Protein AF-A0A8T4R0I3-F1 (afdb_monomer_lite)

Radius of gyration: 41.83 Å; chains: 1; bounding box: 110×112×114 Å

Foldseek 3Di:
DDDDPPPPPVVVVVVVVVVVVPPQPQDPQDCVNFDPQLVVQLVVQCVVVVLVVCVVVVVVVVNVVSSSVSSSVSVPDDDPDDAKDKDPADAQADWIWIDAPVRPVTDIWDWDDDPHFIWIPDWHQDRRDTDGDTDRLCVVPQWHDDNRHTHFDKDWDWACDPADFFFEWQFPDPLQRIPGDAPCVRDQKDFCVRDVLQPWDWWDFPVDIWTKGKMKGQFDPDPPDPDRHSAQHWYFDQDPVLDTDIFRKGAAQDWRIKIKMFTDPFFDKFAADPVVQFSCRQAQIWDRGSNAIWGFHGWHADPPAPQKIWTWTHRPPKIKIAIDRHQDPQDFHDAIDINNHGFPQKTWHWHFDDDPRMTTTGMIMIIGGHNHMFTAHAQGWRLVSCVVVVGHSCSVPPNFWTKHWNFWDDFAWWKQKFDPPAQFWTWTWFAWQVRFIFTFGQWGFDPPFWIFGADDDPAQHEDQWFPAWAFAQHKYKAWEDDLQAVPITIWIKTWHKWDQQPDDFIWTWIATRRVRDIDIDTAHPVDQWAWDDDDPDTKIKHFDDDSNHIGGIITIARYLDWAPDFADKDKDKDFAQDWDWDDRPNDIKIKGFPDADPFWTKIAIPNRIDDTDGAQDWDDPNQKIKHFPDFADDPDDVGTGMTMMIIIGDIDSDDIYGGRAFHAHNLSKTKDKDDDDSDNDTDTHFKMKIKIANSYPQQDRPDGWWIWMWMWGGDPPSGIATPWIDTNNHTPSFCARPVRNQWTWTAISLRWIWIWGHDDPHHIMIITGHGSHRTGTIMMIMGRD

Secondary structure (DSSP, 8-state):
----THHHHHHHHHHHHHHHH---------TTTS-HHHHHHHHHHHHHTSHHHHHHHT-HHHHHHHHHHHHHHHHH-------EE-SSSS-TTS--EEEETTEEEEEE---EEETTEEEB--EEEETTEEEE--B-GGGGSSEEEETTEEEE-EEEEES--TT----EEPTT--TTS--S--HHHH-SEE-TTT-GGG--EEEEETTEEEEEEEEEESS-S-TTSSS--S-SEEEEEE-TTS-EEEEEEE-TTSEEEEEEEEETTT-EEEEEETTTTEEGGGTT-EEEETTEEEEEEEEEEETTEEEEEEEEEE-SS-EEEEEES-TTS----B--EETTEE-TTEEEEEEEEEETTEEEEEEEEEEEE-SS-EEEETTEEHHHHHHHTT--GGGSTTSSEEEEEEEE----EEEEEEEEEETTEEEEEEE-TT-PEEEEEEEEEETTTEEEEBSSSSSSBEE-STTSPBPTT-EEEEEES-GGGT--EEEEEEEEEE--TTSSS-EEEEEETTT--EEEEEP-SS---EEEEETTEEEEEEE-S-TTSTT--EEE-SS-------PPPEEEEEETT-EEEEEETTEEEEEEEEEE-SSEEEEEETTEE---EETT-EEEETTEEEEEEEEEE--STT--EEEEEEEEEPPPS-S-----PPEE-TT--EEEEPPPPSSSS-PPBSEEEEEEE---STT-SSSPPPPEEEEEEEETTTEEEEEEEEETTEET-SBPPTT-TTEEEEE-TT-PEEEEE--TTS--EEEEEEESS---EEEEEEEE-

Sequence (785 aa):
MYQRHHKRWLIFVVCLVILSLFSVRLTDAKFSDLTSEQKQVYWKCLENSGCSQLLKNKEYADYKTCSLNCIGQASQFSPEQNWCEDSDGQDFFTKGTVKSYLYPSGKEDYGYTFGVTTYLMEGICKNNKYLRIQKDCKELGNFEYKDGACVKKEEFWEVGFPWKKLEMTNNNAPADNLFGEPLSDIITYLSSGELKSLSDGKFLTDNKEYSYFQYLFLSPPDESAQPKGNTGIIKYTTNSLGQTADFLYFKAGKEIARYRTEFYTKNIAGSIDYAEIAYTEFINKKIKLFGTEYTIISATPMTDSPYGIKLILNDGKKNLDLEDSNIIDNLFSATLKVNGESIDGTEIKIEGIVEGGSAKINMIEVKVIAQKDYFVSANTKLSEAIKQAGEKPEALFTENWDIRYDGLTTENTHDIKLSAPSNSKYALTWYDGDNNKVEMPLVYAKAGQTFILGEEVTEKALVIKEGIPINKDDYFVVTGGNPVEGNAQSYLLQYKGSDNTGKTSPKIKFKSIGSGETLEYSLSQDNLQFDLNLGKYSFEVIPVQGTEEDNFPILVDLDTTEKNILADPIITTFLESEQTEVWFEEEKYTLKLMYVDPTYVKLEVNGEKTDKLSLGNTIKIGGLEIEVVEILYQSYAGGVHAASFLFKELPSNKGIGKDQPPVIDNYGTKIGFSHYPASESFVPLTDFSLTITAPNGDDYDNQKPSEIKLILKAAEGAKIDITSFAMDGNLNTLITPVNEPTIASGYTSLGGKLTLTTPQDSPAEFIYGYPEKQRLPKVKIIAFS

Structure (mmCIF, N/CA/C/O backbone):
data_AF-A0A8T4R0I3-F1
#
_entry.id   AF-A0A8T4R0I3-F1
#
loop_
_atom_site.group_PDB
_atom_site.id
_atom_site.type_symbol
_atom_site.label_atom_id
_atom_site.label_alt_id
_atom_site.label_comp_id
_atom_site.label_asym_id
_atom_site.label_entity_id
_atom_site.label_seq_id
_atom_site.pdbx_PDB_ins_code
_atom_site.Cartn_x
_atom_site.Cartn_y
_atom_site.Cartn_z
_atom_site.occupancy
_atom_site.B_iso_or_equiv
_atom_site.auth_seq_id
_atom_site.auth_comp_id
_atom_site.auth_asym_id
_atom_site.auth_atom_id
_atom_site.pdbx_PDB_model_num
ATOM 1 N N . MET A 1 1 ? -56.477 -54.615 -52.821 1.00 33.31 1 MET A N 1
ATOM 2 C CA . MET A 1 1 ? -55.414 -54.581 -51.787 1.00 33.31 1 MET A CA 1
ATOM 3 C C . MET A 1 1 ? -55.706 -53.379 -50.896 1.00 33.31 1 MET A C 1
ATOM 5 O O . MET A 1 1 ? -55.970 -52.321 -51.442 1.00 33.31 1 MET A O 1
ATOM 9 N N . TYR A 1 2 ? -55.990 -53.525 -49.601 1.00 35.25 2 TYR A N 1
ATOM 10 C CA . TYR A 1 2 ? -55.135 -54.027 -48.509 1.00 35.25 2 TYR A CA 1
ATOM 11 C C . TYR A 1 2 ? -53.998 -53.042 -48.165 1.00 35.25 2 TYR A C 1
ATOM 13 O O . TYR A 1 2 ? -53.240 -52.650 -49.040 1.00 35.25 2 TYR A O 1
ATOM 21 N N . GLN A 1 3 ? -53.925 -52.656 -46.884 1.00 39.81 3 GLN A N 1
ATOM 22 C CA . GLN A 1 3 ? -53.007 -51.681 -46.261 1.00 39.81 3 GLN A CA 1
ATOM 23 C C . GLN A 1 3 ? -53.016 -50.209 -46.742 1.00 39.81 3 GLN A C 1
ATOM 25 O O . GLN A 1 3 ? -52.206 -49.792 -47.562 1.00 39.81 3 GLN A O 1
ATOM 30 N N . ARG A 1 4 ? -53.791 -49.368 -46.031 1.00 33.12 4 ARG A N 1
ATOM 31 C CA . ARG A 1 4 ? -53.280 -48.088 -45.462 1.00 33.12 4 ARG A CA 1
ATOM 32 C C . ARG A 1 4 ? -54.083 -47.503 -44.277 1.00 33.12 4 ARG A C 1
ATOM 34 O O . ARG A 1 4 ? -53.758 -46.422 -43.797 1.00 33.12 4 ARG A O 1
ATOM 41 N N . HIS A 1 5 ? -55.076 -48.223 -43.741 1.00 37.62 5 HIS A N 1
ATOM 42 C CA . HIS A 1 5 ? -55.997 -47.712 -42.708 1.00 37.62 5 HIS A CA 1
ATOM 43 C C . HIS A 1 5 ? -55.429 -47.558 -41.277 1.00 37.62 5 HIS A C 1
ATOM 45 O O . HIS A 1 5 ? -56.011 -46.828 -40.480 1.00 37.62 5 HIS A O 1
ATOM 51 N N . HIS A 1 6 ? -54.303 -48.190 -40.921 1.00 42.44 6 HIS A N 1
ATOM 52 C CA . HIS A 1 6 ? -53.903 -48.312 -39.506 1.00 42.44 6 HIS A CA 1
ATOM 53 C C . HIS A 1 6 ? -53.152 -47.117 -38.882 1.00 42.44 6 HIS A C 1
ATOM 55 O O . HIS A 1 6 ? -53.074 -47.049 -37.659 1.00 42.44 6 HIS A O 1
ATOM 61 N N . LYS A 1 7 ? -52.634 -46.145 -39.654 1.00 39.31 7 LYS A N 1
ATOM 62 C CA . LYS A 1 7 ? -51.842 -45.029 -39.075 1.00 39.31 7 LYS A CA 1
ATOM 63 C C . LYS A 1 7 ? -52.642 -43.818 -38.569 1.00 39.31 7 LYS A C 1
ATOM 65 O O . LYS A 1 7 ? -52.068 -43.007 -37.853 1.00 39.31 7 LYS A O 1
ATOM 70 N N . ARG A 1 8 ? -53.935 -43.675 -38.896 1.00 39.69 8 ARG A N 1
ATOM 71 C CA . ARG A 1 8 ? -54.754 -42.529 -38.427 1.00 39.69 8 ARG A CA 1
ATOM 72 C C . ARG A 1 8 ? -55.513 -42.780 -37.121 1.00 39.69 8 ARG A C 1
ATOM 74 O O . ARG A 1 8 ? -55.709 -41.835 -36.367 1.00 39.69 8 ARG A O 1
ATOM 81 N N . TRP A 1 9 ? -55.897 -44.023 -36.825 1.00 38.41 9 TRP A N 1
ATOM 82 C CA . TRP A 1 9 ? -56.671 -44.329 -35.612 1.00 38.41 9 TRP A CA 1
ATOM 83 C C . TRP A 1 9 ? -55.820 -44.281 -34.334 1.00 38.41 9 TRP A C 1
ATOM 85 O O . TRP A 1 9 ? -56.267 -43.750 -33.323 1.00 38.41 9 TRP A O 1
ATOM 95 N N . LEU A 1 10 ? -54.564 -44.745 -34.397 1.00 39.44 10 LEU A N 1
ATOM 96 C CA . LEU A 1 10 ? -53.665 -44.745 -33.236 1.00 39.44 10 LEU A CA 1
ATOM 97 C C . LEU A 1 10 ? -53.351 -43.321 -32.740 1.00 39.44 10 LEU A C 1
ATOM 99 O O . LEU A 1 10 ? -53.363 -43.076 -31.540 1.00 39.44 10 LEU A O 1
ATOM 103 N N . ILE A 1 11 ? -53.141 -42.371 -33.660 1.00 46.06 11 ILE A N 1
ATOM 104 C CA . ILE A 1 11 ? -52.869 -40.964 -33.321 1.00 46.06 11 ILE A CA 1
ATOM 105 C C . ILE A 1 11 ? -54.088 -40.326 -32.640 1.00 46.06 11 ILE A C 1
ATOM 107 O O . ILE A 1 11 ? -53.932 -39.649 -31.631 1.00 46.06 11 ILE A O 1
ATOM 111 N N . PHE A 1 12 ? -55.304 -40.584 -33.134 1.00 43.41 12 PHE A N 1
ATOM 112 C CA . PHE A 1 12 ? -56.519 -40.002 -32.554 1.00 43.41 12 PHE A CA 1
ATOM 113 C C . PHE A 1 12 ? -56.800 -40.516 -31.132 1.00 43.41 12 PHE A C 1
ATOM 115 O O . PHE A 1 12 ? -57.173 -39.732 -30.262 1.00 43.41 12 PHE A O 1
ATOM 122 N N . VAL A 1 13 ? -56.562 -41.808 -30.874 1.00 49.19 13 VAL A N 1
ATOM 123 C CA . VAL A 1 13 ? -56.700 -42.395 -29.529 1.00 49.19 13 VAL A CA 1
ATOM 124 C C . VAL A 1 13 ? -55.606 -41.888 -28.583 1.00 49.19 13 VAL A C 1
ATOM 126 O O . VAL A 1 13 ? -55.918 -41.521 -27.454 1.00 49.19 13 VAL A O 1
ATOM 129 N N . VAL A 1 14 ? -54.349 -41.782 -29.033 1.00 46.16 14 VAL A N 1
ATOM 130 C CA . VAL A 1 14 ? -53.257 -41.224 -28.210 1.00 46.16 14 VAL A CA 1
ATOM 131 C C . VAL A 1 14 ? -53.514 -39.752 -27.863 1.00 46.16 14 VAL A C 1
ATOM 133 O O . VAL A 1 14 ? -53.360 -39.376 -26.703 1.00 46.16 14 VAL A O 1
ATOM 136 N N . CYS A 1 15 ? -53.989 -38.929 -28.805 1.00 40.28 15 CYS A N 1
ATOM 137 C CA . CYS A 1 15 ? -54.380 -37.547 -28.510 1.00 40.28 15 CYS A CA 1
ATOM 138 C C . CYS A 1 15 ? -55.540 -37.461 -27.503 1.00 40.28 15 CYS A C 1
ATOM 140 O O . CYS A 1 15 ? -55.489 -36.620 -26.610 1.00 40.28 15 CYS A O 1
ATOM 142 N N . LEU A 1 16 ? -56.554 -38.330 -27.597 1.00 38.12 16 LEU A N 1
ATOM 143 C CA . LEU A 1 16 ? -57.669 -38.363 -26.637 1.00 38.12 16 LEU A CA 1
ATOM 144 C C . LEU A 1 16 ? -57.240 -38.817 -25.234 1.00 38.12 16 LEU A C 1
ATOM 146 O O . LEU A 1 16 ? -57.701 -38.244 -24.249 1.00 38.12 16 LEU A O 1
ATOM 150 N N . VAL A 1 17 ? -56.325 -39.785 -25.123 1.00 39.84 17 VAL A N 1
ATOM 151 C CA . VAL A 1 17 ? -55.776 -40.211 -23.824 1.00 39.84 17 VAL A CA 1
ATOM 152 C C . VAL A 1 17 ? -54.899 -39.114 -23.208 1.00 39.84 17 VAL A C 1
ATOM 154 O O . VAL A 1 17 ? -55.035 -38.830 -22.021 1.00 39.84 17 VAL A O 1
ATOM 157 N N . ILE A 1 18 ? -54.075 -38.416 -23.996 1.00 40.00 18 ILE A N 1
ATOM 158 C CA . ILE A 1 18 ? -53.279 -37.276 -23.503 1.00 40.00 18 ILE A CA 1
ATOM 159 C C . ILE A 1 18 ? -54.186 -36.102 -23.083 1.00 40.00 18 ILE A C 1
ATOM 161 O O . ILE A 1 18 ? -53.970 -35.512 -22.026 1.00 40.00 18 ILE A O 1
ATOM 165 N N . LEU A 1 19 ? -55.259 -35.815 -23.831 1.00 36.12 19 LEU A N 1
ATOM 166 C CA . LEU A 1 19 ? -56.274 -34.826 -23.435 1.00 36.12 19 LEU A CA 1
ATOM 167 C C . LEU A 1 19 ? -57.027 -35.218 -22.152 1.00 36.12 19 LEU A C 1
ATOM 169 O O . LEU A 1 19 ? -57.432 -34.333 -21.402 1.00 36.12 19 LEU A O 1
ATOM 173 N N . SER A 1 20 ? -57.165 -36.514 -21.849 1.00 36.12 20 SER A N 1
ATOM 174 C CA . SER A 1 20 ? -57.750 -36.977 -20.580 1.00 36.12 20 SER A CA 1
ATOM 175 C C . SER A 1 20 ? -56.828 -36.815 -19.360 1.00 36.12 20 SER A C 1
ATOM 177 O O . SER A 1 20 ? -57.309 -36.881 -18.233 1.00 36.12 20 SER A O 1
ATOM 179 N N . LEU A 1 21 ? -55.530 -36.555 -19.566 1.00 37.81 21 LEU A N 1
ATOM 180 C CA . LEU A 1 21 ? -54.556 -36.285 -18.497 1.00 37.81 21 LEU A CA 1
ATOM 181 C C . LEU A 1 21 ? -54.359 -34.786 -18.217 1.00 37.81 21 LEU A C 1
ATOM 183 O O . LEU A 1 21 ? -53.923 -34.426 -17.128 1.00 37.81 21 LEU A O 1
ATOM 187 N N . PHE A 1 22 ? -54.741 -33.911 -19.153 1.00 40.16 22 PHE A N 1
ATOM 188 C CA . PHE A 1 22 ? -54.790 -32.454 -18.962 1.00 40.16 22 PHE A CA 1
ATOM 189 C C . PHE A 1 22 ? -56.226 -31.915 -18.928 1.00 40.16 22 PHE A C 1
ATOM 191 O O . PHE A 1 22 ? -56.522 -30.825 -19.420 1.00 40.16 22 PHE A O 1
ATOM 198 N N . SER A 1 23 ? -57.128 -32.639 -18.257 1.00 37.44 23 SER A N 1
ATOM 199 C CA . SER A 1 23 ? -58.369 -32.044 -17.762 1.00 37.44 23 SER A CA 1
ATOM 200 C C . SER A 1 23 ? -58.045 -31.068 -16.623 1.00 37.44 23 SER A C 1
ATOM 202 O O . SER A 1 23 ? -58.176 -31.403 -15.442 1.00 37.44 23 SER A O 1
ATOM 204 N N . VAL A 1 24 ? -57.616 -29.851 -16.974 1.00 42.78 24 VAL A N 1
ATOM 205 C CA . VAL A 1 24 ? -57.570 -28.724 -16.038 1.00 42.78 24 VAL A CA 1
ATOM 206 C C . VAL A 1 24 ? -58.995 -28.509 -15.544 1.00 42.78 24 VAL A C 1
ATOM 208 O O . VAL A 1 24 ? -59.835 -27.941 -16.243 1.00 42.78 24 VAL A O 1
ATOM 211 N N . ARG A 1 25 ? -59.288 -28.995 -14.334 1.00 40.66 25 ARG A N 1
ATOM 212 C CA . ARG A 1 25 ? -60.488 -28.573 -13.620 1.00 40.66 25 ARG A CA 1
ATOM 213 C C . ARG A 1 25 ? -60.326 -27.083 -13.363 1.00 40.66 25 ARG A C 1
ATOM 215 O O . ARG A 1 25 ? -59.525 -26.695 -12.518 1.00 40.66 25 ARG A O 1
ATOM 222 N N . LEU A 1 26 ? -61.094 -26.270 -14.083 1.00 43.22 26 LEU A N 1
ATOM 223 C CA . LEU A 1 26 ? -61.415 -24.921 -13.641 1.00 43.22 26 LEU A CA 1
ATOM 224 C C . LEU A 1 26 ? -62.074 -25.072 -12.268 1.00 43.22 26 LEU A C 1
ATOM 226 O O . LEU A 1 26 ? -63.191 -25.573 -12.161 1.00 43.22 26 LEU A O 1
ATOM 230 N N . THR A 1 27 ? -61.333 -24.755 -11.212 1.00 51.41 27 THR A N 1
ATOM 231 C CA . THR A 1 27 ? -61.837 -24.814 -9.844 1.00 51.41 27 THR A CA 1
ATOM 232 C C . THR A 1 27 ? -62.636 -23.550 -9.563 1.00 51.41 27 THR A C 1
ATOM 234 O O . THR A 1 27 ? -62.105 -22.456 -9.733 1.00 51.41 27 THR A O 1
ATOM 237 N N . ASP A 1 28 ? -63.855 -23.682 -9.037 1.00 57.91 28 ASP A N 1
ATOM 238 C CA . ASP A 1 28 ? -64.647 -22.543 -8.535 1.00 57.91 28 ASP A CA 1
ATOM 239 C C . ASP A 1 28 ? -64.048 -21.880 -7.273 1.00 57.91 28 ASP A C 1
ATOM 241 O O . ASP A 1 28 ? -64.603 -20.911 -6.749 1.00 57.91 28 ASP A O 1
ATOM 245 N N . ALA A 1 29 ? -62.917 -22.401 -6.781 1.00 66.00 29 ALA A N 1
ATOM 246 C CA . ALA A 1 29 ? -62.146 -21.842 -5.680 1.00 66.00 29 ALA A CA 1
ATOM 247 C C . ALA A 1 29 ? -61.709 -20.406 -5.993 1.00 66.00 29 ALA A C 1
ATOM 249 O O . ALA A 1 29 ? -61.117 -20.130 -7.037 1.00 66.00 29 ALA A O 1
ATOM 250 N N . LYS A 1 30 ? -61.963 -19.487 -5.062 1.00 80.56 30 LYS A N 1
ATOM 251 C CA . LYS A 1 30 ? -61.510 -18.094 -5.144 1.00 80.56 30 LYS A CA 1
ATOM 252 C C . LYS A 1 30 ? -60.318 -17.895 -4.221 1.00 80.56 30 LYS A C 1
ATOM 254 O O . LYS A 1 30 ? -60.155 -18.601 -3.229 1.00 80.56 30 LYS A O 1
ATOM 259 N N . PHE A 1 31 ? -59.523 -16.857 -4.479 1.00 80.75 31 PHE A N 1
ATOM 260 C CA . PHE A 1 31 ? -58.416 -16.483 -3.593 1.00 80.75 31 PHE A CA 1
ATOM 261 C C . PHE A 1 31 ? -58.868 -16.220 -2.140 1.00 80.75 31 PHE A C 1
ATOM 263 O O . PHE A 1 31 ? -58.101 -16.462 -1.214 1.00 80.75 31 PHE A O 1
ATOM 270 N N . SER A 1 32 ? -60.114 -15.784 -1.912 1.00 82.94 32 SER A N 1
ATOM 271 C CA . SER A 1 32 ? -60.703 -15.674 -0.569 1.00 82.94 32 SER A CA 1
ATOM 272 C C . SER A 1 32 ? -60.675 -16.996 0.201 1.00 82.94 32 SER A C 1
ATOM 274 O O . SER A 1 32 ? -60.329 -17.000 1.383 1.00 82.94 32 SER A O 1
ATOM 276 N N . ASP A 1 33 ? -60.973 -18.095 -0.490 1.00 83.38 33 ASP A N 1
ATOM 277 C CA . ASP A 1 33 ? -61.363 -19.389 0.076 1.00 83.38 33 ASP A CA 1
ATOM 278 C C . ASP A 1 33 ? -60.144 -20.266 0.422 1.00 83.38 33 ASP A C 1
ATOM 280 O O . ASP A 1 33 ? -60.247 -21.206 1.206 1.00 83.38 33 ASP A O 1
ATOM 284 N N . LEU A 1 34 ? -58.978 -19.934 -0.144 1.00 81.06 34 LEU A N 1
ATOM 285 C CA . LEU A 1 34 ? -57.698 -20.601 0.100 1.00 81.06 34 LEU A CA 1
ATOM 286 C C . LEU A 1 34 ? -57.238 -20.453 1.567 1.00 81.06 34 LEU A C 1
ATOM 288 O O . LEU A 1 34 ? -57.372 -19.377 2.160 1.00 81.06 34 LEU A O 1
ATOM 292 N N . THR A 1 35 ? -56.607 -21.478 2.145 1.00 78.06 35 THR A N 1
ATOM 293 C CA . THR A 1 35 ? -55.955 -21.359 3.470 1.00 78.06 35 THR A CA 1
ATOM 294 C C . THR A 1 35 ? -54.725 -20.438 3.427 1.00 78.06 35 THR A C 1
ATOM 296 O O . THR A 1 35 ? -54.247 -20.067 2.355 1.00 78.06 35 THR A O 1
ATOM 299 N N . SER A 1 36 ? -54.164 -20.063 4.582 1.00 67.81 36 SER A N 1
ATOM 300 C CA . SER A 1 36 ? -52.945 -19.234 4.653 1.00 67.81 36 SER A CA 1
ATOM 301 C C . SER A 1 36 ? -51.725 -19.879 3.978 1.00 67.81 36 SER A C 1
ATOM 303 O O . SER A 1 36 ? -50.859 -19.180 3.455 1.00 67.81 36 SER A O 1
ATOM 305 N N . GLU A 1 37 ? -51.653 -21.207 3.968 1.00 70.50 37 GLU A N 1
ATOM 306 C CA . GLU A 1 37 ? -50.607 -21.993 3.312 1.00 70.50 37 GLU A CA 1
ATOM 307 C C . GLU A 1 37 ? -50.847 -22.063 1.797 1.00 70.50 37 GLU A C 1
ATOM 309 O O . GLU A 1 37 ? -49.947 -21.781 1.008 1.00 70.50 37 GLU A O 1
ATOM 314 N N . GLN A 1 38 ? -52.088 -22.328 1.377 1.00 81.56 38 GLN A N 1
ATOM 315 C CA . GLN A 1 38 ? -52.476 -22.294 -0.036 1.00 81.56 38 GLN A CA 1
ATOM 316 C C . GLN A 1 38 ? -52.268 -20.897 -0.648 1.00 81.56 38 GLN A C 1
ATOM 318 O O . GLN A 1 38 ? -51.770 -20.770 -1.764 1.00 81.56 38 GLN A O 1
ATOM 323 N N . LYS A 1 39 ? -52.556 -19.826 0.104 1.00 82.75 39 LYS A N 1
ATOM 324 C CA . LYS A 1 39 ? -52.274 -18.439 -0.300 1.00 82.75 39 LYS A CA 1
ATOM 325 C C . LYS A 1 39 ? -50.781 -18.200 -0.548 1.00 82.75 39 LYS A C 1
ATOM 327 O O . LYS A 1 39 ? -50.448 -17.494 -1.492 1.00 82.75 39 LYS A O 1
ATOM 332 N N . GLN A 1 40 ? -49.878 -18.818 0.218 1.00 76.25 40 GLN A N 1
ATOM 333 C CA . GLN A 1 40 ? -48.432 -18.738 -0.047 1.00 76.25 40 GLN A CA 1
ATOM 334 C C . GLN A 1 40 ? -48.037 -19.473 -1.338 1.00 76.25 40 GLN A C 1
ATOM 336 O O . GLN A 1 40 ? -47.258 -18.935 -2.124 1.00 76.25 40 GLN A O 1
ATOM 341 N N . VAL A 1 41 ? -48.624 -20.644 -1.612 1.00 81.12 41 VAL A N 1
ATOM 342 C CA . VAL A 1 41 ? -48.427 -21.364 -2.886 1.00 81.12 41 VAL A CA 1
ATOM 343 C C . VAL A 1 41 ? -48.940 -20.546 -4.078 1.00 81.12 41 VAL A C 1
ATOM 345 O O . VAL A 1 41 ? -48.257 -20.462 -5.097 1.00 81.12 41 VAL A O 1
ATOM 348 N N . TYR A 1 42 ? -50.083 -19.867 -3.936 1.00 87.12 42 TYR A N 1
ATOM 349 C CA . TYR A 1 42 ? -50.603 -18.935 -4.943 1.00 87.12 42 TYR A CA 1
ATOM 350 C C . TYR A 1 42 ? -49.615 -17.798 -5.249 1.00 87.12 42 TYR A C 1
ATOM 352 O O . TYR A 1 42 ? -49.305 -17.568 -6.418 1.00 87.12 42 TYR A O 1
ATOM 360 N N . TRP A 1 43 ? -49.082 -17.117 -4.226 1.00 83.06 43 TRP A N 1
ATOM 361 C CA . TRP A 1 43 ? -48.117 -16.028 -4.428 1.00 83.06 43 TRP A CA 1
ATOM 362 C C . TRP A 1 43 ? -46.822 -16.519 -5.096 1.00 83.06 43 TRP A C 1
ATOM 364 O O . TRP A 1 43 ? -46.381 -15.912 -6.070 1.00 83.06 43 TRP A O 1
ATOM 374 N N . LYS A 1 44 ? -46.277 -17.664 -4.657 1.00 81.94 44 LYS A N 1
ATOM 375 C CA . LYS A 1 44 ? -45.087 -18.295 -5.264 1.00 81.94 44 LYS A CA 1
ATOM 376 C C . LYS A 1 44 ? -45.328 -18.707 -6.724 1.00 81.94 44 LYS A C 1
ATOM 378 O O . LYS A 1 44 ? -44.434 -18.592 -7.556 1.00 81.94 44 LYS A O 1
ATOM 383 N N . CYS A 1 45 ? -46.546 -19.132 -7.067 1.00 86.19 45 CYS A N 1
ATOM 384 C CA . CYS A 1 45 ? -46.933 -19.407 -8.451 1.00 86.19 45 CYS A CA 1
ATOM 385 C C . CYS A 1 45 ? -47.035 -18.131 -9.305 1.00 86.19 45 CYS A C 1
ATOM 387 O O . CYS A 1 45 ? -46.559 -18.140 -10.441 1.00 86.19 45 CYS A O 1
ATOM 389 N N . LEU A 1 46 ? -47.611 -17.035 -8.786 1.00 85.75 46 LEU A N 1
ATOM 390 C CA . LEU A 1 46 ? -47.705 -15.758 -9.516 1.00 85.75 46 LEU A CA 1
ATOM 391 C C . LEU A 1 46 ? -46.330 -15.179 -9.877 1.00 85.75 46 LEU A C 1
ATOM 393 O O . LEU A 1 46 ? -46.188 -14.521 -10.909 1.00 85.75 46 LEU A O 1
ATOM 397 N N . GLU A 1 47 ? -45.346 -15.402 -9.008 1.00 83.69 47 GLU A N 1
ATOM 398 C CA . GLU A 1 47 ? -43.947 -15.037 -9.205 1.00 83.69 47 GLU A CA 1
ATOM 399 C C . GLU A 1 47 ? -43.281 -15.955 -10.240 1.00 83.69 47 GLU A C 1
ATOM 401 O O . GLU A 1 47 ? -42.931 -15.493 -11.326 1.00 83.69 47 GLU A O 1
ATOM 406 N N . ASN A 1 48 ? -43.220 -17.266 -9.971 1.00 84.12 48 ASN A N 1
ATOM 407 C CA . ASN A 1 48 ? -42.566 -18.250 -10.845 1.00 84.12 48 ASN A CA 1
ATOM 408 C C . ASN A 1 48 ? -43.162 -18.326 -12.263 1.00 84.12 48 ASN A C 1
ATOM 410 O O . ASN A 1 48 ? -42.451 -18.649 -13.210 1.00 84.12 48 ASN A O 1
ATOM 414 N N . SER A 1 49 ? -44.459 -18.046 -12.419 1.00 85.69 49 SER A N 1
ATOM 415 C CA . SER A 1 49 ? -45.158 -18.086 -13.716 1.00 85.69 49 SER A CA 1
ATOM 416 C C . SER A 1 49 ? -45.156 -16.734 -14.443 1.00 85.69 49 SER A C 1
ATOM 418 O O . SER A 1 49 ? -45.836 -16.584 -15.455 1.00 85.69 49 SER A O 1
ATOM 420 N N . GLY A 1 50 ? -44.465 -15.716 -13.914 1.00 87.19 50 GLY A N 1
ATOM 421 C CA . GLY A 1 50 ? -44.397 -14.377 -14.509 1.00 87.19 50 GLY A CA 1
ATOM 422 C C . GLY A 1 50 ? -45.697 -13.562 -14.445 1.00 87.19 50 GLY A C 1
ATOM 423 O O . GLY A 1 50 ? -45.726 -12.430 -14.933 1.00 87.19 50 GLY A O 1
ATOM 424 N N . CYS A 1 51 ? -46.765 -14.070 -13.815 1.00 87.88 51 CYS A N 1
ATOM 425 C CA . CYS A 1 51 ? -48.068 -13.401 -13.741 1.00 87.88 51 CYS A CA 1
ATOM 426 C C . CYS A 1 51 ? -47.956 -11.974 -13.176 1.00 87.88 51 CYS A C 1
ATOM 428 O O . CYS A 1 51 ? -48.609 -11.049 -13.660 1.00 87.88 51 CYS A O 1
ATOM 430 N N . SER A 1 52 ? -47.096 -11.773 -12.174 1.00 84.44 52 SER A N 1
ATOM 431 C CA . SER A 1 52 ? -46.843 -10.457 -11.574 1.00 84.44 52 SER A CA 1
ATOM 432 C C . SER A 1 52 ? -46.292 -9.421 -12.567 1.00 84.44 52 SER A C 1
ATOM 434 O O . SER A 1 52 ? -46.486 -8.223 -12.356 1.00 84.44 52 SER A O 1
ATOM 436 N N . GLN A 1 53 ? -45.646 -9.844 -13.661 1.00 86.88 53 GLN A N 1
ATOM 437 C CA . GLN A 1 53 ? -45.195 -8.940 -14.721 1.00 86.88 53 GLN A CA 1
ATOM 438 C C . GLN A 1 53 ? -46.329 -8.574 -15.687 1.00 86.88 53 GLN A C 1
ATOM 440 O O . GLN A 1 53 ? -46.463 -7.400 -16.025 1.00 86.88 53 GLN A O 1
ATOM 445 N N . LEU A 1 54 ? -47.209 -9.521 -16.036 1.00 88.69 54 LEU A N 1
ATOM 446 C CA . LEU A 1 54 ? -48.416 -9.249 -16.835 1.00 88.69 54 LEU A CA 1
ATOM 447 C C . LEU A 1 54 ? -49.285 -8.163 -16.172 1.00 88.69 54 LEU A C 1
ATOM 449 O O . LEU A 1 54 ? -49.764 -7.242 -16.832 1.00 88.69 54 LEU A O 1
ATOM 453 N N . LEU A 1 55 ? -49.419 -8.205 -14.839 1.00 83.31 55 LEU A N 1
ATOM 454 C CA . LEU A 1 55 ? -50.131 -7.172 -14.078 1.00 83.31 55 LEU A CA 1
ATOM 455 C C . LEU A 1 55 ? -49.457 -5.791 -14.173 1.00 83.31 55 LEU A C 1
ATOM 457 O O . LEU A 1 55 ? -50.152 -4.794 -14.380 1.00 83.31 55 LEU A O 1
ATOM 461 N N . LYS A 1 56 ? -48.122 -5.720 -14.055 1.00 86.00 56 LYS A N 1
ATOM 462 C CA . LYS A 1 56 ? -47.346 -4.471 -14.211 1.00 86.00 56 LYS A CA 1
ATOM 463 C C . LYS A 1 56 ? -47.488 -3.889 -15.621 1.00 86.00 56 LYS A C 1
ATOM 465 O O . LYS A 1 56 ? -47.677 -2.682 -15.766 1.00 86.00 56 LYS A O 1
ATOM 470 N N . ASN A 1 57 ? -47.465 -4.749 -16.638 1.00 89.19 57 ASN A N 1
ATOM 471 C CA . ASN A 1 57 ? -47.638 -4.388 -18.046 1.00 89.19 57 ASN A CA 1
ATOM 472 C C . ASN A 1 57 ? -49.088 -3.996 -18.406 1.00 89.19 57 ASN A C 1
ATOM 474 O O . ASN A 1 57 ? -49.322 -3.477 -19.495 1.00 89.19 57 ASN A O 1
ATOM 478 N N . LYS A 1 58 ? -50.055 -4.194 -17.492 1.00 91.06 58 LYS A N 1
ATOM 479 C CA . LYS A 1 58 ? -51.507 -3.991 -17.693 1.00 91.06 58 LYS A CA 1
ATOM 480 C C . LYS A 1 58 ? -52.151 -4.998 -18.664 1.00 91.06 58 LYS A C 1
ATOM 482 O O . LYS A 1 58 ? -53.230 -4.753 -19.200 1.00 91.06 58 LYS A O 1
ATOM 487 N N . GLU A 1 59 ? -51.535 -6.165 -18.833 1.00 91.88 59 GLU A N 1
ATOM 488 C CA . GLU A 1 59 ? -52.021 -7.297 -19.634 1.00 91.88 59 GLU A CA 1
ATOM 489 C C . GLU A 1 59 ? -53.098 -8.076 -18.851 1.00 91.88 59 GLU A C 1
ATOM 491 O O . GLU A 1 59 ? -52.921 -9.219 -18.430 1.00 91.88 59 GLU A O 1
ATOM 496 N N . TYR A 1 60 ? -54.227 -7.417 -18.565 1.00 86.69 60 TYR A N 1
ATOM 497 C CA . TYR A 1 60 ? -55.200 -7.887 -17.569 1.00 86.69 60 TYR A CA 1
ATOM 498 C C . TYR A 1 60 ? -55.897 -9.216 -17.915 1.00 86.69 60 TYR A C 1
ATOM 500 O O . TYR A 1 60 ? -56.316 -9.928 -17.001 1.00 86.69 60 TYR A O 1
ATOM 508 N N . ALA A 1 61 ? -56.041 -9.562 -19.198 1.00 86.25 61 ALA A N 1
ATOM 509 C CA . ALA A 1 61 ? -56.663 -10.820 -19.627 1.00 86.25 61 ALA A CA 1
ATOM 510 C C . ALA A 1 61 ? -55.749 -12.025 -19.346 1.00 86.25 61 ALA A C 1
ATOM 512 O O . ALA A 1 61 ? -56.170 -13.026 -18.755 1.00 86.25 61 ALA A O 1
ATOM 513 N N . ASP A 1 62 ? -54.478 -11.888 -19.700 1.00 87.31 62 ASP A N 1
ATOM 514 C CA . ASP A 1 62 ? -53.446 -12.903 -19.527 1.00 87.31 62 ASP A CA 1
ATOM 515 C C . ASP A 1 62 ? -53.038 -13.008 -18.056 1.00 87.31 62 ASP A C 1
ATOM 517 O O . ASP A 1 62 ? -52.982 -14.113 -17.517 1.00 87.31 62 ASP A O 1
ATOM 521 N N . TYR A 1 63 ? -52.929 -11.876 -17.344 1.00 89.69 63 TYR A N 1
ATOM 522 C CA . TYR A 1 63 ? -52.809 -11.860 -15.883 1.00 89.69 63 TYR A CA 1
ATOM 523 C C . TYR A 1 63 ? -53.951 -12.624 -15.203 1.00 89.69 63 TYR A C 1
ATOM 525 O O . TYR A 1 63 ? -53.692 -13.457 -14.336 1.00 89.69 63 TYR A O 1
ATOM 533 N N . LYS A 1 64 ? -55.211 -12.383 -15.593 1.00 87.12 64 LYS A N 1
ATOM 534 C CA . LYS A 1 64 ? -56.371 -13.085 -15.021 1.00 87.12 64 LYS A CA 1
ATOM 535 C C . LYS A 1 64 ? -56.284 -14.594 -15.255 1.00 87.12 64 LYS A C 1
ATOM 537 O O . LYS A 1 64 ? -56.576 -15.364 -14.345 1.00 87.12 64 LYS A O 1
ATOM 542 N N . THR A 1 65 ? -55.861 -15.018 -16.443 1.00 89.69 65 THR A N 1
ATOM 543 C CA . THR A 1 65 ? -55.697 -16.440 -16.789 1.00 89.69 65 THR A CA 1
ATOM 544 C C . THR A 1 65 ? -54.554 -17.082 -15.992 1.00 89.69 65 THR A C 1
ATOM 546 O O . THR A 1 65 ? -54.728 -18.142 -15.395 1.00 89.69 65 THR A O 1
ATOM 549 N N . CYS A 1 66 ? -53.415 -16.395 -15.897 1.00 88.44 66 CYS A N 1
ATOM 550 C CA . CYS A 1 66 ? -52.240 -16.802 -15.126 1.00 88.44 66 CYS A CA 1
ATOM 551 C C . CYS A 1 66 ? -52.557 -16.905 -13.617 1.00 88.44 66 CYS A C 1
ATOM 553 O O . CYS A 1 66 ? -52.276 -17.918 -12.979 1.00 88.44 66 CYS A O 1
ATOM 555 N N . SER A 1 67 ? -53.258 -15.908 -13.064 1.00 88.75 67 SER A N 1
ATOM 556 C CA . SER A 1 67 ? -53.754 -15.893 -11.682 1.00 88.75 67 SER A CA 1
ATOM 557 C C . SER A 1 67 ? -54.736 -17.036 -11.401 1.00 88.75 67 SER A C 1
ATOM 559 O O . SER A 1 67 ? -54.565 -17.739 -10.408 1.00 88.75 67 SER A O 1
ATOM 561 N N . LEU A 1 68 ? -55.711 -17.294 -12.282 1.00 87.75 68 LEU A N 1
ATOM 562 C CA . LEU A 1 68 ? -56.650 -18.413 -12.119 1.00 87.75 68 LEU A CA 1
ATOM 563 C C . LEU A 1 68 ? -55.940 -19.776 -12.128 1.00 87.75 68 LEU A C 1
ATOM 565 O O . LEU A 1 68 ? -56.257 -20.621 -11.292 1.00 87.75 68 LEU A O 1
ATOM 569 N N . ASN A 1 69 ? -54.936 -19.970 -12.988 1.00 88.19 69 ASN A N 1
ATOM 570 C CA . ASN A 1 69 ? -54.104 -21.178 -12.968 1.00 88.19 69 ASN A CA 1
ATOM 571 C C . ASN A 1 69 ? -53.363 -21.335 -11.627 1.00 88.19 69 ASN A C 1
ATOM 573 O O . ASN A 1 69 ? -53.328 -22.434 -11.070 1.00 88.19 69 ASN A O 1
ATOM 577 N N . CYS A 1 70 ? -52.841 -20.242 -11.064 1.00 90.06 70 CYS A N 1
ATOM 578 C CA . CYS A 1 70 ? -52.213 -20.252 -9.743 1.00 90.06 70 CYS A CA 1
ATOM 579 C C . CYS A 1 70 ? -53.199 -20.499 -8.592 1.00 90.06 70 CYS A C 1
ATOM 581 O O . CYS A 1 70 ? -52.824 -21.152 -7.619 1.00 90.06 70 CYS A O 1
ATOM 583 N N . ILE A 1 71 ? -54.456 -20.042 -8.681 1.00 89.31 71 ILE A N 1
ATOM 584 C CA . ILE A 1 71 ? -55.505 -20.412 -7.711 1.00 89.31 71 ILE A CA 1
ATOM 585 C C . ILE A 1 71 ? -55.818 -21.909 -7.829 1.00 89.31 71 ILE A C 1
ATOM 587 O O . ILE A 1 71 ? -55.932 -22.583 -6.808 1.00 89.31 71 ILE A O 1
ATOM 591 N N . GLY A 1 72 ? -55.872 -22.448 -9.051 1.00 84.94 72 GLY A N 1
ATOM 592 C CA . GLY A 1 72 ? -56.022 -23.882 -9.302 1.00 84.94 72 GLY A CA 1
ATOM 593 C C . GLY A 1 72 ? -54.936 -24.707 -8.605 1.00 84.94 72 GLY A C 1
ATOM 594 O O . GLY A 1 72 ? -55.261 -25.567 -7.788 1.00 84.94 72 GLY A O 1
ATOM 595 N N . GLN A 1 73 ? -53.657 -24.391 -8.847 1.00 84.94 73 GLN A N 1
ATOM 596 C CA . GLN A 1 73 ? -52.519 -25.048 -8.183 1.00 84.94 73 GLN A CA 1
ATOM 597 C C . GLN A 1 73 ? -52.578 -24.907 -6.652 1.00 84.94 73 GLN A C 1
ATOM 599 O O . GLN A 1 73 ? -52.452 -25.894 -5.931 1.00 84.94 73 GLN A O 1
ATOM 604 N N . ALA A 1 74 ? -52.829 -23.696 -6.148 1.00 85.50 74 ALA A N 1
ATOM 605 C CA . ALA A 1 74 ? -52.928 -23.425 -4.718 1.00 85.50 74 ALA A CA 1
ATOM 606 C C . ALA A 1 74 ? -54.073 -24.187 -4.034 1.00 85.50 74 ALA A C 1
ATOM 608 O O . ALA A 1 74 ? -53.889 -24.706 -2.938 1.00 85.50 74 ALA A O 1
ATOM 609 N N . SER A 1 75 ? -55.238 -24.299 -4.677 1.00 84.94 75 SER A N 1
ATOM 610 C CA . SER A 1 75 ? -56.404 -25.009 -4.131 1.00 84.94 75 SER A CA 1
ATOM 611 C C . SER A 1 75 ? -56.193 -26.522 -3.998 1.00 84.94 75 SER A C 1
ATOM 613 O O . SER A 1 75 ? -56.871 -27.166 -3.199 1.00 84.94 75 SER A O 1
ATOM 615 N N . GLN A 1 76 ? -55.236 -27.085 -4.745 1.00 81.88 76 GLN A N 1
ATOM 616 C CA . GLN A 1 76 ? -54.838 -28.494 -4.663 1.00 81.88 76 GLN A CA 1
ATOM 617 C C . GLN A 1 76 ? -53.723 -28.744 -3.636 1.00 81.88 76 GLN A C 1
ATOM 619 O O . GLN A 1 76 ? -53.439 -29.897 -3.316 1.00 81.88 76 GLN A O 1
ATOM 624 N N . PHE A 1 77 ? -53.103 -27.695 -3.085 1.00 76.44 77 PHE A N 1
ATOM 625 C CA . PHE A 1 77 ? -52.105 -27.849 -2.033 1.00 76.44 77 PHE A CA 1
ATOM 626 C C . PHE A 1 77 ? -52.775 -28.237 -0.708 1.00 76.44 77 PHE A C 1
ATOM 628 O O . PHE A 1 77 ? -53.521 -27.455 -0.116 1.00 76.44 77 PHE A O 1
ATOM 635 N N . SER A 1 78 ? -52.475 -29.446 -0.233 1.00 66.25 78 SER A N 1
ATOM 636 C CA . SER A 1 78 ? -52.854 -29.947 1.087 1.00 66.25 78 SER A CA 1
ATOM 637 C C . SER A 1 78 ? -51.582 -30.140 1.919 1.00 66.25 78 SER A C 1
ATOM 639 O O . SER A 1 78 ? -50.823 -31.063 1.624 1.00 66.25 78 SER A O 1
ATOM 641 N N . PRO A 1 79 ? -51.307 -29.298 2.932 1.00 61.75 79 PRO A N 1
ATOM 642 C CA . PRO A 1 79 ? -50.124 -29.462 3.765 1.00 61.75 79 PRO A CA 1
ATOM 643 C C . PRO A 1 79 ? -50.285 -30.653 4.717 1.00 61.75 79 PRO A C 1
ATOM 645 O O . PRO A 1 79 ? -50.998 -30.564 5.720 1.00 61.75 79 PRO A O 1
ATOM 648 N N . GLU A 1 80 ? -49.558 -31.738 4.449 1.00 57.81 80 GLU A N 1
ATOM 649 C CA . GLU A 1 80 ? -49.209 -32.723 5.476 1.00 57.81 80 GLU A CA 1
ATOM 650 C C . GLU A 1 80 ? -48.314 -32.028 6.516 1.00 57.81 80 GLU A C 1
ATOM 652 O O . GLU A 1 80 ? -47.114 -31.845 6.327 1.00 57.81 80 GLU A O 1
ATOM 657 N N . GLN A 1 81 ? -48.919 -31.541 7.600 1.00 56.09 81 GLN A N 1
ATOM 658 C CA . GLN A 1 81 ? -48.184 -30.886 8.679 1.00 56.09 81 GLN A CA 1
ATOM 659 C C . GLN A 1 81 ? -47.470 -31.920 9.546 1.00 56.09 81 GLN A C 1
ATOM 661 O O . GLN A 1 81 ? -48.125 -32.803 10.094 1.00 56.09 81 GLN A O 1
ATOM 666 N N . ASN A 1 82 ? -46.162 -31.730 9.745 1.00 65.38 82 ASN A N 1
ATOM 667 C CA . ASN A 1 82 ? -45.528 -31.607 11.071 1.00 65.38 82 ASN A CA 1
ATOM 668 C C . ASN A 1 82 ? -43.999 -31.403 10.973 1.00 65.38 82 ASN A C 1
ATOM 670 O O . ASN A 1 82 ? -43.240 -32.026 11.708 1.00 65.38 82 ASN A O 1
ATOM 674 N N . TRP A 1 83 ? -43.529 -30.526 10.077 1.00 80.94 83 TRP A N 1
ATOM 675 C CA . TRP A 1 83 ? -42.104 -30.197 10.000 1.00 80.94 83 TRP A CA 1
ATOM 676 C C . TRP A 1 83 ? -41.841 -28.748 9.596 1.00 80.94 83 TRP A C 1
ATOM 678 O O . TRP A 1 83 ? -42.337 -28.237 8.586 1.00 80.94 83 TRP A O 1
ATOM 688 N N . CYS A 1 84 ? -41.038 -28.116 10.437 1.00 86.56 84 CYS A N 1
ATOM 689 C CA . CYS A 1 84 ? -40.460 -26.799 10.301 1.00 86.56 84 CYS A CA 1
ATOM 690 C C . CYS A 1 84 ? -39.319 -26.744 11.331 1.00 86.56 84 CYS A C 1
ATOM 692 O O . CYS A 1 84 ? -39.484 -27.237 12.447 1.00 86.56 84 CYS A O 1
ATOM 694 N N . GLU A 1 85 ? -38.170 -26.208 10.939 1.00 90.69 85 GLU A N 1
ATOM 695 C CA . GLU A 1 85 ? -36.951 -26.122 11.745 1.00 90.69 85 GLU A CA 1
ATOM 696 C C . GLU A 1 85 ? -36.418 -24.698 11.688 1.00 90.69 85 GLU A C 1
ATOM 698 O O . GLU A 1 85 ? -36.475 -24.052 10.642 1.00 90.69 85 GLU A O 1
ATOM 703 N N . ASP A 1 86 ? -35.889 -24.242 12.812 1.00 91.19 86 ASP A N 1
ATOM 704 C CA . ASP A 1 86 ? -35.422 -22.882 13.040 1.00 91.19 86 ASP A CA 1
ATOM 705 C C . ASP A 1 86 ? -33.973 -22.928 13.533 1.00 91.19 86 ASP A C 1
ATOM 707 O O . ASP A 1 86 ? -33.620 -23.841 14.286 1.00 91.19 86 ASP A O 1
ATOM 711 N N . SER A 1 87 ? -33.134 -21.990 13.103 1.00 93.62 87 SER A N 1
ATOM 712 C CA . SER A 1 87 ? -31.732 -21.901 13.537 1.00 93.62 87 SER A CA 1
ATOM 713 C C . SER A 1 87 ? -31.578 -21.200 14.889 1.00 93.62 87 SER A C 1
ATOM 715 O O . SER A 1 87 ? -30.675 -21.536 15.653 1.00 93.62 87 SER A O 1
ATOM 717 N N . ASP A 1 88 ? -32.464 -20.246 15.166 1.00 88.88 88 ASP A N 1
ATOM 718 C CA . ASP A 1 88 ? -32.320 -19.198 16.181 1.00 88.88 88 ASP A CA 1
ATOM 719 C C . ASP A 1 88 ? -33.677 -18.737 16.762 1.00 88.88 88 ASP A C 1
ATOM 721 O O . ASP A 1 88 ? -33.743 -18.309 17.917 1.00 88.88 88 ASP A O 1
ATOM 725 N N . GLY A 1 89 ? -34.797 -18.951 16.060 1.00 89.00 89 GLY A N 1
ATOM 726 C CA . GLY A 1 89 ? -36.143 -18.968 16.645 1.00 89.00 89 GLY A CA 1
ATOM 727 C C . GLY A 1 89 ? -36.916 -17.657 16.536 1.00 89.00 89 GLY A C 1
ATOM 728 O O . GLY A 1 89 ? -37.957 -17.596 15.884 1.00 89.00 89 GLY A O 1
ATOM 729 N N . GLN A 1 90 ? -36.476 -16.634 17.267 1.00 91.94 90 GLN A N 1
ATOM 730 C CA . GLN A 1 90 ? -36.955 -15.257 17.108 1.00 91.94 90 GLN A CA 1
ATOM 731 C C . GLN A 1 90 ? -35.883 -14.301 17.654 1.00 91.94 90 GLN A C 1
ATOM 733 O O . GLN A 1 90 ? -36.021 -13.763 18.761 1.00 91.94 90 GLN A O 1
ATOM 738 N N . ASP A 1 91 ? -34.799 -14.153 16.898 1.00 91.88 91 ASP A N 1
ATOM 739 C CA . ASP A 1 91 ? -33.644 -13.322 17.220 1.00 91.88 91 ASP A CA 1
ATOM 740 C C . ASP A 1 91 ? -33.355 -12.314 16.100 1.00 91.88 91 ASP A C 1
ATOM 742 O O . ASP A 1 91 ? -32.556 -12.564 15.201 1.00 91.88 91 ASP A O 1
ATOM 746 N N . PHE A 1 92 ? -33.927 -11.114 16.232 1.00 94.50 92 PHE A N 1
ATOM 747 C CA . PHE A 1 92 ? -33.733 -10.012 15.285 1.00 94.50 92 PHE A CA 1
ATOM 748 C C . PHE A 1 92 ? -32.265 -9.577 15.092 1.00 94.50 92 PHE A C 1
ATOM 750 O O . PHE A 1 92 ? -32.012 -8.715 14.251 1.00 94.50 92 PHE A O 1
ATOM 757 N N . PHE A 1 93 ? -31.311 -10.060 15.896 1.00 92.44 93 PHE A N 1
ATOM 758 C CA . PHE A 1 93 ? -29.911 -9.620 15.885 1.00 92.44 93 PHE A CA 1
ATOM 759 C C . PHE A 1 93 ? -28.961 -10.577 15.147 1.00 92.44 93 PHE A C 1
ATOM 761 O O . PHE A 1 93 ? -27.829 -10.185 14.851 1.00 92.44 93 PHE A O 1
ATOM 768 N N . THR A 1 94 ? -29.420 -11.784 14.813 1.00 90.38 94 THR A N 1
ATOM 769 C CA . THR A 1 94 ? -28.677 -12.796 14.046 1.00 90.38 94 THR A CA 1
ATOM 770 C C . THR A 1 94 ? -29.354 -12.998 12.681 1.00 90.38 94 THR A C 1
ATOM 772 O O . THR A 1 94 ? -30.488 -12.573 12.480 1.00 90.38 94 THR A O 1
ATOM 775 N N . LYS A 1 95 ? -28.648 -13.567 11.694 1.00 93.88 95 LYS A N 1
ATOM 776 C CA . LYS A 1 95 ? -29.242 -13.925 10.396 1.00 93.88 95 LYS A CA 1
ATOM 777 C C . LYS A 1 95 ? -29.699 -15.383 10.432 1.00 93.88 95 LYS A C 1
ATOM 779 O O . LYS A 1 95 ? -28.881 -16.285 10.229 1.00 93.88 95 LYS A O 1
ATOM 784 N N . GLY A 1 96 ? -30.991 -15.594 10.643 1.00 91.56 96 GLY A N 1
ATOM 785 C CA . GLY A 1 96 ? -31.596 -16.913 10.722 1.00 91.56 96 GLY A CA 1
ATOM 786 C C . GLY A 1 96 ? -31.891 -17.557 9.372 1.00 91.56 96 GLY A C 1
ATOM 787 O O . GLY A 1 96 ? -31.691 -16.994 8.289 1.00 91.56 96 GLY A O 1
ATOM 788 N N . THR A 1 97 ? -32.334 -18.814 9.422 1.00 94.88 97 THR A N 1
ATOM 789 C CA . THR A 1 97 ? -32.745 -19.629 8.274 1.00 94.88 97 THR A CA 1
ATOM 790 C C . THR A 1 97 ? -33.780 -20.671 8.689 1.00 94.88 97 THR A C 1
ATOM 792 O O . THR A 1 97 ? -33.448 -21.749 9.188 1.00 94.88 97 THR A O 1
ATOM 795 N N . VAL A 1 98 ? -35.052 -20.414 8.376 1.00 93.62 98 VAL A N 1
ATOM 796 C CA . VAL A 1 98 ? -36.139 -21.355 8.685 1.00 93.62 98 VAL A CA 1
ATOM 797 C C . VAL A 1 98 ? -36.344 -22.348 7.541 1.00 93.62 98 VAL A C 1
ATOM 799 O O . VAL A 1 98 ? -36.641 -21.977 6.400 1.00 93.62 98 VAL A O 1
ATOM 802 N N . LYS A 1 99 ? -36.239 -23.641 7.848 1.00 92.38 99 LYS A N 1
ATOM 803 C CA . LYS A 1 99 ? -36.578 -24.751 6.946 1.00 92.38 99 LYS A CA 1
ATOM 804 C C . LYS A 1 99 ? -38.022 -25.185 7.170 1.00 92.38 99 LYS A C 1
ATOM 806 O O . LYS A 1 99 ? -38.529 -25.166 8.285 1.00 92.38 99 LYS A O 1
ATOM 811 N N . SER A 1 100 ? -38.722 -25.570 6.107 1.00 85.50 100 SER A N 1
ATOM 812 C CA . SER A 1 100 ? -40.096 -26.099 6.187 1.00 85.50 100 SER A CA 1
ATOM 813 C C . SER A 1 100 ? -40.505 -26.768 4.876 1.00 85.50 100 SER A C 1
ATOM 815 O O . SER A 1 100 ? -39.819 -26.622 3.869 1.00 85.50 100 SER A O 1
ATOM 817 N N . TYR A 1 101 ? -41.675 -27.412 4.816 1.00 75.12 101 TYR A N 1
ATOM 818 C CA . TYR A 1 101 ? -42.216 -27.935 3.549 1.00 75.12 101 TYR A CA 1
ATOM 819 C C . TYR A 1 101 ? -42.363 -26.885 2.424 1.00 75.12 101 TYR A C 1
ATOM 821 O O . TYR A 1 101 ? -42.341 -27.247 1.249 1.00 75.12 101 TYR A O 1
ATOM 829 N N . LEU A 1 102 ? -42.497 -25.589 2.746 1.00 71.50 102 LEU A N 1
ATOM 830 C CA . LEU A 1 102 ? -42.560 -24.504 1.748 1.00 71.50 102 LEU A CA 1
ATOM 831 C C . LEU A 1 102 ? -41.167 -24.026 1.291 1.00 71.50 102 LEU A C 1
ATOM 833 O O . LEU A 1 102 ? -41.029 -23.498 0.177 1.00 71.50 102 LEU A O 1
ATOM 837 N N . TYR A 1 103 ? -40.155 -24.246 2.137 1.00 81.75 103 TYR A N 1
ATOM 838 C CA . TYR A 1 103 ? -38.750 -23.883 1.944 1.00 81.75 103 TYR A CA 1
ATOM 839 C C . TYR A 1 103 ? -37.821 -25.029 2.416 1.00 81.75 103 TYR A C 1
ATOM 841 O O . TYR A 1 103 ? -37.171 -24.900 3.456 1.00 81.75 103 TYR A O 1
ATOM 849 N N . PRO A 1 104 ? -37.762 -26.180 1.708 1.00 81.88 104 PRO A N 1
ATOM 850 C CA . PRO A 1 104 ? -37.032 -27.358 2.201 1.00 81.88 104 PRO A CA 1
ATOM 851 C C . PRO A 1 104 ? -35.515 -27.151 2.262 1.00 81.88 104 PRO A C 1
ATOM 853 O O . PRO A 1 104 ? -34.846 -27.692 3.135 1.00 81.88 104 PRO A O 1
ATOM 856 N N . SER A 1 105 ? -34.984 -26.317 1.364 1.00 85.38 105 SER A N 1
ATOM 857 C CA . SER A 1 105 ? -33.586 -25.871 1.346 1.00 85.38 105 SER A CA 1
ATOM 858 C C . SER A 1 105 ? -33.240 -24.872 2.459 1.00 85.38 105 SER A C 1
ATOM 860 O O . SER A 1 105 ? -32.080 -24.496 2.584 1.00 85.38 105 SER A O 1
ATOM 862 N N . GLY A 1 106 ? -34.227 -24.435 3.247 1.00 88.00 106 GLY A N 1
ATOM 863 C CA . GLY A 1 106 ? -34.146 -23.249 4.094 1.00 88.00 106 GLY A CA 1
ATOM 864 C C . GLY A 1 106 ? -34.620 -21.993 3.367 1.00 88.00 106 GLY A C 1
ATOM 865 O O . GLY A 1 106 ? -34.683 -21.942 2.135 1.00 88.00 106 GLY A O 1
ATOM 866 N N . LYS A 1 107 ? -34.979 -20.982 4.152 1.00 90.88 107 LYS A N 1
ATOM 867 C CA . LYS A 1 107 ? -35.141 -19.601 3.711 1.00 90.88 107 LYS A CA 1
ATOM 868 C C . LYS A 1 107 ? -34.483 -18.702 4.748 1.00 90.88 107 LYS A C 1
ATOM 870 O O . LYS A 1 107 ? -34.924 -18.698 5.894 1.00 90.88 107 LYS A O 1
ATOM 875 N N . GLU A 1 108 ? -33.464 -17.973 4.313 1.00 95.94 108 GLU A N 1
ATOM 876 C CA . GLU A 1 108 ? -32.775 -16.970 5.123 1.00 95.94 108 GLU A CA 1
ATOM 877 C C . GLU A 1 108 ? -33.697 -15.813 5.517 1.00 95.94 108 GLU A C 1
ATOM 879 O O . GLU A 1 108 ? -34.661 -15.476 4.808 1.00 95.94 108 GLU A O 1
ATOM 884 N N . ASP A 1 109 ? -33.327 -15.156 6.607 1.00 95.69 109 ASP A N 1
ATOM 885 C CA . ASP A 1 109 ? -33.814 -13.827 6.928 1.00 95.69 109 ASP A CA 1
ATOM 886 C C . ASP A 1 109 ? -33.312 -12.786 5.935 1.00 95.69 109 ASP A C 1
ATOM 888 O O . ASP A 1 109 ? -32.234 -12.885 5.345 1.00 95.69 109 ASP A O 1
ATOM 892 N N . TYR A 1 110 ? -34.162 -11.795 5.682 1.00 94.25 110 TYR A N 1
ATOM 893 C CA . TYR A 1 110 ? -34.029 -10.912 4.533 1.00 94.25 110 TYR A CA 1
ATOM 894 C C . TYR A 1 110 ? -34.579 -9.523 4.830 1.00 94.25 110 TYR A C 1
ATOM 896 O O . TYR A 1 110 ? -35.267 -9.308 5.822 1.00 94.25 110 TYR A O 1
ATOM 904 N N . GLY A 1 111 ? -34.297 -8.572 3.945 1.00 94.56 111 GLY A N 1
ATOM 905 C CA . GLY A 1 111 ? -34.835 -7.219 4.002 1.00 94.56 111 GLY A CA 1
ATOM 906 C C . GLY A 1 111 ? -35.957 -7.039 2.992 1.00 94.56 111 GLY A C 1
ATOM 907 O O . GLY A 1 111 ? -35.875 -7.529 1.865 1.00 94.56 111 GLY A O 1
ATOM 908 N N . TYR A 1 112 ? -36.997 -6.295 3.359 1.00 93.88 112 TYR A N 1
ATOM 909 C CA . TYR A 1 112 ? -37.995 -5.837 2.394 1.00 93.88 112 TYR A CA 1
ATOM 910 C C . TYR A 1 112 ? -38.368 -4.376 2.662 1.00 93.88 112 TYR A C 1
ATOM 912 O O . TYR A 1 112 ? -38.723 -3.996 3.781 1.00 93.88 112 TYR A O 1
ATOM 920 N N . THR A 1 113 ? -38.273 -3.552 1.620 1.00 92.75 113 THR A N 1
ATOM 921 C CA . THR A 1 113 ? -38.438 -2.097 1.701 1.00 92.75 113 THR A CA 1
ATOM 922 C C . THR A 1 113 ? -39.878 -1.676 1.417 1.00 92.75 113 THR A C 1
ATOM 924 O O . THR A 1 113 ? -40.432 -1.973 0.359 1.00 92.75 113 THR A O 1
ATOM 927 N N . PHE A 1 114 ? -40.475 -0.929 2.345 1.00 85.50 114 PHE A N 1
ATOM 928 C CA . PHE A 1 114 ? -41.731 -0.212 2.138 1.00 85.50 114 PHE A CA 1
ATOM 929 C C . PHE A 1 114 ? -41.442 1.295 2.105 1.00 85.50 114 PHE A C 1
ATOM 931 O O . PHE A 1 114 ? -41.090 1.901 3.118 1.00 85.50 114 PHE A O 1
ATOM 938 N N . GLY A 1 115 ? -41.579 1.911 0.928 1.00 89.62 115 GLY A N 1
ATOM 939 C CA . GLY A 1 115 ? -41.242 3.322 0.729 1.00 89.62 115 GLY A CA 1
ATOM 940 C C . GLY A 1 115 ? -39.740 3.565 0.895 1.00 89.62 115 GLY A C 1
ATOM 941 O O . GLY A 1 115 ? -38.964 3.173 0.032 1.00 89.62 115 GLY A O 1
ATOM 942 N N . VAL A 1 116 ? -39.349 4.202 2.003 1.00 86.00 116 VAL A N 1
ATOM 943 C CA . VAL A 1 116 ? -37.948 4.523 2.349 1.00 86.00 116 VAL A CA 1
ATOM 944 C C . VAL A 1 116 ? -37.401 3.713 3.535 1.00 86.00 116 VAL A C 1
ATOM 946 O O . VAL A 1 116 ? -36.253 3.905 3.926 1.00 86.00 116 VAL A O 1
ATOM 949 N N . THR A 1 117 ? -38.199 2.812 4.119 1.00 84.69 117 THR A N 1
ATOM 950 C CA . THR A 1 117 ? -37.796 1.992 5.274 1.00 84.69 117 THR A CA 1
ATOM 951 C C . THR A 1 117 ? -37.681 0.526 4.873 1.00 84.69 117 THR A C 1
ATOM 953 O O . THR A 1 117 ? -38.637 -0.058 4.360 1.00 84.69 117 THR A O 1
ATOM 956 N N . THR A 1 118 ? -36.525 -0.082 5.141 1.00 94.44 118 THR A N 1
ATOM 957 C CA . THR A 1 118 ? -36.304 -1.531 5.027 1.00 94.44 118 THR A CA 1
ATOM 958 C C . THR A 1 118 ? -36.545 -2.196 6.376 1.00 94.44 118 THR A C 1
ATOM 960 O O . THR A 1 118 ? -36.039 -1.727 7.391 1.00 94.44 118 THR A O 1
ATOM 963 N N . TYR A 1 119 ? -37.329 -3.274 6.373 1.00 95.06 119 TYR A N 1
ATOM 964 C CA . TYR A 1 119 ? -37.730 -4.022 7.565 1.00 95.06 119 TYR A CA 1
ATOM 965 C C . TYR A 1 119 ? -37.207 -5.465 7.514 1.00 95.06 119 TYR A C 1
ATOM 967 O O . TYR A 1 119 ? -37.098 -6.035 6.423 1.00 95.06 119 TYR A O 1
ATOM 975 N N . LEU A 1 120 ? -37.006 -6.049 8.699 1.00 96.50 120 LEU A N 1
ATOM 976 C CA . LEU A 1 120 ? -36.758 -7.470 8.978 1.00 96.50 120 LEU A CA 1
ATOM 977 C C . LEU A 1 120 ? -38.081 -8.106 9.466 1.00 96.50 120 LEU A C 1
ATOM 979 O O . LEU A 1 120 ? -38.588 -7.696 10.496 1.00 96.50 120 LEU A O 1
ATOM 983 N N . MET A 1 121 ? -38.826 -9.013 8.836 1.00 96.00 121 MET A N 1
ATOM 984 C CA . MET A 1 121 ? -38.636 -9.955 7.730 1.00 96.00 121 MET A CA 1
ATOM 985 C C . MET A 1 121 ? -37.996 -11.298 8.114 1.00 96.00 121 MET A C 1
ATOM 987 O O . MET A 1 121 ? -38.125 -12.246 7.341 1.00 96.00 121 MET A O 1
ATOM 991 N N . GLU A 1 122 ? -37.554 -11.383 9.370 1.00 94.69 122 GLU A N 1
ATOM 992 C CA . GLU A 1 122 ? -37.516 -12.539 10.276 1.00 94.69 122 GLU A CA 1
ATOM 993 C C . GLU A 1 122 ? -38.505 -13.662 9.915 1.00 94.69 122 GLU A C 1
ATOM 995 O O . GLU A 1 122 ? -39.720 -13.513 10.082 1.00 94.69 122 GLU A O 1
ATOM 1000 N N . GLY A 1 123 ? -38.013 -14.803 9.455 1.00 92.31 123 GLY A N 1
ATOM 1001 C CA . GLY A 1 123 ? -38.717 -16.070 9.483 1.00 92.31 123 GLY A CA 1
ATOM 1002 C C . GLY A 1 123 ? -38.720 -16.634 10.898 1.00 92.31 123 GLY A C 1
ATOM 1003 O O . GLY A 1 123 ? -37.700 -16.620 11.563 1.00 92.31 123 GLY A O 1
ATOM 1004 N N . ILE A 1 124 ? -39.856 -17.175 11.340 1.00 92.50 124 ILE A N 1
ATOM 1005 C CA . ILE A 1 124 ? -39.917 -17.940 12.593 1.00 92.50 124 ILE A CA 1
ATOM 1006 C C . ILE A 1 124 ? -40.649 -19.260 12.384 1.00 92.50 124 ILE A C 1
ATOM 1008 O O . ILE A 1 124 ? -41.592 -19.350 11.584 1.00 92.50 124 ILE A O 1
ATOM 1012 N N . CYS A 1 125 ? -40.291 -20.267 13.166 1.00 90.75 125 CYS A N 1
ATOM 1013 C CA . CYS A 1 125 ? -40.993 -21.530 13.241 1.00 90.75 125 CYS A CA 1
ATOM 1014 C C . CYS A 1 125 ? -41.979 -21.549 14.414 1.00 90.75 125 CYS A C 1
ATOM 1016 O O . CYS A 1 125 ? -41.605 -21.524 15.586 1.00 90.75 125 CYS A O 1
ATOM 1018 N N . LYS A 1 126 ? -43.281 -21.629 14.116 1.00 86.81 126 LYS A N 1
ATOM 1019 C CA . LYS A 1 126 ? -44.333 -21.637 15.142 1.00 86.81 126 LYS A CA 1
ATOM 1020 C C . LYS A 1 126 ? -45.413 -22.655 14.816 1.00 86.81 126 LYS A C 1
ATOM 1022 O O . LYS A 1 126 ? -46.004 -22.617 13.741 1.00 86.81 126 LYS A O 1
ATOM 1027 N N . ASN A 1 127 ? -45.693 -23.557 15.758 1.00 84.75 127 ASN A N 1
ATOM 1028 C CA . ASN A 1 127 ? -46.660 -24.652 15.601 1.00 84.75 127 ASN A CA 1
ATOM 1029 C C . ASN A 1 127 ? -46.407 -25.488 14.323 1.00 84.75 127 ASN A C 1
ATOM 1031 O O . ASN A 1 127 ? -47.331 -25.729 13.548 1.00 84.75 127 ASN A O 1
ATOM 1035 N N . ASN A 1 128 ? -45.150 -25.884 14.088 1.00 81.94 128 ASN A N 1
ATOM 1036 C CA . ASN A 1 128 ? -44.685 -26.612 12.897 1.00 81.94 128 ASN A CA 1
ATOM 1037 C C . ASN A 1 128 ? -44.934 -25.887 11.553 1.00 81.94 128 ASN A C 1
ATOM 1039 O O . ASN A 1 128 ? -45.081 -26.536 10.515 1.00 81.94 128 ASN A O 1
ATOM 1043 N N . LYS A 1 129 ? -44.978 -24.546 11.552 1.00 80.19 129 LYS A N 1
ATOM 1044 C CA . LYS A 1 129 ? -45.166 -23.714 10.353 1.00 80.19 129 LYS A CA 1
ATOM 1045 C C . LYS A 1 129 ? -44.173 -22.561 10.293 1.00 80.19 129 LYS A C 1
ATOM 1047 O O . LYS A 1 129 ? -43.936 -21.900 11.301 1.00 80.19 129 LYS A O 1
ATOM 1052 N N . TYR A 1 130 ? -43.704 -22.269 9.081 1.00 85.62 130 TYR A N 1
ATOM 1053 C CA . TYR A 1 130 ? -43.058 -20.999 8.759 1.00 85.62 130 TYR A CA 1
ATOM 1054 C C . TYR A 1 130 ? -44.064 -19.851 8.908 1.00 85.62 130 TYR A C 1
ATOM 1056 O O . TYR A 1 130 ? -45.119 -19.849 8.264 1.00 85.62 130 TYR A O 1
ATOM 1064 N N . LEU A 1 131 ? -43.716 -18.866 9.726 1.00 86.31 131 LEU A N 1
ATOM 1065 C CA . LEU A 1 131 ? -44.312 -17.534 9.752 1.00 86.31 131 LEU A CA 1
ATOM 1066 C C . LEU A 1 131 ? -43.221 -16.503 9.442 1.00 86.31 131 LEU A C 1
ATOM 1068 O O . LEU A 1 131 ? -42.041 -16.835 9.383 1.00 86.31 131 LEU A O 1
ATOM 1072 N N . ARG A 1 132 ? -43.618 -15.240 9.265 1.00 89.88 132 ARG A N 1
ATOM 1073 C CA . ARG A 1 132 ? -42.679 -14.121 9.165 1.00 89.88 132 ARG A CA 1
ATOM 1074 C C . ARG A 1 132 ? -43.114 -12.981 10.080 1.00 89.88 132 ARG A C 1
ATOM 1076 O O . ARG A 1 132 ? -44.283 -12.593 10.036 1.00 89.88 132 ARG A O 1
ATOM 1083 N N . ILE A 1 133 ? -42.197 -12.430 10.865 1.00 92.31 133 ILE A N 1
ATOM 1084 C CA . ILE A 1 133 ? -42.401 -11.185 11.616 1.00 92.31 133 ILE A CA 1
ATOM 1085 C C . ILE A 1 133 ? -42.009 -9.982 10.732 1.00 92.31 133 ILE A C 1
ATOM 1087 O O . ILE A 1 133 ? -41.469 -10.118 9.628 1.00 92.31 133 ILE A O 1
ATOM 1091 N N . GLN A 1 134 ? -42.405 -8.782 11.150 1.00 94.62 134 GLN A N 1
ATOM 1092 C CA . GLN A 1 134 ? -41.935 -7.517 10.598 1.00 94.62 134 GLN A CA 1
ATOM 1093 C C . GLN A 1 134 ? -41.517 -6.596 11.748 1.00 94.62 134 GLN A C 1
ATOM 1095 O O . GLN A 1 134 ? -42.244 -6.454 12.731 1.00 94.62 134 GLN A O 1
ATOM 1100 N N . LYS A 1 135 ? -40.347 -5.985 11.593 1.00 95.25 135 LYS A N 1
ATOM 1101 C CA . LYS A 1 135 ? -39.624 -5.169 12.558 1.00 95.25 135 LYS A CA 1
ATOM 1102 C C . LYS A 1 135 ? -38.883 -4.081 11.784 1.00 95.25 135 LYS A C 1
ATOM 1104 O O . LYS A 1 135 ? -38.118 -4.391 10.871 1.00 95.25 135 LYS A O 1
ATOM 1109 N N . ASP A 1 136 ? -39.135 -2.811 12.097 1.00 94.88 136 ASP A N 1
ATOM 1110 C CA . ASP A 1 136 ? -38.151 -1.767 11.793 1.00 94.88 136 ASP A CA 1
ATOM 1111 C C . ASP A 1 136 ? -37.077 -1.883 12.876 1.00 94.88 136 ASP A C 1
ATOM 1113 O O . ASP A 1 136 ? -37.397 -1.860 14.065 1.00 94.88 136 ASP A O 1
ATOM 1117 N N . CYS A 1 137 ? -35.814 -2.040 12.490 1.00 92.19 137 CYS A N 1
ATOM 1118 C CA . CYS A 1 137 ? -34.719 -2.165 13.448 1.00 92.19 137 CYS A CA 1
ATOM 1119 C C . CYS A 1 137 ? -34.627 -0.944 14.381 1.00 92.19 137 CYS A C 1
ATOM 1121 O O . CYS A 1 137 ? -34.252 -1.088 15.541 1.00 92.19 137 CYS A O 1
ATOM 1123 N N . LYS A 1 138 ? -35.104 0.230 13.944 1.00 89.88 138 LYS A N 1
ATOM 1124 C CA . LYS A 1 138 ? -35.180 1.451 14.765 1.00 89.88 138 LYS A CA 1
ATOM 1125 C C . LYS A 1 138 ? -36.140 1.330 15.957 1.00 89.88 138 LYS A C 1
ATOM 1127 O O . LYS A 1 138 ? -36.037 2.097 16.908 1.00 89.88 138 LYS A O 1
ATOM 1132 N N . GLU A 1 139 ? -37.064 0.364 15.944 1.00 90.19 139 GLU A N 1
ATOM 1133 C CA . GLU A 1 139 ? -37.908 0.036 17.106 1.00 90.19 139 GLU A CA 1
ATOM 1134 C C . GLU A 1 139 ? -37.121 -0.673 18.225 1.00 90.19 139 GLU A C 1
ATOM 1136 O O . GLU A 1 139 ? -37.603 -0.742 19.353 1.00 90.19 139 GLU A O 1
ATOM 1141 N N . LEU A 1 140 ? -35.929 -1.208 17.928 1.00 85.69 140 LEU A N 1
ATOM 1142 C CA . LEU A 1 140 ? -35.038 -1.875 18.888 1.00 85.69 140 LEU A CA 1
ATOM 1143 C C . LEU A 1 140 ? -34.008 -0.909 19.509 1.00 85.69 140 LEU A C 1
ATOM 1145 O O . LEU A 1 140 ? -33.178 -1.327 20.313 1.00 85.69 140 LEU A O 1
ATOM 1149 N N . GLY A 1 141 ? -34.051 0.379 19.145 1.00 82.38 141 GLY A N 1
ATOM 1150 C CA . GLY A 1 141 ? -33.064 1.395 19.514 1.00 82.38 141 GLY A CA 1
ATOM 1151 C C . GLY A 1 141 ? -32.272 1.867 18.295 1.00 82.38 141 GLY A C 1
ATOM 1152 O O . GLY A 1 141 ? -32.814 1.957 17.195 1.00 82.38 141 GLY A O 1
ATOM 1153 N N . ASN A 1 142 ? -30.981 2.160 18.464 1.00 79.94 142 ASN A N 1
ATOM 1154 C CA . ASN A 1 142 ? -30.109 2.587 17.365 1.00 79.94 142 ASN A CA 1
ATOM 1155 C C . ASN A 1 142 ? -29.599 1.387 16.539 1.00 79.94 142 ASN A C 1
ATOM 1157 O O . ASN A 1 142 ? -28.402 1.106 16.485 1.00 79.94 142 ASN A O 1
ATOM 1161 N N . PHE A 1 143 ? -30.529 0.653 15.923 1.00 86.31 143 PHE A N 1
ATOM 1162 C CA . PHE A 1 143 ? -30.244 -0.462 15.021 1.00 86.31 143 PHE A CA 1
ATOM 1163 C C . PHE A 1 143 ? -30.758 -0.170 13.606 1.00 86.31 143 PHE A C 1
ATOM 1165 O O . PHE A 1 143 ? -31.773 0.504 13.413 1.00 86.31 143 PHE A O 1
ATOM 1172 N N . GLU A 1 144 ? -30.085 -0.729 12.607 1.00 90.06 144 GLU A N 1
ATOM 1173 C CA . GLU A 1 144 ? -30.477 -0.680 11.198 1.00 90.06 144 GLU A CA 1
ATOM 1174 C C . GLU A 1 144 ? -30.445 -2.076 10.565 1.00 90.06 144 GLU A C 1
ATOM 1176 O O . GLU A 1 144 ? -29.785 -2.986 11.063 1.00 90.06 144 GLU A O 1
ATOM 1181 N N . TYR A 1 145 ? -31.198 -2.265 9.480 1.00 91.62 145 TYR A N 1
ATOM 1182 C CA . TYR A 1 145 ? -31.213 -3.537 8.759 1.00 91.62 145 TYR A CA 1
ATOM 1183 C C . TYR A 1 145 ? -29.917 -3.711 7.951 1.00 91.62 145 TYR A C 1
ATOM 1185 O O . TYR A 1 145 ? -29.596 -2.860 7.116 1.00 91.62 145 TYR A O 1
ATOM 1193 N N . LYS A 1 146 ? -29.228 -4.843 8.130 1.00 90.62 146 LYS A N 1
ATOM 1194 C CA . LYS A 1 146 ? -28.053 -5.250 7.347 1.00 90.62 146 LYS A CA 1
ATOM 1195 C C . LYS A 1 146 ? -28.034 -6.775 7.222 1.00 90.62 146 LYS A C 1
ATOM 1197 O O . LYS A 1 146 ? -28.091 -7.459 8.233 1.00 90.62 146 LYS A O 1
ATOM 1202 N N . ASP A 1 147 ? -27.991 -7.267 5.981 1.00 91.44 147 ASP A N 1
ATOM 1203 C CA . ASP A 1 147 ? -28.011 -8.692 5.584 1.00 91.44 147 ASP A CA 1
ATOM 1204 C C . ASP A 1 147 ? -28.751 -9.636 6.554 1.00 91.44 147 ASP A C 1
ATOM 1206 O O . ASP A 1 147 ? -28.145 -10.355 7.339 1.00 91.44 147 ASP A O 1
ATOM 1210 N N . GLY A 1 148 ? -30.083 -9.606 6.516 1.00 92.00 148 GLY A N 1
ATOM 1211 C CA . GLY A 1 148 ? -30.934 -10.508 7.292 1.00 92.00 148 GLY A CA 1
ATOM 1212 C C . GLY A 1 148 ? -31.009 -10.247 8.799 1.00 92.00 148 GLY A C 1
ATOM 1213 O O . GLY A 1 148 ? -31.803 -10.909 9.446 1.00 92.00 148 GLY A O 1
ATOM 1214 N N . ALA A 1 149 ? -30.284 -9.268 9.349 1.00 94.19 149 ALA A N 1
ATOM 1215 C CA . ALA A 1 149 ? -30.313 -8.935 10.775 1.00 94.19 149 ALA A CA 1
ATOM 1216 C C . ALA A 1 149 ? -30.546 -7.433 11.036 1.00 94.19 149 ALA A C 1
ATOM 1218 O O . ALA A 1 149 ? -30.344 -6.575 10.169 1.00 94.19 149 ALA A O 1
ATOM 1219 N N . CYS A 1 150 ? -30.941 -7.100 12.264 1.00 91.81 150 CYS A N 1
ATOM 1220 C CA . CYS A 1 150 ? -30.861 -5.757 12.825 1.00 91.81 150 CYS A CA 1
ATOM 1221 C C . CYS A 1 150 ? -29.516 -5.586 13.542 1.00 91.81 150 CYS A C 1
ATOM 1223 O O . CYS A 1 150 ? -29.329 -6.058 14.661 1.00 91.81 150 CYS A O 1
ATOM 1225 N N . VAL A 1 151 ? -28.579 -4.869 12.922 1.00 86.94 151 VAL A N 1
ATOM 1226 C CA . VAL A 1 151 ? -27.258 -4.576 13.504 1.00 86.94 151 VAL A CA 1
ATOM 1227 C C . VAL A 1 151 ? -27.274 -3.232 14.227 1.00 86.94 151 VAL A C 1
ATOM 1229 O O . VAL A 1 151 ? -28.023 -2.336 13.834 1.00 86.94 151 VAL A O 1
ATOM 1232 N N . LYS A 1 152 ? -26.451 -3.054 15.275 1.00 82.50 152 LYS A N 1
ATOM 1233 C CA . LYS A 1 152 ? -26.216 -1.713 15.842 1.00 82.50 152 LYS A CA 1
ATOM 1234 C C . LYS A 1 152 ? -25.751 -0.787 14.718 1.00 82.50 152 LYS A C 1
ATOM 1236 O O . LYS A 1 152 ? -24.912 -1.181 13.907 1.00 82.50 152 LYS A O 1
ATOM 1241 N N . LYS A 1 153 ? -26.247 0.447 14.704 1.00 81.25 153 LYS A N 1
ATOM 1242 C CA . LYS A 1 153 ? -25.822 1.440 13.726 1.00 81.25 153 LYS A CA 1
ATOM 1243 C C . LYS A 1 153 ? -24.361 1.829 13.960 1.00 81.25 153 LYS A C 1
ATOM 1245 O O . LYS A 1 153 ? -24.018 2.403 14.994 1.00 81.25 153 LYS A O 1
ATOM 1250 N N . GLU A 1 154 ? -23.526 1.514 12.979 1.00 83.38 154 GLU A N 1
ATOM 1251 C CA . GLU A 1 154 ? -22.105 1.851 12.960 1.00 83.38 154 GLU A CA 1
ATOM 1252 C C . GLU A 1 154 ? -21.925 3.324 12.559 1.00 83.38 154 GLU A C 1
ATOM 1254 O O . GLU A 1 154 ? -22.473 3.788 11.558 1.00 83.38 154 GLU A O 1
ATOM 1259 N N . GLU A 1 155 ? -21.137 4.060 13.334 1.00 88.94 155 GLU A N 1
ATOM 1260 C CA . GLU A 1 155 ? -20.418 5.241 12.858 1.00 88.94 155 GLU A CA 1
ATOM 1261 C C . GLU A 1 155 ? -18.920 4.922 12.845 1.00 88.94 155 GLU A C 1
ATOM 1263 O O . GLU A 1 155 ? -18.466 4.024 13.556 1.00 88.94 155 GLU A O 1
ATOM 1268 N N . PHE A 1 156 ? -18.142 5.622 12.025 1.00 89.00 156 PHE A N 1
ATOM 1269 C CA . PHE A 1 156 ? -16.710 5.375 11.941 1.00 89.00 156 PHE A CA 1
ATOM 1270 C C . PHE A 1 156 ? -15.936 6.626 11.549 1.00 89.00 156 PHE A C 1
ATOM 1272 O O . PHE A 1 156 ? -16.421 7.464 10.788 1.00 89.00 156 PHE A O 1
ATOM 1279 N N . TRP A 1 157 ? -14.700 6.685 12.029 1.00 89.88 157 TRP A N 1
ATOM 1280 C CA . TRP A 1 157 ? -13.638 7.505 11.469 1.00 89.88 157 TRP A CA 1
ATOM 1281 C C . TRP A 1 157 ? -12.733 6.594 10.630 1.00 89.88 157 TRP A C 1
ATOM 1283 O O . TRP A 1 157 ? -12.416 5.481 11.053 1.00 89.88 157 TRP A O 1
ATOM 1293 N N . GLU A 1 158 ? -12.346 7.040 9.437 1.00 88.12 158 GLU A N 1
ATOM 1294 C CA . GLU A 1 158 ? -11.484 6.303 8.506 1.00 88.12 158 GLU A CA 1
ATOM 1295 C C . GLU A 1 158 ? -10.182 7.077 8.273 1.00 88.12 158 GLU A C 1
ATOM 1297 O O . GLU A 1 158 ? -10.193 8.297 8.101 1.00 88.12 158 GLU A O 1
ATOM 1302 N N . VAL A 1 159 ? -9.064 6.351 8.262 1.00 83.19 159 VAL A N 1
ATOM 1303 C CA . VAL A 1 159 ? -7.744 6.867 7.882 1.00 83.19 159 VAL A CA 1
ATOM 1304 C C . VAL A 1 159 ? -7.777 7.410 6.450 1.00 83.19 159 VAL A C 1
ATOM 1306 O O . VAL A 1 159 ? -8.271 6.734 5.551 1.00 83.19 159 VAL A O 1
ATOM 1309 N N . GLY A 1 160 ? -7.180 8.588 6.223 1.00 68.25 160 GLY A N 1
ATOM 1310 C CA . GLY A 1 160 ? -6.976 9.140 4.874 1.00 68.25 160 GLY A CA 1
ATOM 1311 C C . GLY A 1 160 ? -7.696 10.457 4.558 1.00 68.25 160 GLY A C 1
ATOM 1312 O O . GLY A 1 160 ? -8.140 10.650 3.427 1.00 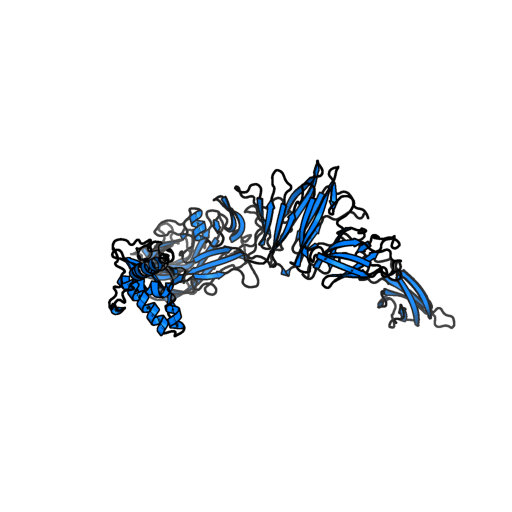68.25 160 GLY A O 1
ATOM 1313 N N . PHE A 1 161 ? -7.807 11.389 5.513 1.00 55.25 161 PHE A N 1
ATOM 1314 C CA . PHE A 1 161 ? -8.079 12.796 5.169 1.00 55.25 161 PHE A CA 1
ATOM 1315 C C . PHE A 1 161 ? -6.813 13.461 4.571 1.00 55.25 161 PHE A C 1
ATOM 1317 O O . PHE A 1 161 ? -5.708 13.018 4.878 1.00 55.25 161 PHE A O 1
ATOM 1324 N N . PRO A 1 162 ? -6.932 14.500 3.713 1.00 54.84 162 PRO A N 1
ATOM 1325 C CA . PRO A 1 162 ? -6.138 14.616 2.470 1.00 54.84 162 PRO A CA 1
ATOM 1326 C C . PRO A 1 162 ? -4.610 14.819 2.530 1.00 54.84 162 PRO A C 1
ATOM 1328 O O . PRO A 1 162 ? -4.013 15.044 1.482 1.00 54.84 162 PRO A O 1
ATOM 1331 N N . TRP A 1 163 ? -3.984 14.787 3.706 1.00 57.28 163 TRP A N 1
ATOM 1332 C CA . TRP A 1 163 ? -2.571 15.141 3.927 1.00 57.28 163 TRP A CA 1
ATOM 1333 C C . TRP A 1 163 ? -1.772 14.085 4.706 1.00 57.28 163 TRP A C 1
ATOM 1335 O O . TRP A 1 163 ? -0.605 14.328 4.999 1.00 57.28 163 TRP A O 1
ATOM 1345 N N . LYS A 1 164 ? -2.410 12.972 5.100 1.00 65.88 164 LYS A N 1
ATOM 1346 C CA . LYS A 1 164 ? -1.767 11.787 5.689 1.00 65.88 164 LYS A CA 1
ATOM 1347 C C . LYS A 1 164 ? -2.601 10.536 5.423 1.00 65.88 164 LYS A C 1
ATOM 1349 O O . LYS A 1 164 ? -3.786 10.506 5.773 1.00 65.88 164 LYS A O 1
ATOM 1354 N N . LYS A 1 165 ? -1.988 9.484 4.884 1.00 79.00 165 LYS A N 1
ATOM 1355 C CA . LYS A 1 165 ? -2.600 8.156 4.721 1.00 79.00 165 LYS A CA 1
ATOM 1356 C C . LYS A 1 165 ? -1.633 7.116 5.277 1.00 79.00 165 LYS A C 1
ATOM 1358 O O . LYS A 1 165 ? -0.450 7.224 5.013 1.00 79.00 165 LYS A O 1
ATOM 1363 N N . LEU A 1 166 ? -2.146 6.102 5.969 1.00 85.75 166 LEU A N 1
ATOM 1364 C CA . LEU A 1 166 ? -1.323 5.018 6.514 1.00 85.75 166 LEU A CA 1
ATOM 1365 C C . LEU A 1 166 ? -0.703 4.197 5.375 1.00 85.75 166 LEU A C 1
ATOM 1367 O O . LEU A 1 166 ? -1.393 3.901 4.401 1.00 85.75 166 LEU A O 1
ATOM 1371 N N . GLU A 1 167 ? 0.563 3.804 5.510 1.00 85.81 167 GLU A N 1
ATOM 1372 C CA . GLU A 1 167 ? 1.350 3.164 4.443 1.00 85.81 167 GLU A CA 1
ATOM 1373 C C . GLU A 1 167 ? 1.771 1.716 4.786 1.00 85.81 167 GLU A C 1
ATOM 1375 O O . GLU A 1 167 ? 1.604 1.228 5.909 1.00 85.81 167 GLU A O 1
ATOM 1380 N N . MET A 1 168 ? 2.304 0.987 3.799 1.00 86.62 168 MET A N 1
ATOM 1381 C CA . MET A 1 168 ? 2.778 -0.393 3.980 1.00 86.62 168 MET A CA 1
ATOM 1382 C C . MET A 1 168 ? 4.194 -0.441 4.570 1.00 86.62 168 MET A C 1
ATOM 1384 O O . MET A 1 168 ? 5.142 0.088 3.993 1.00 86.62 168 MET A O 1
ATOM 1388 N N . THR A 1 169 ? 4.369 -1.153 5.686 1.00 79.88 169 THR A N 1
ATOM 1389 C CA . THR A 1 169 ? 5.685 -1.318 6.328 1.00 79.88 169 THR A CA 1
ATOM 1390 C C . THR A 1 169 ? 6.543 -2.359 5.603 1.00 79.88 169 THR A C 1
ATOM 1392 O O . THR A 1 169 ? 6.042 -3.409 5.195 1.00 79.88 169 THR A O 1
ATOM 1395 N N . ASN A 1 170 ? 7.859 -2.116 5.516 1.00 68.44 170 ASN A N 1
ATOM 1396 C CA . ASN A 1 170 ? 8.832 -3.047 4.932 1.00 68.44 170 ASN A CA 1
ATOM 1397 C C . ASN A 1 170 ? 8.735 -4.447 5.596 1.00 68.44 170 ASN A C 1
ATOM 1399 O O . ASN A 1 170 ? 8.796 -4.597 6.822 1.00 68.44 170 ASN A O 1
ATOM 1403 N N . ASN A 1 171 ? 8.514 -5.479 4.775 1.00 70.38 171 ASN A N 1
ATOM 1404 C CA . ASN A 1 171 ? 8.193 -6.834 5.237 1.00 70.38 171 ASN A CA 1
ATOM 1405 C C . ASN A 1 171 ? 9.414 -7.538 5.857 1.00 70.38 171 ASN A C 1
ATOM 1407 O O . ASN A 1 171 ? 10.561 -7.158 5.645 1.00 70.38 171 ASN A O 1
ATOM 1411 N N . ASN A 1 172 ? 9.161 -8.579 6.657 1.00 66.44 172 ASN A N 1
ATOM 1412 C CA . ASN A 1 172 ? 10.176 -9.359 7.390 1.00 66.44 172 ASN A CA 1
ATOM 1413 C C . ASN A 1 172 ? 11.076 -8.568 8.377 1.00 66.44 172 ASN A C 1
ATOM 1415 O O . ASN A 1 172 ? 11.794 -9.178 9.165 1.00 66.44 172 ASN A O 1
ATOM 1419 N N . ALA A 1 173 ? 10.991 -7.233 8.435 1.00 63.72 173 ALA A N 1
ATOM 1420 C CA . ALA A 1 173 ? 11.697 -6.420 9.422 1.00 63.72 173 ALA A CA 1
ATOM 1421 C C . ALA A 1 173 ? 11.342 -6.852 10.871 1.00 63.72 173 ALA A C 1
ATOM 1423 O O . ALA A 1 173 ? 10.150 -7.012 11.186 1.00 63.72 173 ALA A O 1
ATOM 1424 N N . PRO A 1 174 ? 12.334 -7.057 11.767 1.00 61.41 174 PRO A N 1
ATOM 1425 C CA . PRO A 1 174 ? 12.099 -7.409 13.168 1.00 61.41 174 PRO A CA 1
ATOM 1426 C C . PRO A 1 174 ? 11.247 -6.366 13.890 1.00 61.41 174 PRO A C 1
ATOM 1428 O O . PRO A 1 174 ? 11.354 -5.179 13.599 1.00 61.41 174 PRO A O 1
ATOM 1431 N N . ALA A 1 175 ? 10.451 -6.787 14.877 1.00 59.56 175 ALA A N 1
ATOM 1432 C CA . ALA A 1 175 ? 9.428 -5.939 15.498 1.00 59.56 175 ALA A CA 1
ATOM 1433 C C . ALA A 1 175 ? 9.955 -4.679 16.228 1.00 59.56 175 ALA A C 1
ATOM 1435 O O . ALA A 1 175 ? 9.171 -3.837 16.664 1.00 59.56 175 ALA A O 1
ATOM 1436 N N . ASP A 1 176 ? 11.267 -4.548 16.411 1.00 58.44 176 ASP A N 1
ATOM 1437 C CA . ASP A 1 176 ? 11.940 -3.391 17.020 1.00 58.44 176 ASP A CA 1
ATOM 1438 C C . ASP A 1 176 ? 12.580 -2.457 15.974 1.00 58.44 176 ASP A C 1
ATOM 1440 O O . ASP A 1 176 ? 12.786 -1.282 16.259 1.00 58.44 176 ASP A O 1
ATOM 1444 N N . ASN A 1 177 ? 12.767 -2.934 14.737 1.00 57.09 177 ASN A N 1
ATOM 1445 C CA . ASN A 1 177 ? 13.362 -2.206 13.607 1.00 57.09 177 ASN A CA 1
ATOM 1446 C C . ASN A 1 177 ? 12.328 -1.928 12.489 1.00 57.09 177 ASN A C 1
ATOM 1448 O O . ASN A 1 177 ? 12.675 -1.885 11.309 1.00 57.09 177 ASN A O 1
ATOM 1452 N N . LEU A 1 178 ? 11.042 -1.812 12.837 1.00 60.66 178 LEU A N 1
ATOM 1453 C CA . LEU A 1 178 ? 9.964 -1.547 11.880 1.00 60.66 178 LEU A CA 1
ATOM 1454 C C . LEU A 1 178 ? 9.912 -0.055 11.538 1.00 60.66 178 LEU A C 1
ATOM 1456 O O . LEU A 1 178 ? 9.295 0.728 12.254 1.00 60.66 178 LEU A O 1
ATOM 1460 N N . PHE A 1 179 ? 10.536 0.316 10.422 1.00 62.69 179 PHE A N 1
ATOM 1461 C CA . PHE A 1 179 ? 10.364 1.627 9.798 1.00 62.69 179 PHE A CA 1
ATOM 1462 C C . PHE A 1 179 ? 9.119 1.600 8.898 1.00 62.69 179 PHE A C 1
ATOM 1464 O O . PHE A 1 179 ? 9.177 1.185 7.738 1.00 62.69 179 PHE A O 1
ATOM 1471 N N . GLY A 1 180 ? 7.986 2.000 9.466 1.00 68.38 180 GLY A N 1
ATOM 1472 C CA . GLY A 1 180 ? 6.707 2.172 8.782 1.00 68.38 180 GLY A CA 1
ATOM 1473 C C . GLY A 1 180 ? 5.779 3.023 9.639 1.00 68.38 180 GLY A C 1
ATOM 1474 O O . GLY A 1 180 ? 5.950 3.080 10.859 1.00 68.38 180 GLY A O 1
ATOM 1475 N N . GLU A 1 181 ? 4.843 3.723 9.008 1.00 78.44 181 GLU A N 1
ATOM 1476 C CA . GLU A 1 181 ? 3.998 4.689 9.707 1.00 78.44 181 GLU A CA 1
ATOM 1477 C C . GLU A 1 181 ? 2.999 3.989 10.657 1.00 78.44 181 GLU A C 1
ATOM 1479 O O . GLU A 1 181 ? 2.303 3.057 10.239 1.00 78.44 181 GLU A O 1
ATOM 1484 N N . PRO A 1 182 ? 2.914 4.392 11.939 1.00 83.19 182 PRO A N 1
ATOM 1485 C CA . PRO A 1 182 ? 1.879 3.927 12.852 1.00 83.19 182 PRO A CA 1
ATOM 1486 C C . PRO A 1 182 ? 0.604 4.771 12.723 1.00 83.19 182 PRO A C 1
ATOM 1488 O O . PRO A 1 182 ? 0.642 5.966 12.430 1.00 83.19 182 PRO A O 1
ATOM 1491 N N . LEU A 1 183 ? -0.545 4.188 13.071 1.00 83.88 183 LEU A N 1
ATOM 1492 C CA . LEU A 1 183 ? -1.843 4.879 13.136 1.00 83.88 183 LEU A CA 1
ATOM 1493 C C . LEU A 1 183 ? -1.811 6.194 13.958 1.00 83.88 183 LEU A C 1
ATOM 1495 O O . LEU A 1 183 ? -2.561 7.130 13.678 1.00 83.88 183 LEU A O 1
ATOM 1499 N N . SER A 1 184 ? -0.907 6.281 14.938 1.00 78.94 184 SER A N 1
ATOM 1500 C CA . SER A 1 184 ? -0.651 7.442 15.801 1.00 78.94 184 SER A CA 1
ATOM 1501 C C . SER A 1 184 ? 0.128 8.594 15.145 1.00 78.94 184 SER A C 1
ATOM 1503 O O . SER A 1 184 ? 0.257 9.669 15.742 1.00 78.94 184 SER A O 1
ATOM 1505 N N . ASP A 1 185 ? 0.645 8.418 13.926 1.00 79.38 185 ASP A N 1
ATOM 1506 C CA . ASP A 1 185 ? 1.153 9.514 13.096 1.00 79.38 185 ASP A CA 1
ATOM 1507 C C . ASP A 1 185 ? 0.087 10.123 12.185 1.00 79.38 185 ASP A C 1
ATOM 1509 O O . ASP A 1 185 ? 0.164 11.324 11.916 1.00 79.38 185 ASP A O 1
ATOM 1513 N N . ILE A 1 186 ? -0.958 9.369 11.825 1.00 79.88 186 ILE A N 1
ATOM 1514 C CA . ILE A 1 186 ? -2.149 9.904 11.148 1.00 79.88 186 ILE A CA 1
ATOM 1515 C C . ILE A 1 186 ? -2.925 10.835 12.080 1.00 79.88 186 ILE A C 1
ATOM 1517 O O . ILE A 1 186 ? -3.243 11.964 11.704 1.00 79.88 186 ILE A O 1
ATOM 1521 N N . ILE A 1 187 ? -3.243 10.366 13.293 1.00 80.75 187 ILE A N 1
ATOM 1522 C CA . ILE A 1 187 ? -4.055 11.120 14.250 1.00 80.75 187 ILE A CA 1
ATOM 1523 C C . ILE A 1 187 ? -3.678 10.813 15.705 1.00 80.75 187 ILE A C 1
ATOM 1525 O O . ILE A 1 187 ? -3.531 9.660 16.108 1.00 80.75 187 ILE A O 1
ATOM 1529 N N . THR A 1 188 ? -3.534 11.863 16.517 1.00 80.62 188 THR A N 1
ATOM 1530 C CA . THR A 1 188 ? -3.182 11.734 17.941 1.00 80.62 188 THR A CA 1
ATOM 1531 C C . THR A 1 188 ? -4.381 11.301 18.786 1.00 80.62 188 THR A C 1
ATOM 1533 O O . THR A 1 188 ? -4.227 10.463 19.677 1.00 80.62 188 THR A O 1
ATOM 1536 N N . TYR A 1 189 ? -5.566 11.865 18.519 1.00 88.69 189 TYR A N 1
ATOM 1537 C CA . TYR A 1 189 ? -6.813 11.555 19.221 1.00 88.69 189 TYR A CA 1
ATOM 1538 C C . TYR A 1 189 ? -8.061 11.790 18.359 1.00 88.69 189 TYR A C 1
ATOM 1540 O O . TYR A 1 189 ? -8.053 12.633 17.467 1.00 88.69 189 TYR A O 1
ATOM 1548 N N . LEU A 1 190 ? -9.143 11.080 18.685 1.00 92.19 190 LEU A N 1
ATOM 1549 C CA . LEU A 1 190 ? -10.508 11.351 18.227 1.00 92.19 190 LEU A CA 1
ATOM 1550 C C . LEU A 1 190 ? -11.326 12.033 19.332 1.00 92.19 190 LEU A C 1
ATOM 1552 O O . LEU A 1 190 ? -11.052 11.847 20.520 1.00 92.19 190 LEU A O 1
ATOM 1556 N N . SER A 1 191 ? -12.351 12.777 18.929 1.00 94.00 191 SER A N 1
ATOM 1557 C CA . SER A 1 191 ? -13.257 13.561 19.772 1.00 94.00 191 SER A CA 1
ATOM 1558 C C . SER A 1 191 ? -14.717 13.447 19.300 1.00 94.00 191 SER A C 1
ATOM 1560 O O . SER A 1 191 ? -15.037 12.683 18.382 1.00 94.00 191 SER A O 1
ATOM 1562 N N . SER A 1 192 ? -15.606 14.256 19.887 1.00 92.88 192 SER A N 1
ATOM 1563 C CA . SER A 1 192 ? -16.989 14.458 19.430 1.00 92.88 192 SER A CA 1
ATOM 1564 C C . SER A 1 192 ? -17.113 14.968 17.980 1.00 92.88 192 SER A C 1
ATOM 1566 O O . SER A 1 192 ? -18.181 14.822 17.379 1.00 92.88 192 SER A O 1
ATOM 1568 N N . GLY A 1 193 ? -16.041 15.531 17.402 1.00 90.56 193 GLY A N 1
ATOM 1569 C CA . GLY A 1 193 ? -15.969 15.937 15.994 1.00 90.56 193 GLY A CA 1
ATOM 1570 C C . GLY A 1 193 ? -15.892 14.762 15.011 1.00 90.56 193 GLY A C 1
ATOM 1571 O O . GLY A 1 193 ? -16.465 14.834 13.924 1.00 90.56 193 GLY A O 1
ATOM 1572 N N . GLU A 1 194 ? -15.241 13.667 15.410 1.00 90.75 194 GLU A N 1
ATOM 1573 C CA . GLU A 1 194 ? -14.986 12.494 14.565 1.00 90.75 194 GLU A CA 1
ATOM 1574 C C . GLU A 1 194 ? -15.964 11.343 14.852 1.00 90.75 194 GLU A C 1
ATOM 1576 O O . GLU A 1 194 ? -16.400 10.666 13.923 1.00 90.75 194 GLU A O 1
ATOM 1581 N N . LEU A 1 195 ? -16.335 11.129 16.122 1.00 91.94 195 LEU A N 1
ATOM 1582 C CA . LEU A 1 195 ? -17.248 10.066 16.564 1.00 91.94 195 LEU A CA 1
ATOM 1583 C C . LEU A 1 195 ? -18.269 10.615 17.568 1.00 91.94 195 LEU A C 1
ATOM 1585 O O . LEU A 1 195 ? -17.911 11.066 18.655 1.00 91.94 195 LEU A O 1
ATOM 1589 N N . LYS A 1 196 ? -19.572 10.504 17.283 1.00 91.12 196 LYS A N 1
ATOM 1590 C CA . LYS A 1 196 ? -20.629 11.029 18.173 1.00 91.12 196 LYS A CA 1
ATOM 1591 C C . LYS A 1 196 ? -20.751 10.236 19.469 1.00 91.12 196 LYS A C 1
ATOM 1593 O O . LYS A 1 196 ? -21.277 10.744 20.457 1.00 91.12 196 LYS A O 1
ATOM 1598 N N . SER A 1 197 ? -20.236 9.017 19.510 1.00 91.81 197 SER A N 1
ATOM 1599 C CA . SER A 1 197 ? -20.087 8.222 20.726 1.00 91.81 197 SER A CA 1
ATOM 1600 C C . SER A 1 197 ? -19.139 8.890 21.740 1.00 91.81 197 SER A C 1
ATOM 1602 O O . SER A 1 197 ? -19.331 8.726 22.944 1.00 91.81 197 SER A O 1
ATOM 1604 N N . LEU A 1 198 ? -18.207 9.736 21.281 1.00 94.88 198 LEU A N 1
ATOM 1605 C CA . LEU A 1 198 ? -17.382 10.628 22.106 1.00 94.88 198 LEU A CA 1
ATOM 1606 C C . LEU A 1 198 ? -18.043 12.004 22.356 1.00 94.88 198 LEU A C 1
ATOM 1608 O O . LEU A 1 198 ? -17.354 12.951 22.707 1.00 94.88 198 LEU A O 1
ATOM 1612 N N . SER A 1 199 ? -19.368 12.149 22.194 1.00 94.25 199 SER A N 1
ATOM 1613 C CA . SER A 1 199 ? -20.072 13.414 22.487 1.00 94.25 199 SER A CA 1
ATOM 1614 C C . SER A 1 199 ? -19.799 13.908 23.906 1.00 94.25 199 SER A C 1
ATOM 1616 O O . SER A 1 199 ? -20.010 13.177 24.877 1.00 94.25 199 SER A O 1
ATOM 1618 N N . ASP A 1 200 ? -19.424 15.176 24.021 1.00 93.81 200 ASP A N 1
ATOM 1619 C CA . ASP A 1 200 ? -19.232 15.859 25.298 1.00 93.81 200 ASP A CA 1
ATOM 1620 C C . ASP A 1 200 ? -20.522 15.842 26.131 1.00 93.81 200 ASP A C 1
ATOM 1622 O O . ASP A 1 200 ? -21.639 15.859 25.602 1.00 93.81 200 ASP A O 1
ATOM 1626 N N . GLY A 1 201 ? -20.374 15.767 27.451 1.00 92.06 201 GLY A N 1
ATOM 1627 C CA . GLY A 1 201 ? -21.468 15.419 28.348 1.00 92.06 201 GLY A CA 1
ATOM 1628 C C . GLY A 1 201 ? -21.571 16.290 29.591 1.00 92.06 201 GLY A C 1
ATOM 1629 O O . GLY A 1 201 ? -20.813 17.236 29.811 1.00 92.06 201 GLY A O 1
ATOM 1630 N N . LYS A 1 202 ? -22.568 15.960 30.412 1.00 90.56 202 LYS A N 1
ATOM 1631 C CA . LYS A 1 202 ? -22.866 16.627 31.678 1.00 90.56 202 LYS A CA 1
ATOM 1632 C C . LYS A 1 202 ? -23.059 15.582 32.763 1.00 90.56 202 LYS A C 1
ATOM 1634 O O . LYS A 1 202 ? -23.899 14.697 32.623 1.00 90.56 202 LYS A O 1
ATOM 1639 N N . PHE A 1 203 ? -22.302 15.705 33.843 1.00 89.56 203 PHE A N 1
ATOM 1640 C CA . PHE A 1 203 ? -22.513 14.961 35.074 1.00 89.56 203 PHE A CA 1
ATOM 1641 C C . PHE A 1 203 ? -23.341 15.816 36.037 1.00 89.56 203 PHE A C 1
ATOM 1643 O O . PHE A 1 203 ? -23.069 17.006 36.216 1.00 89.56 203 PHE A O 1
ATOM 1650 N N . LEU A 1 204 ? -24.370 15.220 36.637 1.00 87.06 204 LEU A N 1
ATOM 1651 C CA . LEU A 1 204 ? -25.324 15.910 37.504 1.00 87.06 204 LEU A CA 1
ATOM 1652 C C . LEU A 1 204 ? -25.230 15.346 38.923 1.00 87.06 204 LEU A C 1
ATOM 1654 O O . LEU A 1 204 ? -25.544 14.177 39.140 1.00 87.06 204 LEU A O 1
ATOM 1658 N N . THR A 1 205 ? -24.846 16.186 39.886 1.00 80.50 205 THR A N 1
ATOM 1659 C CA . THR A 1 205 ? -25.092 15.931 41.315 1.00 80.50 205 THR A CA 1
ATOM 1660 C C . THR A 1 205 ? -26.344 16.694 41.751 1.00 80.50 205 THR A C 1
ATOM 1662 O O . THR A 1 205 ? -26.840 17.552 41.020 1.00 80.50 205 THR A O 1
ATOM 1665 N N . ASP A 1 206 ? -26.875 16.425 42.947 1.00 75.88 206 ASP A N 1
ATOM 1666 C CA . ASP A 1 206 ? -28.170 16.990 43.376 1.00 75.88 206 ASP A CA 1
ATOM 1667 C C . ASP A 1 206 ? -28.180 18.527 43.498 1.00 75.88 206 ASP A C 1
ATOM 1669 O O . ASP A 1 206 ? -29.244 19.136 43.576 1.00 75.88 206 ASP A O 1
ATOM 1673 N N . ASN A 1 207 ? -26.999 19.157 43.497 1.00 73.06 207 ASN A N 1
ATOM 1674 C CA . ASN A 1 207 ? -26.825 20.601 43.657 1.00 73.06 207 ASN A CA 1
ATOM 1675 C C . ASN A 1 207 ? -26.051 21.280 42.508 1.00 73.06 207 ASN A C 1
ATOM 1677 O O . ASN A 1 207 ? -25.940 22.509 42.515 1.00 73.06 207 ASN A O 1
ATOM 1681 N N . LYS A 1 208 ? -25.452 20.530 41.565 1.00 82.19 208 LYS A N 1
ATOM 1682 C CA . LYS A 1 208 ? -24.528 21.075 40.548 1.00 82.19 208 LYS A CA 1
ATOM 1683 C C . LYS A 1 208 ? -24.526 20.282 39.240 1.00 82.19 208 LYS A C 1
ATOM 1685 O O . LYS A 1 208 ? -24.680 19.065 39.221 1.00 82.19 208 LYS A O 1
ATOM 1690 N N . GLU A 1 209 ? -24.236 20.999 38.161 1.00 85.50 209 GLU A N 1
ATOM 1691 C CA . GLU A 1 209 ? -23.914 20.453 36.843 1.00 85.50 209 GLU A CA 1
ATOM 1692 C C . GLU A 1 209 ? -22.410 20.608 36.575 1.00 85.50 209 GLU A C 1
ATOM 1694 O O . GLU A 1 209 ? -21.829 21.654 36.871 1.00 85.50 209 GLU A O 1
ATOM 1699 N N . TYR A 1 210 ? -21.799 19.573 36.002 1.00 85.56 210 TYR A N 1
ATOM 1700 C CA . TYR A 1 210 ? -20.386 19.523 35.638 1.00 85.56 210 TYR A CA 1
ATOM 1701 C C . TYR A 1 210 ? -20.232 19.061 34.186 1.00 85.56 210 TYR A C 1
ATOM 1703 O O . TYR A 1 210 ? -20.589 17.930 33.859 1.00 85.56 210 TYR A O 1
ATOM 1711 N N . SER A 1 211 ? -19.696 19.912 33.312 1.00 90.00 211 SER A N 1
ATOM 1712 C CA . SER A 1 211 ? -19.437 19.542 31.912 1.00 90.00 211 SER A CA 1
ATOM 1713 C C . SER A 1 211 ? -18.156 18.720 31.776 1.00 90.00 211 SER A C 1
ATOM 1715 O O . SER A 1 211 ? -17.165 19.014 32.452 1.00 90.00 211 SER A O 1
ATOM 1717 N N . TYR A 1 212 ? -18.157 17.742 30.869 1.00 92.44 212 TYR A N 1
ATOM 1718 C CA . TYR A 1 212 ? -16.982 16.935 30.547 1.00 92.44 212 TYR A CA 1
ATOM 1719 C C . TYR A 1 212 ? -16.771 16.728 29.052 1.00 92.44 212 TYR A C 1
ATOM 1721 O O . TYR A 1 212 ? -17.732 16.584 28.297 1.00 92.44 212 TYR A O 1
ATOM 1729 N N . PHE A 1 213 ? -15.500 16.663 28.667 1.00 93.56 213 PHE A N 1
ATOM 1730 C CA . PHE A 1 213 ? -15.053 16.312 27.323 1.00 93.56 213 PHE A CA 1
ATOM 1731 C C . PHE A 1 213 ? -14.652 14.837 27.255 1.00 93.56 213 PHE A C 1
ATOM 1733 O O . PHE A 1 213 ? -14.240 14.267 28.272 1.00 93.56 213 PHE A O 1
ATOM 1740 N N . GLN A 1 214 ? -14.763 14.221 26.075 1.00 95.88 214 GLN A N 1
ATOM 1741 C CA . GLN A 1 214 ? -14.332 12.838 25.841 1.00 95.88 214 GLN A CA 1
ATOM 1742 C C . GLN A 1 214 ? -13.362 12.727 24.662 1.00 95.88 214 GLN A C 1
ATOM 1744 O O . GLN A 1 214 ? -13.590 13.303 23.600 1.00 95.88 214 GLN A O 1
ATOM 1749 N N . TYR A 1 215 ? -12.319 11.913 24.834 1.00 94.94 215 TYR A N 1
ATOM 1750 C CA . TYR A 1 215 ? -11.299 11.678 23.813 1.00 94.94 215 TYR A CA 1
ATOM 1751 C C . TYR A 1 215 ? -10.896 10.201 23.743 1.00 94.94 215 TYR A C 1
ATOM 1753 O O . TYR A 1 215 ? -10.865 9.509 24.763 1.00 94.94 215 TYR A O 1
ATOM 1761 N N . LEU A 1 216 ? -10.513 9.740 22.551 1.00 94.56 216 LEU A N 1
ATOM 1762 C CA . LEU A 1 216 ? -9.781 8.487 22.348 1.00 94.56 216 LEU A CA 1
ATOM 1763 C C . LEU A 1 216 ? -8.418 8.805 21.731 1.00 94.56 216 LEU A C 1
ATOM 1765 O O . LEU A 1 216 ? -8.335 9.091 20.541 1.00 94.56 216 LEU A O 1
ATOM 1769 N N . PHE A 1 217 ? -7.357 8.747 22.528 1.00 91.25 217 PHE A N 1
ATOM 1770 C CA . PHE A 1 217 ? -5.980 8.889 22.060 1.00 91.25 217 PHE A CA 1
ATOM 1771 C C . PHE A 1 217 ? -5.477 7.579 21.444 1.00 91.25 217 PHE A C 1
ATOM 1773 O O . PHE A 1 217 ? -5.771 6.504 21.965 1.00 91.25 217 PHE A O 1
ATOM 1780 N N . LEU A 1 218 ? -4.685 7.670 20.373 1.00 85.75 218 LEU A N 1
ATOM 1781 C CA . LEU A 1 218 ? -3.990 6.537 19.726 1.00 85.75 218 LEU A CA 1
ATOM 1782 C C . LEU A 1 218 ? -2.468 6.584 19.944 1.00 85.75 218 LEU A C 1
ATOM 1784 O O . LEU A 1 218 ? -1.747 5.640 19.638 1.00 85.75 218 LEU A O 1
ATOM 1788 N N . SER A 1 219 ? -1.984 7.700 20.486 1.00 69.19 219 SER A N 1
ATOM 1789 C CA . SER A 1 219 ? -0.617 7.922 20.950 1.00 69.19 219 SER A CA 1
ATOM 1790 C C . SER A 1 219 ? -0.647 8.190 22.454 1.00 69.19 219 SER A C 1
ATOM 1792 O O . SER A 1 219 ? -1.611 8.801 22.927 1.00 69.19 219 SER A O 1
ATOM 1794 N N . PRO A 1 220 ? 0.424 7.890 23.208 1.00 63.28 220 PRO A N 1
ATOM 1795 C CA . PRO A 1 220 ? 0.689 8.615 24.443 1.00 63.28 220 PRO A CA 1
ATOM 1796 C C . PRO A 1 220 ? 0.594 10.134 24.179 1.00 63.28 220 PRO A C 1
ATOM 1798 O O . PRO A 1 220 ? 1.161 10.601 23.186 1.00 63.28 220 PRO A O 1
ATOM 1801 N N . PRO A 1 221 ? -0.110 10.910 25.024 1.00 55.97 221 PRO A N 1
ATOM 1802 C CA . PRO A 1 221 ? -0.311 12.351 24.836 1.00 55.97 221 PRO A CA 1
ATOM 1803 C C . PRO A 1 221 ? 0.892 13.203 25.286 1.00 55.97 221 PRO A C 1
ATOM 1805 O O . PRO A 1 221 ? 0.764 14.415 25.423 1.00 55.97 221 PRO A O 1
ATOM 1808 N N . ASP A 1 222 ? 2.035 12.574 25.567 1.00 54.78 222 ASP A N 1
ATOM 1809 C CA . ASP A 1 222 ? 3.249 13.219 26.064 1.00 54.78 222 ASP A CA 1
ATOM 1810 C C . ASP A 1 222 ? 4.323 13.197 24.967 1.00 54.78 222 ASP A C 1
ATOM 1812 O O . ASP A 1 222 ? 4.880 12.147 24.637 1.00 54.78 222 ASP A O 1
ATOM 1816 N N . GLU A 1 223 ? 4.595 14.367 24.385 1.00 49.00 223 GLU A N 1
ATOM 1817 C CA . GLU A 1 223 ? 5.525 14.552 23.261 1.00 49.00 223 GLU A CA 1
ATOM 1818 C C . GLU A 1 223 ? 6.985 14.200 23.609 1.00 49.00 223 GLU A C 1
ATOM 1820 O O . GLU A 1 223 ? 7.824 14.078 22.717 1.00 49.00 223 GLU A O 1
ATOM 1825 N N . SER A 1 224 ? 7.312 14.024 24.896 1.00 45.53 224 SER A N 1
ATOM 1826 C CA . SER A 1 224 ? 8.673 13.721 25.354 1.00 45.53 224 SER A CA 1
ATOM 1827 C C . SER A 1 224 ? 9.089 12.249 25.188 1.00 45.53 224 SER A C 1
ATOM 1829 O O . SER A 1 224 ? 10.280 11.930 25.277 1.00 45.53 224 SER A O 1
ATOM 1831 N N . ALA A 1 225 ? 8.142 11.341 24.920 1.00 45.94 225 ALA A N 1
ATOM 1832 C CA . ALA A 1 225 ? 8.388 9.901 24.852 1.00 45.94 225 ALA A CA 1
ATOM 1833 C C . ALA A 1 225 ? 8.946 9.438 23.485 1.00 45.94 225 ALA A C 1
ATOM 1835 O O . ALA A 1 225 ? 8.230 9.290 22.496 1.00 45.94 225 ALA A O 1
ATOM 1836 N N . GLN A 1 226 ? 10.250 9.152 23.449 1.00 44.81 226 GLN A N 1
ATOM 1837 C CA . GLN A 1 226 ? 10.961 8.574 22.298 1.00 44.81 226 GLN A CA 1
ATOM 1838 C C . GLN A 1 226 ? 10.483 7.150 21.932 1.00 44.81 226 GLN A C 1
ATOM 1840 O O . GLN A 1 226 ? 10.414 6.291 22.815 1.00 44.81 226 GLN A O 1
ATOM 1845 N N . PRO A 1 227 ? 10.421 6.823 20.628 1.00 48.47 227 PRO A N 1
ATOM 1846 C CA . PRO A 1 227 ? 9.575 7.457 19.616 1.00 48.47 227 PRO A CA 1
ATOM 1847 C C . PRO A 1 227 ? 8.114 6.960 19.725 1.00 48.47 227 PRO A C 1
ATOM 1849 O O . PRO A 1 227 ? 7.814 6.039 20.492 1.00 48.47 227 PRO A O 1
ATOM 1852 N N . LYS A 1 228 ? 7.213 7.486 18.881 1.00 54.88 228 LYS A N 1
ATOM 1853 C CA . LYS A 1 228 ? 5.905 6.855 18.622 1.00 54.88 228 LYS A CA 1
ATOM 1854 C C . LYS A 1 228 ? 6.129 5.396 18.204 1.00 54.88 228 LYS A C 1
ATOM 1856 O O . LYS A 1 228 ? 6.810 5.125 17.221 1.00 54.88 228 LYS A O 1
ATOM 1861 N N . GLY A 1 229 ? 5.655 4.460 19.023 1.00 54.50 229 GLY A N 1
ATOM 1862 C CA . GLY A 1 229 ? 6.120 3.074 18.967 1.00 54.50 229 GLY A CA 1
ATOM 1863 C C . GLY A 1 229 ? 5.582 2.269 17.782 1.00 54.50 229 GLY A C 1
ATOM 1864 O O . GLY A 1 229 ? 4.466 2.498 17.334 1.00 54.50 229 GLY A O 1
ATOM 1865 N N . ASN A 1 230 ? 6.363 1.264 17.366 1.00 64.12 230 ASN A N 1
ATOM 1866 C CA . ASN A 1 230 ? 6.121 0.296 16.283 1.00 64.12 230 ASN A CA 1
ATOM 1867 C C . ASN A 1 230 ? 4.838 -0.565 16.476 1.00 64.12 230 ASN A C 1
ATOM 1869 O O . ASN A 1 230 ? 4.915 -1.780 16.676 1.00 64.12 230 ASN A O 1
ATOM 1873 N N . THR A 1 231 ? 3.657 0.049 16.494 1.00 80.75 231 THR A N 1
ATOM 1874 C CA . THR A 1 231 ? 2.364 -0.578 16.805 1.00 80.75 231 THR A CA 1
ATOM 1875 C C . THR A 1 231 ? 1.238 0.169 16.086 1.00 80.75 231 THR A C 1
ATOM 1877 O O . THR A 1 231 ? 1.354 1.367 15.839 1.00 80.75 231 THR A O 1
ATOM 1880 N N . GLY A 1 232 ? 0.158 -0.520 15.715 1.00 87.88 232 GLY A N 1
ATOM 1881 C CA . GLY A 1 232 ? -0.866 0.055 14.838 1.00 87.88 232 GLY A CA 1
ATOM 1882 C C . GLY A 1 232 ? -0.347 0.322 13.420 1.00 87.88 232 GLY A C 1
ATOM 1883 O O . GLY A 1 232 ? -0.800 1.261 12.772 1.00 87.88 232 GLY A O 1
ATOM 1884 N N . ILE A 1 233 ? 0.625 -0.477 12.969 1.00 88.31 233 ILE A N 1
ATOM 1885 C CA . ILE A 1 233 ? 1.227 -0.425 11.628 1.00 88.31 233 ILE A CA 1
ATOM 1886 C C . ILE A 1 233 ? 0.606 -1.492 10.716 1.00 88.31 233 ILE A C 1
ATOM 1888 O O . ILE A 1 233 ? -0.024 -2.433 11.204 1.00 88.31 233 ILE A O 1
ATOM 1892 N N . ILE A 1 234 ? 0.856 -1.422 9.408 1.00 90.31 234 ILE A N 1
ATOM 1893 C CA . ILE A 1 234 ? 0.395 -2.437 8.447 1.00 90.31 234 ILE A CA 1
ATOM 1894 C C . ILE A 1 234 ? 1.587 -3.230 7.919 1.00 90.31 234 ILE A C 1
ATOM 1896 O O . ILE A 1 234 ? 2.526 -2.655 7.365 1.00 90.31 234 ILE A O 1
ATOM 1900 N N . LYS A 1 235 ? 1.565 -4.556 8.094 1.00 87.44 235 LYS A N 1
ATOM 1901 C CA . LYS A 1 235 ? 2.698 -5.439 7.778 1.00 87.44 235 LYS A CA 1
ATOM 1902 C C . LYS A 1 235 ? 2.247 -6.740 7.118 1.00 87.44 235 LYS A C 1
ATOM 1904 O O . LYS A 1 235 ? 1.337 -7.403 7.612 1.00 87.44 235 LYS A O 1
ATOM 1909 N N . TYR A 1 236 ? 2.960 -7.163 6.070 1.00 90.50 236 TYR A N 1
ATOM 1910 C CA . TYR A 1 236 ? 2.883 -8.535 5.558 1.00 90.50 236 TYR A CA 1
ATOM 1911 C C . TYR A 1 236 ? 3.757 -9.473 6.396 1.00 90.50 236 TYR A C 1
ATOM 1913 O O . TYR A 1 236 ? 4.960 -9.245 6.567 1.00 90.50 236 TYR A O 1
ATOM 1921 N N . THR A 1 237 ? 3.150 -10.512 6.960 1.00 90.56 237 THR A N 1
ATOM 1922 C CA . THR A 1 237 ? 3.810 -11.448 7.880 1.00 90.56 237 THR A CA 1
ATOM 1923 C C . THR A 1 237 ? 3.013 -12.746 7.985 1.00 90.56 237 THR A C 1
ATOM 1925 O O . THR A 1 237 ? 1.890 -12.833 7.498 1.00 90.56 237 THR A O 1
ATOM 1928 N N . THR A 1 238 ? 3.576 -13.758 8.640 1.00 89.69 238 THR A N 1
ATOM 1929 C CA . THR A 1 238 ? 2.828 -14.937 9.099 1.00 89.69 238 THR A CA 1
ATOM 1930 C C . THR A 1 238 ? 2.400 -14.720 10.552 1.00 89.69 238 THR A C 1
ATOM 1932 O O . THR A 1 238 ? 3.217 -14.275 11.360 1.00 89.69 238 THR A O 1
ATOM 1935 N N . ASN A 1 239 ? 1.136 -14.995 10.885 1.00 88.38 239 ASN A N 1
ATOM 1936 C CA . ASN A 1 239 ? 0.615 -14.894 12.254 1.00 88.38 239 ASN A CA 1
ATOM 1937 C C . ASN A 1 239 ? 0.794 -16.205 13.054 1.00 88.38 239 ASN A C 1
ATOM 1939 O O . ASN A 1 239 ? 1.281 -17.215 12.542 1.00 88.38 239 ASN A O 1
ATOM 1943 N N . SER A 1 240 ? 0.363 -16.211 14.318 1.00 84.88 240 SER A N 1
ATOM 1944 C CA . SER A 1 240 ? 0.464 -17.365 15.227 1.00 84.88 240 SER A CA 1
ATOM 1945 C C . SER A 1 240 ? -0.359 -18.600 14.822 1.00 84.88 240 SER A C 1
ATOM 1947 O O . SER A 1 240 ? -0.103 -19.682 15.348 1.00 84.88 240 SER A O 1
ATOM 1949 N N . LEU A 1 241 ? -1.306 -18.477 13.882 1.00 86.56 241 LEU A N 1
ATOM 1950 C CA . LEU A 1 241 ? -2.039 -19.606 13.291 1.00 86.56 241 LEU A CA 1
ATOM 1951 C C . LEU A 1 241 ? -1.400 -20.125 11.989 1.00 86.56 241 LEU A C 1
ATOM 1953 O O . LEU A 1 241 ? -1.956 -21.016 11.350 1.00 86.56 241 LEU A O 1
ATOM 1957 N N . GLY A 1 242 ? -0.256 -19.574 11.572 1.00 87.75 242 GLY A N 1
ATOM 1958 C CA . GLY A 1 242 ? 0.396 -19.925 10.309 1.00 87.75 242 GLY A CA 1
ATOM 1959 C C . GLY A 1 242 ? -0.230 -19.268 9.074 1.00 87.75 242 GLY A C 1
ATOM 1960 O O . GLY A 1 242 ? 0.114 -19.643 7.958 1.00 87.75 242 GLY A O 1
ATOM 1961 N N . GLN A 1 243 ? -1.129 -18.293 9.245 1.00 89.88 243 GLN A N 1
ATOM 1962 C CA . GLN A 1 243 ? -1.733 -17.555 8.133 1.00 89.88 243 GLN A CA 1
ATOM 1963 C C . GLN A 1 243 ? -0.779 -16.439 7.688 1.00 89.88 243 GLN A C 1
ATOM 1965 O O . GLN A 1 243 ? -0.431 -15.577 8.499 1.00 89.88 243 GLN A O 1
ATOM 1970 N N . THR A 1 244 ? -0.365 -16.438 6.419 1.00 91.81 244 THR A N 1
ATOM 1971 C CA . THR A 1 244 ? 0.446 -15.360 5.830 1.00 91.81 244 THR A CA 1
ATOM 1972 C C . THR A 1 244 ? -0.447 -14.375 5.079 1.00 91.81 244 THR A C 1
ATOM 1974 O O . THR A 1 244 ? -1.111 -14.755 4.117 1.00 91.81 244 THR A O 1
ATOM 1977 N N . ALA A 1 245 ? -0.476 -13.119 5.525 1.00 92.62 245 ALA A N 1
ATOM 1978 C CA . ALA A 1 245 ? -1.293 -12.048 4.951 1.00 92.62 245 ALA A CA 1
ATOM 1979 C C . ALA A 1 245 ? -0.734 -10.666 5.334 1.00 92.62 245 ALA A C 1
ATOM 1981 O O . ALA A 1 245 ? 0.209 -10.558 6.124 1.00 92.62 245 ALA A O 1
ATOM 1982 N N . ASP A 1 246 ? -1.326 -9.604 4.786 1.00 92.75 246 ASP A N 1
ATOM 1983 C CA . ASP A 1 246 ? -1.252 -8.266 5.366 1.00 92.75 246 ASP A CA 1
ATOM 1984 C C . ASP A 1 246 ? -2.188 -8.150 6.582 1.00 92.75 246 ASP A C 1
ATOM 1986 O O . ASP A 1 246 ? -3.347 -8.565 6.544 1.00 92.75 246 ASP A O 1
ATOM 1990 N N . PHE A 1 247 ? -1.661 -7.592 7.672 1.00 93.75 247 PHE A N 1
ATOM 1991 C CA . PHE A 1 247 ? -2.385 -7.369 8.922 1.00 93.75 247 PHE A CA 1
ATOM 1992 C C . PHE A 1 247 ? -2.146 -5.948 9.435 1.00 93.75 247 PHE A C 1
ATOM 1994 O O . PHE A 1 247 ? -1.025 -5.437 9.348 1.00 93.75 247 PHE A O 1
ATOM 2001 N N . LEU A 1 248 ? -3.163 -5.365 10.075 1.00 94.38 248 LEU A N 1
ATOM 2002 C CA . LEU A 1 248 ? -2.962 -4.292 11.047 1.00 94.38 248 LEU A CA 1
ATOM 2003 C C . LEU A 1 248 ? -2.431 -4.923 12.342 1.00 94.38 248 LEU A C 1
ATOM 2005 O O . LEU A 1 248 ? -3.087 -5.762 12.963 1.00 94.38 248 LEU A O 1
ATOM 2009 N N . TYR A 1 249 ? -1.207 -4.552 12.705 1.00 92.38 249 TYR A N 1
ATOM 2010 C CA . TYR A 1 249 ? -0.393 -5.220 13.716 1.00 92.38 249 TYR A CA 1
ATOM 2011 C C . TYR A 1 249 ? -0.192 -4.335 14.947 1.00 92.38 249 TYR A C 1
ATOM 2013 O O . TYR A 1 249 ? 0.316 -3.215 14.846 1.00 92.38 249 TYR A O 1
ATOM 2021 N N . PHE A 1 250 ? -0.527 -4.868 16.123 1.00 91.06 250 PHE A N 1
ATOM 2022 C CA . PHE A 1 250 ? -0.211 -4.256 17.415 1.00 91.06 250 PHE A CA 1
ATOM 2023 C C . PHE A 1 250 ? 0.780 -5.133 18.179 1.00 91.06 250 PHE A C 1
ATOM 2025 O O . PHE A 1 250 ? 0.551 -6.333 18.333 1.00 91.06 250 PHE A O 1
ATOM 2032 N N . LYS A 1 251 ? 1.877 -4.535 18.656 1.00 88.38 251 LYS A N 1
ATOM 2033 C CA . LYS A 1 251 ? 2.972 -5.254 19.322 1.00 88.38 251 LYS A CA 1
ATOM 2034 C C . LYS A 1 251 ? 2.707 -5.445 20.814 1.00 88.38 251 LYS A C 1
ATOM 2036 O O . LYS A 1 251 ? 2.343 -4.485 21.492 1.00 88.38 251 LYS A O 1
ATOM 2041 N N . ALA A 1 252 ? 3.000 -6.635 21.339 1.00 90.88 252 ALA A N 1
ATOM 2042 C CA . ALA A 1 252 ? 2.968 -6.915 22.776 1.00 90.88 252 ALA A CA 1
ATOM 2043 C C . ALA A 1 252 ? 3.751 -5.869 23.605 1.00 90.88 252 ALA A C 1
ATOM 2045 O O . ALA A 1 252 ? 4.848 -5.440 23.236 1.00 90.88 252 ALA A O 1
ATOM 2046 N N . GLY A 1 253 ? 3.190 -5.462 24.746 1.00 88.62 253 GLY A N 1
ATOM 2047 C CA . GLY A 1 253 ? 3.766 -4.459 25.643 1.00 88.62 253 GLY A CA 1
ATOM 2048 C C . GLY A 1 253 ? 3.691 -3.013 25.135 1.00 88.62 253 GLY A C 1
ATOM 2049 O O . GLY A 1 253 ? 4.402 -2.157 25.663 1.00 88.62 253 GLY A O 1
ATOM 2050 N N . LYS A 1 254 ? 2.873 -2.716 24.113 1.00 88.06 254 LYS A N 1
ATOM 2051 C CA . LYS A 1 254 ? 2.638 -1.349 23.616 1.00 88.06 254 LYS A CA 1
ATOM 2052 C C . LYS A 1 254 ? 1.201 -0.888 23.852 1.00 88.06 254 LYS A C 1
ATOM 2054 O O . LYS A 1 254 ? 0.259 -1.676 23.787 1.00 88.06 254 LYS A O 1
ATOM 2059 N N . GLU A 1 255 ? 1.058 0.409 24.119 1.00 89.19 255 GLU A N 1
ATOM 2060 C CA . GLU A 1 255 ? -0.230 1.105 24.181 1.00 89.19 255 GLU A CA 1
ATOM 2061 C C . GLU A 1 255 ? -0.900 1.048 22.796 1.00 89.19 255 GLU A C 1
ATOM 2063 O O . GLU A 1 255 ? -0.256 1.310 21.781 1.00 89.19 255 GLU A O 1
ATOM 2068 N N . ILE A 1 256 ? -2.168 0.642 22.761 1.00 90.94 256 ILE A N 1
ATOM 2069 C CA . ILE A 1 256 ? -3.011 0.586 21.556 1.00 90.94 256 ILE A CA 1
ATOM 2070 C C . ILE A 1 256 ? -3.794 1.890 21.428 1.00 90.94 256 ILE A C 1
ATOM 2072 O O . ILE A 1 256 ? -3.854 2.493 20.361 1.00 90.94 256 ILE A O 1
ATOM 2076 N N . ALA A 1 257 ? -4.433 2.282 22.530 1.00 92.19 257 ALA A N 1
ATOM 2077 C CA . ALA A 1 257 ? -5.252 3.473 22.642 1.00 92.19 257 ALA A CA 1
ATOM 2078 C C . ALA A 1 257 ? -5.468 3.825 24.120 1.00 92.19 257 ALA A C 1
ATOM 2080 O O . ALA A 1 257 ? -5.262 2.997 25.014 1.00 92.19 257 ALA A O 1
ATOM 2081 N N . ARG A 1 258 ? -5.952 5.040 24.375 1.00 92.38 258 ARG A N 1
ATOM 2082 C CA . ARG A 1 258 ? -6.315 5.523 25.706 1.00 92.38 258 ARG A CA 1
ATOM 2083 C C . ARG A 1 258 ? -7.569 6.379 25.638 1.00 92.38 258 ARG A C 1
ATOM 2085 O O . ARG A 1 258 ? -7.581 7.442 25.024 1.00 92.38 258 ARG A O 1
ATOM 2092 N N . TYR A 1 259 ? -8.620 5.920 26.299 1.00 95.75 259 TYR A N 1
ATOM 2093 C CA . TYR A 1 259 ? -9.830 6.701 26.500 1.00 95.75 259 TYR A CA 1
ATOM 2094 C C . TYR A 1 259 ? -9.630 7.695 27.652 1.00 95.75 259 TYR A C 1
ATOM 2096 O O . TYR A 1 259 ? -9.072 7.327 28.688 1.00 95.75 259 TYR A O 1
ATOM 2104 N N . ARG A 1 260 ? -10.109 8.934 27.491 1.00 94.62 260 ARG A N 1
ATOM 2105 C CA . ARG A 1 260 ? -10.093 9.987 28.518 1.00 94.62 260 ARG A CA 1
ATOM 2106 C C . ARG A 1 260 ? -11.464 10.648 28.649 1.00 94.62 260 ARG A C 1
ATOM 2108 O O . ARG A 1 260 ? -12.075 11.018 27.650 1.00 94.62 260 ARG A O 1
ATOM 2115 N N . THR A 1 261 ? -11.887 10.881 29.890 1.00 94.69 261 THR A N 1
ATOM 2116 C CA . THR A 1 261 ? -12.919 11.862 30.270 1.00 94.69 261 THR A CA 1
ATOM 2117 C C . THR A 1 261 ? -12.280 12.968 31.104 1.00 94.69 261 THR A C 1
ATOM 2119 O O . THR A 1 261 ? -11.525 12.661 32.024 1.00 94.69 261 THR A O 1
ATOM 2122 N N . GLU A 1 262 ? -12.587 14.235 30.821 1.00 91.44 262 GLU A N 1
ATOM 2123 C CA . GLU A 1 262 ? -11.990 15.398 31.501 1.00 91.44 262 GLU A CA 1
ATOM 2124 C C . GLU A 1 262 ? -13.060 16.430 31.905 1.00 91.44 262 GLU A C 1
ATOM 2126 O O . GLU A 1 262 ? -13.852 16.865 31.069 1.00 91.44 262 GLU A O 1
ATOM 2131 N N . PHE A 1 263 ? -13.107 16.817 33.187 1.00 88.44 263 PHE A N 1
ATOM 2132 C CA . PHE A 1 263 ? -14.167 17.644 33.783 1.00 88.44 263 PHE A CA 1
ATOM 2133 C C . PHE A 1 263 ? -13.770 19.127 33.879 1.00 88.44 263 PHE A C 1
ATOM 2135 O O . PHE A 1 263 ? -12.948 19.523 34.704 1.00 88.44 263 PHE A O 1
ATOM 2142 N N . TYR A 1 264 ? -14.418 19.979 33.082 1.00 71.56 264 TYR A N 1
ATOM 2143 C CA . TYR A 1 264 ? -13.995 21.367 32.844 1.00 71.56 264 TYR A CA 1
ATOM 2144 C C . TYR A 1 264 ? -14.177 22.320 34.043 1.00 71.56 264 TYR A C 1
ATOM 2146 O O . TYR A 1 264 ? -13.445 23.298 34.200 1.00 71.56 264 TYR A O 1
ATOM 2154 N N . THR A 1 265 ? -15.179 22.088 34.897 1.00 55.47 265 THR A N 1
ATOM 2155 C CA . THR A 1 265 ? -15.661 23.098 35.858 1.00 55.47 265 THR A CA 1
ATOM 2156 C C . THR A 1 265 ? -15.333 22.774 37.316 1.00 55.47 265 THR A C 1
ATOM 2158 O O . THR A 1 265 ? -16.200 22.334 38.068 1.00 55.47 265 THR A O 1
ATOM 2161 N N . LYS A 1 266 ? -14.099 23.083 37.743 1.00 52.09 266 LYS A N 1
ATOM 2162 C CA . LYS A 1 266 ? -13.659 23.088 39.160 1.00 52.09 266 LYS A CA 1
ATOM 2163 C C . LYS A 1 266 ? -13.987 21.807 39.950 1.00 52.09 266 LYS A C 1
ATOM 2165 O O . LYS A 1 266 ? -14.411 21.893 41.104 1.00 52.09 266 LYS A O 1
ATOM 2170 N N . ASN A 1 267 ? -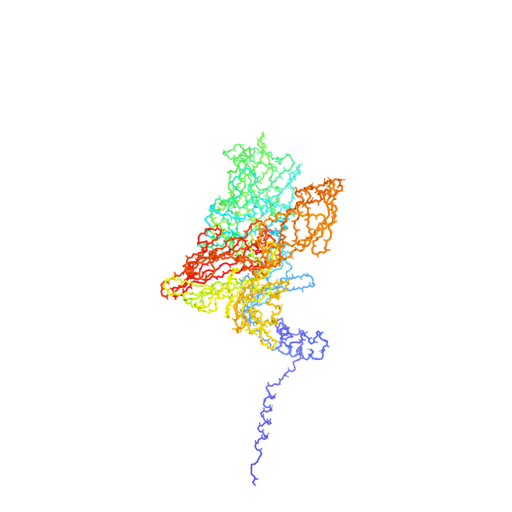13.703 20.663 39.323 1.00 51.81 267 ASN A N 1
ATOM 2171 C CA . ASN A 1 267 ? -13.680 19.319 39.903 1.00 51.81 267 ASN A CA 1
ATOM 2172 C C . ASN A 1 267 ? -15.063 18.818 40.388 1.00 51.81 267 ASN A C 1
ATOM 2174 O O . ASN A 1 267 ? -15.732 19.482 41.189 1.00 51.81 267 ASN A O 1
ATOM 2178 N N . ILE A 1 268 ? -15.488 17.609 39.995 1.00 54.62 268 ILE A N 1
ATOM 2179 C CA . ILE A 1 268 ? -16.695 17.017 40.599 1.00 54.62 268 ILE A CA 1
ATOM 2180 C C . ILE A 1 268 ? -16.369 16.652 42.042 1.00 54.62 268 ILE A C 1
ATOM 2182 O O . ILE A 1 268 ? -15.630 15.701 42.283 1.00 54.62 268 ILE A O 1
ATOM 2186 N N . ALA A 1 269 ? -16.921 17.402 42.992 1.00 58.50 269 ALA A N 1
ATOM 2187 C CA . ALA A 1 269 ? -16.768 17.125 44.410 1.00 58.50 269 ALA A CA 1
ATOM 2188 C C . ALA A 1 269 ? -17.818 16.107 44.869 1.00 58.50 269 ALA A C 1
ATOM 2190 O O . ALA A 1 269 ? -19.004 16.284 44.589 1.00 58.50 269 ALA A O 1
ATOM 2191 N N . GLY A 1 270 ? -17.368 15.096 45.609 1.00 57.09 270 GLY A N 1
ATOM 2192 C CA . GLY A 1 270 ? -18.203 14.224 46.418 1.00 57.09 270 GLY A CA 1
ATOM 2193 C C . GLY A 1 270 ? -17.683 14.167 47.850 1.00 57.09 270 GLY A C 1
ATOM 2194 O O . GLY A 1 270 ? -16.532 13.812 48.105 1.00 57.09 270 GLY A O 1
ATOM 2195 N N . SER A 1 271 ? -18.538 14.547 48.788 1.00 61.06 271 SER A N 1
ATOM 2196 C CA . SER A 1 271 ? -18.294 14.504 50.229 1.00 61.06 271 SER A CA 1
ATOM 2197 C C . SER A 1 271 ? -18.518 13.084 50.754 1.00 61.06 271 SER A C 1
ATOM 2199 O O . SER A 1 271 ? -19.484 12.437 50.350 1.00 61.06 271 SER A O 1
ATOM 2201 N N . ILE A 1 272 ? -17.648 12.580 51.637 1.00 55.69 272 ILE A N 1
ATOM 2202 C CA . ILE A 1 272 ? -17.861 11.271 52.265 1.00 55.69 272 ILE A CA 1
ATOM 2203 C C . ILE A 1 272 ? -18.947 11.368 53.341 1.00 55.69 272 ILE A C 1
ATOM 2205 O O . ILE A 1 272 ? -18.880 12.211 54.239 1.00 55.69 272 ILE A O 1
ATOM 2209 N N . ASP A 1 273 ? -19.924 10.468 53.286 1.00 58.16 273 ASP A N 1
ATOM 2210 C CA . ASP A 1 273 ? -20.722 10.134 54.456 1.00 58.16 273 ASP A CA 1
ATOM 2211 C C . ASP A 1 273 ? -19.934 9.119 55.295 1.00 58.16 273 ASP A C 1
ATOM 2213 O O . ASP A 1 273 ? -19.675 7.996 54.861 1.00 58.16 273 ASP A O 1
ATOM 2217 N N . TYR A 1 274 ? -19.524 9.514 56.501 1.00 60.47 274 TYR A N 1
ATOM 2218 C CA . TYR A 1 274 ? -18.774 8.654 57.420 1.00 60.47 274 TYR A CA 1
ATOM 2219 C C . TYR A 1 274 ? -19.619 7.529 58.050 1.00 60.47 274 TYR A C 1
ATOM 2221 O O . TYR A 1 274 ? -19.044 6.638 58.675 1.00 60.47 274 TYR A O 1
ATOM 2229 N N . ALA A 1 275 ? -20.950 7.544 57.907 1.00 48.09 275 ALA A N 1
ATOM 2230 C CA . ALA A 1 275 ? -21.824 6.447 58.325 1.00 48.09 275 ALA A CA 1
ATOM 2231 C C . ALA A 1 275 ? -21.924 5.338 57.261 1.00 48.09 275 ALA A C 1
ATOM 2233 O O . ALA A 1 275 ? -22.021 4.166 57.620 1.00 48.09 275 ALA A O 1
ATOM 2234 N N . GLU A 1 276 ? -21.862 5.695 55.973 1.00 58.31 276 GLU A N 1
ATOM 2235 C CA . GLU A 1 276 ? -21.873 4.741 54.847 1.00 58.31 276 GLU A CA 1
ATOM 2236 C C . GLU A 1 276 ? -20.462 4.424 54.308 1.00 58.31 276 GLU A C 1
ATOM 2238 O O . GLU A 1 276 ? -20.278 3.447 53.587 1.00 58.31 276 GLU A O 1
ATOM 2243 N N . ILE A 1 277 ? -19.457 5.228 54.683 1.00 67.69 277 ILE A N 1
ATOM 2244 C CA . ILE A 1 277 ? -18.075 5.216 54.162 1.00 67.69 277 ILE A CA 1
ATOM 2245 C C . ILE A 1 277 ? -18.074 5.349 52.625 1.00 67.69 277 ILE A C 1
ATOM 2247 O O . ILE A 1 277 ? -17.371 4.644 51.902 1.00 67.69 277 ILE A O 1
ATOM 2251 N N . ALA A 1 278 ? -18.897 6.271 52.121 1.00 77.00 278 ALA A N 1
ATOM 2252 C CA . ALA A 1 278 ? -19.180 6.426 50.699 1.00 77.00 278 ALA A CA 1
ATOM 2253 C C . ALA A 1 278 ? -19.284 7.900 50.283 1.00 77.00 278 ALA A C 1
ATOM 2255 O O . ALA A 1 278 ? -19.768 8.744 51.033 1.00 77.00 278 ALA A O 1
ATOM 2256 N N . TYR A 1 279 ? -18.856 8.211 49.062 1.00 82.69 279 TYR A N 1
ATOM 2257 C CA . TYR A 1 279 ? -18.970 9.530 48.441 1.00 82.69 279 TYR A CA 1
ATOM 2258 C C . TYR A 1 279 ? -20.355 9.682 47.789 1.00 82.69 279 TYR A C 1
ATOM 2260 O O . TYR A 1 279 ? -20.513 9.595 46.568 1.00 82.69 279 TYR A O 1
ATOM 2268 N N . THR A 1 280 ? -21.381 9.860 48.622 1.00 83.38 280 THR A N 1
ATOM 2269 C CA . THR A 1 280 ? -22.800 9.711 48.245 1.00 83.38 280 THR A CA 1
ATOM 2270 C C . THR A 1 280 ? -23.266 10.659 47.135 1.00 83.38 280 THR A C 1
ATOM 2272 O O . THR A 1 280 ? -24.151 10.293 46.363 1.00 83.38 280 THR A O 1
ATOM 2275 N N . GLU A 1 281 ? -22.627 11.823 46.958 1.00 85.06 281 GLU A N 1
ATOM 2276 C CA . GLU A 1 281 ? -22.939 12.773 45.874 1.00 85.06 281 GLU A CA 1
ATOM 2277 C C . GLU A 1 281 ? -22.714 12.195 44.457 1.00 85.06 281 GLU A C 1
ATOM 2279 O O . GLU A 1 281 ? -23.340 12.678 43.511 1.00 85.06 281 GLU A O 1
ATOM 2284 N N . PHE A 1 282 ? -21.881 11.153 44.295 1.00 86.62 282 PHE A N 1
ATOM 2285 C CA . PHE A 1 282 ? -21.723 10.428 43.022 1.00 86.62 282 PHE A CA 1
ATOM 2286 C C . PHE A 1 282 ? -22.734 9.283 42.837 1.00 86.62 282 PHE A C 1
ATOM 2288 O O . PHE A 1 282 ? -22.954 8.845 41.709 1.00 86.62 282 PHE A O 1
ATOM 2295 N N . ILE A 1 283 ? -23.342 8.769 43.909 1.00 91.56 283 ILE A N 1
ATOM 2296 C CA . ILE A 1 283 ? -24.136 7.533 43.863 1.00 91.56 283 ILE A CA 1
ATOM 2297 C C . ILE A 1 283 ? -25.528 7.801 43.268 1.00 91.56 283 ILE A C 1
ATOM 2299 O O . ILE A 1 283 ? -26.145 8.849 43.478 1.00 91.56 283 ILE A O 1
ATOM 2303 N N . ASN A 1 284 ? -26.014 6.841 42.477 1.00 92.94 284 ASN A N 1
ATOM 2304 C CA . ASN A 1 284 ? -27.209 6.929 41.632 1.00 92.94 284 ASN A CA 1
ATOM 2305 C C . ASN A 1 284 ? -27.158 8.043 40.567 1.00 92.94 284 ASN A C 1
ATOM 2307 O O . ASN A 1 284 ? -28.181 8.341 39.947 1.00 92.94 284 ASN A O 1
ATOM 2311 N N . LYS A 1 285 ? -25.993 8.664 40.322 1.00 93.56 285 LYS A N 1
ATOM 2312 C CA . LYS A 1 285 ? -25.822 9.632 39.228 1.00 93.56 285 LYS A CA 1
ATOM 2313 C C . LYS A 1 285 ? -25.440 8.911 37.940 1.00 93.56 285 LYS A C 1
ATOM 2315 O O . LYS A 1 285 ? -24.849 7.829 37.965 1.00 93.56 285 LYS A O 1
ATOM 2320 N N . LYS A 1 286 ? -25.787 9.523 36.808 1.00 95.00 286 LYS A N 1
ATOM 2321 C CA . LYS A 1 286 ? -25.525 8.986 35.470 1.00 95.00 286 LYS A CA 1
ATOM 2322 C C . LYS A 1 286 ? -24.331 9.666 34.813 1.00 95.00 286 LYS A C 1
ATOM 2324 O O . LYS A 1 286 ? -24.151 10.874 34.948 1.00 95.00 286 LYS A O 1
ATOM 2329 N N . ILE A 1 287 ? -23.563 8.883 34.065 1.00 94.38 287 ILE A N 1
ATOM 2330 C CA . ILE A 1 287 ? -22.460 9.343 33.221 1.00 94.38 287 ILE A CA 1
ATOM 2331 C C . ILE A 1 287 ? -22.473 8.564 31.902 1.00 94.38 287 ILE A C 1
ATOM 2333 O O . ILE A 1 287 ? -22.676 7.351 31.896 1.00 94.38 287 ILE A O 1
ATOM 2337 N N . LYS A 1 288 ? -22.282 9.251 30.772 1.00 94.94 288 LYS A N 1
ATOM 2338 C CA . LYS A 1 288 ? -22.162 8.620 29.450 1.00 94.94 288 LYS A CA 1
ATOM 2339 C C . LYS A 1 288 ? -20.688 8.552 29.062 1.00 94.94 288 LYS A C 1
ATOM 2341 O O . LYS A 1 288 ? -20.085 9.603 28.855 1.00 94.94 288 LYS A O 1
ATOM 2346 N N . LEU A 1 289 ? -20.141 7.341 28.976 1.00 95.12 289 LEU A N 1
ATOM 2347 C CA . LEU A 1 289 ? -18.751 7.060 28.616 1.00 95.12 289 LEU A CA 1
ATOM 2348 C C . LEU A 1 289 ? -18.733 6.285 27.293 1.00 95.12 289 LEU A C 1
ATOM 2350 O O . LEU A 1 289 ? -19.367 5.236 27.190 1.00 95.12 289 LEU A O 1
ATOM 2354 N N . PHE A 1 290 ? -18.053 6.828 26.281 1.00 93.44 290 PHE A N 1
ATOM 2355 C CA . PHE A 1 290 ? -17.917 6.290 24.919 1.00 93.44 290 PHE A CA 1
ATOM 2356 C C . PHE A 1 290 ? -19.217 5.667 24.364 1.00 93.44 290 PHE A C 1
ATOM 2358 O O . PHE A 1 290 ? -19.290 4.495 24.005 1.00 93.44 290 PHE A O 1
ATOM 2365 N N . GLY A 1 291 ? -20.288 6.457 24.300 1.00 90.56 291 GLY A N 1
ATOM 2366 C CA . GLY A 1 291 ? -21.583 6.025 23.766 1.00 90.56 291 GLY A CA 1
ATOM 2367 C C . GLY A 1 291 ? -22.464 5.227 24.744 1.00 90.56 291 GLY A C 1
ATOM 2368 O O . GLY A 1 291 ? -23.686 5.292 24.619 1.00 90.56 291 GLY A O 1
ATOM 2369 N N . THR A 1 292 ? -21.907 4.591 25.778 1.00 92.25 292 THR A N 1
ATOM 2370 C CA . THR A 1 292 ? -22.676 3.829 26.780 1.00 92.25 292 THR A CA 1
ATOM 2371 C C . THR A 1 292 ? -23.033 4.691 27.996 1.00 92.25 292 THR A C 1
ATOM 2373 O O . THR A 1 292 ? -22.188 5.401 28.539 1.00 92.25 292 THR A O 1
ATOM 2376 N N . GLU A 1 293 ? -24.291 4.644 28.445 1.00 94.56 293 GLU A N 1
ATOM 2377 C CA . GLU A 1 293 ? -24.729 5.292 29.689 1.00 94.56 293 GLU A CA 1
ATOM 2378 C C . GLU A 1 293 ? -24.580 4.336 30.881 1.00 94.56 293 GLU A C 1
ATOM 2380 O O . GLU A 1 293 ? -25.102 3.224 30.860 1.00 94.56 293 GLU A O 1
ATOM 2385 N N . TYR A 1 294 ? -23.910 4.801 31.936 1.00 96.44 294 TYR A N 1
ATOM 2386 C CA . TYR A 1 294 ? -23.727 4.090 33.197 1.00 96.44 294 TYR A CA 1
ATOM 2387 C C . TYR A 1 294 ? -24.369 4.858 34.353 1.00 96.44 294 TYR A C 1
ATOM 2389 O O . TYR A 1 294 ? -24.344 6.089 34.394 1.00 96.44 294 TYR A O 1
ATOM 2397 N N . THR A 1 295 ? -24.877 4.128 35.343 1.00 97.50 295 THR A N 1
ATOM 2398 C CA . THR A 1 295 ? -25.219 4.653 36.672 1.00 97.50 295 THR A CA 1
ATOM 2399 C C . THR A 1 295 ? -24.109 4.282 37.650 1.00 97.50 295 THR A C 1
ATOM 2401 O O . THR A 1 295 ? -23.723 3.117 37.720 1.00 97.50 295 THR A O 1
ATOM 2404 N N . ILE A 1 296 ? -23.594 5.242 38.419 1.00 96.31 296 ILE A N 1
ATOM 2405 C CA . ILE A 1 296 ? -22.632 4.961 39.493 1.00 96.31 296 ILE A CA 1
ATOM 2406 C C . ILE A 1 296 ? -23.403 4.342 40.666 1.00 96.31 296 ILE A C 1
ATOM 2408 O O . ILE A 1 296 ? -24.220 5.010 41.301 1.00 96.31 296 ILE A O 1
ATOM 2412 N N . ILE A 1 297 ? -23.159 3.061 40.943 1.00 96.62 297 ILE A N 1
ATOM 2413 C CA . ILE A 1 297 ? -23.828 2.294 42.009 1.00 96.62 297 ILE A CA 1
ATOM 2414 C C . ILE A 1 297 ? -22.991 2.183 43.290 1.00 96.62 297 ILE A C 1
ATOM 2416 O O . ILE A 1 297 ? -23.523 1.823 44.334 1.00 96.62 297 ILE A O 1
ATOM 2420 N N . SER A 1 298 ? -21.700 2.517 43.228 1.00 94.81 298 SER A N 1
ATOM 2421 C CA . SER A 1 298 ? -20.833 2.674 44.399 1.00 94.81 298 SER A CA 1
ATOM 2422 C C . SER A 1 298 ? -19.762 3.728 44.131 1.00 94.81 298 SER A C 1
ATOM 2424 O O . SER A 1 298 ? -19.258 3.822 43.010 1.00 94.81 298 SER A O 1
ATOM 2426 N N . ALA A 1 299 ? -19.404 4.491 45.162 1.00 92.62 299 ALA A N 1
ATOM 2427 C CA . ALA A 1 299 ? -18.262 5.396 45.175 1.00 92.62 299 ALA A CA 1
ATOM 2428 C C . ALA A 1 299 ? -17.689 5.436 46.600 1.00 92.62 299 ALA A C 1
ATOM 2430 O O . ALA A 1 299 ? -18.346 5.948 47.504 1.00 92.62 299 ALA A O 1
ATOM 2431 N N . THR A 1 300 ? -16.498 4.885 46.827 1.00 91.81 300 THR A N 1
ATOM 2432 C CA . THR A 1 300 ? -15.902 4.712 48.169 1.00 91.81 300 THR A CA 1
ATOM 2433 C C . THR A 1 300 ? -14.414 5.072 48.171 1.00 91.81 300 THR A C 1
ATOM 2435 O O . THR A 1 300 ? -13.771 4.974 47.125 1.00 91.81 300 THR A O 1
ATOM 2438 N N . PRO A 1 301 ? -13.819 5.451 49.317 1.00 88.75 301 PRO A N 1
ATOM 2439 C CA . PRO A 1 301 ? -12.366 5.444 49.463 1.00 88.75 301 PRO A CA 1
ATOM 2440 C C . PRO A 1 301 ? -11.814 4.012 49.368 1.00 88.75 301 PRO A C 1
ATOM 2442 O O . PRO A 1 301 ? -12.544 3.035 49.568 1.00 88.75 301 PRO A O 1
ATOM 2445 N N . MET A 1 302 ? -10.516 3.883 49.102 1.00 86.56 302 MET A N 1
ATOM 2446 C CA . MET A 1 302 ? -9.798 2.606 49.201 1.00 86.56 302 MET A CA 1
ATOM 2447 C C . MET A 1 302 ? -9.440 2.304 50.665 1.00 86.56 302 MET A C 1
ATOM 2449 O O . MET A 1 302 ? -9.014 3.190 51.403 1.00 86.56 302 MET A O 1
ATOM 2453 N N . THR A 1 303 ? -9.578 1.047 51.100 1.00 79.75 303 THR A N 1
ATOM 2454 C CA . THR A 1 303 ? -9.291 0.626 52.489 1.00 79.75 303 THR A CA 1
ATOM 2455 C C . THR A 1 303 ? -7.841 0.856 52.904 1.00 79.75 303 THR A C 1
ATOM 2457 O O . THR A 1 303 ? -7.572 1.200 54.053 1.00 79.75 303 THR A O 1
ATOM 2460 N N . ASP A 1 304 ? -6.922 0.691 51.955 1.00 82.50 304 ASP A N 1
ATOM 2461 C CA . ASP A 1 304 ? -5.477 0.658 52.187 1.00 82.50 304 ASP A CA 1
ATOM 2462 C C . ASP A 1 304 ? -4.755 1.902 51.629 1.00 82.50 304 ASP A C 1
ATOM 2464 O O . ASP A 1 304 ? -3.527 1.970 51.657 1.00 82.50 304 ASP A O 1
ATOM 2468 N N . SER A 1 305 ? -5.501 2.913 51.157 1.00 83.94 305 SER A N 1
ATOM 2469 C CA . SER A 1 305 ? -4.948 4.218 50.768 1.00 83.94 305 SER A CA 1
ATOM 2470 C C . SER A 1 305 ? -5.897 5.381 51.093 1.00 83.94 305 SER A C 1
ATOM 2472 O O . SER A 1 305 ? -7.012 5.419 50.572 1.00 83.94 305 SER A O 1
ATOM 2474 N N . PRO A 1 306 ? -5.454 6.395 51.867 1.00 83.38 306 PRO A N 1
ATOM 2475 C CA . PRO A 1 306 ? -6.273 7.560 52.220 1.00 83.38 306 PRO A CA 1
ATOM 2476 C C . PRO A 1 306 ? -6.523 8.529 51.050 1.00 83.38 306 PRO A C 1
ATOM 2478 O O . PRO A 1 306 ? -7.291 9.478 51.208 1.00 83.38 306 PRO A O 1
ATOM 2481 N N . TYR A 1 307 ? -5.875 8.311 49.901 1.00 89.44 307 TYR A N 1
ATOM 2482 C CA . TYR A 1 307 ? -6.018 9.110 48.678 1.00 89.44 307 TYR A CA 1
ATOM 2483 C C . TYR A 1 307 ? -6.620 8.312 47.508 1.00 89.44 307 TYR A C 1
ATOM 2485 O O . TYR A 1 307 ? -6.816 8.865 46.426 1.00 89.44 307 TYR A O 1
ATOM 2493 N N . GLY A 1 308 ? -6.893 7.019 47.706 1.00 90.69 308 GLY A N 1
ATOM 2494 C CA . GLY A 1 308 ? -7.452 6.143 46.681 1.00 90.69 308 GLY A CA 1
ATOM 2495 C C . GLY A 1 308 ? -8.978 6.172 46.645 1.00 90.69 308 GLY A C 1
ATOM 2496 O O . GLY A 1 308 ? -9.633 6.367 47.671 1.00 90.69 308 GLY A O 1
ATOM 2497 N N . ILE A 1 309 ? -9.545 5.924 45.466 1.00 92.00 309 ILE A N 1
ATOM 2498 C CA . ILE A 1 309 ? -10.989 5.866 45.224 1.00 92.00 309 ILE A CA 1
ATOM 2499 C C . ILE A 1 309 ? -11.359 4.588 44.467 1.00 92.00 309 ILE A C 1
ATOM 2501 O O . ILE A 1 309 ? -10.611 4.107 43.619 1.00 92.00 309 ILE A O 1
ATOM 2505 N N . LYS A 1 310 ? -12.554 4.068 44.738 1.00 94.31 310 LYS A N 1
ATOM 2506 C CA . LYS A 1 310 ? -13.222 3.065 43.915 1.00 94.31 310 LYS A CA 1
ATOM 2507 C C . LYS A 1 310 ? -14.589 3.574 43.484 1.00 94.31 310 LYS A C 1
ATOM 2509 O O . LYS A 1 310 ? -15.402 3.954 44.324 1.00 94.31 310 LYS A O 1
ATOM 2514 N N . LEU A 1 311 ? -14.858 3.516 42.187 1.00 95.12 311 LEU A N 1
ATOM 2515 C CA . LEU A 1 311 ? -16.176 3.695 41.588 1.00 95.12 311 LEU A CA 1
ATOM 2516 C C . LEU A 1 311 ? -16.655 2.350 41.025 1.00 95.12 311 LEU A C 1
ATOM 2518 O O . LEU A 1 311 ? -15.856 1.587 40.486 1.00 95.12 311 LEU A O 1
ATOM 2522 N N . ILE A 1 312 ? -17.956 2.069 41.108 1.00 97.06 312 ILE A N 1
ATOM 2523 C CA . ILE A 1 312 ? -18.589 0.958 40.380 1.00 97.06 312 ILE A CA 1
ATOM 2524 C C . ILE A 1 312 ? -19.701 1.529 39.504 1.00 97.06 312 ILE A C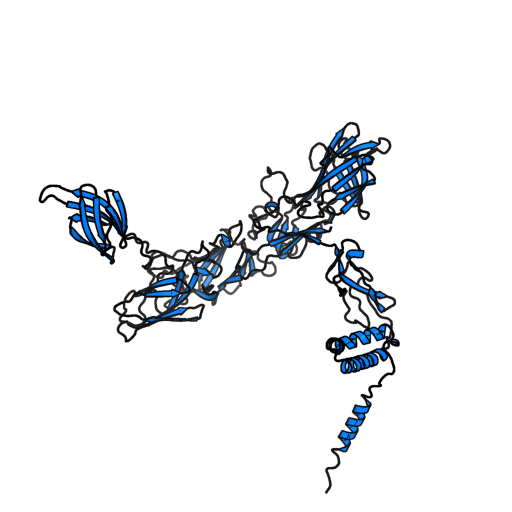 1
ATOM 2526 O O . ILE A 1 312 ? -20.632 2.165 40.005 1.00 97.06 312 ILE A O 1
ATOM 2530 N N . LEU A 1 313 ? -19.590 1.310 38.196 1.00 97.69 313 LEU A N 1
ATOM 2531 C CA . LEU A 1 313 ? -20.472 1.836 37.156 1.00 97.69 313 LEU A CA 1
ATOM 2532 C C . LEU A 1 313 ? -21.293 0.692 36.546 1.00 97.69 313 LEU A C 1
ATOM 2534 O O . LEU A 1 313 ? -20.725 -0.326 36.172 1.00 97.69 313 LEU A O 1
ATOM 2538 N N . ASN A 1 314 ? -22.610 0.852 36.408 1.00 97.62 314 ASN A N 1
ATOM 2539 C CA . ASN A 1 314 ? -23.513 -0.177 35.881 1.00 97.62 314 ASN A CA 1
ATOM 2540 C C . ASN A 1 314 ? -24.332 0.331 34.679 1.00 97.62 314 ASN A C 1
ATOM 2542 O O . ASN A 1 314 ? -24.974 1.376 34.774 1.00 97.62 314 ASN A O 1
ATOM 2546 N N . ASP A 1 315 ? -24.342 -0.417 33.572 1.00 94.50 315 ASP A N 1
ATOM 2547 C CA . ASP A 1 315 ? -25.117 -0.125 32.343 1.00 94.50 315 ASP A CA 1
ATOM 2548 C C . ASP A 1 315 ? -26.431 -0.936 32.234 1.00 94.50 315 ASP A C 1
ATOM 2550 O O . ASP A 1 315 ? -27.048 -1.032 31.171 1.00 94.50 315 ASP A O 1
ATOM 2554 N N . GLY A 1 316 ? -26.851 -1.575 33.330 1.00 92.62 316 GLY A N 1
ATOM 2555 C CA . GLY A 1 316 ? -27.961 -2.528 33.373 1.00 92.62 316 GLY A CA 1
ATOM 2556 C C . GLY A 1 316 ? -27.610 -3.956 32.930 1.00 92.62 316 GLY A C 1
ATOM 2557 O O . GLY A 1 316 ? -28.468 -4.831 33.036 1.00 92.62 316 GLY A O 1
ATOM 2558 N N . LYS A 1 317 ? -26.380 -4.221 32.462 1.00 91.19 317 LYS A N 1
ATOM 2559 C CA . LYS A 1 317 ? -25.905 -5.551 32.029 1.00 91.19 317 LYS A CA 1
ATOM 2560 C C . LYS A 1 317 ? -24.625 -5.997 32.736 1.00 91.19 317 LYS A C 1
ATOM 2562 O O . LYS A 1 317 ? -24.516 -7.166 33.096 1.00 91.19 317 LYS A O 1
ATOM 2567 N N . LYS A 1 318 ? -23.671 -5.084 32.922 1.00 94.44 318 LYS A N 1
ATOM 2568 C CA . LYS A 1 318 ? -22.360 -5.320 33.537 1.00 94.44 318 LYS A CA 1
ATOM 2569 C C . LYS A 1 318 ? -22.004 -4.218 34.534 1.00 94.44 318 LYS A C 1
ATOM 2571 O O . LYS A 1 318 ? -22.451 -3.079 34.411 1.00 94.44 318 LYS A O 1
ATOM 2576 N N . ASN A 1 319 ? -21.170 -4.573 35.506 1.00 97.06 319 ASN A N 1
ATOM 2577 C CA . ASN A 1 319 ? -20.469 -3.627 36.369 1.00 97.06 319 ASN A CA 1
ATOM 2578 C C . ASN A 1 319 ? -19.061 -3.378 35.818 1.00 97.06 319 ASN A C 1
ATOM 2580 O O . ASN A 1 319 ? -18.379 -4.336 35.459 1.00 97.06 319 ASN A O 1
ATOM 2584 N N . LEU A 1 320 ? -18.621 -2.122 35.806 1.00 97.50 320 LEU A N 1
ATOM 2585 C CA . LEU A 1 320 ? -17.230 -1.720 35.610 1.00 97.50 320 LEU A CA 1
ATOM 2586 C C . LEU A 1 320 ? -16.702 -1.160 36.932 1.00 97.50 320 LEU A C 1
ATOM 2588 O O . LEU A 1 320 ? -17.218 -0.147 37.413 1.00 97.50 320 LEU A O 1
ATOM 2592 N N . ASP A 1 321 ? -15.677 -1.788 37.500 1.00 97.00 321 ASP A N 1
ATOM 2593 C CA . ASP A 1 321 ? -14.971 -1.239 38.657 1.00 97.00 321 ASP A CA 1
ATOM 2594 C C . ASP A 1 321 ? -13.833 -0.348 38.147 1.00 97.00 321 ASP A C 1
ATOM 2596 O O . ASP A 1 321 ? -12.919 -0.826 37.467 1.00 97.00 321 ASP A O 1
ATOM 2600 N N . LEU A 1 322 ? -13.885 0.939 38.490 1.00 96.56 322 LEU A N 1
ATOM 2601 C CA . LEU A 1 322 ? -12.810 1.896 38.244 1.00 96.56 322 LEU A CA 1
ATOM 2602 C C . LEU A 1 322 ? -12.153 2.226 39.583 1.00 96.56 322 LEU A C 1
ATOM 2604 O O . LEU A 1 322 ? -12.740 2.900 40.429 1.00 96.56 322 LEU A O 1
ATOM 2608 N N . GLU A 1 323 ? -10.952 1.701 39.785 1.00 94.75 323 GLU A N 1
ATOM 2609 C CA . GLU A 1 323 ? -10.150 1.896 40.992 1.00 94.75 323 GLU A CA 1
ATOM 2610 C C . GLU A 1 323 ? -8.965 2.810 40.682 1.00 94.75 323 GLU A C 1
ATOM 2612 O O . GLU A 1 323 ? -8.412 2.765 39.587 1.00 94.75 323 GLU A O 1
ATOM 2617 N N . ASP A 1 324 ? -8.556 3.608 41.660 1.00 94.56 324 ASP A N 1
ATOM 2618 C CA . ASP A 1 324 ? -7.256 4.269 41.673 1.00 94.56 324 ASP A CA 1
ATOM 2619 C C . ASP A 1 324 ? -6.721 4.278 43.109 1.00 94.56 324 ASP A C 1
ATOM 2621 O O . ASP A 1 324 ? -7.459 4.529 44.066 1.00 94.56 324 ASP A O 1
ATOM 2625 N N . SER A 1 325 ? -5.440 3.965 43.279 1.00 93.25 325 SER A N 1
ATOM 2626 C CA . SER A 1 325 ? -4.797 3.915 44.588 1.00 93.25 325 SER A CA 1
ATOM 2627 C C . SER A 1 325 ? -4.473 5.296 45.170 1.00 93.25 325 SER A C 1
ATOM 2629 O O . SER A 1 325 ? -4.335 5.396 46.389 1.00 93.25 325 SER A O 1
ATOM 2631 N N . ASN A 1 326 ? -4.343 6.354 44.361 1.00 92.62 326 ASN A N 1
ATOM 2632 C CA . ASN A 1 326 ? -3.848 7.658 44.805 1.00 92.62 326 ASN A CA 1
ATOM 2633 C C . ASN A 1 326 ? -4.131 8.787 43.787 1.00 92.62 326 ASN A C 1
ATOM 2635 O O . ASN A 1 326 ? -3.235 9.219 43.063 1.00 92.62 326 ASN A O 1
ATOM 2639 N N . ILE A 1 327 ? -5.342 9.358 43.788 1.00 91.56 327 ILE A N 1
ATOM 2640 C CA . ILE A 1 327 ? -5.803 10.268 42.712 1.00 91.56 327 ILE A CA 1
ATOM 2641 C C . ILE A 1 327 ? -5.028 11.595 42.559 1.00 91.56 327 ILE A C 1
ATOM 2643 O O . ILE A 1 327 ? -5.374 12.414 41.708 1.00 91.56 327 ILE A O 1
ATOM 2647 N N . ILE A 1 328 ? -4.014 11.849 43.392 1.00 90.88 328 ILE A N 1
ATOM 2648 C CA . ILE A 1 328 ? -3.218 13.085 43.405 1.00 90.88 328 ILE A CA 1
ATOM 2649 C C . ILE A 1 328 ? -1.801 12.933 42.826 1.00 90.88 328 ILE A C 1
ATOM 2651 O O . ILE A 1 328 ? -1.105 13.942 42.725 1.00 90.88 328 ILE A O 1
ATOM 2655 N N . ASP A 1 329 ? -1.346 11.722 42.468 1.00 92.00 329 ASP A N 1
ATOM 2656 C CA . ASP A 1 329 ? 0.018 11.509 41.939 1.00 92.00 329 ASP A CA 1
ATOM 2657 C C . ASP A 1 329 ? 0.132 11.462 40.406 1.00 92.00 329 ASP A C 1
ATOM 2659 O O . ASP A 1 329 ? 1.249 11.521 39.889 1.00 92.00 329 ASP A O 1
ATOM 2663 N N . ASN A 1 330 ? -0.999 11.446 39.686 1.00 88.31 330 ASN A N 1
ATOM 2664 C CA . ASN A 1 330 ? -1.063 11.402 38.218 1.00 88.31 330 ASN A CA 1
ATOM 2665 C C . ASN A 1 330 ? -0.450 10.115 37.608 1.00 88.31 330 ASN A C 1
ATOM 2667 O O . ASN A 1 330 ? 0.020 10.122 36.468 1.00 88.31 330 ASN A O 1
ATOM 2671 N N . LEU A 1 331 ? -0.463 8.995 38.340 1.00 91.94 331 LEU A N 1
ATOM 2672 C CA . LEU A 1 331 ? 0.009 7.692 37.865 1.00 91.94 331 LEU A CA 1
ATOM 2673 C C . LEU A 1 331 ? -1.144 6.734 37.542 1.00 91.94 331 LEU A C 1
ATOM 2675 O O . LEU A 1 331 ? -2.219 6.780 38.129 1.00 91.94 331 LEU A O 1
ATOM 2679 N N . PHE A 1 332 ? -0.892 5.812 36.614 1.00 92.38 332 PHE A N 1
ATOM 2680 C CA . PHE A 1 332 ? -1.760 4.655 36.404 1.00 92.38 332 PHE A CA 1
ATOM 2681 C C . PHE A 1 332 ? -1.502 3.639 37.519 1.00 92.38 332 PHE A C 1
ATOM 2683 O O . PHE A 1 332 ? -0.350 3.252 37.726 1.00 92.38 332 PHE A O 1
ATOM 2690 N N . SER A 1 333 ? -2.544 3.228 38.248 1.00 90.56 333 SER A N 1
ATOM 2691 C CA . SER A 1 333 ? -2.358 2.479 39.501 1.00 90.56 333 SER A CA 1
ATOM 2692 C C . SER A 1 333 ? -3.301 1.291 39.738 1.00 90.56 333 SER A C 1
ATOM 2694 O O . SER A 1 333 ? -3.134 0.573 40.726 1.00 90.56 333 SER A O 1
ATOM 2696 N N . ALA A 1 334 ? -4.241 1.020 38.826 1.00 92.75 334 ALA A N 1
ATOM 2697 C CA . ALA A 1 334 ? -5.107 -0.161 38.879 1.00 92.75 334 ALA A CA 1
ATOM 2698 C C . ALA A 1 334 ? -5.438 -0.723 37.484 1.00 92.75 334 ALA A C 1
ATOM 2700 O O . ALA A 1 334 ? -5.135 -0.115 36.459 1.00 92.75 334 ALA A O 1
ATOM 2701 N N . THR A 1 335 ? -6.104 -1.877 37.460 1.00 95.62 335 THR A N 1
ATOM 2702 C CA . THR A 1 335 ? -6.581 -2.589 36.260 1.00 95.62 335 THR A CA 1
ATOM 2703 C C . THR A 1 335 ? -8.111 -2.615 36.267 1.00 95.62 335 THR A C 1
ATOM 2705 O O . THR A 1 335 ? -8.715 -2.767 37.333 1.00 95.62 335 THR A O 1
ATOM 2708 N N . LEU A 1 336 ? -8.747 -2.485 35.097 1.00 97.06 336 LEU A N 1
ATOM 2709 C CA . LEU A 1 336 ? -10.205 -2.566 34.955 1.00 97.06 336 LEU A CA 1
ATOM 2710 C C . LEU A 1 336 ? -10.715 -3.925 35.429 1.00 97.06 336 LEU A C 1
ATOM 2712 O O . LEU A 1 336 ? -10.117 -4.959 35.124 1.00 97.06 336 LEU A O 1
ATOM 2716 N N . LYS A 1 337 ? -11.865 -3.930 36.109 1.00 97.44 337 LYS A N 1
ATOM 2717 C CA . LYS A 1 337 ? -12.612 -5.164 36.373 1.00 97.44 337 LYS A CA 1
ATOM 2718 C C . LYS A 1 337 ? -14.001 -5.060 35.766 1.00 97.44 337 LYS A C 1
ATOM 2720 O O . LYS A 1 337 ? -14.673 -4.043 35.933 1.00 97.44 337 LYS A O 1
ATOM 2725 N N . VAL A 1 338 ? -14.439 -6.121 35.098 1.00 96.62 338 VAL A N 1
ATOM 2726 C CA . VAL A 1 338 ? -15.801 -6.258 34.568 1.00 96.62 338 VAL A CA 1
ATOM 2727 C C . VAL A 1 338 ? -16.495 -7.363 35.347 1.00 96.62 338 VAL A C 1
ATOM 2729 O O . VAL A 1 338 ? -15.982 -8.473 35.454 1.00 96.62 338 VAL A O 1
ATOM 2732 N N . ASN A 1 339 ? -17.639 -7.047 35.955 1.00 96.00 339 ASN A N 1
ATOM 2733 C CA . ASN A 1 339 ? -18.365 -7.939 36.869 1.00 96.00 339 ASN A CA 1
ATOM 2734 C C . ASN A 1 339 ? -17.502 -8.499 38.026 1.00 96.00 339 ASN A C 1
ATOM 2736 O O . ASN A 1 339 ? -17.797 -9.561 38.569 1.00 96.00 339 ASN A O 1
ATOM 2740 N N . GLY A 1 340 ? -16.450 -7.769 38.418 1.00 93.94 340 GLY A N 1
ATOM 2741 C CA . GLY A 1 340 ? -15.484 -8.165 39.448 1.00 93.94 340 GLY A CA 1
ATOM 2742 C C . GLY A 1 340 ? -14.277 -8.970 38.945 1.00 93.94 340 GLY A C 1
ATOM 2743 O O . GLY A 1 340 ? -13.332 -9.153 39.709 1.00 93.94 340 GLY A O 1
ATOM 2744 N N . GLU A 1 341 ? -14.250 -9.406 37.681 1.00 96.69 341 GLU A N 1
ATOM 2745 C CA . GLU A 1 341 ? -13.071 -10.046 37.083 1.00 96.69 341 GLU A CA 1
ATOM 2746 C C . GLU A 1 341 ? -12.121 -9.016 36.469 1.00 96.69 341 GLU A C 1
ATOM 2748 O O . GLU A 1 341 ? -12.546 -8.215 35.637 1.00 96.69 341 GLU A O 1
ATOM 2753 N N . SER A 1 342 ? -10.827 -9.084 36.797 1.00 96.31 342 SER A N 1
ATOM 2754 C CA . SER A 1 342 ? -9.794 -8.271 36.140 1.00 96.31 342 SER A CA 1
ATOM 2755 C C . SER A 1 342 ? -9.726 -8.513 34.627 1.00 96.31 342 SER A C 1
ATOM 2757 O O . SER A 1 342 ? -9.949 -9.632 34.142 1.00 96.31 342 SER A O 1
ATOM 2759 N N . ILE A 1 343 ? -9.394 -7.443 33.904 1.00 97.19 343 ILE A N 1
ATOM 2760 C CA . ILE A 1 343 ? -9.178 -7.402 32.458 1.00 97.19 343 ILE A CA 1
ATOM 2761 C C . ILE A 1 343 ? -7.718 -7.027 32.189 1.00 97.19 343 ILE A C 1
ATOM 2763 O O . ILE A 1 343 ? -7.347 -5.850 32.231 1.00 97.19 343 ILE A O 1
ATOM 2767 N N . ASP A 1 344 ? -6.886 -8.032 31.931 1.00 95.69 344 ASP A N 1
ATOM 2768 C CA . ASP A 1 344 ? -5.461 -7.834 31.667 1.00 95.69 344 ASP A CA 1
ATOM 2769 C C . ASP A 1 344 ? -5.235 -6.956 30.423 1.00 95.69 344 ASP A C 1
ATOM 2771 O O . ASP A 1 344 ? -6.033 -6.931 29.484 1.00 95.69 344 ASP A O 1
ATOM 2775 N N . GLY A 1 345 ? -4.155 -6.172 30.435 1.00 93.19 345 GLY A N 1
ATOM 2776 C CA . GLY A 1 345 ? -3.910 -5.153 29.410 1.00 93.19 345 GLY A CA 1
ATOM 2777 C C . GLY A 1 345 ? -4.759 -3.892 29.522 1.00 93.19 345 GLY A C 1
ATOM 2778 O O . GLY A 1 345 ? -4.793 -3.108 28.576 1.00 93.19 345 GLY A O 1
ATOM 2779 N N . THR A 1 346 ? -5.391 -3.651 30.671 1.00 96.56 346 THR A N 1
ATOM 2780 C CA . THR A 1 346 ? -5.953 -2.338 31.008 1.00 96.56 346 THR A CA 1
ATOM 2781 C C . THR A 1 346 ? -5.200 -1.691 32.165 1.00 96.56 346 THR A C 1
ATOM 2783 O O . THR A 1 346 ? -4.846 -2.347 33.147 1.00 96.56 346 THR A O 1
ATOM 2786 N N . GLU A 1 347 ? -4.997 -0.382 32.066 1.00 95.50 347 GLU A N 1
ATOM 2787 C CA . GLU A 1 347 ? -4.513 0.451 33.165 1.00 95.50 347 GLU A CA 1
ATOM 2788 C C . GLU A 1 347 ? -5.470 1.629 33.377 1.00 95.50 347 GLU A C 1
ATOM 2790 O O . GLU A 1 347 ? -5.885 2.286 32.419 1.00 95.50 347 GLU A O 1
ATOM 2795 N N . ILE A 1 348 ? -5.795 1.915 34.635 1.00 96.25 348 ILE A N 1
ATOM 2796 C CA . ILE A 1 348 ? -6.677 3.007 35.054 1.00 96.25 348 ILE A CA 1
ATOM 2797 C C . ILE A 1 348 ? -5.868 4.073 35.790 1.00 96.25 348 ILE A C 1
ATOM 2799 O O . ILE A 1 348 ? -5.000 3.756 36.608 1.00 96.25 348 ILE A O 1
ATOM 2803 N N . LYS A 1 349 ? -6.201 5.331 35.492 1.00 94.06 349 LYS A N 1
ATOM 2804 C CA . LYS A 1 349 ? -5.836 6.521 36.260 1.00 94.06 349 LYS A CA 1
ATOM 2805 C C . LYS A 1 349 ? -7.103 7.346 36.509 1.00 94.06 349 LYS A C 1
ATOM 2807 O O . LYS A 1 349 ? -7.847 7.634 35.570 1.00 94.06 349 LYS A O 1
ATOM 2812 N N . ILE A 1 350 ? -7.323 7.790 37.740 1.00 93.81 350 ILE A N 1
ATOM 2813 C CA . ILE A 1 350 ? -8.332 8.791 38.106 1.00 93.81 350 ILE A CA 1
ATOM 2814 C C . ILE A 1 350 ? -7.585 9.985 38.693 1.00 93.81 350 ILE A C 1
ATOM 2816 O O . ILE A 1 350 ? -6.930 9.866 39.718 1.00 93.81 350 ILE A O 1
ATOM 2820 N N . GLU A 1 351 ? -7.675 11.151 38.057 1.00 91.31 351 GLU A N 1
ATOM 2821 C CA . GLU A 1 351 ? -6.988 12.360 38.524 1.00 91.31 351 GLU A CA 1
ATOM 2822 C C . GLU A 1 351 ? -7.935 13.234 39.344 1.00 91.31 351 GLU A C 1
ATOM 2824 O O . GLU A 1 351 ? -9.097 13.428 38.967 1.00 91.31 351 GLU A O 1
ATOM 2829 N N . GLY A 1 352 ? -7.452 13.800 40.448 1.00 88.62 352 GLY A N 1
ATOM 2830 C CA . GLY A 1 352 ? -8.301 14.516 41.384 1.00 88.62 352 GLY A CA 1
ATOM 2831 C C . GLY A 1 352 ? -7.587 15.132 42.584 1.00 88.62 352 GLY A C 1
ATOM 2832 O O . GLY A 1 352 ? -6.401 15.445 42.549 1.00 88.62 352 GLY A O 1
ATOM 2833 N N . ILE A 1 353 ? -8.355 15.365 43.650 1.00 84.69 353 ILE A N 1
ATOM 2834 C CA . ILE A 1 353 ? -7.904 15.892 44.948 1.00 84.69 353 ILE A CA 1
ATOM 2835 C C . ILE A 1 353 ? -8.714 15.209 46.059 1.00 84.69 353 ILE A C 1
ATOM 2837 O O . ILE A 1 353 ? -9.937 15.130 45.948 1.00 84.69 353 ILE A O 1
ATOM 2841 N N . VAL A 1 354 ? -8.076 14.784 47.157 1.00 82.44 354 VAL A N 1
ATOM 2842 C CA . VAL A 1 354 ? -8.776 14.365 48.389 1.00 82.44 354 VAL A CA 1
ATOM 2843 C C . VAL A 1 354 ? -8.454 15.339 49.523 1.00 82.44 354 VAL A C 1
ATOM 2845 O O . VAL A 1 354 ? -7.307 15.473 49.939 1.00 82.44 354 VAL A O 1
ATOM 2848 N N . GLU A 1 355 ? -9.475 16.028 50.033 1.00 79.50 355 GLU A N 1
ATOM 2849 C CA . GLU A 1 355 ? -9.358 17.077 51.055 1.00 79.50 355 GLU A CA 1
ATOM 2850 C C . GLU A 1 355 ? -10.542 17.032 52.025 1.00 79.50 355 GLU A C 1
ATOM 2852 O O . GLU A 1 355 ? -11.700 17.075 51.606 1.00 79.50 355 GLU A O 1
ATOM 2857 N N . GLY A 1 356 ? -10.269 17.008 53.334 1.00 72.56 356 GLY A N 1
ATOM 2858 C CA . GLY A 1 356 ? -11.288 17.206 54.377 1.00 72.56 356 GLY A CA 1
ATOM 2859 C C . GLY A 1 356 ? -12.421 16.170 54.406 1.00 72.56 356 GLY A C 1
ATOM 2860 O O . GLY A 1 356 ? -13.500 16.483 54.897 1.00 72.56 356 GLY A O 1
ATOM 2861 N N . GLY A 1 357 ? -12.201 14.972 53.855 1.00 74.44 357 GLY A N 1
ATOM 2862 C CA . GLY A 1 357 ? -13.246 13.960 53.660 1.00 74.44 357 GLY A CA 1
ATOM 2863 C C . GLY A 1 357 ? -14.017 14.088 52.339 1.00 74.44 357 GLY A C 1
ATOM 2864 O O . GLY A 1 357 ? -14.906 13.290 52.082 1.00 74.44 357 GLY A O 1
ATOM 2865 N N . SER A 1 358 ? -13.681 15.041 51.468 1.00 77.25 358 SER A N 1
ATOM 2866 C CA . SER A 1 358 ? -14.200 15.100 50.095 1.00 77.25 358 SER A CA 1
ATOM 2867 C C . SER A 1 358 ? -13.180 14.560 49.093 1.00 77.25 358 SER A C 1
ATOM 2869 O O . SER A 1 358 ? -11.992 14.864 49.205 1.00 77.25 358 SER A O 1
ATOM 2871 N N . ALA A 1 359 ? -13.644 13.794 48.107 1.00 82.44 359 ALA A N 1
ATOM 2872 C CA . ALA A 1 359 ? -12.899 13.493 46.889 1.00 82.44 359 ALA A CA 1
ATOM 2873 C C . ALA A 1 359 ? -13.399 14.394 45.753 1.00 82.44 359 ALA A C 1
ATOM 2875 O O . ALA A 1 359 ? -14.585 14.712 45.666 1.00 82.44 359 ALA A O 1
ATOM 2876 N N . LYS A 1 360 ? -12.492 14.830 44.885 1.00 85.50 360 LYS A N 1
ATOM 2877 C CA . LYS A 1 360 ? -12.759 15.748 43.775 1.00 85.50 360 LYS A CA 1
ATOM 2878 C C . LYS A 1 360 ? -12.170 15.164 42.500 1.00 85.50 360 LYS A C 1
ATOM 2880 O O . LYS A 1 360 ? -10.952 15.086 42.418 1.00 85.50 360 LYS A O 1
ATOM 2885 N N . ILE A 1 361 ? -12.992 14.779 41.527 1.00 88.94 361 ILE A N 1
ATOM 2886 C CA . ILE A 1 361 ? -12.523 14.159 40.275 1.00 88.94 361 ILE A CA 1
ATOM 2887 C C . ILE A 1 361 ? -12.353 15.224 39.182 1.00 88.94 361 ILE A C 1
ATOM 2889 O O . ILE A 1 361 ? -13.253 16.037 38.948 1.00 88.94 361 ILE A O 1
ATOM 2893 N N . ASN A 1 362 ? -11.199 15.190 38.514 1.00 87.56 362 ASN A N 1
ATOM 2894 C CA . ASN A 1 362 ? -10.812 16.040 37.383 1.00 87.56 362 ASN A CA 1
ATOM 2895 C C . ASN A 1 362 ? -10.796 15.249 36.070 1.00 87.56 362 ASN A C 1
ATOM 2897 O O . ASN A 1 362 ? -11.205 15.770 35.035 1.00 87.56 362 ASN A O 1
ATOM 2901 N N . MET A 1 363 ? -10.327 13.998 36.109 1.00 91.12 363 MET A N 1
ATOM 2902 C CA . MET A 1 363 ? -10.099 13.172 34.923 1.00 91.12 363 MET A CA 1
ATOM 2903 C C . MET A 1 363 ? -10.303 11.688 35.241 1.00 91.12 363 MET A C 1
ATOM 2905 O O . MET A 1 363 ? -10.035 11.250 36.359 1.00 91.12 363 MET A O 1
ATOM 2909 N N . ILE A 1 364 ? -10.727 10.911 34.246 1.00 94.25 364 ILE A N 1
ATOM 2910 C CA . ILE A 1 364 ? -10.671 9.444 34.251 1.00 94.25 364 ILE A CA 1
ATOM 2911 C C . ILE A 1 364 ? -9.999 9.022 32.942 1.00 94.25 364 ILE A C 1
ATOM 2913 O O . ILE A 1 364 ? -10.471 9.396 31.867 1.00 94.25 364 ILE A O 1
ATOM 2917 N N . GLU A 1 365 ? -8.917 8.249 33.018 1.00 94.81 365 GLU A N 1
ATOM 2918 C CA . GLU A 1 365 ? -8.245 7.642 31.864 1.00 94.81 365 GLU A CA 1
ATOM 2919 C C . GLU A 1 365 ? -8.267 6.114 31.973 1.00 94.81 365 GLU A C 1
ATOM 2921 O O . GLU A 1 365 ? -7.968 5.548 33.025 1.00 94.81 365 GLU A O 1
ATOM 2926 N N . VAL A 1 366 ? -8.574 5.447 30.857 1.00 95.88 366 VAL A N 1
ATOM 2927 C CA . VAL A 1 366 ? -8.436 3.994 30.700 1.00 95.88 366 VAL A CA 1
ATOM 2928 C C . VAL A 1 366 ? -7.544 3.730 29.494 1.00 95.88 366 VAL A C 1
ATOM 2930 O O . VAL A 1 366 ? -7.902 4.037 28.355 1.00 95.88 366 VAL A O 1
ATOM 2933 N N . LYS A 1 367 ? -6.355 3.195 29.758 1.00 94.00 367 LYS A N 1
ATOM 2934 C CA . LYS A 1 367 ? -5.326 2.862 28.770 1.00 94.00 367 LYS A CA 1
ATOM 2935 C C . LYS A 1 367 ? -5.417 1.382 28.409 1.00 94.00 367 LYS A C 1
ATOM 2937 O O . LYS A 1 367 ? -5.580 0.545 29.294 1.00 94.00 367 LYS A O 1
ATOM 2942 N N . VAL A 1 368 ? -5.268 1.070 27.124 1.00 93.88 368 VAL A N 1
ATOM 2943 C CA . VAL A 1 368 ? -5.270 -0.295 26.583 1.00 93.88 368 VAL A CA 1
ATOM 2944 C C . VAL A 1 368 ? -3.861 -0.657 26.115 1.00 93.88 368 VAL A C 1
ATOM 2946 O O . VAL A 1 368 ? -3.281 0.053 25.294 1.00 93.88 368 VAL A O 1
ATOM 2949 N N . ILE A 1 369 ? -3.311 -1.763 26.615 1.00 92.44 369 ILE A N 1
ATOM 2950 C CA . ILE A 1 369 ? -1.965 -2.268 26.311 1.00 92.44 369 ILE A CA 1
ATOM 2951 C C . ILE A 1 369 ? -2.068 -3.687 25.749 1.00 92.44 369 ILE A C 1
ATOM 2953 O O . ILE A 1 369 ? -2.604 -4.588 26.396 1.00 92.44 369 ILE A O 1
ATOM 2957 N N . ALA A 1 370 ? -1.491 -3.916 24.570 1.00 93.00 370 ALA A N 1
ATOM 2958 C CA . ALA A 1 370 ? -1.440 -5.238 23.955 1.00 93.00 370 ALA A CA 1
ATOM 2959 C C . ALA A 1 370 ? -0.688 -6.240 24.854 1.00 93.00 370 ALA A C 1
ATOM 2961 O O . ALA A 1 370 ? 0.495 -6.049 25.133 1.00 93.00 370 ALA A O 1
ATOM 2962 N N . GLN A 1 371 ? -1.347 -7.311 25.310 1.00 94.12 371 GLN A N 1
ATOM 2963 C CA . GLN A 1 371 ? -0.701 -8.353 26.132 1.00 94.12 371 GLN A CA 1
ATOM 2964 C C . GLN A 1 371 ? 0.076 -9.365 25.283 1.00 94.12 371 GLN A C 1
ATOM 2966 O O . GLN A 1 371 ? 1.058 -9.953 25.734 1.00 94.12 371 GLN A O 1
ATOM 2971 N N . LYS A 1 372 ? -0.341 -9.530 24.028 1.00 94.25 372 LYS A N 1
ATOM 2972 C CA . LYS A 1 372 ? 0.284 -10.361 22.995 1.00 94.25 372 LYS A CA 1
ATOM 2973 C C . LYS A 1 372 ? 0.358 -9.552 21.701 1.00 94.25 372 LYS A C 1
ATOM 2975 O O . LYS A 1 372 ? -0.251 -8.490 21.602 1.00 94.25 372 LYS A O 1
ATOM 2980 N N . ASP A 1 373 ? 1.086 -10.058 20.711 1.00 92.44 373 ASP A N 1
ATOM 2981 C CA . ASP A 1 373 ? 1.019 -9.500 19.362 1.00 92.44 373 ASP A CA 1
ATOM 2982 C C . ASP A 1 373 ? -0.369 -9.784 18.763 1.00 92.44 373 ASP A C 1
ATOM 2984 O O . ASP A 1 373 ? -0.791 -10.943 18.684 1.00 92.44 373 ASP A O 1
ATOM 2988 N N . TYR A 1 374 ? -1.083 -8.736 18.348 1.00 94.75 374 TYR A N 1
ATOM 2989 C CA . TYR A 1 374 ? -2.414 -8.840 17.746 1.00 94.75 374 TYR A CA 1
ATOM 2990 C C . TYR A 1 374 ? -2.336 -8.590 16.237 1.00 94.75 374 TYR A C 1
ATOM 2992 O O . TYR A 1 374 ? -1.760 -7.598 15.789 1.00 94.75 374 TYR A O 1
ATOM 3000 N N . PHE A 1 375 ? -2.941 -9.492 15.461 1.00 95.12 375 PHE A N 1
ATOM 3001 C CA . PHE A 1 375 ? -2.895 -9.515 13.997 1.00 95.12 375 PHE A CA 1
ATOM 3002 C C . PHE A 1 375 ? -4.313 -9.349 13.435 1.00 95.12 375 PHE A C 1
ATOM 3004 O O . PHE A 1 375 ? -5.027 -10.331 13.232 1.00 95.12 375 PHE A O 1
ATOM 3011 N N . VAL A 1 376 ? -4.743 -8.107 13.207 1.00 96.81 376 VAL A N 1
ATOM 3012 C CA . VAL A 1 376 ? -6.071 -7.810 12.650 1.00 96.81 376 VAL A CA 1
ATOM 3013 C C . VAL A 1 376 ? -6.032 -8.032 11.138 1.00 96.81 376 VAL A C 1
ATOM 3015 O O . VAL A 1 376 ? -5.275 -7.373 10.427 1.00 96.81 376 VAL A O 1
ATOM 3018 N N . SER A 1 377 ? -6.819 -8.991 10.652 1.00 95.75 377 SER A N 1
ATOM 3019 C CA . SER A 1 377 ? -6.876 -9.378 9.237 1.00 95.75 377 SER A CA 1
ATOM 3020 C C . SER A 1 377 ? -7.764 -8.430 8.428 1.00 95.75 377 SER A C 1
ATOM 3022 O O . SER A 1 377 ? -8.587 -7.699 8.979 1.00 95.75 377 SER A O 1
ATOM 3024 N N . ALA A 1 378 ? -7.641 -8.465 7.100 1.00 95.38 378 ALA A N 1
ATOM 3025 C CA . ALA A 1 378 ? -8.537 -7.718 6.225 1.00 95.38 378 ALA A CA 1
ATOM 3026 C C . ALA A 1 378 ? -10.010 -8.148 6.418 1.00 95.38 378 ALA A C 1
ATOM 3028 O O . ALA A 1 378 ? -10.361 -9.322 6.293 1.00 95.38 378 ALA A O 1
ATOM 3029 N N . ASN A 1 379 ? -10.872 -7.161 6.652 1.00 93.62 379 ASN A N 1
ATOM 3030 C CA . ASN A 1 379 ? -12.285 -7.231 7.032 1.00 93.62 379 ASN A CA 1
ATOM 3031 C C . ASN A 1 379 ? -12.576 -7.764 8.455 1.00 93.62 379 ASN A C 1
ATOM 3033 O O . ASN A 1 379 ? -13.735 -8.056 8.750 1.00 93.62 379 ASN A O 1
ATOM 3037 N N . THR A 1 380 ? -11.580 -7.853 9.349 1.00 95.69 380 THR A N 1
ATOM 3038 C CA . THR A 1 380 ? -11.767 -8.264 10.760 1.00 95.69 380 THR A CA 1
ATOM 3039 C C . THR A 1 380 ? -11.443 -7.130 11.737 1.00 95.69 380 THR A C 1
ATOM 3041 O O . THR A 1 380 ? -10.898 -6.088 11.361 1.00 95.69 380 THR A O 1
ATOM 3044 N N . LYS A 1 381 ? -11.788 -7.326 13.012 1.00 96.75 381 LYS A N 1
ATOM 3045 C CA . LYS A 1 381 ? -11.645 -6.324 14.080 1.00 96.75 381 LYS A CA 1
ATOM 3046 C C . LYS A 1 381 ? -10.533 -6.635 15.083 1.00 96.75 381 LYS A C 1
ATOM 3048 O O . LYS A 1 381 ? -10.057 -7.767 15.188 1.00 96.75 381 LYS A O 1
ATOM 3053 N N . LEU A 1 382 ? -10.163 -5.634 15.877 1.00 97.25 382 LEU A N 1
ATOM 3054 C CA . LEU A 1 382 ? -9.217 -5.776 16.976 1.00 97.25 382 LEU A CA 1
ATOM 3055 C C . LEU A 1 382 ? -9.796 -6.606 18.129 1.00 97.25 382 LEU A C 1
ATOM 3057 O O . LEU A 1 382 ? -9.081 -7.460 18.646 1.00 97.25 382 LEU A O 1
ATOM 3061 N N . SER A 1 383 ? -11.076 -6.450 18.485 1.00 96.88 383 SER A N 1
ATOM 3062 C CA . SER A 1 383 ? -11.725 -7.331 19.481 1.00 96.88 383 SER A CA 1
ATOM 3063 C C . SER A 1 383 ? -11.641 -8.820 19.107 1.00 96.88 383 SER A C 1
ATOM 3065 O O . SER A 1 383 ? -11.410 -9.677 19.963 1.00 96.88 383 SER A O 1
ATOM 3067 N N . GLU A 1 384 ? -11.766 -9.130 17.816 1.00 96.50 384 GLU A N 1
ATOM 3068 C CA . GLU A 1 384 ? -11.654 -10.482 17.265 1.00 96.50 384 GLU A CA 1
ATOM 3069 C C . GLU A 1 384 ? -10.209 -11.002 17.368 1.00 96.50 384 GLU A C 1
ATOM 3071 O O . GLU A 1 384 ? -10.005 -12.130 17.816 1.00 96.50 384 GLU A O 1
ATOM 3076 N N . ALA A 1 385 ? -9.206 -10.168 17.063 1.00 96.38 385 ALA A N 1
ATOM 3077 C CA . ALA A 1 385 ? -7.787 -10.515 17.204 1.00 96.38 385 ALA A CA 1
ATOM 3078 C C . ALA A 1 385 ? -7.343 -10.689 18.675 1.00 96.38 385 ALA A C 1
ATOM 3080 O O . ALA A 1 385 ? -6.589 -11.614 18.980 1.00 96.38 385 ALA A O 1
ATOM 3081 N N . ILE A 1 386 ? -7.847 -9.857 19.596 1.00 96.44 386 ILE A N 1
ATOM 3082 C CA . ILE A 1 386 ? -7.653 -9.995 21.053 1.00 96.44 386 ILE A CA 1
ATOM 3083 C C . ILE A 1 386 ? -8.198 -11.357 21.514 1.00 96.44 386 ILE A C 1
ATOM 3085 O O . ILE A 1 386 ? -7.479 -12.160 22.113 1.00 96.44 386 ILE A O 1
ATOM 3089 N N . LYS A 1 387 ? -9.443 -11.674 21.140 1.00 95.56 387 LYS A N 1
ATOM 3090 C CA . LYS A 1 387 ? -10.091 -12.954 21.456 1.00 95.56 387 LYS A CA 1
ATOM 3091 C C . LYS A 1 387 ? -9.362 -14.156 20.839 1.00 95.56 387 LYS A C 1
ATOM 3093 O O . LYS A 1 387 ? -9.227 -15.190 21.489 1.00 95.56 387 LYS A O 1
ATOM 3098 N N . GLN A 1 388 ? -8.853 -14.024 19.613 1.00 94.25 388 GLN A N 1
ATOM 3099 C CA . GLN A 1 388 ? -8.047 -15.040 18.924 1.00 94.25 388 GLN A CA 1
ATOM 3100 C C . GLN A 1 388 ? -6.692 -15.284 19.611 1.00 94.25 388 GLN A C 1
ATOM 3102 O O . GLN A 1 388 ? -6.215 -16.418 19.633 1.00 94.25 388 GLN A O 1
ATOM 3107 N N . ALA A 1 389 ? -6.097 -14.258 20.225 1.00 93.62 389 ALA A N 1
ATOM 3108 C CA . ALA A 1 389 ? -4.908 -14.390 21.068 1.00 93.62 389 ALA A CA 1
ATOM 3109 C C . ALA A 1 389 ? -5.199 -15.045 22.440 1.00 93.62 389 ALA A C 1
ATOM 3111 O O . ALA A 1 389 ? -4.267 -15.325 23.201 1.00 93.62 389 ALA A O 1
ATOM 3112 N N . GLY A 1 390 ? -6.471 -15.318 22.756 1.00 94.06 390 GLY A N 1
ATOM 3113 C CA . GLY A 1 390 ? -6.925 -15.870 24.034 1.00 94.06 390 GLY A CA 1
ATOM 3114 C C . GLY A 1 390 ? -7.103 -14.825 25.137 1.00 94.06 390 GLY A C 1
ATOM 3115 O O . GLY A 1 390 ? -7.088 -15.196 26.305 1.00 94.06 390 GLY A O 1
ATOM 3116 N N . GLU A 1 391 ? -7.233 -13.548 24.772 1.00 95.50 391 GLU A N 1
ATOM 3117 C CA . GLU A 1 391 ? -7.414 -12.417 25.689 1.00 95.50 391 GLU A CA 1
ATOM 3118 C C . GLU A 1 391 ? -8.871 -11.918 25.711 1.00 95.50 391 GLU A C 1
ATOM 3120 O O . GLU A 1 391 ? -9.694 -12.284 24.865 1.00 95.50 391 GLU A O 1
ATOM 3125 N N . LYS A 1 392 ? -9.196 -11.063 26.687 1.00 95.31 392 LYS A N 1
ATOM 3126 C CA . LYS A 1 392 ? -10.543 -10.510 26.894 1.00 95.31 392 LYS A CA 1
ATOM 3127 C C . LYS A 1 392 ? -10.799 -9.259 26.026 1.00 95.31 392 LYS A C 1
ATOM 3129 O O . LYS A 1 392 ? -10.147 -8.238 26.260 1.00 95.31 392 LYS A O 1
ATOM 3134 N N . PRO A 1 393 ? -11.731 -9.274 25.045 1.00 95.50 393 PRO A N 1
ATOM 3135 C CA . PRO A 1 393 ? -12.060 -8.093 24.232 1.00 95.50 393 PRO A CA 1
ATOM 3136 C C . PRO A 1 393 ? -12.622 -6.914 25.044 1.00 95.50 393 PRO A C 1
ATOM 3138 O O . PRO A 1 393 ? -12.555 -5.779 24.582 1.00 95.50 393 PRO A O 1
ATOM 3141 N N . GLU A 1 394 ? -13.094 -7.155 26.269 1.00 95.19 394 GLU A N 1
ATOM 3142 C CA . GLU A 1 394 ? -13.495 -6.151 27.261 1.00 95.19 394 GLU A CA 1
ATOM 3143 C C . GLU A 1 394 ? -12.384 -5.134 27.599 1.00 95.19 394 GLU A C 1
ATOM 3145 O O . GLU A 1 394 ? -12.669 -4.071 28.155 1.00 95.19 394 GLU A O 1
ATOM 3150 N N . ALA A 1 395 ? -11.125 -5.417 27.230 1.00 94.75 395 ALA A N 1
ATOM 3151 C CA . ALA A 1 395 ? -10.021 -4.459 27.289 1.00 94.75 395 ALA A CA 1
ATOM 3152 C C . ALA A 1 395 ? -10.258 -3.224 26.395 1.00 94.75 395 ALA A C 1
ATOM 3154 O O . ALA A 1 395 ? -9.766 -2.137 26.702 1.00 94.75 395 ALA A O 1
ATOM 3155 N N . LEU A 1 396 ? -11.056 -3.351 25.326 1.00 94.88 396 LEU A N 1
ATOM 3156 C CA . LEU A 1 396 ? -11.575 -2.215 24.564 1.00 94.88 396 LEU A CA 1
ATOM 3157 C C . LEU A 1 396 ? -12.692 -1.544 25.373 1.00 94.88 396 LEU A C 1
ATOM 3159 O O . LEU A 1 396 ? -13.876 -1.838 25.207 1.00 94.88 396 LEU A O 1
ATOM 3163 N N . PHE A 1 397 ? -12.289 -0.663 26.293 1.00 93.31 397 PHE A N 1
ATOM 3164 C CA . PHE A 1 397 ? -13.147 -0.049 27.309 1.00 93.31 397 PHE A CA 1
ATOM 3165 C C . PHE A 1 397 ? -14.525 0.382 26.773 1.00 93.31 397 PHE A C 1
ATOM 3167 O O . PHE A 1 397 ? -14.626 1.042 25.738 1.00 93.31 397 PHE A O 1
ATOM 3174 N N . THR A 1 398 ? -15.579 0.035 27.521 1.00 91.44 398 THR A N 1
ATOM 3175 C CA . THR A 1 398 ? -17.022 0.076 27.183 1.00 91.44 398 THR A CA 1
ATOM 3176 C C . THR A 1 398 ? -17.549 -1.001 26.223 1.00 91.44 398 THR A C 1
ATOM 3178 O O . THR A 1 398 ? -18.746 -1.288 26.292 1.00 91.44 398 THR A O 1
ATOM 3181 N N . GLU A 1 399 ? -16.705 -1.627 25.393 1.00 91.19 399 GLU A N 1
ATOM 3182 C CA . GLU A 1 399 ? -17.067 -2.508 24.255 1.00 91.19 399 GLU A CA 1
ATOM 3183 C C . GLU A 1 399 ? -17.944 -1.828 23.183 1.00 91.19 399 GLU A C 1
ATOM 3185 O O . GLU A 1 399 ? -18.636 -2.483 22.399 1.00 91.19 399 GLU A O 1
ATOM 3190 N N . ASN A 1 400 ? -17.963 -0.494 23.154 1.00 91.19 400 ASN A N 1
ATOM 3191 C CA . ASN A 1 400 ? -18.830 0.283 22.270 1.00 91.19 400 ASN A CA 1
ATOM 3192 C C . ASN A 1 400 ? -18.073 0.972 21.112 1.00 91.19 400 ASN A C 1
ATOM 3194 O O . ASN A 1 400 ? -18.651 1.766 20.367 1.00 91.19 400 ASN A O 1
ATOM 3198 N N . TRP A 1 401 ? -16.799 0.612 20.940 1.00 94.19 401 TRP A N 1
ATOM 3199 C CA . TRP A 1 401 ? -15.916 0.982 19.834 1.00 94.19 401 TRP A CA 1
ATOM 3200 C C . TRP A 1 401 ? -14.947 -0.167 19.512 1.00 94.19 401 TRP A C 1
ATOM 3202 O O . TRP A 1 401 ? -14.787 -1.088 20.313 1.00 94.19 401 TRP A O 1
ATOM 3212 N N . ASP A 1 402 ? -14.322 -0.130 18.335 1.00 95.69 402 ASP A N 1
ATOM 3213 C CA . ASP A 1 402 ? -13.344 -1.127 17.879 1.00 95.69 402 ASP A CA 1
ATOM 3214 C C . ASP A 1 402 ? -12.415 -0.533 16.802 1.00 95.69 402 ASP A C 1
ATOM 3216 O O . ASP A 1 402 ? -12.686 0.546 16.268 1.00 95.69 402 ASP A O 1
ATOM 3220 N N . ILE A 1 403 ? -11.356 -1.255 16.427 1.00 95.25 403 ILE A N 1
ATOM 3221 C CA . ILE A 1 403 ? -10.505 -0.920 15.274 1.00 95.25 403 ILE A CA 1
ATOM 3222 C C . ILE A 1 403 ? -10.657 -2.019 14.217 1.00 95.25 403 ILE A C 1
ATOM 3224 O O . ILE A 1 403 ? -10.397 -3.188 14.495 1.00 95.25 403 ILE A O 1
ATOM 3228 N N . ARG A 1 404 ? -11.077 -1.658 13.001 1.00 95.38 404 ARG A N 1
ATOM 3229 C CA . ARG A 1 404 ? -11.245 -2.572 11.858 1.00 95.38 404 ARG A CA 1
ATOM 3230 C C . ARG A 1 404 ? -10.226 -2.253 10.767 1.00 95.38 404 ARG A C 1
ATOM 3232 O O . ARG A 1 404 ? -9.984 -1.084 10.467 1.00 95.38 404 ARG A O 1
ATOM 3239 N N . TYR A 1 405 ? -9.662 -3.286 10.150 1.00 96.06 405 TYR A N 1
ATOM 3240 C CA . TYR A 1 405 ? -8.833 -3.161 8.950 1.00 96.06 405 TYR A CA 1
ATOM 3241 C C . TYR A 1 405 ? -9.629 -3.679 7.749 1.00 96.06 405 TYR A C 1
ATOM 3243 O O . TYR A 1 405 ? -9.972 -4.851 7.716 1.00 96.06 405 TYR A O 1
ATOM 3251 N N . ASP A 1 406 ? -9.929 -2.839 6.757 1.00 93.75 406 ASP A N 1
ATOM 3252 C CA . ASP A 1 406 ? -10.729 -3.197 5.569 1.00 93.75 406 ASP A CA 1
ATOM 3253 C C . ASP A 1 406 ? -9.842 -3.648 4.376 1.00 93.75 406 ASP A C 1
ATOM 3255 O O . ASP A 1 406 ? -10.291 -3.678 3.225 1.00 93.75 406 ASP A O 1
ATOM 3259 N N . GLY A 1 407 ? -8.566 -3.977 4.621 1.00 93.94 407 GLY A N 1
ATOM 3260 C CA . GLY A 1 407 ? -7.577 -4.302 3.584 1.00 93.94 407 GLY A CA 1
ATOM 3261 C C . GLY A 1 407 ? -6.996 -3.070 2.873 1.00 93.94 407 GLY A C 1
ATOM 3262 O O . GLY A 1 407 ? -7.273 -1.927 3.239 1.00 93.94 407 GLY A O 1
ATOM 3263 N N . LEU A 1 408 ? -6.215 -3.300 1.816 1.00 92.38 408 LEU A N 1
ATOM 3264 C CA . LEU A 1 408 ? -5.670 -2.250 0.939 1.00 92.38 408 LEU A CA 1
ATOM 3265 C C . LEU A 1 408 ? -6.723 -1.685 -0.038 1.00 92.38 408 LEU A C 1
ATOM 3267 O O . LEU A 1 408 ? -7.732 -2.342 -0.327 1.00 92.38 408 LEU A O 1
ATOM 3271 N N . THR A 1 409 ? -6.485 -0.498 -0.609 1.00 92.50 409 THR A N 1
ATOM 3272 C CA . THR A 1 409 ? -7.221 -0.038 -1.799 1.00 92.50 409 THR A CA 1
ATOM 3273 C C . THR A 1 409 ? -6.948 -0.937 -3.012 1.00 92.50 409 THR A C 1
ATOM 3275 O O . THR A 1 409 ? -6.024 -1.765 -3.052 1.00 92.50 409 THR A O 1
ATOM 3278 N N . THR A 1 410 ? -7.835 -0.828 -3.998 1.00 91.50 410 THR A N 1
ATOM 3279 C CA . THR A 1 410 ? -7.764 -1.561 -5.262 1.00 91.50 410 THR A CA 1
ATOM 3280 C C . THR A 1 410 ? -7.461 -0.556 -6.359 1.00 91.50 410 THR A C 1
ATOM 3282 O O . THR A 1 410 ? -8.357 0.155 -6.799 1.00 91.50 410 THR A O 1
ATOM 3285 N N . GLU A 1 411 ? -6.201 -0.521 -6.774 1.00 94.06 411 GLU A N 1
ATOM 3286 C CA . GLU A 1 411 ? -5.720 0.248 -7.921 1.00 94.06 411 GLU A CA 1
ATOM 3287 C C . GLU A 1 411 ? -5.365 -0.737 -9.048 1.00 94.06 411 GLU A C 1
ATOM 3289 O O . GLU A 1 411 ? -5.147 -1.926 -8.785 1.00 94.06 411 GLU A O 1
ATOM 3294 N N . ASN A 1 412 ? -5.285 -0.264 -10.294 1.00 95.69 412 ASN A N 1
ATOM 3295 C CA . ASN A 1 412 ? -4.759 -1.071 -11.398 1.00 95.69 412 ASN A CA 1
ATOM 3296 C C . ASN A 1 412 ? -3.270 -1.384 -11.165 1.00 95.69 412 ASN A C 1
ATOM 3298 O O . ASN A 1 412 ? -2.579 -0.601 -10.514 1.00 95.69 412 ASN A O 1
ATOM 3302 N N . THR A 1 413 ? -2.760 -2.502 -11.693 1.00 96.12 413 THR A N 1
ATOM 3303 C CA . THR A 1 413 ? -1.357 -2.922 -11.513 1.00 96.12 413 THR A CA 1
ATOM 3304 C C . THR A 1 413 ? -0.730 -3.454 -12.794 1.00 96.12 413 THR A C 1
ATOM 3306 O O . THR A 1 413 ? -1.332 -4.283 -13.478 1.00 96.12 413 THR A O 1
ATOM 3309 N N . HIS A 1 414 ? 0.520 -3.073 -13.045 1.00 96.56 414 HIS A N 1
ATOM 3310 C CA . HIS A 1 414 ? 1.376 -3.652 -14.072 1.00 96.56 414 HIS A CA 1
ATOM 3311 C C . HIS A 1 414 ? 2.352 -4.662 -13.460 1.00 96.56 414 HIS A C 1
ATOM 3313 O O . HIS A 1 414 ? 3.114 -4.346 -12.548 1.00 96.56 414 HIS A O 1
ATOM 3319 N N . ASP A 1 415 ? 2.322 -5.895 -13.973 1.00 97.38 415 ASP A N 1
ATOM 3320 C CA . ASP A 1 415 ? 3.267 -6.951 -13.605 1.00 97.38 415 ASP A CA 1
ATOM 3321 C C . ASP A 1 415 ? 4.628 -6.714 -14.276 1.00 97.38 415 ASP A C 1
ATOM 3323 O O . ASP A 1 415 ? 4.867 -7.162 -15.403 1.00 97.38 415 ASP A O 1
ATOM 3327 N N . ILE A 1 416 ? 5.549 -6.077 -13.553 1.00 98.12 416 ILE A N 1
ATOM 3328 C CA . ILE A 1 416 ? 6.969 -6.084 -13.904 1.00 98.12 416 ILE A CA 1
ATOM 3329 C C . ILE A 1 416 ? 7.492 -7.484 -13.573 1.00 98.12 416 ILE A C 1
ATOM 3331 O O . ILE A 1 416 ? 7.740 -7.811 -12.407 1.00 98.12 416 ILE A O 1
ATOM 3335 N N . LYS A 1 417 ? 7.618 -8.346 -14.586 1.00 98.12 417 LYS A N 1
ATOM 3336 C CA . LYS A 1 417 ? 8.023 -9.748 -14.402 1.00 98.12 417 LYS A CA 1
ATOM 3337 C C . LYS A 1 417 ? 9.414 -10.011 -14.956 1.00 98.12 417 LYS A C 1
ATOM 3339 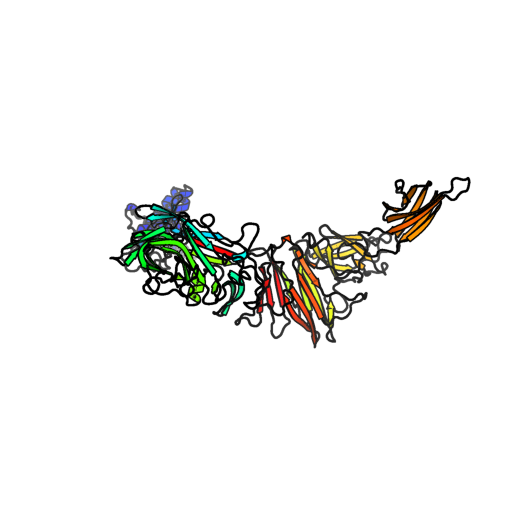O O . LYS A 1 417 ? 9.647 -9.870 -16.150 1.00 98.12 417 LYS A O 1
ATOM 3344 N N . LEU A 1 418 ? 10.305 -10.519 -14.113 1.00 97.69 418 LEU A N 1
ATOM 3345 C CA . LEU A 1 418 ? 11.520 -11.197 -14.541 1.00 97.69 418 LEU A CA 1
ATOM 3346 C C . LEU A 1 418 ? 11.219 -12.699 -14.652 1.00 97.69 418 LEU A C 1
ATOM 3348 O O . LEU A 1 418 ? 11.034 -13.389 -13.648 1.00 97.69 418 LEU A O 1
ATOM 3352 N N . SER A 1 419 ? 11.119 -13.178 -15.890 1.00 95.94 419 SER A N 1
ATOM 3353 C CA . SER A 1 419 ? 10.695 -14.539 -16.246 1.00 95.94 419 SER A CA 1
ATOM 3354 C C . SER A 1 419 ? 11.824 -15.343 -16.877 1.00 95.94 419 SER A C 1
ATOM 3356 O O . SER A 1 419 ? 12.715 -14.756 -17.492 1.00 95.94 419 SER A O 1
ATOM 3358 N N . ALA A 1 420 ? 11.769 -16.673 -16.774 1.00 94.75 420 ALA A N 1
ATOM 3359 C CA . ALA A 1 420 ? 12.803 -17.569 -17.300 1.00 94.75 420 ALA A CA 1
ATOM 3360 C C . ALA A 1 420 ? 12.271 -18.485 -18.427 1.00 94.75 420 ALA A C 1
ATOM 3362 O O . ALA A 1 420 ? 11.929 -19.640 -18.166 1.00 94.75 420 ALA A O 1
ATOM 3363 N N . PRO A 1 421 ? 12.223 -18.027 -19.701 1.00 92.38 421 PRO A N 1
ATOM 3364 C CA . PRO A 1 421 ? 11.775 -18.847 -20.837 1.00 92.38 421 PRO A CA 1
ATOM 3365 C C . PRO A 1 421 ? 12.567 -20.149 -21.044 1.00 92.38 421 PRO A C 1
ATOM 3367 O O . PRO A 1 421 ? 12.107 -21.060 -21.730 1.00 92.38 421 PRO A O 1
ATOM 3370 N N . SER A 1 422 ? 13.779 -20.240 -20.488 1.00 92.00 422 SER A N 1
ATOM 3371 C CA . SER A 1 422 ? 14.557 -21.477 -20.383 1.00 92.00 422 SER A CA 1
ATOM 3372 C C . SER A 1 422 ? 15.652 -21.324 -19.325 1.00 92.00 422 SER A C 1
ATOM 3374 O O . SER A 1 422 ? 15.995 -20.207 -18.949 1.00 92.00 422 SER A O 1
ATOM 3376 N N . ASN A 1 423 ? 16.301 -22.424 -18.936 1.00 91.25 423 ASN A N 1
ATOM 3377 C CA . ASN A 1 423 ? 17.428 -22.412 -17.990 1.00 91.25 423 ASN A CA 1
ATOM 3378 C C . ASN A 1 423 ? 18.608 -21.499 -18.399 1.00 91.25 423 ASN A C 1
ATOM 3380 O O . ASN A 1 423 ? 19.462 -21.218 -17.561 1.00 91.25 423 ASN A O 1
ATOM 3384 N N . SER A 1 424 ? 18.681 -21.072 -19.666 1.00 91.25 424 SER A N 1
ATOM 3385 C CA . SER A 1 424 ? 19.734 -20.211 -20.217 1.00 91.25 424 SER A CA 1
ATOM 3386 C C . SER A 1 424 ? 19.247 -18.820 -20.654 1.00 91.25 424 SER A C 1
ATOM 3388 O O . SER A 1 424 ? 20.028 -18.091 -21.265 1.00 91.25 424 SER A O 1
ATOM 3390 N N . LYS A 1 425 ? 17.983 -18.441 -20.395 1.00 92.94 425 LYS A N 1
ATOM 3391 C CA . LYS A 1 425 ? 17.414 -17.137 -20.789 1.00 92.94 425 LYS A CA 1
ATOM 3392 C C . LYS A 1 425 ? 16.568 -16.518 -19.679 1.00 92.94 425 LYS A C 1
ATOM 3394 O O . LYS A 1 425 ? 15.751 -17.218 -19.089 1.00 92.94 425 LYS A O 1
ATOM 3399 N N . TYR A 1 426 ? 16.657 -15.198 -19.520 1.00 95.56 426 TYR A N 1
ATOM 3400 C CA . TYR A 1 426 ? 15.618 -14.404 -18.853 1.00 95.56 426 TYR A CA 1
ATOM 3401 C C . TYR A 1 426 ? 15.028 -13.351 -19.790 1.00 95.56 426 TYR A C 1
ATOM 3403 O O . TYR A 1 426 ? 15.742 -12.771 -20.611 1.00 95.56 426 TYR A O 1
ATOM 3411 N N . ALA A 1 427 ? 13.740 -13.068 -19.607 1.00 97.00 427 ALA A N 1
ATOM 3412 C CA . ALA A 1 427 ? 13.029 -11.969 -20.247 1.00 97.00 427 ALA A CA 1
ATOM 3413 C C . ALA A 1 427 ? 12.347 -11.075 -19.198 1.00 97.00 427 ALA A C 1
ATOM 3415 O O . ALA A 1 427 ? 11.782 -11.572 -18.217 1.00 97.00 427 ALA A O 1
ATOM 3416 N N . LEU A 1 428 ? 12.403 -9.759 -19.418 1.00 98.19 428 LEU A N 1
ATOM 3417 C CA . LEU A 1 428 ? 11.747 -8.743 -18.599 1.00 98.19 428 LEU A CA 1
ATOM 3418 C C . LEU A 1 428 ? 10.424 -8.321 -19.245 1.00 98.19 428 LEU A C 1
ATOM 3420 O O . LEU A 1 428 ? 10.402 -7.831 -20.369 1.00 98.19 428 LEU A O 1
ATOM 3424 N N . THR A 1 429 ? 9.332 -8.469 -18.509 1.00 98.56 429 THR A N 1
ATOM 3425 C CA . THR A 1 429 ? 8.013 -7.923 -18.834 1.00 98.56 429 THR A CA 1
ATOM 3426 C C . THR A 1 429 ? 7.843 -6.537 -18.219 1.00 98.56 429 THR A C 1
ATOM 3428 O O . THR A 1 429 ? 8.191 -6.357 -17.053 1.00 98.56 429 THR A O 1
ATOM 3431 N N . TRP A 1 430 ? 7.285 -5.600 -18.985 1.00 98.44 430 TRP A N 1
ATOM 3432 C CA . TRP A 1 430 ? 6.906 -4.234 -18.583 1.00 98.44 430 TRP A CA 1
ATOM 3433 C C . TRP A 1 430 ? 5.896 -3.663 -19.605 1.00 98.44 430 TRP A C 1
ATOM 3435 O O . TRP A 1 430 ? 5.552 -4.366 -20.557 1.00 98.44 430 TRP A O 1
ATOM 3445 N N . TYR A 1 431 ? 5.392 -2.440 -19.424 1.00 98.31 431 TYR A N 1
ATOM 3446 C CA . TYR A 1 431 ? 4.402 -1.807 -20.312 1.00 98.31 431 TYR A CA 1
ATOM 3447 C C . TYR A 1 431 ? 4.953 -0.519 -20.940 1.00 98.31 431 TYR A C 1
ATOM 3449 O O . TYR A 1 431 ? 5.489 0.328 -20.228 1.00 98.31 431 TYR A O 1
ATOM 3457 N N . ASP A 1 432 ? 4.831 -0.372 -22.264 1.00 98.19 432 ASP A N 1
ATOM 3458 C CA . ASP A 1 432 ? 5.421 0.745 -23.021 1.00 98.19 432 ASP A CA 1
ATOM 3459 C C . ASP A 1 432 ? 4.673 2.083 -22.872 1.00 98.19 432 ASP A C 1
ATOM 3461 O O . ASP A 1 432 ? 3.639 2.186 -22.210 1.00 98.19 432 ASP A O 1
ATOM 3465 N N . GLY A 1 433 ? 5.195 3.141 -23.498 1.00 96.81 433 GLY A N 1
ATOM 3466 C CA . GLY A 1 433 ? 4.594 4.477 -23.474 1.00 96.81 433 GLY A CA 1
ATOM 3467 C C . GLY A 1 433 ? 3.142 4.562 -23.970 1.00 96.81 433 GLY A C 1
ATOM 3468 O O . GLY A 1 433 ? 2.439 5.485 -23.559 1.00 96.81 433 GLY A O 1
ATOM 3469 N N . ASP A 1 434 ? 2.679 3.591 -24.765 1.00 96.75 434 ASP A N 1
ATOM 3470 C CA . ASP A 1 434 ? 1.303 3.465 -25.274 1.00 96.75 434 ASP A CA 1
ATOM 3471 C C . ASP A 1 434 ? 0.462 2.435 -24.474 1.00 96.75 434 ASP A C 1
ATOM 3473 O O . ASP A 1 434 ? -0.671 2.115 -24.838 1.00 96.75 434 ASP A O 1
ATOM 3477 N N . ASN A 1 435 ? 1.004 1.939 -23.357 1.00 97.38 435 ASN A N 1
ATOM 3478 C CA . ASN A 1 435 ? 0.462 0.906 -22.471 1.00 97.38 435 ASN A CA 1
ATOM 3479 C C . ASN A 1 435 ? 0.294 -0.489 -23.109 1.00 97.38 435 ASN A C 1
ATOM 3481 O O . ASN A 1 435 ? -0.591 -1.269 -22.740 1.00 97.38 435 ASN A O 1
ATOM 3485 N N . ASN A 1 436 ? 1.157 -0.844 -24.061 1.00 98.19 436 ASN A N 1
ATOM 3486 C CA . ASN A 1 436 ? 1.241 -2.213 -24.562 1.00 98.19 436 ASN A CA 1
ATOM 3487 C C . ASN A 1 436 ? 2.194 -3.036 -23.695 1.00 98.19 436 ASN A C 1
ATOM 3489 O O . ASN A 1 436 ? 3.294 -2.598 -23.360 1.00 98.19 436 ASN A O 1
ATOM 3493 N N . LYS A 1 437 ? 1.810 -4.278 -23.392 1.00 98.06 437 LYS A N 1
ATOM 3494 C CA . LYS A 1 437 ? 2.667 -5.219 -22.668 1.00 98.06 437 LYS A CA 1
ATOM 3495 C C . LYS A 1 437 ? 3.844 -5.669 -23.541 1.00 98.06 437 LYS A C 1
ATOM 3497 O O . LYS A 1 437 ? 3.653 -6.364 -24.537 1.00 98.06 437 LYS A O 1
ATOM 3502 N N . VAL A 1 438 ? 5.056 -5.337 -23.115 1.00 97.06 438 VAL A N 1
ATOM 3503 C CA . VAL A 1 438 ? 6.330 -5.710 -23.734 1.00 97.06 438 VAL A CA 1
ATOM 3504 C C . VAL A 1 438 ? 6.911 -6.950 -23.051 1.00 97.06 438 VAL A C 1
ATOM 3506 O O . VAL A 1 438 ? 6.872 -7.071 -21.827 1.00 97.06 438 VAL A O 1
ATOM 3509 N N . GLU A 1 439 ? 7.516 -7.849 -23.831 1.00 97.69 439 GLU A N 1
ATOM 3510 C CA . GLU A 1 439 ? 8.425 -8.891 -23.337 1.00 97.69 439 GLU A CA 1
ATOM 3511 C C . GLU A 1 439 ? 9.814 -8.667 -23.955 1.00 97.69 439 GLU A C 1
ATOM 3513 O O . GLU A 1 439 ? 9.996 -8.778 -25.167 1.00 97.69 439 GLU A O 1
ATOM 3518 N N . MET A 1 440 ? 10.787 -8.291 -23.122 1.00 97.50 440 MET A N 1
ATOM 3519 C CA . MET A 1 440 ? 12.137 -7.900 -23.527 1.00 97.50 440 MET A CA 1
ATOM 3520 C C . MET A 1 440 ? 13.145 -9.025 -23.253 1.00 97.50 440 MET A C 1
ATOM 3522 O O . MET A 1 440 ? 13.351 -9.357 -22.082 1.00 97.50 440 MET A O 1
ATOM 3526 N N . PRO A 1 441 ? 13.829 -9.585 -24.271 1.00 95.62 441 PRO A N 1
ATOM 3527 C CA . PRO A 1 441 ? 14.923 -10.536 -24.065 1.00 95.62 441 PRO A CA 1
ATOM 3528 C C . PRO A 1 441 ? 16.071 -9.869 -23.297 1.00 95.62 441 PRO A C 1
ATOM 3530 O O . PRO A 1 441 ? 16.764 -9.007 -23.831 1.00 95.62 441 PRO A O 1
ATOM 3533 N N . LEU A 1 442 ? 16.248 -10.226 -22.021 1.00 94.06 442 LEU A N 1
ATOM 3534 C CA . LEU A 1 442 ? 17.130 -9.495 -21.110 1.00 94.06 442 LEU A CA 1
ATOM 3535 C C . LEU A 1 442 ? 18.553 -10.056 -21.132 1.00 94.06 442 LEU A C 1
ATOM 3537 O O . LEU A 1 442 ? 19.501 -9.300 -21.324 1.00 94.06 442 LEU A O 1
ATOM 3541 N N . VAL A 1 443 ? 18.708 -11.370 -20.937 1.00 91.69 443 VAL A N 1
ATOM 3542 C CA . VAL A 1 443 ? 20.020 -12.038 -20.859 1.00 91.69 443 VAL A CA 1
ATOM 3543 C C . VAL A 1 443 ? 20.005 -13.448 -21.447 1.00 91.69 443 VAL A C 1
ATOM 3545 O O . VAL A 1 443 ? 19.072 -14.219 -21.209 1.00 91.69 443 VAL A O 1
ATOM 3548 N N . TYR A 1 444 ? 21.101 -13.807 -22.125 1.00 91.44 444 TYR A N 1
ATOM 3549 C CA . TYR A 1 444 ? 21.364 -15.144 -22.666 1.00 91.44 444 TYR A CA 1
ATOM 3550 C C . TYR A 1 444 ? 22.683 -15.724 -22.128 1.00 91.44 444 TYR A C 1
ATOM 3552 O O . TYR A 1 444 ? 23.764 -15.172 -22.359 1.00 91.44 444 TYR A O 1
ATOM 3560 N N . ALA A 1 445 ? 22.608 -16.864 -21.437 1.00 89.62 445 ALA A N 1
ATOM 3561 C CA . ALA A 1 445 ? 23.753 -17.557 -20.847 1.00 89.62 445 ALA A CA 1
ATOM 3562 C C . ALA A 1 445 ? 24.536 -18.400 -21.866 1.00 89.62 445 ALA A C 1
ATOM 3564 O O . ALA A 1 445 ? 23.968 -19.133 -22.675 1.00 89.62 445 ALA A O 1
ATOM 3565 N N . LYS A 1 446 ? 25.869 -18.336 -21.793 1.00 83.12 446 LYS A N 1
ATOM 3566 C CA . LYS A 1 446 ? 26.798 -19.045 -22.685 1.00 83.12 446 LYS A CA 1
ATOM 3567 C C . LYS A 1 446 ? 27.840 -19.856 -21.907 1.00 83.12 446 LYS A C 1
ATOM 3569 O O . LYS A 1 446 ? 27.896 -19.855 -20.677 1.00 83.12 446 LYS A O 1
ATOM 3574 N N . ALA A 1 447 ? 28.659 -20.606 -22.642 1.00 77.00 447 ALA A N 1
ATOM 3575 C CA . ALA A 1 447 ? 29.733 -21.408 -22.064 1.00 77.00 447 ALA A CA 1
ATOM 3576 C C . ALA A 1 447 ? 30.749 -20.543 -21.287 1.00 77.00 447 ALA A C 1
ATOM 3578 O O . ALA A 1 447 ? 30.977 -19.380 -21.615 1.00 77.00 447 ALA A O 1
ATOM 3579 N N . GLY A 1 448 ? 31.383 -21.133 -20.267 1.00 76.00 448 GLY A N 1
ATOM 3580 C CA . GLY A 1 448 ? 32.398 -20.452 -19.453 1.00 76.00 448 GLY A CA 1
ATOM 3581 C C . GLY A 1 448 ? 31.849 -19.549 -18.343 1.00 76.00 448 GLY A C 1
ATOM 3582 O O . GLY A 1 448 ? 32.540 -18.617 -17.954 1.00 76.00 448 GLY A O 1
ATOM 3583 N N . GLN A 1 449 ? 30.634 -19.813 -17.841 1.00 79.00 449 GLN A N 1
ATOM 3584 C CA . GLN A 1 449 ? 29.987 -19.047 -16.760 1.00 79.00 449 GLN A CA 1
ATOM 3585 C C . GLN A 1 449 ? 29.892 -17.540 -17.067 1.00 79.00 449 GLN A C 1
ATOM 3587 O O . GLN A 1 449 ? 30.208 -16.695 -16.233 1.00 79.00 449 GLN A O 1
ATOM 3592 N N . THR A 1 450 ? 29.442 -17.201 -18.279 1.00 83.06 450 THR A N 1
ATOM 3593 C CA . THR A 1 450 ? 29.132 -15.817 -18.669 1.00 83.06 450 THR A CA 1
ATOM 3594 C C . THR A 1 450 ? 27.807 -15.737 -19.420 1.00 83.06 450 THR A C 1
ATOM 3596 O O . THR A 1 450 ? 27.291 -16.748 -19.899 1.00 83.06 450 THR A O 1
ATOM 3599 N N . PHE A 1 451 ? 27.268 -14.532 -19.561 1.00 83.94 451 PHE A N 1
ATOM 3600 C CA . PHE A 1 451 ? 26.137 -14.219 -20.432 1.00 83.94 451 PHE A CA 1
ATOM 3601 C C . PHE A 1 451 ? 26.399 -12.938 -21.239 1.00 83.94 451 PHE A C 1
ATOM 3603 O O . PHE A 1 451 ? 27.464 -12.319 -21.157 1.00 83.94 451 PHE A O 1
ATOM 3610 N N . ILE A 1 452 ? 25.423 -12.591 -22.066 1.00 87.88 452 ILE A N 1
ATOM 3611 C CA . ILE A 1 452 ? 25.290 -11.333 -22.812 1.00 87.88 452 ILE A CA 1
ATOM 3612 C C . ILE A 1 452 ? 23.877 -10.774 -22.588 1.00 87.88 452 ILE A C 1
ATOM 3614 O O . ILE A 1 452 ? 23.020 -11.494 -22.070 1.00 87.88 452 ILE A O 1
ATOM 3618 N N . LEU A 1 453 ? 23.627 -9.529 -22.997 1.00 90.00 453 LEU A N 1
ATOM 3619 C CA . LEU A 1 453 ? 22.275 -8.968 -23.038 1.00 90.00 453 LEU A CA 1
ATOM 3620 C C . LEU A 1 453 ? 21.599 -9.327 -24.371 1.00 90.00 453 LEU A C 1
ATOM 3622 O O . LEU A 1 453 ? 22.254 -9.272 -25.412 1.00 90.00 453 LEU A O 1
ATOM 3626 N N . GLY A 1 454 ? 20.308 -9.665 -24.349 1.00 91.56 454 GLY A N 1
ATOM 3627 C CA . GLY A 1 454 ? 19.543 -10.049 -25.543 1.00 91.56 454 GLY A CA 1
ATOM 3628 C C . GLY A 1 454 ? 19.213 -11.540 -25.635 1.00 91.56 454 GLY A C 1
ATOM 3629 O O . GLY A 1 454 ? 19.117 -12.239 -24.624 1.00 91.56 454 GLY A O 1
ATOM 3630 N N . GLU A 1 455 ? 18.981 -12.019 -26.859 1.00 88.81 455 GLU A N 1
ATOM 3631 C CA . GLU A 1 455 ? 18.310 -13.296 -27.114 1.00 88.81 455 GLU A CA 1
ATOM 3632 C C . GLU A 1 455 ? 19.248 -14.462 -27.487 1.00 88.81 455 GLU A C 1
ATOM 3634 O O . GLU A 1 455 ? 18.920 -15.605 -27.148 1.00 88.81 455 GLU A O 1
ATOM 3639 N N . GLU A 1 456 ? 20.383 -14.219 -28.154 1.00 84.44 456 GLU A N 1
ATOM 3640 C CA . GLU A 1 456 ? 21.375 -15.239 -28.541 1.00 84.44 456 GLU A CA 1
ATOM 3641 C C . GLU A 1 456 ? 22.778 -14.649 -28.806 1.00 84.44 456 GLU A C 1
ATOM 3643 O O . GLU A 1 456 ? 22.961 -13.442 -28.859 1.00 84.44 456 GLU A O 1
ATOM 3648 N N . VAL A 1 457 ? 23.813 -15.496 -28.910 1.00 74.00 457 VAL A N 1
ATOM 3649 C CA . VAL A 1 457 ? 25.228 -15.083 -28.726 1.00 74.00 457 VAL A CA 1
ATOM 3650 C C . VAL A 1 457 ? 25.796 -14.166 -29.824 1.00 74.00 457 VAL A C 1
ATOM 3652 O O . VAL A 1 457 ? 26.775 -13.468 -29.562 1.00 74.00 457 VAL A O 1
ATOM 3655 N N . THR A 1 458 ? 25.252 -14.208 -31.041 1.00 76.44 458 THR A N 1
ATOM 3656 C CA . THR A 1 458 ? 25.869 -13.617 -32.251 1.00 76.44 458 THR A CA 1
ATOM 3657 C C . THR A 1 458 ? 24.979 -12.641 -33.018 1.00 76.44 458 THR A C 1
ATOM 3659 O O . THR A 1 458 ? 25.470 -11.964 -33.913 1.00 76.44 458 THR A O 1
ATOM 3662 N N . GLU A 1 459 ? 23.692 -12.598 -32.690 1.00 82.50 459 GLU A N 1
ATOM 3663 C CA . GLU A 1 459 ? 22.637 -11.783 -33.303 1.00 82.50 459 GLU A CA 1
ATOM 3664 C C . GLU A 1 459 ? 21.614 -11.474 -32.198 1.00 82.50 459 GLU A C 1
ATOM 3666 O O . GLU A 1 459 ? 21.603 -12.162 -31.175 1.00 82.50 459 GLU A O 1
ATOM 3671 N N . LYS A 1 460 ? 20.710 -10.508 -32.397 1.00 92.00 460 LYS A N 1
ATOM 3672 C CA . LYS A 1 460 ? 19.618 -10.222 -31.445 1.00 92.00 460 LYS A CA 1
ATOM 3673 C C . LYS A 1 460 ? 20.117 -9.839 -30.045 1.00 92.00 460 LYS A C 1
ATOM 3675 O O . LYS A 1 460 ? 19.520 -10.221 -29.030 1.00 92.00 460 LYS A O 1
ATOM 3680 N N . ALA A 1 461 ? 21.214 -9.091 -29.982 1.00 92.50 461 ALA A N 1
ATOM 3681 C CA . ALA A 1 461 ? 21.691 -8.490 -28.745 1.00 92.50 461 ALA A CA 1
ATOM 3682 C C . ALA A 1 461 ? 20.690 -7.436 -28.237 1.00 92.50 461 ALA A C 1
ATOM 3684 O O . ALA A 1 461 ? 19.880 -6.920 -29.005 1.00 92.50 461 ALA A O 1
ATOM 3685 N N . LEU A 1 462 ? 20.739 -7.110 -26.943 1.00 94.00 462 LEU A N 1
ATOM 3686 C CA . LEU A 1 462 ? 19.977 -5.997 -26.366 1.00 94.00 462 LEU A CA 1
ATOM 3687 C C . LEU A 1 462 ? 20.914 -4.815 -26.085 1.00 94.00 462 LEU A C 1
ATOM 3689 O O . LEU A 1 462 ? 21.819 -4.916 -25.253 1.00 94.00 462 LEU A O 1
ATOM 3693 N N . VAL A 1 463 ? 20.657 -3.686 -26.745 1.00 92.56 463 VAL A N 1
ATOM 3694 C CA . VAL A 1 463 ? 21.344 -2.407 -26.536 1.00 92.56 463 VAL A CA 1
ATOM 3695 C C . VAL A 1 463 ? 20.492 -1.508 -25.635 1.00 92.56 463 VAL A C 1
ATOM 3697 O O . VAL A 1 463 ? 19.379 -1.121 -25.978 1.00 92.56 463 VAL A O 1
ATOM 3700 N N . ILE A 1 464 ? 21.032 -1.184 -24.461 1.00 91.25 464 ILE A N 1
ATOM 3701 C CA . ILE A 1 464 ? 20.440 -0.279 -23.451 1.00 91.25 464 ILE A CA 1
ATOM 3702 C C . ILE A 1 464 ? 21.391 0.874 -23.092 1.00 91.25 464 ILE A C 1
ATOM 3704 O O . ILE A 1 464 ? 21.252 1.498 -22.044 1.00 91.25 464 ILE A O 1
ATOM 3708 N N . LYS A 1 465 ? 22.420 1.093 -23.916 1.00 88.31 465 LYS A N 1
ATOM 3709 C CA . LYS A 1 465 ? 23.459 2.102 -23.724 1.00 88.31 465 LYS A CA 1
ATOM 3710 C C . LYS A 1 465 ? 23.863 2.670 -25.076 1.00 88.31 465 LYS A C 1
ATOM 3712 O O . LYS A 1 465 ? 24.052 1.915 -26.029 1.00 88.31 465 LYS A O 1
ATOM 3717 N N . GLU A 1 466 ? 24.006 3.981 -25.130 1.00 87.50 466 GLU A N 1
ATOM 3718 C CA . GLU A 1 466 ? 24.357 4.723 -26.333 1.00 87.50 466 GLU A CA 1
ATOM 3719 C C . GLU A 1 466 ? 25.812 4.502 -26.771 1.00 87.50 466 GLU A C 1
ATOM 3721 O O . GLU A 1 466 ? 26.641 3.946 -26.044 1.00 87.50 466 GLU A O 1
ATOM 3726 N N . GLY A 1 467 ? 26.131 4.922 -27.998 1.00 84.31 467 GLY A N 1
ATOM 3727 C CA . GLY A 1 467 ? 27.453 4.723 -28.599 1.00 84.31 467 GLY A CA 1
ATOM 3728 C C . GLY A 1 467 ? 27.787 3.263 -28.949 1.00 84.31 467 GLY A C 1
ATOM 3729 O O . GLY A 1 467 ? 28.861 3.002 -29.486 1.00 84.31 467 GLY A O 1
ATOM 3730 N N . ILE A 1 468 ? 26.888 2.307 -28.680 1.00 86.19 468 ILE A N 1
ATOM 3731 C CA . ILE A 1 468 ? 27.015 0.900 -29.081 1.00 86.19 468 ILE A CA 1
ATOM 3732 C C . ILE A 1 468 ? 26.271 0.687 -30.412 1.00 86.19 468 ILE A C 1
ATOM 3734 O O . ILE A 1 468 ? 25.059 0.899 -30.452 1.00 86.19 468 ILE A O 1
ATOM 3738 N N . PRO A 1 469 ? 26.944 0.239 -31.493 1.00 90.56 469 PRO A N 1
ATOM 3739 C CA . PRO A 1 469 ? 26.286 -0.046 -32.765 1.00 90.56 469 PRO A CA 1
ATOM 3740 C C . PRO A 1 469 ? 25.209 -1.134 -32.651 1.00 90.56 469 PRO A C 1
ATOM 3742 O O . PRO A 1 469 ? 25.490 -2.265 -32.248 1.00 90.56 469 PRO A O 1
ATOM 3745 N N . ILE A 1 470 ? 23.992 -0.789 -33.066 1.00 93.62 470 ILE A N 1
ATOM 3746 C CA . ILE A 1 470 ? 22.830 -1.675 -33.168 1.00 93.62 470 ILE A CA 1
ATOM 3747 C C . ILE A 1 470 ? 22.855 -2.318 -34.560 1.00 93.62 470 ILE A C 1
ATOM 3749 O O . ILE A 1 470 ? 22.857 -1.628 -35.586 1.00 93.62 470 ILE A O 1
ATOM 3753 N N . ASN A 1 471 ? 22.888 -3.648 -34.603 1.00 94.19 471 ASN A N 1
ATOM 3754 C CA . ASN A 1 471 ? 22.963 -4.437 -35.831 1.00 94.19 471 ASN A CA 1
ATOM 3755 C C . ASN A 1 471 ? 21.578 -4.966 -36.211 1.00 94.19 471 ASN A C 1
ATOM 3757 O O . ASN A 1 471 ? 20.601 -4.845 -35.469 1.00 94.19 471 ASN A O 1
ATOM 3761 N N . LYS A 1 472 ? 21.475 -5.568 -37.396 1.00 95.81 472 LYS A N 1
ATOM 3762 C CA . LYS A 1 472 ? 20.227 -6.188 -37.839 1.00 95.81 472 LYS A CA 1
ATOM 3763 C C . LYS A 1 472 ? 19.735 -7.225 -36.820 1.00 95.81 472 LYS A C 1
ATOM 3765 O O . LYS A 1 472 ? 20.498 -8.064 -36.357 1.00 95.81 472 LYS A O 1
ATOM 3770 N N . ASP A 1 473 ? 18.438 -7.177 -36.542 1.00 96.25 473 ASP A N 1
ATOM 3771 C CA . ASP A 1 473 ? 17.701 -8.028 -35.613 1.00 96.25 473 ASP A CA 1
ATOM 3772 C C . ASP A 1 473 ? 18.056 -7.840 -34.121 1.00 96.25 473 ASP A C 1
ATOM 3774 O O . ASP A 1 473 ? 17.380 -8.432 -33.276 1.00 96.25 473 ASP A O 1
ATOM 3778 N N . ASP A 1 474 ? 18.991 -6.942 -33.777 1.00 96.88 474 ASP A N 1
ATOM 3779 C CA . ASP A 1 474 ? 19.213 -6.471 -32.403 1.00 96.88 474 ASP A CA 1
ATOM 3780 C C . ASP A 1 474 ? 18.004 -5.686 -31.863 1.00 96.88 474 ASP A C 1
ATOM 3782 O O . ASP A 1 474 ? 17.269 -5.006 -32.593 1.00 96.88 474 ASP A O 1
ATOM 3786 N N . TYR A 1 475 ? 17.814 -5.789 -30.550 1.00 97.69 475 TYR A N 1
ATOM 3787 C CA . TYR A 1 475 ? 16.806 -5.080 -29.773 1.00 97.69 475 TYR A CA 1
ATOM 3788 C C . TYR A 1 475 ? 17.414 -3.846 -29.101 1.00 97.69 475 TYR A C 1
ATOM 3790 O O . TYR A 1 475 ? 18.564 -3.877 -28.662 1.00 97.69 475 TYR A O 1
ATOM 3798 N N . PHE A 1 476 ? 16.632 -2.782 -28.946 1.00 97.25 476 PHE A N 1
ATOM 3799 C CA . PHE A 1 476 ? 17.035 -1.601 -28.180 1.00 97.25 476 PHE A CA 1
ATOM 3800 C C . PHE A 1 476 ? 15.831 -0.908 -27.539 1.00 97.25 476 PHE A C 1
ATOM 3802 O O . PHE A 1 476 ? 14.707 -1.035 -28.032 1.00 97.25 476 PHE A O 1
ATOM 3809 N N . VAL A 1 477 ? 16.055 -0.201 -26.429 1.00 97.69 477 VAL A N 1
ATOM 3810 C CA . VAL A 1 477 ? 15.017 0.594 -25.753 1.00 97.69 477 VAL A CA 1
ATOM 3811 C C . VAL A 1 477 ? 15.360 2.070 -25.842 1.00 97.69 477 VAL A C 1
ATOM 3813 O O . VAL A 1 477 ? 16.478 2.455 -25.513 1.00 97.69 477 VAL A O 1
ATOM 3816 N N . VAL A 1 478 ? 14.377 2.869 -26.248 1.00 97.25 478 VAL A N 1
ATOM 3817 C CA . VAL A 1 478 ? 14.428 4.335 -26.223 1.00 97.25 478 VAL A CA 1
ATOM 3818 C C . VAL A 1 478 ? 13.497 4.866 -25.128 1.00 97.25 478 VAL A C 1
ATOM 3820 O O . VAL A 1 478 ? 12.427 4.289 -24.924 1.00 97.25 478 VAL A O 1
ATOM 3823 N N . THR A 1 479 ? 13.888 5.934 -24.425 1.00 96.81 479 THR A N 1
ATOM 3824 C CA . THR A 1 479 ? 13.214 6.483 -23.231 1.00 96.81 479 THR A CA 1
ATOM 3825 C C . THR A 1 479 ? 13.198 8.011 -23.262 1.00 96.81 479 THR A C 1
ATOM 3827 O O . THR A 1 479 ? 14.108 8.655 -22.760 1.00 96.81 479 THR A O 1
ATOM 3830 N N . GLY A 1 480 ? 12.157 8.621 -23.823 1.00 93.69 480 GLY A N 1
ATOM 3831 C CA . GLY A 1 480 ? 12.069 10.084 -23.895 1.00 93.69 480 GLY A CA 1
ATOM 3832 C C . GLY A 1 480 ? 11.457 10.679 -22.626 1.00 93.69 480 GLY A C 1
ATOM 3833 O O . GLY A 1 480 ? 10.483 10.130 -22.111 1.00 93.69 480 GLY A O 1
ATOM 3834 N N . GLY A 1 481 ? 11.966 11.826 -22.161 1.00 91.12 481 GLY A N 1
ATOM 3835 C CA . GLY A 1 481 ? 11.365 12.635 -21.086 1.00 91.12 481 GLY A CA 1
ATOM 3836 C C . GLY A 1 481 ? 11.949 12.461 -19.682 1.00 91.12 481 GLY A C 1
ATOM 3837 O O . GLY A 1 481 ? 12.900 11.718 -19.468 1.00 91.12 481 GLY A O 1
ATOM 3838 N N . ASN A 1 482 ? 11.358 13.154 -18.700 1.00 89.94 482 ASN A N 1
ATOM 3839 C CA . ASN A 1 482 ? 11.837 13.164 -17.316 1.00 89.94 482 ASN A CA 1
ATOM 3840 C C . ASN A 1 482 ? 10.992 12.235 -16.411 1.00 89.94 482 ASN A C 1
ATOM 3842 O O . ASN A 1 482 ? 9.815 12.522 -16.165 1.00 89.94 482 ASN A O 1
ATOM 3846 N N . PRO A 1 483 ? 11.573 11.154 -15.848 1.00 90.88 483 PRO A N 1
ATOM 3847 C CA . PRO A 1 483 ? 10.859 10.255 -14.938 1.00 90.88 483 PRO A CA 1
ATOM 3848 C C . PRO A 1 483 ? 10.432 10.911 -13.617 1.00 90.88 483 PRO A C 1
ATOM 3850 O O . PRO A 1 483 ? 9.451 10.485 -13.020 1.00 90.88 483 PRO A O 1
ATOM 3853 N N . VAL A 1 484 ? 11.143 11.944 -13.150 1.00 90.56 484 VAL A N 1
ATOM 3854 C CA . VAL A 1 484 ? 10.814 12.654 -11.896 1.00 90.56 484 VAL A CA 1
ATOM 3855 C C . VAL A 1 484 ? 9.592 13.565 -12.071 1.00 90.56 484 VAL A C 1
ATOM 3857 O O . VAL A 1 484 ? 8.895 13.846 -11.105 1.00 90.56 484 VAL A O 1
ATOM 3860 N N . GLU A 1 485 ? 9.298 13.981 -13.305 1.00 89.00 485 GLU A N 1
ATOM 3861 C CA . GLU A 1 485 ? 8.100 14.751 -13.676 1.00 89.00 485 GLU A CA 1
ATOM 3862 C C . GLU A 1 485 ? 6.923 13.848 -14.099 1.00 89.00 485 GLU A C 1
ATOM 3864 O O . GLU A 1 485 ? 5.934 14.343 -14.642 1.00 89.00 485 GLU A O 1
ATOM 3869 N N . GLY A 1 486 ? 7.049 12.521 -13.950 1.00 90.00 486 GLY A N 1
ATOM 3870 C CA . GLY A 1 486 ? 6.025 11.549 -14.352 1.00 90.00 486 GLY A CA 1
ATOM 3871 C C . GLY A 1 486 ? 5.681 11.557 -15.850 1.00 90.00 486 GLY A C 1
ATOM 3872 O O . GLY A 1 486 ? 4.639 11.038 -16.239 1.00 90.00 486 GLY A O 1
ATOM 3873 N N . ASN A 1 487 ? 6.513 12.174 -16.702 1.00 91.12 487 ASN A N 1
ATOM 3874 C CA . ASN A 1 487 ? 6.172 12.437 -18.106 1.00 91.12 487 ASN A CA 1
ATOM 3875 C C . ASN A 1 487 ? 6.942 11.593 -19.130 1.00 91.12 487 ASN A C 1
ATOM 3877 O O . ASN A 1 487 ? 6.630 11.692 -20.323 1.00 91.12 487 ASN A O 1
ATOM 3881 N N . ALA A 1 488 ? 7.904 10.787 -18.672 1.00 94.88 488 ALA A N 1
ATOM 3882 C CA . ALA A 1 488 ? 8.742 9.942 -19.512 1.00 94.88 488 ALA A CA 1
ATOM 3883 C C . ALA A 1 488 ? 7.995 8.729 -20.094 1.00 94.88 488 ALA A C 1
ATOM 3885 O O . ALA A 1 488 ? 7.049 8.222 -19.495 1.00 94.88 488 ALA A O 1
ATOM 3886 N N . GLN A 1 489 ? 8.439 8.249 -21.257 1.00 96.62 489 GLN A N 1
ATOM 3887 C CA . GLN A 1 489 ? 7.876 7.087 -21.951 1.00 96.62 489 GLN A CA 1
ATOM 3888 C C . GLN A 1 489 ? 8.989 6.247 -22.587 1.00 96.62 489 GLN A C 1
ATOM 3890 O O . GLN A 1 489 ? 9.792 6.785 -23.354 1.00 96.62 489 GLN A O 1
ATOM 3895 N N . SER A 1 490 ? 8.997 4.934 -22.331 1.00 98.31 490 SER A N 1
ATOM 3896 C CA . SER A 1 490 ? 9.924 3.991 -22.973 1.00 98.31 490 SER A CA 1
ATOM 3897 C C . SER A 1 490 ? 9.250 3.092 -24.010 1.00 98.31 490 SER A C 1
ATOM 3899 O O . SER A 1 490 ? 8.083 2.730 -23.863 1.00 98.31 490 SER A O 1
ATOM 3901 N N . TYR A 1 491 ? 10.010 2.666 -25.024 1.00 98.44 491 TYR A N 1
ATOM 3902 C CA . TYR A 1 491 ? 9.554 1.747 -26.076 1.00 98.44 491 TYR A CA 1
ATOM 3903 C C . TYR A 1 491 ? 10.649 0.733 -26.438 1.00 98.44 491 TYR A C 1
ATOM 3905 O O . TYR A 1 491 ? 11.775 1.124 -26.746 1.00 98.44 491 TYR A O 1
ATOM 3913 N N . LEU A 1 492 ? 10.324 -0.568 -26.440 1.00 98.56 492 LEU A N 1
ATOM 3914 C CA . LEU A 1 492 ? 11.222 -1.613 -26.954 1.00 98.56 492 LEU A CA 1
ATOM 3915 C C . LEU A 1 492 ? 11.045 -1.783 -28.463 1.00 98.56 492 LEU A C 1
ATOM 3917 O O . LEU A 1 492 ? 9.948 -2.088 -28.943 1.00 98.56 492 LEU A O 1
ATOM 3921 N N . LEU A 1 493 ? 12.156 -1.695 -29.186 1.00 98.62 493 LEU A N 1
ATOM 3922 C CA . LEU A 1 493 ? 12.226 -1.877 -30.628 1.00 98.62 493 LEU A CA 1
ATOM 3923 C C . LEU A 1 493 ? 13.149 -3.039 -31.005 1.00 98.62 493 LEU A C 1
ATOM 3925 O O . LEU A 1 493 ? 14.038 -3.428 -30.250 1.00 98.62 493 LEU A O 1
ATOM 3929 N N . GLN A 1 494 ? 12.965 -3.552 -32.220 1.00 98.38 494 GLN A N 1
ATOM 3930 C CA . GLN A 1 494 ? 13.943 -4.384 -32.918 1.00 98.38 494 GLN A CA 1
ATOM 3931 C C . GLN A 1 494 ? 14.307 -3.737 -34.255 1.00 98.38 494 GLN A C 1
ATOM 3933 O O . GLN A 1 494 ? 13.421 -3.447 -35.067 1.00 98.38 494 GLN A O 1
ATOM 3938 N N . TYR A 1 495 ? 15.599 -3.553 -34.523 1.00 98.06 495 TYR A N 1
ATOM 3939 C CA . TYR A 1 495 ? 16.071 -3.074 -35.821 1.00 98.06 495 TYR A CA 1
ATOM 3940 C C . TYR A 1 495 ? 15.896 -4.187 -36.867 1.00 98.06 495 TYR A C 1
ATOM 3942 O O . TYR A 1 495 ? 16.426 -5.282 -36.717 1.00 98.06 495 TYR A O 1
ATOM 3950 N N . LYS A 1 496 ? 15.125 -3.957 -37.936 1.00 98.06 496 LYS A N 1
ATOM 3951 C CA . LYS A 1 496 ? 14.822 -4.982 -38.961 1.00 98.06 496 LYS A CA 1
ATOM 3952 C C . LYS A 1 496 ? 15.733 -4.909 -40.192 1.00 98.06 496 LYS A C 1
ATOM 3954 O O . LYS A 1 496 ? 15.568 -5.705 -41.119 1.00 98.06 496 LYS A O 1
ATOM 3959 N N . GLY A 1 497 ? 16.708 -4.001 -40.177 1.00 95.62 497 GLY A N 1
ATOM 3960 C CA . GLY A 1 497 ? 17.658 -3.757 -41.258 1.00 95.62 497 GLY A CA 1
ATOM 3961 C C . GLY A 1 497 ? 17.301 -2.562 -42.144 1.00 95.62 497 GLY A C 1
ATOM 3962 O O . GLY A 1 497 ? 16.258 -1.914 -41.994 1.00 95.62 497 GLY A O 1
ATOM 3963 N N . SER A 1 498 ? 18.205 -2.301 -43.080 1.00 95.00 498 SER A N 1
ATOM 3964 C CA . SER A 1 498 ? 18.185 -1.203 -44.040 1.00 95.00 498 SER A CA 1
ATOM 3965 C C . SER A 1 498 ? 18.458 -1.703 -45.459 1.00 95.00 498 SER A C 1
ATOM 3967 O O . SER A 1 498 ? 19.082 -2.747 -45.661 1.00 95.00 498 SER A O 1
ATOM 3969 N N . ASP A 1 499 ? 18.008 -0.938 -46.444 1.00 95.19 499 ASP A N 1
ATOM 3970 C CA . ASP A 1 499 ? 18.490 -1.006 -47.819 1.00 95.19 499 ASP A CA 1
ATOM 3971 C C . ASP A 1 499 ? 19.792 -0.202 -47.975 1.00 95.19 499 ASP A C 1
ATOM 3973 O O . ASP A 1 499 ? 19.894 0.917 -47.470 1.00 95.19 499 ASP A O 1
ATOM 3977 N N . ASN A 1 500 ? 20.724 -0.733 -48.770 1.00 93.12 500 ASN A N 1
ATOM 3978 C CA . ASN A 1 500 ? 21.805 0.000 -49.432 1.00 93.12 500 ASN A CA 1
ATOM 3979 C C . ASN A 1 500 ? 21.275 1.337 -49.992 1.00 93.12 500 ASN A C 1
ATOM 3981 O O . ASN A 1 500 ? 20.288 1.366 -50.736 1.00 93.12 500 ASN A O 1
ATOM 3985 N N . THR A 1 501 ? 21.939 2.443 -49.654 1.00 89.12 501 THR A N 1
ATOM 3986 C CA . THR A 1 501 ? 21.456 3.809 -49.922 1.00 89.12 501 THR A CA 1
ATOM 3987 C C . THR A 1 501 ? 21.526 4.233 -51.393 1.00 89.12 501 THR A C 1
ATOM 3989 O O . THR A 1 501 ? 20.865 5.197 -51.775 1.00 89.12 501 THR A O 1
ATOM 3992 N N . GLY A 1 502 ? 22.252 3.494 -52.236 1.00 88.31 502 GLY A N 1
ATOM 3993 C CA . GLY A 1 502 ? 22.276 3.641 -53.694 1.00 88.31 502 GLY A CA 1
ATOM 3994 C C . GLY A 1 502 ? 21.117 2.946 -54.430 1.00 88.31 502 GLY A C 1
ATOM 3995 O O . GLY A 1 502 ? 20.998 3.077 -55.652 1.00 88.31 502 GLY A O 1
ATOM 3996 N N . LYS A 1 503 ? 20.242 2.204 -53.732 1.00 91.06 503 LYS A N 1
ATOM 3997 C CA . LYS A 1 503 ? 19.004 1.647 -54.314 1.00 91.06 503 LYS A CA 1
ATOM 3998 C C . LYS A 1 503 ? 17.984 2.744 -54.644 1.00 91.06 503 LYS A C 1
ATOM 4000 O O . LYS A 1 503 ? 18.014 3.853 -54.123 1.00 91.06 503 LYS A O 1
ATOM 4005 N N . THR A 1 504 ? 16.999 2.422 -55.484 1.00 89.69 504 THR A N 1
ATOM 4006 C CA . THR A 1 504 ? 15.862 3.317 -55.750 1.00 89.69 504 THR A CA 1
ATOM 4007 C C . THR A 1 504 ? 14.895 3.342 -54.562 1.00 89.69 504 THR A C 1
ATOM 4009 O O . THR A 1 504 ? 14.229 2.340 -54.307 1.00 89.69 504 THR A O 1
ATOM 4012 N N . SER A 1 505 ? 14.777 4.493 -53.889 1.00 89.31 505 SER A N 1
ATOM 4013 C CA . SER A 1 505 ? 13.922 4.704 -52.701 1.00 89.31 505 SER A CA 1
ATOM 4014 C C . SER A 1 505 ? 14.243 3.762 -51.520 1.00 89.31 505 SER A C 1
ATOM 4016 O O . SER A 1 505 ? 13.364 3.012 -51.088 1.00 89.31 505 SER A O 1
ATOM 4018 N N . PRO A 1 506 ? 15.483 3.798 -50.993 1.00 93.38 506 PRO A N 1
ATOM 4019 C CA . PRO A 1 506 ? 15.949 2.888 -49.950 1.00 93.38 506 PRO A CA 1
ATOM 4020 C C . PRO A 1 506 ? 15.248 3.149 -48.613 1.00 93.38 506 PRO A C 1
ATOM 4022 O O . PRO A 1 506 ? 14.876 4.284 -48.294 1.00 93.38 506 PRO A O 1
ATOM 4025 N N . LYS A 1 507 ? 15.054 2.087 -47.825 1.00 93.69 507 LYS A N 1
ATOM 4026 C CA . LYS A 1 507 ? 14.303 2.111 -46.568 1.00 93.69 507 LYS A CA 1
ATOM 4027 C C . LYS A 1 507 ? 15.124 1.647 -45.373 1.00 93.69 507 LYS A C 1
ATOM 4029 O O . LYS A 1 507 ? 16.045 0.852 -45.508 1.00 93.69 507 LYS A O 1
ATOM 4034 N N . ILE A 1 508 ? 14.715 2.079 -44.185 1.00 95.00 508 ILE A N 1
ATOM 4035 C CA . ILE A 1 508 ? 15.166 1.534 -42.901 1.00 95.00 508 ILE A CA 1
ATOM 4036 C C . ILE A 1 508 ? 13.956 1.206 -42.026 1.00 95.00 508 ILE A C 1
ATOM 4038 O O . ILE A 1 508 ? 12.949 1.919 -42.073 1.00 95.00 508 ILE A O 1
ATOM 4042 N N . LYS A 1 509 ? 14.010 0.082 -41.300 1.00 97.81 509 LYS A N 1
ATOM 4043 C CA . LYS A 1 509 ? 12.820 -0.524 -40.683 1.00 97.81 509 LYS A CA 1
ATOM 4044 C C . LYS A 1 509 ? 13.034 -0.891 -39.220 1.00 97.81 509 LYS A C 1
ATOM 4046 O O . LYS A 1 509 ? 14.021 -1.538 -38.874 1.00 97.81 509 LYS A O 1
ATOM 4051 N N . PHE A 1 510 ? 12.054 -0.563 -38.385 1.00 98.38 510 PHE A N 1
ATOM 4052 C CA . PHE A 1 510 ? 12.045 -0.844 -36.948 1.00 98.38 510 PHE A CA 1
ATOM 4053 C C . PHE A 1 510 ? 10.733 -1.509 -36.573 1.00 98.38 510 PHE A C 1
ATOM 4055 O O . PHE A 1 510 ? 9.674 -1.016 -36.946 1.00 98.38 510 PHE A O 1
ATOM 4062 N N . LYS A 1 511 ? 10.777 -2.611 -35.827 1.00 98.50 511 LYS A N 1
ATOM 4063 C CA . LYS A 1 511 ? 9.567 -3.218 -35.274 1.00 98.50 511 LYS A CA 1
ATOM 4064 C C . LYS A 1 511 ? 9.379 -2.749 -33.833 1.00 98.50 511 LYS A C 1
ATOM 4066 O O . LYS A 1 511 ? 10.254 -3.013 -33.014 1.00 98.50 511 LYS A O 1
ATOM 4071 N N . SER A 1 512 ? 8.238 -2.137 -33.520 1.00 98.06 512 SER A N 1
ATOM 4072 C CA . SER A 1 512 ? 7.807 -1.958 -32.130 1.00 98.06 512 SER A CA 1
ATOM 4073 C C . SER A 1 512 ? 7.383 -3.305 -31.553 1.00 98.06 512 SER A C 1
ATOM 4075 O O . SER A 1 512 ? 6.629 -4.054 -32.182 1.00 98.06 512 SER A O 1
ATOM 4077 N N . ILE A 1 513 ? 7.896 -3.660 -30.375 1.00 98.31 513 ILE A N 1
ATOM 4078 C CA . ILE A 1 513 ? 7.564 -4.943 -29.749 1.00 98.31 513 ILE A CA 1
ATOM 4079 C C . ILE A 1 513 ? 6.206 -4.887 -29.044 1.00 98.31 513 ILE A C 1
ATOM 4081 O O . ILE A 1 513 ? 5.474 -5.872 -29.120 1.00 98.31 513 ILE A O 1
ATOM 4085 N N . GLY A 1 514 ? 5.844 -3.748 -28.444 1.00 96.94 514 GLY A N 1
ATOM 4086 C CA . GLY A 1 514 ? 4.560 -3.559 -27.763 1.00 96.94 514 GLY A CA 1
ATOM 4087 C C . GLY A 1 514 ? 3.375 -3.481 -28.730 1.00 96.94 514 GLY A C 1
ATOM 4088 O O . GLY A 1 514 ? 2.493 -4.336 -28.684 1.00 96.94 514 GLY A O 1
ATOM 4089 N N . SER A 1 515 ? 3.374 -2.519 -29.661 1.00 96.75 515 SER A N 1
ATOM 4090 C CA . SER A 1 515 ? 2.297 -2.402 -30.666 1.00 96.75 515 SER A CA 1
ATOM 4091 C C . SER A 1 515 ? 2.368 -3.470 -31.769 1.00 96.75 515 SER A C 1
ATOM 4093 O O . SER A 1 515 ? 1.393 -3.720 -32.476 1.00 96.75 515 SER A O 1
ATOM 4095 N N . GLY A 1 516 ? 3.531 -4.108 -31.946 1.00 97.00 516 GLY A N 1
ATOM 4096 C CA . GLY A 1 516 ? 3.788 -5.099 -32.993 1.00 97.00 516 GLY A CA 1
ATOM 4097 C C . GLY A 1 516 ? 4.012 -4.516 -34.396 1.00 97.00 516 GLY A C 1
ATOM 4098 O O . GLY A 1 516 ? 4.390 -5.267 -35.302 1.00 97.00 516 GLY A O 1
ATOM 4099 N N . GLU A 1 517 ? 3.800 -3.210 -34.584 1.00 97.06 517 GLU A N 1
ATOM 4100 C CA . GLU A 1 517 ? 3.918 -2.521 -35.871 1.00 97.06 517 GLU A CA 1
ATOM 4101 C C . GLU A 1 517 ? 5.364 -2.456 -36.382 1.00 97.06 517 GLU A C 1
ATOM 4103 O O . GLU A 1 517 ? 6.328 -2.580 -35.627 1.00 97.06 517 GLU A O 1
ATOM 4108 N N . THR A 1 518 ? 5.529 -2.251 -37.692 1.00 98.00 518 THR A N 1
ATOM 4109 C CA . THR A 1 518 ? 6.839 -1.991 -38.311 1.00 98.00 518 THR A CA 1
ATOM 4110 C C . THR A 1 518 ? 6.862 -0.586 -38.898 1.00 98.00 518 THR A C 1
ATOM 4112 O O . THR A 1 518 ? 6.230 -0.327 -39.920 1.00 98.00 518 THR A O 1
ATOM 4115 N N . LEU A 1 519 ? 7.609 0.302 -38.247 1.00 96.50 519 LEU A N 1
ATOM 4116 C CA . LEU A 1 519 ? 7.912 1.646 -38.717 1.00 96.50 519 LEU A CA 1
ATOM 4117 C C . LEU A 1 519 ? 8.901 1.561 -39.887 1.00 96.50 519 LEU A C 1
ATOM 4119 O O . LEU A 1 519 ? 9.849 0.773 -39.852 1.00 96.50 519 LEU A O 1
ATOM 4123 N N . GLU A 1 520 ? 8.693 2.378 -40.917 1.00 95.94 520 GLU A N 1
ATOM 4124 C CA . GLU A 1 520 ? 9.532 2.412 -42.117 1.00 95.94 520 GLU A CA 1
ATOM 4125 C C . GLU A 1 520 ? 9.863 3.856 -42.508 1.00 95.94 520 GLU A C 1
ATOM 4127 O O . GLU A 1 520 ? 8.992 4.614 -42.941 1.00 95.94 520 GLU A O 1
ATOM 4132 N N . TYR A 1 521 ? 11.145 4.209 -42.425 1.00 92.81 521 TYR A N 1
ATOM 4133 C CA . TYR A 1 521 ? 11.669 5.518 -42.812 1.00 92.81 521 TYR A CA 1
ATOM 4134 C C . TYR A 1 521 ? 12.380 5.428 -44.166 1.00 92.81 521 TYR A C 1
ATOM 4136 O O . TYR A 1 521 ? 12.827 4.357 -44.583 1.00 92.81 521 TYR A O 1
ATOM 4144 N N . SER A 1 522 ? 12.446 6.550 -44.884 1.00 89.44 522 SER A N 1
ATOM 4145 C CA . SER A 1 522 ? 13.122 6.631 -46.186 1.00 89.44 522 SER A CA 1
ATOM 4146 C C . SER A 1 522 ? 14.523 7.203 -46.001 1.00 89.44 522 SER A C 1
ATOM 4148 O O . SER A 1 522 ? 14.671 8.215 -45.326 1.00 89.44 522 SER A O 1
ATOM 4150 N N . LEU A 1 523 ? 15.518 6.570 -46.617 1.00 85.44 523 LEU A N 1
ATOM 4151 C CA . LEU A 1 523 ? 16.913 7.010 -46.620 1.00 85.44 523 LEU A CA 1
ATOM 4152 C C . LEU A 1 523 ? 17.232 7.782 -47.915 1.00 85.44 523 LEU A C 1
ATOM 4154 O O . LEU A 1 523 ? 16.564 7.597 -48.938 1.00 85.44 523 LEU A O 1
ATOM 4158 N N . SER A 1 524 ? 18.294 8.588 -47.907 1.00 78.88 524 SER A N 1
ATOM 4159 C CA . SER A 1 524 ? 18.949 9.095 -49.121 1.00 78.88 524 SER A CA 1
ATOM 4160 C C . SER A 1 524 ? 20.461 9.226 -48.909 1.00 78.88 524 SER A C 1
ATOM 4162 O O . SER A 1 524 ? 20.924 9.312 -47.776 1.00 78.88 524 SER A O 1
ATOM 4164 N N . GLN A 1 525 ? 21.247 9.250 -49.991 1.00 74.56 525 GLN A N 1
ATOM 4165 C CA . GLN A 1 525 ? 22.694 9.502 -49.893 1.00 74.56 525 GLN A CA 1
ATOM 4166 C C . GLN A 1 525 ? 23.006 10.936 -49.421 1.00 74.56 525 GLN A C 1
ATOM 4168 O O . GLN A 1 525 ? 24.012 11.141 -48.751 1.00 74.56 525 GLN A O 1
ATOM 4173 N N . ASP A 1 526 ? 22.129 11.905 -49.713 1.00 69.00 526 ASP A N 1
ATOM 4174 C CA . ASP A 1 526 ? 22.282 13.310 -49.299 1.00 69.00 526 ASP A CA 1
ATOM 4175 C C . ASP A 1 526 ? 21.819 13.592 -47.854 1.00 69.00 526 ASP A C 1
ATOM 4177 O O . ASP A 1 526 ? 22.137 14.646 -47.310 1.00 69.00 526 ASP A O 1
ATOM 4181 N N . ASN A 1 527 ? 21.042 12.690 -47.237 1.00 66.38 527 ASN A N 1
ATOM 4182 C CA . ASN A 1 527 ? 20.625 12.791 -45.838 1.00 66.38 527 ASN A CA 1
ATOM 4183 C C . ASN A 1 527 ? 20.461 11.399 -45.205 1.00 66.38 527 ASN A C 1
ATOM 4185 O O . ASN A 1 527 ? 19.446 10.721 -45.387 1.00 66.38 527 ASN A O 1
ATOM 4189 N N . LEU A 1 528 ? 21.474 10.995 -44.438 1.00 72.62 528 LEU A N 1
ATOM 4190 C CA . LEU A 1 528 ? 21.555 9.690 -43.775 1.00 72.62 528 LEU A CA 1
ATOM 4191 C C . LEU A 1 528 ? 20.973 9.688 -42.350 1.00 72.62 528 LEU A C 1
ATOM 4193 O O . LEU A 1 528 ? 20.629 8.624 -41.839 1.00 72.62 528 LEU A O 1
ATOM 4197 N N . GLN A 1 529 ? 20.860 10.865 -41.732 1.00 80.12 529 GLN A N 1
ATOM 4198 C CA . GLN A 1 529 ? 20.380 11.090 -40.369 1.00 80.12 529 GLN A CA 1
ATOM 4199 C C . GLN A 1 529 ? 18.876 11.386 -40.377 1.00 80.12 529 GLN A C 1
ATOM 4201 O O . GLN A 1 529 ? 18.376 12.122 -41.235 1.00 80.12 529 GLN A O 1
ATOM 4206 N N . PHE A 1 530 ? 18.132 10.799 -39.442 1.00 82.75 530 PHE A N 1
ATOM 4207 C CA . PHE A 1 530 ? 16.687 11.004 -39.335 1.00 82.75 530 PHE A CA 1
ATOM 4208 C C . PHE A 1 530 ? 16.179 10.787 -37.909 1.00 82.75 530 PHE A C 1
ATOM 4210 O O . PHE A 1 530 ? 16.801 10.093 -37.107 1.00 82.75 530 PHE A O 1
ATOM 4217 N N . ASP A 1 531 ? 15.000 11.344 -37.638 1.00 87.50 531 ASP A N 1
ATOM 4218 C CA . ASP A 1 531 ? 14.347 11.254 -36.338 1.00 87.50 531 ASP A CA 1
ATOM 4219 C C . ASP A 1 531 ? 13.331 10.098 -36.321 1.00 87.50 531 ASP A C 1
ATOM 4221 O O . ASP A 1 531 ? 12.342 10.076 -37.066 1.00 87.50 531 ASP A O 1
ATOM 4225 N N . LEU A 1 532 ? 13.574 9.122 -35.451 1.00 92.50 532 LEU A N 1
ATOM 4226 C CA . LEU A 1 532 ? 12.677 8.023 -35.113 1.00 92.50 532 LEU A CA 1
ATOM 4227 C C . LEU A 1 532 ? 11.624 8.536 -34.123 1.00 92.50 532 LEU A C 1
ATOM 4229 O O . LEU A 1 532 ? 11.933 8.895 -32.993 1.00 92.50 532 LEU A O 1
ATOM 4233 N N . ASN A 1 533 ? 10.368 8.603 -34.557 1.00 91.00 533 ASN A N 1
ATOM 4234 C CA . ASN A 1 533 ? 9.302 9.287 -33.822 1.00 91.00 533 ASN A CA 1
ATOM 4235 C C . ASN A 1 533 ? 8.384 8.277 -33.113 1.00 91.00 533 ASN A C 1
ATOM 4237 O O . ASN A 1 533 ? 7.794 7.425 -33.780 1.00 91.00 533 ASN A O 1
ATOM 4241 N N . LEU A 1 534 ? 8.252 8.388 -31.786 1.00 93.62 534 LEU A N 1
ATOM 4242 C CA . LEU A 1 534 ? 7.494 7.475 -30.918 1.00 93.62 534 LEU A CA 1
ATOM 4243 C C . LEU A 1 534 ? 6.780 8.244 -29.798 1.00 93.62 534 LEU A C 1
ATOM 4245 O O . LEU A 1 534 ? 7.386 9.042 -29.080 1.00 93.62 534 LEU A O 1
ATOM 4249 N N . GLY A 1 535 ? 5.473 8.015 -29.650 1.00 89.69 535 GLY A N 1
ATOM 4250 C CA . GLY A 1 535 ? 4.608 8.826 -28.793 1.00 89.69 535 GLY A CA 1
ATOM 4251 C C . GLY A 1 535 ? 4.680 10.311 -29.168 1.00 89.69 535 GLY A C 1
ATOM 4252 O O . GLY A 1 535 ? 4.235 10.719 -30.240 1.00 89.69 535 GLY A O 1
ATOM 4253 N N . LYS A 1 536 ? 5.260 11.115 -28.271 1.00 89.56 536 LYS A N 1
ATOM 4254 C CA . LYS A 1 536 ? 5.520 12.560 -28.438 1.00 89.56 536 LYS A CA 1
ATOM 4255 C C . LYS A 1 536 ? 7.016 12.907 -28.578 1.00 89.56 536 LYS A C 1
ATOM 4257 O O . LYS A 1 536 ? 7.357 14.085 -28.529 1.00 89.56 536 LYS A O 1
ATOM 4262 N N . TYR A 1 537 ? 7.884 11.900 -28.692 1.00 91.44 537 TYR A N 1
ATOM 4263 C CA . TYR A 1 537 ? 9.344 12.028 -28.691 1.00 91.44 537 TYR A CA 1
ATOM 4264 C C . TYR A 1 537 ? 9.955 11.666 -30.052 1.00 91.44 537 TYR A C 1
ATOM 4266 O O . TYR A 1 537 ? 9.367 10.924 -30.844 1.00 91.44 537 TYR A O 1
ATOM 4274 N N . SER A 1 538 ? 11.152 12.193 -30.297 1.00 90.81 538 SER A N 1
ATOM 4275 C CA . SER A 1 538 ? 11.912 12.072 -31.541 1.00 90.81 538 SER A CA 1
ATOM 4276 C C . SER A 1 538 ? 13.346 11.692 -31.180 1.00 90.81 538 SER A C 1
ATOM 4278 O O . SER A 1 538 ? 14.049 12.506 -30.593 1.00 90.81 538 SER A O 1
ATOM 4280 N N . PHE A 1 539 ? 13.747 10.466 -31.499 1.00 92.31 539 PHE A N 1
ATOM 4281 C CA . PHE A 1 539 ? 15.053 9.894 -31.171 1.00 92.31 539 PHE A CA 1
ATOM 4282 C C . PHE A 1 539 ? 15.954 9.930 -32.403 1.00 92.31 539 PHE A C 1
ATOM 4284 O O . PHE A 1 539 ? 15.536 9.506 -33.484 1.00 92.31 539 PHE A O 1
ATOM 4291 N N . GLU A 1 540 ? 17.176 10.434 -32.280 1.00 90.38 540 GLU A N 1
ATOM 4292 C CA . GLU A 1 540 ? 18.061 10.568 -33.440 1.00 90.38 540 GLU A CA 1
ATOM 4293 C C . GLU A 1 540 ? 18.677 9.229 -33.875 1.00 90.38 540 GLU A C 1
ATOM 4295 O O . GLU A 1 540 ? 19.147 8.452 -33.048 1.00 90.38 540 GLU A O 1
ATOM 4300 N N . VAL A 1 541 ? 18.712 8.958 -35.186 1.00 91.25 541 VAL A N 1
ATOM 4301 C CA . VAL A 1 541 ? 19.324 7.751 -35.766 1.00 91.25 541 VAL A CA 1
ATOM 4302 C C . VAL A 1 541 ? 20.406 8.124 -36.779 1.00 91.25 541 VAL A C 1
ATOM 4304 O O . VAL A 1 541 ? 20.148 8.878 -37.720 1.00 91.25 541 VAL A O 1
ATOM 4307 N N . ILE A 1 542 ? 21.603 7.544 -36.623 1.00 88.69 542 ILE A N 1
ATOM 4308 C CA . ILE A 1 542 ? 22.773 7.792 -37.485 1.00 88.69 542 ILE A CA 1
ATOM 4309 C C . ILE A 1 542 ? 23.389 6.457 -37.959 1.00 88.69 542 ILE A C 1
ATOM 4311 O O . ILE A 1 542 ? 23.748 5.621 -37.127 1.00 88.69 542 ILE A O 1
ATOM 4315 N N . PRO A 1 543 ? 23.557 6.219 -39.275 1.00 87.44 543 PRO A N 1
ATOM 4316 C CA . PRO A 1 543 ? 24.314 5.077 -39.799 1.00 87.44 543 PRO A CA 1
ATOM 4317 C C . PRO A 1 543 ? 25.806 5.142 -39.443 1.00 87.44 543 PRO A C 1
ATOM 4319 O O . PRO A 1 543 ? 26.432 6.182 -39.614 1.00 87.44 543 PRO A O 1
ATOM 4322 N N . VAL A 1 544 ? 26.402 4.025 -39.009 1.00 82.38 544 VAL A N 1
ATOM 4323 C CA . VAL A 1 544 ? 27.811 4.013 -38.557 1.00 82.38 544 VAL A CA 1
ATOM 4324 C C . VAL A 1 544 ? 28.792 3.960 -39.728 1.00 82.38 544 VAL A C 1
ATOM 4326 O O . VAL A 1 544 ? 29.704 4.774 -39.823 1.00 82.38 544 VAL A O 1
ATOM 4329 N N . GLN A 1 545 ? 28.645 2.963 -40.603 1.00 78.69 545 GLN A N 1
ATOM 4330 C CA . GLN A 1 545 ? 29.500 2.742 -41.775 1.00 78.69 545 GLN A CA 1
ATOM 4331 C C . GLN A 1 545 ? 28.873 1.694 -42.702 1.00 78.69 545 GLN A C 1
ATOM 4333 O O . GLN A 1 545 ? 28.040 0.899 -42.271 1.00 78.69 545 GLN A O 1
ATOM 4338 N N . GLY A 1 546 ? 29.318 1.642 -43.962 1.00 79.12 546 GLY A N 1
ATOM 4339 C CA . GLY A 1 546 ? 28.900 0.598 -44.906 1.00 79.12 546 GLY A CA 1
ATOM 4340 C C . GLY A 1 546 ? 27.495 0.788 -45.486 1.00 79.12 546 GLY A C 1
ATOM 4341 O O . GLY A 1 546 ? 26.847 -0.191 -45.833 1.00 79.12 546 GLY A O 1
ATOM 4342 N N . THR A 1 547 ? 27.026 2.031 -45.616 1.00 85.50 547 THR A N 1
ATOM 4343 C CA . THR A 1 547 ? 25.707 2.389 -46.180 1.00 85.50 547 THR A CA 1
ATOM 4344 C C . THR A 1 547 ? 25.484 1.942 -47.631 1.00 85.50 547 THR A C 1
ATOM 4346 O O . THR A 1 547 ? 24.342 1.824 -48.070 1.00 85.50 547 THR A O 1
ATOM 4349 N N . GLU A 1 548 ? 26.562 1.624 -48.349 1.00 87.94 548 GLU A N 1
ATOM 4350 C CA . GLU A 1 548 ? 26.567 1.004 -49.682 1.00 87.94 548 GLU A CA 1
ATOM 4351 C C . GLU A 1 548 ? 26.291 -0.522 -49.654 1.00 87.94 548 GLU A C 1
ATOM 4353 O O . GLU A 1 548 ? 26.429 -1.197 -50.671 1.00 87.94 548 GLU A O 1
ATOM 4358 N N . GLU A 1 549 ? 25.892 -1.093 -48.514 1.00 92.31 549 GLU A N 1
ATOM 4359 C CA . GLU A 1 549 ? 25.472 -2.494 -48.359 1.00 92.31 549 GLU A CA 1
ATOM 4360 C C . GLU A 1 549 ? 24.155 -2.596 -47.569 1.00 92.31 549 GLU A C 1
ATOM 4362 O O . GLU A 1 549 ? 23.778 -1.697 -46.816 1.00 92.31 549 GLU A O 1
ATOM 4367 N N . ASP A 1 550 ? 23.427 -3.701 -47.745 1.00 94.44 550 ASP A N 1
ATOM 4368 C CA . ASP A 1 550 ? 22.165 -3.930 -47.030 1.00 94.44 550 ASP A CA 1
ATOM 4369 C C . ASP A 1 550 ? 22.405 -4.259 -45.547 1.00 94.44 550 ASP A C 1
ATOM 4371 O O . ASP A 1 550 ? 23.212 -5.127 -45.208 1.00 94.44 550 ASP A O 1
ATOM 4375 N N . ASN A 1 551 ? 21.568 -3.705 -44.665 1.00 94.88 551 ASN A N 1
ATOM 4376 C CA . ASN A 1 551 ? 21.561 -3.932 -43.212 1.00 94.88 551 ASN A CA 1
ATOM 4377 C C . ASN A 1 551 ? 22.788 -3.384 -42.457 1.00 94.88 551 ASN A C 1
ATOM 4379 O O . ASN A 1 551 ? 23.235 -3.991 -41.481 1.00 94.88 551 ASN A O 1
ATOM 4383 N N . PHE A 1 552 ? 23.311 -2.231 -42.880 1.00 92.69 552 PHE A N 1
ATOM 4384 C CA . PHE A 1 552 ? 24.371 -1.519 -42.162 1.00 92.69 552 PHE A CA 1
ATOM 4385 C C . PHE A 1 552 ? 24.015 -1.248 -40.676 1.00 92.69 552 PHE A C 1
ATOM 4387 O O . PHE A 1 552 ? 22.835 -1.029 -40.363 1.00 92.69 552 PHE A O 1
ATOM 4394 N N . PRO A 1 553 ? 24.998 -1.229 -39.750 1.00 92.12 553 PRO A N 1
ATOM 4395 C CA . PRO A 1 553 ? 24.765 -0.877 -38.348 1.00 92.12 553 PRO A CA 1
ATOM 4396 C C . PRO A 1 553 ? 24.417 0.602 -38.157 1.00 92.12 553 PRO A C 1
ATOM 4398 O O . PRO A 1 553 ? 24.876 1.470 -38.907 1.00 92.12 553 PRO A O 1
ATOM 4401 N N . ILE A 1 554 ? 23.658 0.888 -37.103 1.00 93.38 554 ILE A N 1
ATOM 4402 C CA . ILE A 1 554 ? 23.228 2.239 -36.719 1.00 93.38 554 ILE A CA 1
ATOM 4403 C C . ILE A 1 554 ? 23.612 2.555 -35.273 1.00 93.38 554 ILE A C 1
ATOM 4405 O O . ILE A 1 554 ? 23.794 1.657 -34.453 1.00 93.38 554 ILE A O 1
ATOM 4409 N N . LEU A 1 555 ? 23.678 3.840 -34.956 1.00 91.62 555 LEU A N 1
ATOM 4410 C CA . LEU A 1 555 ? 23.539 4.366 -33.606 1.00 91.62 555 LEU A CA 1
ATOM 4411 C C . LEU A 1 555 ? 22.161 5.011 -33.463 1.00 91.62 555 LEU A C 1
ATOM 4413 O O . LEU A 1 555 ? 21.597 5.505 -34.443 1.00 91.62 555 LEU A O 1
ATOM 4417 N N . VAL A 1 556 ? 21.641 4.993 -32.240 1.00 92.62 556 VAL A N 1
ATOM 4418 C CA . VAL A 1 556 ? 20.385 5.641 -31.862 1.00 92.62 556 VAL A CA 1
ATOM 4419 C C . VAL A 1 556 ? 20.618 6.387 -30.549 1.00 92.62 556 VAL A C 1
ATOM 4421 O O . VAL A 1 556 ? 21.223 5.821 -29.637 1.00 92.62 556 VAL A O 1
ATOM 4424 N N . ASP A 1 557 ? 20.176 7.639 -30.483 1.00 91.25 557 ASP A N 1
ATOM 4425 C CA . ASP A 1 557 ? 20.017 8.404 -29.243 1.00 91.25 557 ASP A CA 1
ATOM 4426 C C . ASP A 1 557 ? 18.907 7.728 -28.428 1.00 91.25 557 ASP A C 1
ATOM 4428 O O . ASP A 1 557 ? 17.790 7.532 -28.915 1.00 91.25 557 ASP A O 1
ATOM 4432 N N . LEU A 1 558 ? 19.239 7.281 -27.217 1.00 93.94 558 LEU A N 1
ATOM 4433 C CA . LEU A 1 558 ? 18.342 6.422 -26.446 1.00 93.94 558 LEU A CA 1
ATOM 4434 C C . LEU A 1 558 ? 17.475 7.185 -25.437 1.00 93.94 558 LEU A C 1
ATOM 4436 O O . LEU A 1 558 ? 16.581 6.556 -24.866 1.00 93.94 558 LEU A O 1
ATOM 4440 N N . ASP A 1 559 ? 17.681 8.488 -25.202 1.00 90.38 559 ASP A N 1
ATOM 4441 C CA . ASP A 1 559 ? 16.904 9.227 -24.190 1.00 90.38 559 ASP A CA 1
ATOM 4442 C C . ASP A 1 559 ? 16.562 10.701 -24.461 1.00 90.38 559 ASP A C 1
ATOM 4444 O O . ASP A 1 559 ? 15.918 11.353 -23.634 1.00 90.38 559 ASP A O 1
ATOM 4448 N N . THR A 1 560 ? 16.862 11.210 -25.654 1.00 85.50 560 THR A N 1
ATOM 4449 C CA . THR A 1 560 ? 16.634 12.593 -26.107 1.00 85.50 560 THR A CA 1
ATOM 4450 C C . THR A 1 560 ? 17.386 13.665 -25.307 1.00 85.50 560 THR A C 1
ATOM 4452 O O . THR A 1 560 ? 17.000 14.839 -25.342 1.00 85.50 560 THR A O 1
ATOM 4455 N N . THR A 1 561 ? 18.441 13.299 -24.566 1.00 73.00 561 THR A N 1
ATOM 4456 C CA . THR A 1 561 ? 19.260 14.261 -23.810 1.00 73.00 561 THR A CA 1
ATOM 4457 C C . THR A 1 561 ? 20.409 14.861 -24.633 1.00 73.00 561 THR A C 1
ATOM 4459 O O . THR A 1 561 ? 20.696 14.468 -25.760 1.00 73.00 561 THR A O 1
ATOM 4462 N N . GLU A 1 562 ? 21.013 15.930 -24.109 1.00 57.94 562 GLU A N 1
ATOM 4463 C CA . GLU A 1 562 ? 21.996 16.740 -24.833 1.00 57.94 562 GLU A CA 1
ATOM 4464 C C . GLU A 1 562 ? 23.349 16.026 -24.988 1.00 57.94 562 GLU A C 1
ATOM 4466 O O . GLU A 1 562 ? 23.887 15.462 -24.029 1.00 57.94 562 GLU A O 1
ATOM 4471 N N . LYS A 1 563 ? 23.960 16.153 -26.176 1.00 57.97 563 LYS A N 1
ATOM 4472 C CA . LYS A 1 563 ? 25.323 15.686 -26.480 1.00 57.97 563 LYS A CA 1
ATOM 4473 C C . LYS A 1 563 ? 26.327 16.296 -25.491 1.00 57.97 563 LYS A C 1
ATOM 4475 O O . LYS A 1 563 ? 26.809 17.410 -25.685 1.00 57.97 563 LYS A O 1
ATOM 4480 N N . ASN A 1 564 ? 26.693 15.550 -24.447 1.00 45.56 564 ASN A N 1
ATOM 4481 C CA . ASN A 1 564 ? 27.565 16.014 -23.357 1.00 45.56 564 ASN A CA 1
ATOM 4482 C C . ASN A 1 564 ? 29.067 16.037 -23.732 1.00 45.56 564 ASN A C 1
ATOM 4484 O O . ASN A 1 564 ? 29.938 15.581 -22.988 1.00 45.56 564 ASN A O 1
ATOM 4488 N N . ILE A 1 565 ? 29.378 16.587 -24.909 1.00 46.53 565 ILE A N 1
ATOM 4489 C CA . ILE A 1 565 ? 30.731 16.916 -25.356 1.00 46.53 565 ILE A CA 1
ATOM 4490 C C . ILE A 1 565 ? 30.827 18.439 -25.436 1.00 46.53 565 ILE A C 1
ATOM 4492 O O . ILE A 1 565 ? 30.617 19.043 -26.484 1.00 46.53 565 ILE A O 1
ATOM 4496 N N . LEU A 1 566 ? 31.169 19.068 -24.309 1.00 51.47 566 LEU A N 1
ATOM 4497 C CA . LEU A 1 566 ? 31.675 20.438 -24.321 1.00 51.47 566 LEU A CA 1
ATOM 4498 C C . LEU A 1 566 ? 33.054 20.425 -24.992 1.00 51.47 566 LEU A C 1
ATOM 4500 O O . LEU A 1 566 ? 34.061 20.144 -24.340 1.00 51.47 566 LEU A O 1
ATOM 4504 N N . ALA A 1 567 ? 33.089 20.698 -26.295 1.00 58.19 567 ALA A N 1
ATOM 4505 C CA . ALA A 1 567 ? 34.331 20.920 -27.022 1.00 58.19 567 ALA A CA 1
ATOM 4506 C C . ALA A 1 567 ? 35.117 22.095 -26.403 1.00 58.19 567 ALA A C 1
ATOM 4508 O O . ALA A 1 567 ? 34.526 23.062 -25.910 1.00 58.19 567 ALA A O 1
ATOM 4509 N N . ASP A 1 568 ? 36.453 22.005 -26.406 1.00 72.44 568 ASP A N 1
ATOM 4510 C CA . ASP A 1 568 ? 37.316 22.996 -25.749 1.00 72.44 568 ASP A CA 1
ATOM 4511 C C . ASP A 1 568 ? 37.044 24.425 -26.273 1.00 72.44 568 ASP A C 1
ATOM 4513 O O . ASP A 1 568 ? 36.959 24.632 -27.488 1.00 72.44 568 ASP A O 1
ATOM 4517 N N . PRO A 1 569 ? 36.930 25.436 -25.388 1.00 80.81 569 PRO A N 1
ATOM 4518 C CA . PRO A 1 569 ? 36.567 26.792 -25.783 1.00 80.81 569 PRO A CA 1
ATOM 4519 C C . PRO A 1 569 ? 37.626 27.427 -26.690 1.00 80.81 569 PRO A C 1
ATOM 4521 O O . PRO A 1 569 ? 38.785 27.607 -26.304 1.00 80.81 569 PRO A O 1
ATOM 4524 N N . ILE A 1 570 ? 37.209 27.834 -27.887 1.00 87.00 570 ILE A N 1
ATOM 4525 C CA . ILE A 1 570 ? 38.085 28.455 -28.881 1.00 87.00 570 ILE A CA 1
ATOM 4526 C C . ILE A 1 570 ? 38.231 29.941 -28.553 1.00 87.00 570 ILE A C 1
ATOM 4528 O O . ILE A 1 570 ? 37.244 30.672 -28.510 1.00 87.00 570 ILE A O 1
ATOM 4532 N N . ILE A 1 571 ? 39.466 30.414 -28.378 1.00 90.50 571 ILE A N 1
ATOM 4533 C CA . ILE A 1 571 ? 39.776 31.848 -28.312 1.00 90.50 571 ILE A CA 1
ATOM 4534 C C . ILE A 1 571 ? 40.376 32.275 -29.651 1.00 90.50 571 ILE A C 1
ATOM 4536 O O . ILE A 1 571 ? 41.348 31.676 -30.110 1.00 90.50 571 ILE A O 1
ATOM 4540 N N . THR A 1 572 ? 39.825 33.317 -30.274 1.00 89.50 572 THR A N 1
ATOM 4541 C CA . THR A 1 572 ? 40.383 33.885 -31.511 1.00 89.50 572 THR A CA 1
ATOM 4542 C C . THR A 1 572 ? 40.213 35.404 -31.586 1.00 89.50 572 THR A C 1
ATOM 4544 O O . THR A 1 572 ? 39.302 35.980 -30.984 1.00 89.50 572 THR A O 1
ATOM 4547 N N . THR A 1 573 ? 41.122 36.049 -32.317 1.00 92.56 573 THR A N 1
ATOM 4548 C CA . THR A 1 573 ? 41.247 37.504 -32.466 1.00 92.56 573 THR A CA 1
ATOM 4549 C C . THR A 1 573 ? 41.227 37.854 -33.946 1.00 92.56 573 THR A C 1
ATOM 4551 O O . THR A 1 573 ? 42.000 37.289 -34.717 1.00 92.56 573 THR A O 1
ATOM 4554 N N . PHE A 1 574 ? 40.364 38.787 -34.342 1.00 93.56 574 PHE A N 1
ATOM 4555 C CA . PHE A 1 574 ? 40.202 39.199 -35.739 1.00 93.56 574 PHE A CA 1
ATOM 4556 C C . PHE A 1 574 ? 39.909 40.704 -35.851 1.00 93.56 574 PHE A C 1
ATOM 4558 O O . PHE A 1 574 ? 39.582 41.368 -34.862 1.00 93.56 574 PHE A O 1
ATOM 4565 N N . LEU A 1 575 ? 40.132 41.259 -37.043 1.00 93.75 575 LEU A N 1
ATOM 4566 C CA . LEU A 1 575 ? 40.075 42.690 -37.349 1.00 93.75 575 LEU A CA 1
ATOM 4567 C C . LEU A 1 575 ? 38.652 43.165 -37.676 1.00 93.75 575 LEU A C 1
ATOM 4569 O O . LEU A 1 575 ? 37.792 42.397 -38.099 1.00 93.75 575 LEU A O 1
ATOM 4573 N N . GLU A 1 576 ? 38.393 44.465 -37.531 1.00 93.06 576 GLU A N 1
ATOM 4574 C CA . GLU A 1 576 ? 37.132 45.061 -37.981 1.00 93.06 576 GLU A CA 1
ATOM 4575 C C . GLU A 1 576 ? 36.906 44.820 -39.489 1.00 93.06 576 GLU A C 1
ATOM 4577 O O . GLU A 1 576 ? 37.787 45.039 -40.319 1.00 93.06 576 GLU A O 1
ATOM 4582 N N . SER A 1 577 ? 35.692 44.391 -39.842 1.00 90.62 577 SER A N 1
ATOM 4583 C CA . SER A 1 577 ? 35.266 43.874 -41.154 1.00 90.62 577 SER A CA 1
ATOM 4584 C C . SER A 1 577 ? 35.850 42.519 -41.588 1.00 90.62 577 SER A C 1
ATOM 4586 O O . SER A 1 577 ? 35.459 42.029 -42.651 1.00 90.62 577 SER A O 1
ATOM 4588 N N . GLU A 1 578 ? 36.718 41.881 -40.798 1.00 93.62 578 GLU A N 1
ATOM 4589 C CA . GLU A 1 578 ? 37.211 40.527 -41.076 1.00 93.62 578 GLU A CA 1
ATOM 4590 C C . GLU A 1 578 ? 36.116 39.475 -40.849 1.00 93.62 578 GLU A C 1
ATOM 4592 O O . GLU A 1 578 ? 35.296 39.583 -39.932 1.00 93.62 578 GLU A O 1
ATOM 4597 N N . GLN A 1 579 ? 36.113 38.454 -41.708 1.00 93.50 579 GLN A N 1
ATOM 4598 C CA . GLN A 1 579 ? 35.226 37.297 -41.645 1.00 93.50 579 GLN A CA 1
ATOM 4599 C C . GLN A 1 579 ? 36.080 36.027 -41.615 1.00 93.50 579 GLN A C 1
ATOM 4601 O O . GLN A 1 579 ? 36.973 35.864 -42.444 1.00 93.50 579 GLN A O 1
ATOM 4606 N N . THR A 1 580 ? 35.788 35.139 -40.671 1.00 89.50 580 THR A N 1
ATOM 4607 C CA . THR A 1 580 ? 36.520 33.896 -40.411 1.00 89.50 580 THR A CA 1
ATOM 4608 C C . THR A 1 580 ? 35.544 32.739 -40.173 1.00 89.50 580 THR A C 1
ATOM 4610 O O . THR A 1 580 ? 34.329 32.939 -40.117 1.00 89.50 580 THR A O 1
ATOM 4613 N N . GLU A 1 581 ? 36.060 31.520 -40.055 1.00 88.94 581 GLU A N 1
ATOM 4614 C CA . GLU A 1 581 ? 35.276 30.318 -39.763 1.00 88.94 581 GLU A CA 1
ATOM 4615 C C . GLU A 1 581 ? 35.920 29.569 -38.593 1.00 88.94 581 GLU A C 1
ATOM 4617 O O . GLU A 1 581 ? 37.130 29.335 -38.598 1.00 88.94 581 GLU A O 1
ATOM 4622 N N . VAL A 1 582 ? 35.118 29.201 -37.592 1.00 84.12 582 VAL A N 1
ATOM 4623 C CA . VAL A 1 582 ? 35.531 28.306 -36.501 1.00 84.12 582 VAL A CA 1
ATOM 4624 C C . VAL A 1 582 ? 34.751 27.002 -36.589 1.00 84.12 582 VAL A C 1
ATOM 4626 O O . VAL A 1 582 ? 33.620 26.980 -37.078 1.00 84.12 582 VAL A O 1
ATOM 4629 N N . TRP A 1 583 ? 35.380 25.926 -36.129 1.00 79.38 583 TRP A N 1
ATOM 4630 C CA . TRP A 1 583 ? 34.847 24.573 -36.198 1.00 79.38 583 TRP A CA 1
ATOM 4631 C C . TRP A 1 583 ? 34.811 23.975 -34.796 1.00 79.38 583 TRP A C 1
ATOM 4633 O O . TRP A 1 583 ? 35.838 23.981 -34.114 1.00 79.38 583 TRP A O 1
ATOM 4643 N N . PHE A 1 584 ? 33.656 23.456 -34.389 1.00 71.06 584 PHE A N 1
ATOM 4644 C CA . PHE A 1 584 ? 33.510 22.636 -33.189 1.00 71.06 584 PHE A CA 1
ATOM 4645 C C . PHE A 1 584 ? 33.197 21.210 -33.654 1.00 71.06 584 PHE A C 1
ATOM 4647 O O . PHE A 1 584 ? 32.155 20.946 -34.243 1.00 71.06 584 PHE A O 1
ATOM 4654 N N . GLU A 1 585 ? 34.173 20.313 -33.491 1.00 70.06 585 GLU A N 1
ATOM 4655 C CA . GLU A 1 585 ? 34.220 18.999 -34.152 1.00 70.06 585 GLU A CA 1
ATOM 4656 C C . GLU A 1 585 ? 33.996 19.086 -35.679 1.00 70.06 585 GLU A C 1
ATOM 4658 O O . GLU A 1 585 ? 34.949 19.373 -36.406 1.00 70.06 585 GLU A O 1
ATOM 4663 N N . GLU A 1 586 ? 32.768 18.865 -36.158 1.00 61.66 586 GLU A N 1
ATOM 4664 C CA . GLU A 1 586 ? 32.382 18.933 -37.579 1.00 61.66 586 GLU A CA 1
ATOM 4665 C C . GLU A 1 586 ? 31.382 20.074 -37.896 1.00 61.66 586 GLU A C 1
ATOM 4667 O O . GLU A 1 586 ? 31.156 20.382 -39.068 1.00 61.66 586 GLU A O 1
ATOM 4672 N N . GLU A 1 587 ? 30.829 20.750 -36.879 1.00 69.56 587 GLU A N 1
ATOM 4673 C CA . GLU A 1 587 ? 29.956 21.929 -37.018 1.00 69.56 587 GLU A CA 1
ATOM 4674 C C . GLU A 1 587 ? 30.775 23.176 -37.387 1.00 69.56 587 GLU A C 1
ATOM 4676 O O . GLU A 1 587 ? 31.866 23.406 -36.852 1.00 69.56 587 GLU A O 1
ATOM 4681 N N . LYS A 1 588 ? 30.251 24.013 -38.297 1.00 84.50 588 LYS A N 1
ATOM 4682 C CA . LYS A 1 588 ? 30.974 25.173 -38.848 1.00 84.50 588 LYS A CA 1
ATOM 4683 C C . LYS A 1 588 ? 30.233 26.488 -38.635 1.00 84.50 588 LYS A C 1
ATOM 4685 O O . LYS A 1 588 ? 29.198 26.743 -39.250 1.00 84.50 588 LYS A O 1
ATOM 4690 N N . TYR A 1 589 ? 30.867 27.397 -37.902 1.00 87.75 589 TYR A N 1
ATOM 4691 C CA . TYR A 1 589 ? 30.335 28.722 -37.605 1.00 87.75 589 TYR A CA 1
ATOM 4692 C C . TYR A 1 589 ? 31.099 29.801 -38.378 1.00 87.75 589 TYR A C 1
ATOM 4694 O O . TYR A 1 589 ? 32.300 30.003 -38.185 1.00 87.75 589 TYR A O 1
ATOM 4702 N N . THR A 1 590 ? 30.399 30.528 -39.250 1.00 90.88 590 THR A N 1
ATOM 4703 C CA . THR A 1 590 ? 30.942 31.698 -39.950 1.00 90.88 590 THR A CA 1
ATOM 4704 C C . THR A 1 590 ? 30.785 32.935 -39.064 1.00 90.88 590 THR A C 1
ATOM 4706 O O . THR A 1 590 ? 29.669 33.336 -38.728 1.00 90.88 590 THR A O 1
ATOM 4709 N N . LEU A 1 591 ? 31.907 33.561 -38.711 1.00 93.81 591 LEU A N 1
ATOM 4710 C CA . LEU A 1 591 ? 31.996 34.696 -37.790 1.00 93.81 591 LEU A CA 1
ATOM 4711 C C . LEU A 1 591 ? 32.488 35.948 -38.513 1.00 93.81 591 LEU A C 1
ATOM 4713 O O . LEU A 1 591 ? 33.368 35.862 -39.368 1.00 93.81 591 LEU A O 1
ATOM 4717 N N . LYS A 1 592 ? 31.983 37.128 -38.145 1.00 94.62 592 LYS A N 1
ATOM 4718 C CA . LYS A 1 592 ? 32.418 38.395 -38.747 1.00 94.62 592 LYS A CA 1
ATOM 4719 C C . LYS A 1 592 ? 32.347 39.576 -37.786 1.00 94.62 592 LYS A C 1
ATOM 4721 O O . LYS A 1 592 ? 31.288 39.872 -37.236 1.00 94.62 592 LYS A O 1
ATOM 4726 N N . LEU A 1 593 ? 33.461 40.286 -37.611 1.00 95.56 593 LEU A N 1
ATOM 4727 C CA . LEU A 1 593 ? 33.543 41.436 -36.709 1.00 95.56 593 LEU A CA 1
ATOM 4728 C C . LEU A 1 593 ? 33.027 42.682 -37.430 1.00 95.56 593 LEU A C 1
ATOM 4730 O O . LEU A 1 593 ? 33.724 43.304 -38.224 1.00 95.56 593 LEU A O 1
ATOM 4734 N N . MET A 1 594 ? 31.771 43.034 -37.182 1.00 95.31 594 MET A N 1
ATOM 4735 C CA . MET A 1 594 ? 31.058 44.080 -37.918 1.00 95.31 594 MET A CA 1
ATOM 4736 C C . MET A 1 594 ? 31.411 45.504 -37.480 1.00 95.31 594 MET A C 1
ATOM 4738 O O . MET A 1 594 ? 31.119 46.441 -38.222 1.00 95.31 594 MET A O 1
ATOM 4742 N N . TYR A 1 595 ? 31.960 45.678 -36.274 1.00 94.19 595 TYR A N 1
ATOM 4743 C CA . TYR A 1 595 ? 32.263 46.989 -35.696 1.00 94.19 595 TYR A CA 1
ATOM 4744 C C . TYR A 1 595 ? 33.180 46.890 -34.468 1.00 94.19 595 TYR A C 1
ATOM 4746 O O . TYR A 1 595 ? 32.983 45.989 -33.647 1.00 94.19 595 TYR A O 1
ATOM 4754 N N . VAL A 1 596 ? 34.088 47.857 -34.290 1.00 95.25 596 VAL A N 1
ATOM 4755 C CA . VAL A 1 596 ? 34.919 48.054 -33.085 1.00 95.25 596 VAL A CA 1
ATOM 4756 C C . VAL A 1 596 ? 34.997 49.547 -32.725 1.00 95.25 596 VAL A C 1
ATOM 4758 O O . VAL A 1 596 ? 35.281 50.389 -33.572 1.00 95.25 596 VAL A O 1
ATOM 4761 N N . ASP A 1 597 ? 34.800 49.889 -31.450 1.00 94.00 597 ASP A N 1
ATOM 4762 C CA . ASP A 1 597 ? 35.123 51.200 -30.865 1.00 94.00 597 ASP A CA 1
ATOM 4763 C C . ASP A 1 597 ? 35.913 51.032 -29.540 1.00 94.00 597 ASP A C 1
ATOM 4765 O O . ASP A 1 597 ? 36.124 49.898 -29.113 1.00 94.00 597 ASP A O 1
ATOM 4769 N N . PRO A 1 598 ? 36.382 52.107 -28.865 1.00 93.00 598 PRO A N 1
ATOM 4770 C CA . PRO A 1 598 ? 37.151 52.009 -27.612 1.00 93.00 598 PRO A CA 1
ATOM 4771 C C . PRO A 1 598 ? 36.470 51.307 -26.421 1.00 93.00 598 PRO A C 1
ATOM 4773 O O . PRO A 1 598 ? 37.108 51.148 -25.382 1.00 93.00 598 PRO A O 1
ATOM 4776 N N . THR A 1 599 ? 35.189 50.955 -26.532 1.00 93.31 599 THR A N 1
ATOM 4777 C CA . THR A 1 599 ? 34.356 50.413 -25.449 1.00 93.31 599 THR A CA 1
ATOM 4778 C C . THR A 1 599 ? 33.492 49.231 -25.906 1.00 93.31 599 THR A C 1
ATOM 4780 O O . THR A 1 599 ? 33.149 48.388 -25.076 1.00 93.31 599 THR A O 1
ATOM 4783 N N . TYR A 1 600 ? 33.128 49.156 -27.194 1.00 96.56 600 TYR A N 1
ATOM 4784 C CA . TYR A 1 600 ? 32.159 48.190 -27.719 1.00 96.56 600 TYR A CA 1
ATOM 4785 C C . TYR A 1 600 ? 32.561 47.537 -29.043 1.00 96.56 600 TYR A C 1
ATOM 4787 O O . TYR A 1 600 ? 33.173 48.160 -29.908 1.00 96.56 600 TYR A O 1
ATOM 4795 N N . VAL A 1 601 ? 32.064 46.320 -29.255 1.00 96.69 601 VAL A N 1
ATOM 4796 C CA . VAL A 1 6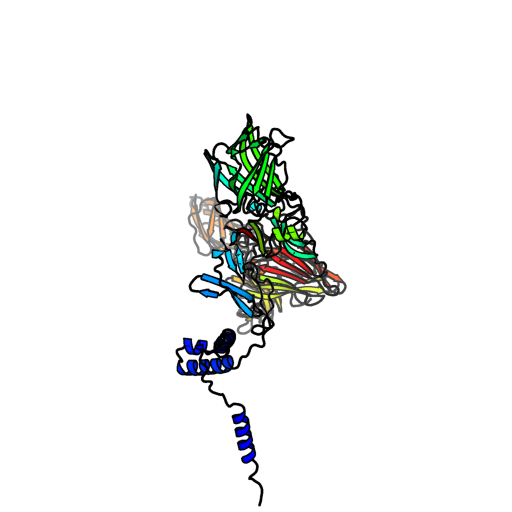01 ? 32.144 45.564 -30.514 1.00 96.69 601 VAL A CA 1
ATOM 4797 C C . VAL A 1 601 ? 30.752 45.154 -31.008 1.00 96.69 601 VAL A C 1
ATOM 4799 O O . VAL A 1 601 ? 29.797 45.130 -30.229 1.00 96.69 601 VAL A O 1
ATOM 4802 N N . LYS A 1 602 ? 30.619 44.810 -32.295 1.00 96.38 602 LYS A N 1
ATOM 4803 C CA . LYS A 1 602 ? 29.479 44.025 -32.813 1.00 96.38 602 LYS A CA 1
ATOM 4804 C C . LYS A 1 602 ? 29.966 42.857 -33.657 1.00 96.38 602 LYS A C 1
ATOM 4806 O O . LYS A 1 602 ? 30.807 43.049 -34.530 1.00 96.38 602 LYS A O 1
ATOM 4811 N N . LEU A 1 603 ? 29.376 41.687 -33.451 1.00 94.50 603 LEU A N 1
ATOM 4812 C CA . LEU A 1 603 ? 29.661 40.463 -34.192 1.00 94.50 603 LEU A CA 1
ATOM 4813 C C . LEU A 1 603 ? 28.461 40.079 -35.077 1.00 94.50 603 LEU A C 1
ATOM 4815 O O . LEU A 1 603 ? 27.316 40.438 -34.795 1.00 94.50 603 LEU A O 1
ATOM 4819 N N . GLU A 1 604 ? 28.729 39.352 -36.154 1.00 93.06 604 GLU A N 1
ATOM 4820 C CA . GLU A 1 604 ? 27.750 38.620 -36.958 1.00 93.06 604 GLU A CA 1
ATOM 4821 C C . GLU A 1 604 ? 28.153 37.134 -36.963 1.00 93.06 604 GLU A C 1
ATOM 4823 O O . GLU A 1 604 ? 29.325 36.816 -37.172 1.00 93.06 604 GLU A O 1
ATOM 4828 N N . VAL A 1 605 ? 27.204 36.241 -36.673 1.00 91.62 605 VAL A N 1
ATOM 4829 C CA . VAL A 1 605 ? 27.393 34.791 -36.480 1.00 91.62 605 VAL A CA 1
ATOM 4830 C C . VAL A 1 605 ? 26.365 34.072 -37.340 1.00 91.62 605 VAL A C 1
ATOM 4832 O O . VAL A 1 605 ? 25.167 34.268 -37.151 1.00 91.62 605 VAL A O 1
ATOM 4835 N N . ASN A 1 606 ? 26.812 33.302 -38.333 1.00 88.31 606 ASN A N 1
ATOM 4836 C CA . ASN A 1 606 ? 25.944 32.630 -39.313 1.00 88.31 606 ASN A CA 1
ATOM 4837 C C . ASN A 1 606 ? 24.907 33.574 -39.986 1.00 88.31 606 ASN A C 1
ATOM 4839 O O . ASN A 1 606 ? 23.845 33.150 -40.433 1.00 88.31 606 ASN A O 1
ATOM 4843 N N . GLY A 1 607 ? 25.233 34.874 -40.080 1.00 85.38 607 GLY A N 1
ATOM 4844 C CA . GLY A 1 607 ? 24.380 35.943 -40.625 1.00 85.38 607 GLY A CA 1
ATOM 4845 C C . GLY A 1 607 ? 23.514 36.692 -39.596 1.00 85.38 607 GLY A C 1
ATOM 4846 O O . GLY A 1 607 ? 22.958 37.746 -39.919 1.00 85.38 607 GLY A O 1
ATOM 4847 N N . GLU A 1 608 ? 23.424 36.203 -38.358 1.00 89.25 608 GLU A N 1
ATOM 4848 C CA . GLU A 1 608 ? 22.687 36.824 -37.252 1.00 89.25 608 GLU A CA 1
ATOM 4849 C C . GLU A 1 608 ? 23.575 37.825 -36.488 1.00 89.25 608 GLU A C 1
ATOM 4851 O O . GLU A 1 608 ? 24.766 37.589 -36.303 1.00 89.25 608 GLU A O 1
ATOM 4856 N N . LYS A 1 609 ? 23.041 38.984 -36.076 1.00 93.81 609 LYS A N 1
ATOM 4857 C CA . LYS A 1 609 ? 23.843 40.139 -35.612 1.00 93.81 609 LYS A CA 1
ATOM 4858 C C . LYS A 1 609 ? 23.671 40.431 -34.129 1.00 93.81 609 LYS A C 1
ATOM 4860 O O . LYS A 1 609 ? 22.545 40.561 -33.658 1.00 93.81 609 LYS A O 1
ATOM 4865 N N . THR A 1 610 ? 24.777 40.671 -33.427 1.00 94.06 610 THR A N 1
ATOM 4866 C CA . THR A 1 610 ? 24.745 41.082 -32.019 1.00 94.06 610 THR A CA 1
ATOM 4867 C C . THR A 1 610 ? 24.376 42.554 -31.842 1.00 94.06 610 THR A C 1
ATOM 4869 O O . THR A 1 610 ? 24.550 43.414 -32.725 1.00 94.06 610 THR A O 1
ATOM 4872 N N . ASP A 1 611 ? 23.960 42.882 -30.619 1.00 93.94 611 ASP A N 1
ATOM 4873 C CA . ASP A 1 611 ? 24.042 44.252 -30.136 1.00 93.94 611 ASP A CA 1
ATOM 4874 C C . ASP A 1 611 ? 25.471 44.694 -29.793 1.00 93.94 611 ASP A C 1
ATOM 4876 O O . ASP A 1 611 ? 26.423 43.948 -30.027 1.00 93.94 611 ASP A O 1
ATOM 4880 N N . LYS A 1 612 ? 25.645 45.951 -29.357 1.00 95.38 612 LYS A N 1
ATOM 4881 C CA . LYS A 1 612 ? 26.956 46.443 -28.909 1.00 95.38 612 LYS A CA 1
ATOM 4882 C C . LYS A 1 612 ? 27.337 45.729 -27.610 1.00 95.38 612 LYS A C 1
ATOM 4884 O O . LYS A 1 612 ? 26.705 45.966 -26.587 1.00 95.38 612 LYS A O 1
ATOM 4889 N N . LEU A 1 613 ? 28.373 44.899 -27.665 1.00 95.62 613 LEU A N 1
ATOM 4890 C CA . LEU A 1 613 ? 28.924 44.170 -26.521 1.00 95.62 613 LEU A CA 1
ATOM 4891 C C . LEU A 1 613 ? 30.150 44.920 -25.994 1.00 95.62 613 LEU A C 1
ATOM 4893 O O . LEU A 1 613 ? 30.994 45.315 -26.796 1.00 95.62 613 LEU A O 1
ATOM 4897 N N . SER A 1 614 ? 30.271 45.118 -24.683 1.00 95.44 614 SER A N 1
ATOM 4898 C CA . SER A 1 614 ? 31.513 45.607 -24.067 1.00 95.44 614 SER A CA 1
ATOM 4899 C C . SER A 1 614 ? 32.404 44.455 -23.595 1.00 95.44 614 SER A C 1
ATOM 4901 O O . SER A 1 614 ? 31.978 43.302 -23.545 1.00 95.44 614 SER A O 1
ATOM 4903 N N . LEU A 1 615 ? 33.638 44.776 -23.203 1.00 95.06 615 LEU A N 1
ATOM 4904 C CA . LEU A 1 615 ? 34.570 43.840 -22.567 1.00 95.06 615 LEU A CA 1
ATOM 4905 C C . LEU A 1 615 ? 33.894 43.074 -21.409 1.00 95.06 615 LEU A C 1
ATOM 4907 O O . LEU A 1 615 ? 33.191 43.684 -20.598 1.00 95.06 615 LEU A O 1
ATOM 4911 N N . GLY A 1 616 ? 34.088 41.754 -21.348 1.00 89.12 616 GLY A N 1
ATOM 4912 C CA . GLY A 1 616 ? 33.481 40.866 -20.350 1.00 89.12 616 GLY A CA 1
ATOM 4913 C C . GLY A 1 616 ? 31.965 40.669 -20.488 1.00 89.12 616 GLY A C 1
ATOM 4914 O O . GLY A 1 616 ? 31.322 40.225 -19.541 1.00 89.12 616 GLY A O 1
ATOM 4915 N N . ASN A 1 617 ? 31.351 41.038 -21.618 1.00 94.69 617 ASN A N 1
ATOM 4916 C CA . ASN A 1 617 ? 29.969 40.650 -21.920 1.00 94.69 617 ASN A CA 1
ATOM 4917 C C . ASN A 1 617 ? 29.938 39.242 -22.518 1.00 94.69 617 ASN A C 1
ATOM 4919 O O . ASN A 1 617 ? 30.723 38.942 -23.419 1.00 94.69 617 ASN A O 1
ATOM 4923 N N . THR A 1 618 ? 28.967 38.439 -22.083 1.00 92.12 618 THR A N 1
ATOM 4924 C CA . THR A 1 618 ? 28.634 37.134 -22.665 1.00 92.12 618 THR A CA 1
ATOM 4925 C C . THR A 1 618 ? 27.282 37.214 -23.381 1.00 92.12 618 THR A C 1
ATOM 4927 O O . THR A 1 618 ? 26.334 37.786 -22.842 1.00 92.12 618 THR A O 1
ATOM 4930 N N . ILE A 1 619 ? 27.169 36.637 -24.579 1.00 88.94 619 ILE A N 1
ATOM 4931 C CA . ILE A 1 619 ? 25.921 36.532 -25.355 1.00 88.94 619 ILE A CA 1
ATOM 4932 C C . ILE A 1 619 ? 25.712 35.098 -25.859 1.00 88.94 619 ILE A C 1
ATOM 4934 O O . ILE A 1 619 ? 26.677 34.357 -26.028 1.00 88.94 619 ILE A O 1
ATOM 4938 N N . LYS A 1 620 ? 24.455 34.715 -26.116 1.00 87.94 620 LYS A N 1
ATOM 4939 C CA . LYS A 1 620 ? 24.079 33.471 -26.804 1.00 87.94 620 LYS A CA 1
ATOM 4940 C C . LYS A 1 620 ? 23.428 33.814 -28.142 1.00 87.94 620 LYS A C 1
ATOM 4942 O O . LYS A 1 620 ? 22.459 34.571 -28.150 1.00 87.94 620 LYS A O 1
ATOM 4947 N N . ILE A 1 621 ? 23.991 33.332 -29.250 1.00 85.19 621 ILE A N 1
ATOM 4948 C CA . ILE A 1 621 ? 23.573 33.680 -30.622 1.00 85.19 621 ILE A CA 1
ATOM 4949 C C . ILE A 1 621 ? 24.066 32.618 -31.616 1.00 85.19 621 ILE A C 1
ATOM 4951 O O . ILE A 1 621 ? 25.170 32.102 -31.451 1.00 85.19 621 ILE A O 1
ATOM 4955 N N . GLY A 1 622 ? 23.270 32.282 -32.638 1.00 73.06 622 GLY A N 1
ATOM 4956 C CA . GLY A 1 622 ? 23.701 31.417 -33.748 1.00 73.06 622 GLY A CA 1
ATOM 4957 C C . GLY A 1 622 ? 24.283 30.038 -33.382 1.00 73.06 622 GLY A C 1
ATOM 4958 O O . GLY A 1 622 ? 25.061 29.512 -34.172 1.00 73.06 622 GLY A O 1
ATOM 4959 N N . GLY A 1 623 ? 23.946 29.483 -32.209 1.00 74.25 623 GLY A N 1
ATOM 4960 C CA . GLY A 1 623 ? 24.469 28.208 -31.683 1.00 74.25 623 GLY A CA 1
ATOM 4961 C C . GLY A 1 623 ? 25.643 28.320 -30.695 1.00 74.25 623 GLY A C 1
ATOM 4962 O O . GLY A 1 623 ? 26.041 27.316 -30.116 1.00 74.25 623 GLY A O 1
ATOM 4963 N N . LEU A 1 624 ? 26.169 29.523 -30.433 1.00 85.25 624 LEU A N 1
ATOM 4964 C CA . LEU A 1 624 ? 27.353 29.728 -29.584 1.00 85.25 624 LEU A CA 1
ATOM 4965 C C . LEU A 1 624 ? 27.062 30.560 -28.326 1.00 85.25 624 LEU A C 1
ATOM 4967 O O . LEU A 1 624 ? 26.250 31.489 -28.352 1.00 85.25 624 LEU A O 1
ATOM 4971 N N . GLU A 1 625 ? 27.793 30.283 -27.241 1.00 89.81 625 GLU A N 1
ATOM 4972 C CA . GLU A 1 625 ? 28.029 31.224 -26.139 1.00 89.81 625 GLU A CA 1
ATOM 4973 C C . GLU A 1 625 ? 29.348 31.963 -26.401 1.00 89.81 625 GLU A C 1
ATOM 4975 O O . GLU A 1 625 ? 30.385 31.340 -26.626 1.00 89.81 625 GLU A O 1
ATOM 4980 N N . ILE A 1 626 ? 29.308 33.296 -26.395 1.00 91.62 626 ILE A N 1
ATOM 4981 C CA . ILE A 1 626 ? 30.406 34.145 -26.869 1.00 91.62 626 ILE A CA 1
ATOM 4982 C C . ILE A 1 626 ? 30.725 35.205 -25.821 1.00 91.62 626 ILE A C 1
ATOM 4984 O O . ILE A 1 626 ? 29.850 35.994 -25.465 1.00 91.62 626 ILE A O 1
ATOM 4988 N N . GLU A 1 627 ? 31.973 35.255 -25.361 1.00 95.56 627 GLU A N 1
ATOM 4989 C CA . GLU A 1 627 ? 32.484 36.246 -24.409 1.00 95.56 627 GLU A CA 1
ATOM 4990 C C . GLU A 1 627 ? 33.490 37.198 -25.076 1.00 95.56 627 GLU A C 1
ATOM 4992 O O . GLU A 1 627 ? 34.383 36.765 -25.806 1.00 95.56 627 GLU A O 1
ATOM 4997 N N . VAL A 1 628 ? 33.369 38.506 -24.818 1.00 95.12 628 VAL A N 1
ATOM 4998 C CA . VAL A 1 628 ? 34.331 39.519 -25.293 1.00 95.12 628 VAL A CA 1
ATOM 4999 C C . VAL A 1 628 ? 35.538 39.576 -24.351 1.00 95.12 628 VAL A C 1
ATOM 5001 O O . VAL A 1 628 ? 35.462 40.177 -23.279 1.00 95.12 628 VAL A O 1
ATOM 5004 N N . VAL A 1 629 ? 36.660 38.985 -24.764 1.00 95.62 629 VAL A N 1
ATOM 5005 C CA . VAL A 1 629 ? 37.890 38.848 -23.958 1.00 95.62 629 VAL A CA 1
ATOM 5006 C C . VAL A 1 629 ? 38.806 40.069 -24.076 1.00 95.62 629 VAL A C 1
ATOM 5008 O O . VAL A 1 629 ? 39.495 40.415 -23.119 1.00 95.62 629 VAL A O 1
ATOM 5011 N N . GLU A 1 630 ? 38.819 40.746 -25.227 1.00 95.44 630 GLU A N 1
ATOM 5012 C CA . GLU A 1 630 ? 39.651 41.933 -25.463 1.00 95.44 630 GLU A CA 1
ATOM 5013 C C . GLU A 1 630 ? 39.031 42.852 -26.523 1.00 95.44 630 GLU A C 1
ATOM 5015 O O . GLU A 1 630 ? 38.417 42.380 -27.481 1.00 95.44 630 GLU A O 1
ATOM 5020 N N . ILE A 1 631 ? 39.245 44.163 -26.388 1.00 95.25 631 ILE A N 1
ATOM 5021 C CA . ILE A 1 631 ? 38.916 45.168 -27.405 1.00 95.25 631 ILE A CA 1
ATOM 5022 C C . ILE A 1 631 ? 40.162 46.032 -27.627 1.00 95.25 631 ILE A C 1
ATOM 5024 O O . ILE A 1 631 ? 40.622 46.709 -26.706 1.00 95.25 631 ILE A O 1
ATOM 5028 N N . LEU A 1 632 ? 40.703 46.025 -28.847 1.00 92.88 632 LEU A N 1
ATOM 5029 C CA . LEU A 1 632 ? 41.889 46.786 -29.237 1.00 92.88 632 LEU A CA 1
ATOM 5030 C C . LEU A 1 632 ? 41.512 47.803 -30.319 1.00 92.88 632 LEU A C 1
ATOM 5032 O O . LEU A 1 632 ? 41.260 47.442 -31.465 1.00 92.88 632 LEU A O 1
ATOM 5036 N N . TYR A 1 633 ? 41.498 49.087 -29.958 1.00 92.44 633 TYR A N 1
ATOM 5037 C CA . TYR A 1 633 ? 41.110 50.178 -30.854 1.00 92.44 633 TYR A CA 1
ATOM 5038 C C . TYR A 1 633 ? 42.147 51.306 -30.851 1.00 92.44 633 TYR A C 1
ATOM 5040 O O . TYR A 1 633 ? 42.585 51.765 -29.794 1.00 92.44 633 TYR A O 1
ATOM 5048 N N . GLN A 1 634 ? 42.518 51.795 -32.036 1.00 89.19 634 GLN A N 1
ATOM 5049 C CA . GLN A 1 634 ? 43.534 52.832 -32.216 1.00 89.19 634 GLN A CA 1
ATOM 5050 C C . GLN A 1 634 ? 43.045 53.922 -33.180 1.00 89.19 634 GLN A C 1
ATOM 5052 O O . GLN A 1 634 ? 43.014 53.736 -34.389 1.00 89.19 634 GLN A O 1
ATOM 5057 N N . SER A 1 635 ? 42.716 55.100 -32.645 1.00 80.62 635 SER A N 1
ATOM 5058 C CA . SER A 1 635 ? 41.983 56.182 -33.332 1.00 80.62 635 SER A CA 1
ATOM 5059 C C . SER A 1 635 ? 42.733 56.958 -34.433 1.00 80.62 635 SER A C 1
ATOM 5061 O O . SER A 1 635 ? 42.275 58.028 -34.842 1.00 80.62 635 SER A O 1
ATOM 5063 N N . TYR A 1 636 ? 43.880 56.470 -34.911 1.00 83.25 636 TYR A N 1
ATOM 5064 C CA . TYR A 1 636 ? 44.660 57.103 -35.979 1.00 83.25 636 TYR A CA 1
ATOM 5065 C C . TYR A 1 636 ? 44.514 56.346 -37.306 1.00 83.25 636 TYR A C 1
ATOM 5067 O O . TYR A 1 636 ? 44.175 55.168 -37.337 1.00 83.25 636 TYR A O 1
ATOM 5075 N N . ALA A 1 637 ? 44.764 57.021 -38.432 1.00 68.88 637 ALA A N 1
ATOM 5076 C CA . ALA A 1 637 ? 44.622 56.409 -39.753 1.00 68.88 637 ALA A CA 1
ATOM 5077 C C . ALA A 1 637 ? 45.601 55.231 -39.929 1.00 68.88 637 ALA A C 1
ATOM 5079 O O . ALA A 1 637 ? 46.815 55.427 -39.882 1.00 68.88 637 ALA A O 1
ATOM 5080 N N . GLY A 1 638 ? 45.065 54.023 -40.134 1.00 72.38 638 GLY A N 1
ATOM 5081 C CA . GLY A 1 638 ? 45.844 52.779 -40.175 1.00 72.38 638 GLY A CA 1
ATOM 5082 C C . GLY A 1 638 ? 46.145 52.163 -38.801 1.00 72.38 638 GLY A C 1
ATOM 5083 O O . GLY A 1 638 ? 46.975 51.260 -38.724 1.00 72.38 638 GLY A O 1
ATOM 5084 N N . GLY A 1 639 ? 45.508 52.642 -37.729 1.00 79.00 639 GLY A N 1
ATOM 5085 C CA . GLY A 1 639 ? 45.533 51.997 -36.418 1.00 79.00 639 GLY A CA 1
ATOM 5086 C C . GLY A 1 639 ? 44.778 50.664 -36.408 1.00 79.00 639 GLY A C 1
ATOM 5087 O O . GLY A 1 639 ? 43.893 50.424 -37.228 1.00 79.00 639 GLY A O 1
ATOM 5088 N N . VAL A 1 640 ? 45.139 49.781 -35.474 1.00 87.19 640 VAL A N 1
ATOM 5089 C CA . VAL A 1 640 ? 44.488 48.472 -35.322 1.00 87.19 640 VAL A CA 1
ATOM 5090 C C . VAL A 1 640 ? 43.109 48.628 -34.678 1.00 87.19 640 VAL A C 1
ATOM 5092 O O . VAL A 1 640 ? 42.989 49.206 -33.596 1.00 87.19 640 VAL A O 1
ATOM 5095 N N . HIS A 1 641 ? 42.090 48.083 -35.343 1.00 93.94 641 HIS A N 1
ATOM 5096 C CA . HIS A 1 641 ? 40.749 47.839 -34.815 1.00 93.94 641 HIS A CA 1
ATOM 5097 C C . HIS A 1 641 ? 40.544 46.316 -34.785 1.00 93.94 641 HIS A C 1
ATOM 5099 O O . HIS A 1 641 ? 40.415 45.697 -35.841 1.00 93.94 641 HIS A O 1
ATOM 5105 N N . ALA A 1 642 ? 40.568 45.706 -33.602 1.00 94.56 642 ALA A N 1
ATOM 5106 C CA . ALA A 1 642 ? 40.467 44.260 -33.410 1.00 94.56 642 ALA A CA 1
ATOM 5107 C C . ALA A 1 642 ? 39.718 43.922 -32.117 1.00 94.56 642 ALA A C 1
ATOM 5109 O O . ALA A 1 642 ? 39.644 44.741 -31.197 1.00 94.56 642 ALA A O 1
ATOM 5110 N N . ALA A 1 643 ? 39.221 42.693 -32.021 1.00 95.38 643 ALA A N 1
ATOM 5111 C CA . ALA A 1 643 ? 38.703 42.153 -30.771 1.00 95.38 643 ALA A CA 1
ATOM 5112 C C . ALA A 1 643 ? 39.015 40.662 -30.634 1.00 95.38 643 ALA A C 1
ATOM 5114 O O . ALA A 1 643 ? 39.048 39.932 -31.627 1.00 95.38 643 ALA A O 1
ATOM 5115 N N . SER A 1 644 ? 39.242 40.240 -29.391 1.00 94.88 644 SER A N 1
ATOM 5116 C CA . SER A 1 644 ? 39.482 38.847 -29.010 1.00 94.88 644 SER A CA 1
ATOM 5117 C C . SER A 1 644 ? 38.221 38.311 -28.339 1.00 94.88 644 SER A C 1
ATOM 5119 O O . SER A 1 644 ? 37.685 38.943 -27.426 1.00 94.88 644 SER A O 1
ATOM 5121 N N . PHE A 1 645 ? 37.752 37.147 -28.776 1.00 94.38 645 PHE A N 1
ATOM 5122 C CA . PHE A 1 645 ? 36.531 36.514 -28.281 1.00 94.38 645 PHE A CA 1
ATOM 5123 C C . PHE A 1 645 ? 36.819 35.076 -27.846 1.00 94.38 645 PHE A C 1
ATOM 5125 O O . PHE A 1 645 ? 37.621 34.390 -28.482 1.00 94.38 645 PHE A O 1
ATOM 5132 N N . LEU A 1 646 ? 36.136 34.623 -26.794 1.00 93.38 646 LEU A N 1
ATOM 5133 C CA . LEU A 1 646 ? 36.060 33.217 -26.400 1.00 93.38 646 LEU A CA 1
ATOM 5134 C C . LEU A 1 646 ? 34.706 32.673 -26.849 1.00 93.38 646 LEU A C 1
ATOM 5136 O O . LEU A 1 646 ? 33.667 33.230 -26.500 1.00 93.38 646 LEU A O 1
ATOM 5140 N N . PHE A 1 647 ? 34.734 31.584 -27.608 1.00 89.06 647 PHE A N 1
ATOM 5141 C CA . PHE A 1 647 ? 33.567 30.875 -28.113 1.00 89.06 647 PHE A CA 1
ATOM 5142 C C . PHE A 1 647 ? 33.439 29.529 -27.403 1.00 89.06 647 PHE A C 1
ATOM 5144 O O . PHE A 1 647 ? 34.424 28.808 -27.240 1.00 89.06 647 PHE A O 1
ATOM 5151 N N . LYS A 1 648 ? 32.212 29.175 -27.031 1.00 86.12 648 LYS A N 1
ATOM 5152 C CA . LYS A 1 648 ? 31.802 27.816 -26.671 1.00 86.12 648 LYS A CA 1
ATOM 5153 C C . LYS A 1 648 ? 30.636 27.438 -27.567 1.00 86.12 648 LYS A C 1
ATOM 5155 O O . LYS A 1 648 ? 29.758 28.269 -27.808 1.00 86.12 648 LYS A O 1
ATOM 5160 N N . GLU A 1 649 ? 30.595 26.188 -27.989 1.00 78.19 649 GLU A N 1
ATOM 5161 C CA . GLU A 1 649 ? 29.370 25.591 -28.505 1.00 78.19 649 GLU A CA 1
ATOM 5162 C C . GLU A 1 649 ? 28.296 25.567 -27.400 1.00 78.19 649 GLU A C 1
ATOM 5164 O O . GLU A 1 649 ? 28.604 25.343 -26.224 1.00 78.19 649 GLU A O 1
ATOM 5169 N N . LEU A 1 650 ? 27.043 25.867 -27.749 1.00 64.31 650 LEU A N 1
ATOM 5170 C CA . LEU A 1 650 ? 25.904 25.573 -26.878 1.00 64.31 650 LEU A CA 1
ATOM 5171 C C . LEU A 1 650 ? 25.496 24.109 -27.080 1.00 64.31 650 LEU A C 1
ATOM 5173 O O . LEU A 1 650 ? 25.581 23.631 -28.209 1.00 64.31 650 LEU A O 1
ATOM 5177 N N . PRO A 1 651 ? 25.013 23.409 -26.037 1.00 54.00 651 PRO A N 1
ATOM 5178 C CA . PRO A 1 651 ? 24.543 22.039 -26.188 1.00 54.00 651 PRO A CA 1
ATOM 5179 C C . PRO A 1 651 ? 23.510 21.903 -27.311 1.00 54.00 651 PRO A C 1
ATOM 5181 O O . PRO A 1 651 ? 22.549 22.673 -27.387 1.00 54.00 651 PRO A O 1
ATOM 5184 N N . SER A 1 652 ? 23.717 20.915 -28.177 1.00 49.16 652 SER A N 1
ATOM 5185 C CA . SER A 1 652 ? 22.765 20.521 -29.204 1.00 49.16 652 SER A CA 1
ATOM 5186 C C . SER A 1 652 ? 21.818 19.452 -28.659 1.00 49.16 652 SER A C 1
ATOM 5188 O O . SER A 1 652 ? 22.249 18.419 -28.145 1.00 49.16 652 SER A O 1
ATOM 5190 N N . ASN A 1 653 ? 20.512 19.634 -28.871 1.00 47.44 653 ASN A N 1
ATOM 5191 C CA . ASN A 1 653 ? 19.476 18.611 -28.646 1.00 47.44 653 ASN A CA 1
ATOM 5192 C C . ASN A 1 653 ? 19.499 17.519 -29.747 1.00 47.44 653 ASN A C 1
ATOM 5194 O O . ASN A 1 653 ? 18.449 17.042 -30.176 1.00 47.44 653 ASN A O 1
ATOM 5198 N N . LYS A 1 654 ? 20.690 17.228 -30.281 1.00 51.03 654 LYS A N 1
ATOM 5199 C CA . LYS A 1 654 ? 21.010 16.290 -31.363 1.00 51.03 654 LYS A CA 1
ATOM 5200 C C . LYS A 1 654 ? 22.453 15.812 -31.180 1.00 51.03 654 LYS A C 1
ATOM 5202 O O . LYS A 1 654 ? 23.320 16.608 -30.807 1.00 51.03 654 LYS A O 1
ATOM 5207 N N . GLY A 1 655 ? 22.698 14.540 -31.458 1.00 61.44 655 GLY A N 1
ATOM 5208 C CA . GLY A 1 655 ? 23.946 13.822 -31.223 1.00 61.44 655 GLY A CA 1
ATOM 5209 C C . GLY A 1 655 ? 23.740 12.581 -30.350 1.00 61.44 655 GLY A C 1
ATOM 5210 O O . GLY A 1 655 ? 23.015 12.618 -29.365 1.00 61.44 655 GLY A O 1
ATOM 5211 N N . ILE A 1 656 ? 24.420 11.486 -30.695 1.00 77.31 656 ILE A N 1
ATOM 5212 C CA . ILE A 1 656 ? 24.409 10.240 -29.913 1.00 77.31 656 ILE A CA 1
ATOM 5213 C C . ILE A 1 656 ? 25.267 10.427 -28.654 1.00 77.31 656 ILE A C 1
ATOM 5215 O O . ILE A 1 656 ? 26.454 10.753 -28.769 1.00 77.31 656 ILE A O 1
ATOM 5219 N N . GLY A 1 657 ? 24.701 10.191 -27.469 1.00 74.06 657 GLY A N 1
ATOM 5220 C CA . GLY A 1 657 ? 25.437 10.255 -26.209 1.00 74.06 657 GLY A CA 1
ATOM 5221 C C . GLY A 1 657 ? 26.260 8.993 -25.911 1.00 74.06 657 GLY A C 1
ATOM 5222 O O . GLY A 1 657 ? 26.686 8.248 -26.803 1.00 74.06 657 GLY A O 1
ATOM 5223 N N . LYS A 1 658 ? 26.538 8.758 -24.623 1.00 77.12 658 LYS A N 1
ATOM 5224 C CA . LYS A 1 658 ? 27.200 7.536 -24.110 1.00 77.12 658 LYS A CA 1
ATOM 5225 C C . LYS A 1 658 ? 26.506 6.980 -22.864 1.00 77.12 658 LYS A C 1
ATOM 5227 O O . LYS A 1 658 ? 27.084 6.147 -22.150 1.00 77.12 658 LYS A O 1
ATOM 5232 N N . ASP A 1 659 ? 25.292 7.447 -22.600 1.00 82.44 659 ASP A N 1
ATOM 5233 C CA . ASP A 1 659 ? 24.561 7.179 -21.378 1.00 82.44 659 ASP A CA 1
ATOM 5234 C C . ASP A 1 659 ? 23.759 5.877 -21.463 1.00 82.44 659 ASP A C 1
ATOM 5236 O O . ASP A 1 659 ? 23.700 5.191 -22.487 1.00 82.44 659 ASP A O 1
ATOM 5240 N N . GLN A 1 660 ? 23.250 5.447 -20.311 1.00 88.25 660 GLN A N 1
ATOM 5241 C CA . GLN A 1 660 ? 22.573 4.165 -20.132 1.00 88.25 660 GLN A CA 1
ATOM 5242 C C . GLN A 1 660 ? 21.199 4.428 -19.505 1.00 88.25 660 GLN A C 1
ATOM 5244 O O . GLN A 1 660 ? 21.059 4.315 -18.278 1.00 88.25 660 GLN A O 1
ATOM 5249 N N . PRO A 1 661 ? 20.203 4.843 -20.308 1.00 90.06 661 PRO A N 1
ATOM 5250 C CA . PRO A 1 661 ? 18.921 5.268 -19.777 1.00 90.06 661 PRO A CA 1
ATOM 5251 C C . PRO A 1 661 ? 18.163 4.136 -19.075 1.00 90.06 661 PRO A C 1
ATOM 5253 O O . PRO A 1 661 ? 18.348 2.950 -19.373 1.00 90.06 661 PRO A O 1
ATOM 5256 N N . PRO A 1 662 ? 17.292 4.479 -18.112 1.00 93.75 662 PRO A N 1
ATOM 5257 C CA . PRO A 1 662 ? 16.373 3.513 -17.536 1.00 93.75 662 PRO A CA 1
ATOM 5258 C C . PRO A 1 662 ? 15.302 3.099 -18.547 1.00 93.75 662 PRO A C 1
ATOM 5260 O O . PRO A 1 662 ? 14.977 3.842 -19.473 1.00 93.75 662 PRO A O 1
ATOM 5263 N N . VAL A 1 663 ? 14.666 1.961 -18.285 1.00 97.31 663 VAL A N 1
ATOM 5264 C CA . VAL A 1 663 ? 13.325 1.686 -18.809 1.00 97.31 663 VAL A CA 1
ATOM 5265 C C . VAL A 1 663 ? 12.296 2.266 -17.843 1.00 97.31 663 VAL A C 1
ATOM 5267 O O . VAL A 1 663 ? 12.409 2.077 -16.629 1.00 97.31 663 VAL A O 1
ATOM 5270 N N . ILE A 1 664 ? 11.305 2.967 -18.384 1.00 97.19 664 ILE A N 1
ATOM 5271 C CA . ILE A 1 664 ? 10.165 3.530 -17.668 1.00 97.19 664 ILE A CA 1
ATOM 5272 C C . ILE A 1 664 ? 8.906 2.774 -18.096 1.00 97.19 664 ILE A C 1
ATOM 5274 O O . ILE A 1 664 ? 8.564 2.753 -19.278 1.00 97.19 664 ILE A O 1
ATOM 5278 N N . ASP A 1 665 ? 8.233 2.138 -17.137 1.00 97.00 665 ASP A N 1
ATOM 5279 C CA . ASP A 1 665 ? 6.909 1.544 -17.369 1.00 97.00 665 ASP A CA 1
ATOM 5280 C C . ASP A 1 665 ? 5.858 2.644 -17.575 1.00 97.00 665 ASP A C 1
ATOM 5282 O O . ASP A 1 665 ? 6.012 3.756 -17.071 1.00 97.00 665 ASP A O 1
ATOM 5286 N N . ASN A 1 666 ? 4.755 2.329 -18.249 1.00 96.12 666 ASN A N 1
ATOM 5287 C CA . ASN A 1 666 ? 3.610 3.223 -18.421 1.00 96.12 666 ASN A CA 1
ATOM 5288 C C . ASN A 1 666 ? 3.097 3.866 -17.111 1.00 96.12 666 ASN A C 1
ATOM 5290 O O . ASN A 1 666 ? 2.624 4.998 -17.136 1.00 96.12 666 ASN A O 1
ATOM 5294 N N . TYR A 1 667 ? 3.223 3.180 -15.966 1.00 95.62 667 TYR A N 1
ATOM 5295 C CA . TYR A 1 667 ? 2.895 3.720 -14.634 1.00 95.62 667 TYR A CA 1
ATOM 5296 C C . TYR A 1 667 ? 4.063 4.462 -13.946 1.00 95.62 667 TYR A C 1
ATOM 5298 O O . TYR A 1 667 ? 4.051 4.661 -12.737 1.00 95.62 667 TYR A O 1
ATOM 5306 N N . GLY A 1 668 ? 5.097 4.870 -14.684 1.00 93.56 668 GLY A N 1
ATOM 5307 C CA . GLY A 1 668 ? 6.174 5.741 -14.198 1.00 93.56 668 GLY A CA 1
ATOM 5308 C C . GLY A 1 668 ? 7.306 5.047 -13.433 1.00 93.56 668 GLY A C 1
ATOM 5309 O O . GLY A 1 668 ? 8.301 5.699 -13.106 1.00 93.56 668 GLY A O 1
ATOM 5310 N N . THR A 1 669 ? 7.226 3.736 -13.166 1.00 95.06 669 THR A N 1
ATOM 5311 C CA . THR A 1 669 ? 8.307 3.036 -12.450 1.00 95.06 669 THR A CA 1
ATOM 5312 C C . THR A 1 669 ? 9.622 3.086 -13.228 1.00 95.06 669 THR A C 1
ATOM 5314 O O . THR A 1 669 ? 9.657 2.891 -14.441 1.00 95.06 669 THR A O 1
ATOM 5317 N N . LYS A 1 670 ? 10.730 3.326 -12.524 1.00 96.25 670 LYS A N 1
ATOM 5318 C CA . LYS A 1 670 ? 12.075 3.363 -13.097 1.00 96.25 670 LYS A CA 1
ATOM 5319 C C . LYS A 1 670 ? 12.783 2.035 -12.874 1.00 96.25 670 LYS A C 1
ATOM 5321 O O . LYS A 1 670 ? 13.147 1.705 -11.741 1.00 96.25 670 LYS A O 1
ATOM 5326 N N . ILE A 1 671 ? 13.032 1.329 -13.974 1.00 97.62 671 ILE A N 1
ATOM 5327 C CA . ILE A 1 671 ? 13.826 0.105 -14.049 1.00 97.62 671 ILE A CA 1
ATOM 5328 C C . ILE A 1 671 ? 15.228 0.476 -14.552 1.00 97.62 671 ILE A C 1
ATOM 5330 O O . ILE A 1 671 ? 15.426 0.830 -15.713 1.00 97.62 671 ILE A O 1
ATOM 5334 N N . GLY A 1 672 ? 16.209 0.424 -13.655 1.00 94.19 672 GLY A N 1
ATOM 5335 C CA . GLY A 1 672 ? 17.626 0.625 -13.955 1.00 94.19 672 GLY A CA 1
ATOM 5336 C C . GLY A 1 672 ? 18.402 -0.691 -14.003 1.00 94.19 672 GLY A C 1
ATOM 5337 O O . GLY A 1 672 ? 17.987 -1.702 -13.433 1.00 94.19 672 GLY A O 1
ATOM 5338 N N . PHE A 1 673 ? 19.573 -0.662 -14.637 1.00 91.19 673 PHE A N 1
ATOM 5339 C CA . PHE A 1 673 ? 20.456 -1.821 -14.786 1.00 91.19 673 PHE A CA 1
ATOM 5340 C C . PHE A 1 673 ? 21.872 -1.514 -14.280 1.00 91.19 673 PHE A C 1
ATOM 5342 O O . PHE A 1 673 ? 22.262 -0.356 -14.143 1.00 91.19 673 PHE A O 1
ATOM 5349 N N . SER A 1 674 ? 22.671 -2.550 -14.019 1.00 85.69 674 SER A N 1
ATOM 5350 C CA . SER A 1 674 ? 24.097 -2.403 -13.700 1.00 85.69 674 SER A CA 1
ATOM 5351 C C . SER A 1 674 ? 24.851 -1.670 -14.818 1.00 85.69 674 SER A C 1
ATOM 5353 O O . SER A 1 674 ? 24.667 -1.977 -15.998 1.00 85.69 674 SER A O 1
ATOM 5355 N N . HIS A 1 675 ? 25.710 -0.721 -14.433 1.00 66.88 675 HIS A N 1
ATOM 5356 C CA . HIS A 1 675 ? 26.460 0.133 -15.356 1.00 66.88 675 HIS A CA 1
ATOM 5357 C C . HIS A 1 675 ? 27.404 -0.678 -16.256 1.00 66.88 675 HIS A C 1
ATOM 5359 O O . HIS A 1 675 ? 28.243 -1.437 -15.767 1.00 66.88 675 HIS A O 1
ATOM 5365 N N . TYR A 1 676 ? 27.284 -0.490 -17.569 1.00 66.88 676 TYR A N 1
ATOM 5366 C CA . TYR A 1 676 ? 28.116 -1.161 -18.561 1.00 66.88 676 TYR A CA 1
ATOM 5367 C C . TYR A 1 676 ? 29.465 -0.440 -18.721 1.00 66.88 676 TYR A C 1
ATOM 5369 O O . TYR A 1 676 ? 29.465 0.789 -18.858 1.00 66.88 676 TYR A O 1
ATOM 5377 N N . PRO A 1 677 ? 30.612 -1.152 -18.764 1.00 55.75 677 PRO A N 1
ATOM 5378 C CA . PRO A 1 677 ? 31.922 -0.528 -18.958 1.00 55.75 677 PRO A CA 1
ATOM 5379 C C . PRO A 1 677 ? 31.977 0.347 -20.223 1.00 55.75 677 PRO A C 1
ATOM 5381 O O . PRO A 1 677 ? 31.213 0.169 -21.170 1.00 55.75 677 PRO A O 1
ATOM 5384 N N . ALA A 1 678 ? 32.894 1.316 -20.246 1.00 49.19 678 ALA A N 1
ATOM 5385 C CA . ALA A 1 678 ? 33.009 2.315 -21.316 1.00 49.19 678 ALA A CA 1
ATOM 5386 C C . ALA A 1 678 ? 33.597 1.789 -22.649 1.00 49.19 678 ALA A C 1
ATOM 5388 O O . ALA A 1 678 ? 33.925 2.578 -23.527 1.00 49.19 678 ALA A O 1
ATOM 5389 N N . SER A 1 679 ? 33.757 0.473 -22.801 1.00 49.81 679 SER A N 1
ATOM 5390 C CA . SER A 1 679 ? 34.218 -0.166 -24.036 1.00 49.81 679 SER A CA 1
ATOM 5391 C C . SER A 1 679 ? 33.087 -0.311 -25.055 1.00 49.81 679 SER A C 1
ATOM 5393 O O . SER A 1 679 ? 32.028 -0.839 -24.720 1.00 49.81 679 SER A O 1
ATOM 5395 N N . GLU A 1 680 ? 33.362 0.046 -26.308 1.00 52.19 680 GLU A N 1
ATOM 5396 C CA . GLU A 1 680 ? 32.474 -0.020 -27.485 1.00 52.19 680 GLU A CA 1
ATOM 5397 C C . GLU A 1 680 ? 32.232 -1.474 -27.966 1.00 52.19 680 GLU A C 1
ATOM 5399 O O . GLU A 1 680 ? 32.407 -1.813 -29.135 1.00 52.19 680 GLU A O 1
ATOM 5404 N N . SER A 1 681 ? 31.948 -2.406 -27.050 1.00 56.53 681 SER A N 1
ATOM 5405 C CA . SER A 1 681 ? 31.857 -3.846 -27.332 1.00 56.53 681 SER A CA 1
ATOM 5406 C C . SER A 1 681 ? 31.116 -4.615 -26.237 1.00 56.53 681 SER A C 1
ATOM 5408 O O . SER A 1 681 ? 31.257 -4.316 -25.051 1.00 56.53 681 SER A O 1
ATOM 5410 N N . PHE A 1 682 ? 30.401 -5.675 -26.629 1.00 63.41 682 PHE A N 1
ATOM 5411 C CA . PHE A 1 682 ? 29.692 -6.576 -25.716 1.00 63.41 682 PHE A CA 1
ATOM 5412 C C . PHE A 1 682 ? 30.652 -7.435 -24.870 1.00 63.41 682 PHE A C 1
ATOM 5414 O O . PHE A 1 682 ? 31.026 -8.554 -25.237 1.00 63.41 682 PHE A O 1
ATOM 5421 N N . VAL A 1 683 ? 31.038 -6.921 -23.702 1.00 66.06 683 VAL A N 1
ATOM 5422 C CA . VAL A 1 683 ? 31.821 -7.648 -22.696 1.00 66.06 683 VAL A CA 1
ATOM 5423 C C . VAL A 1 683 ? 30.980 -8.797 -22.105 1.00 66.06 683 VAL A C 1
ATOM 5425 O O . VAL A 1 683 ? 29.842 -8.568 -21.690 1.00 66.06 683 VAL A O 1
ATOM 5428 N N . PRO A 1 684 ? 31.504 -10.038 -22.023 1.00 74.06 684 PRO A N 1
ATOM 5429 C CA . PRO A 1 684 ? 30.824 -11.134 -21.331 1.00 74.06 684 PRO A CA 1
ATOM 5430 C C . PRO A 1 684 ? 30.653 -10.824 -19.837 1.00 74.06 684 PRO A C 1
ATOM 5432 O O . PRO A 1 684 ? 31.642 -10.614 -19.136 1.00 74.06 684 PRO A O 1
ATOM 5435 N N . LEU A 1 685 ? 29.415 -10.832 -19.345 1.00 79.12 685 LEU A N 1
ATOM 5436 C CA . LEU A 1 685 ? 29.101 -10.558 -17.939 1.00 79.12 685 LEU A CA 1
ATOM 5437 C C . LEU A 1 685 ? 29.028 -11.855 -17.122 1.00 79.12 685 LEU A C 1
ATOM 5439 O O . LEU A 1 685 ? 28.639 -12.898 -17.648 1.00 79.12 685 LEU A O 1
ATOM 5443 N N . THR A 1 686 ? 29.382 -11.790 -15.837 1.00 84.25 686 THR A N 1
ATOM 5444 C CA . THR A 1 686 ? 29.232 -12.896 -14.866 1.00 84.25 686 THR A CA 1
ATOM 5445 C C . THR A 1 686 ? 28.072 -12.655 -13.898 1.00 84.25 686 THR A C 1
ATOM 5447 O O . THR A 1 686 ? 27.390 -13.609 -13.513 1.00 84.25 686 THR A O 1
ATOM 5450 N N . ASP A 1 687 ? 27.804 -11.392 -13.558 1.00 86.50 687 ASP A N 1
ATOM 5451 C CA . ASP A 1 687 ? 26.595 -10.929 -12.885 1.00 86.50 687 ASP A CA 1
ATOM 5452 C C . ASP A 1 687 ? 26.031 -9.636 -13.502 1.00 86.50 687 ASP A C 1
ATOM 5454 O O . ASP A 1 687 ? 26.690 -8.944 -14.278 1.00 86.50 687 ASP A O 1
ATOM 5458 N N . PHE A 1 688 ? 24.743 -9.393 -13.255 1.00 88.56 688 PHE A N 1
ATOM 5459 C CA . PHE A 1 688 ? 23.979 -8.245 -13.751 1.00 88.56 688 PHE A CA 1
ATOM 5460 C C . PHE A 1 688 ? 22.880 -7.942 -12.741 1.00 88.56 688 PHE A C 1
ATOM 5462 O O . PHE A 1 688 ? 22.208 -8.859 -12.259 1.00 88.56 688 PHE A O 1
ATOM 5469 N N . SER A 1 689 ? 22.702 -6.667 -12.400 1.00 91.38 689 SER A N 1
ATOM 5470 C CA . SER A 1 689 ? 21.679 -6.255 -11.440 1.00 91.38 689 SER A CA 1
ATOM 5471 C C . SER A 1 689 ? 20.604 -5.406 -12.087 1.00 91.38 689 SER A C 1
ATOM 5473 O O . SER A 1 689 ? 20.924 -4.467 -12.811 1.00 91.38 689 SER A O 1
ATOM 5475 N N . LEU A 1 690 ? 19.353 -5.689 -11.741 1.00 95.06 690 LEU A N 1
ATOM 5476 C CA . LEU A 1 690 ? 18.188 -4.888 -12.092 1.00 95.06 690 LEU A CA 1
ATOM 5477 C C . LEU A 1 690 ? 17.677 -4.204 -10.818 1.00 95.06 690 LEU A C 1
ATOM 5479 O O . LEU A 1 690 ? 17.520 -4.862 -9.788 1.00 95.06 690 LEU A O 1
ATOM 5483 N N . THR A 1 691 ? 17.434 -2.897 -10.889 1.00 96.31 691 THR A N 1
ATOM 5484 C CA . THR A 1 691 ? 16.911 -2.076 -9.789 1.00 96.31 691 THR A CA 1
ATOM 5485 C C . THR A 1 691 ? 15.570 -1.471 -10.200 1.00 96.31 691 THR A C 1
ATOM 5487 O O . THR A 1 691 ? 15.479 -0.913 -11.288 1.00 96.31 691 THR A O 1
ATOM 5490 N N . ILE A 1 692 ? 14.544 -1.548 -9.348 1.00 96.62 692 ILE A N 1
ATOM 5491 C CA . ILE A 1 692 ? 13.210 -0.966 -9.586 1.00 96.62 692 ILE A CA 1
ATOM 5492 C C . ILE A 1 692 ? 12.915 0.084 -8.509 1.00 96.62 692 ILE A C 1
ATOM 5494 O O . ILE A 1 692 ? 13.152 -0.159 -7.325 1.00 96.62 692 ILE A O 1
ATOM 5498 N N . THR A 1 693 ? 12.392 1.242 -8.918 1.00 93.94 693 THR A N 1
ATOM 5499 C CA . THR A 1 693 ? 12.075 2.392 -8.049 1.00 93.94 693 THR A CA 1
ATOM 5500 C C . THR A 1 693 ? 10.836 3.148 -8.541 1.00 93.94 693 THR A C 1
ATOM 5502 O O . THR A 1 693 ? 10.488 3.058 -9.716 1.00 93.94 693 THR A O 1
ATOM 5505 N N . ALA A 1 694 ? 10.196 3.938 -7.674 1.00 92.69 694 ALA A N 1
ATOM 5506 C CA . ALA A 1 694 ? 9.344 5.050 -8.108 1.00 92.69 694 ALA A CA 1
ATOM 5507 C C . ALA A 1 694 ? 10.197 6.341 -8.128 1.00 92.69 694 ALA A C 1
ATOM 5509 O O . ALA A 1 694 ? 10.784 6.682 -7.091 1.00 92.69 694 ALA A O 1
ATOM 5510 N N . PRO A 1 695 ? 10.364 7.012 -9.285 1.00 87.75 695 PRO A N 1
ATOM 5511 C CA . PRO A 1 695 ? 11.144 8.245 -9.407 1.00 87.75 695 PRO A CA 1
ATOM 5512 C C . PRO A 1 695 ? 10.311 9.519 -9.192 1.00 87.75 695 PRO A C 1
ATOM 5514 O O . PRO A 1 695 ? 10.872 10.529 -8.771 1.00 87.75 695 PRO A O 1
ATOM 5517 N N . ASN A 1 696 ? 9.012 9.472 -9.497 1.00 88.19 696 ASN A N 1
ATOM 5518 C CA . ASN A 1 696 ? 8.072 10.575 -9.344 1.00 88.19 696 ASN A CA 1
ATOM 5519 C C . ASN A 1 696 ? 7.646 10.707 -7.874 1.00 88.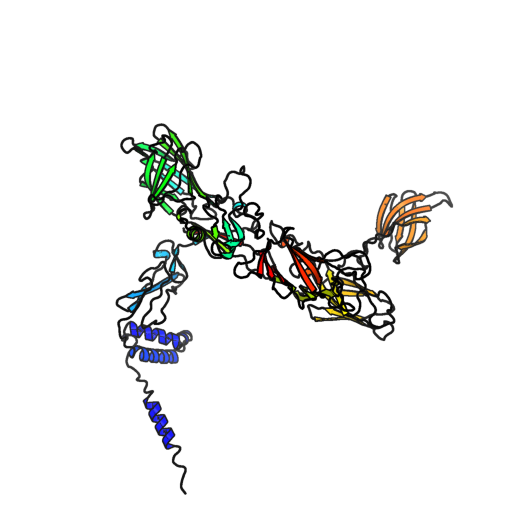19 696 ASN A C 1
ATOM 5521 O O . ASN A 1 696 ? 7.416 9.703 -7.202 1.00 88.19 696 ASN A O 1
ATOM 5525 N N . GLY A 1 697 ? 7.546 11.944 -7.383 1.00 85.12 697 GLY A N 1
ATOM 5526 C CA . GLY A 1 697 ? 7.068 12.234 -6.029 1.00 85.12 697 GLY A CA 1
ATOM 5527 C C . GLY A 1 697 ? 5.556 12.057 -5.875 1.00 85.12 697 GLY A C 1
ATOM 5528 O O . GLY A 1 697 ? 5.107 11.604 -4.829 1.00 85.12 697 GLY A O 1
ATOM 5529 N N . ASP A 1 698 ? 4.785 12.354 -6.926 1.00 87.00 698 ASP A N 1
ATOM 5530 C CA . ASP A 1 698 ? 3.315 12.366 -6.874 1.00 87.00 698 ASP A CA 1
ATOM 5531 C C . ASP A 1 698 ? 2.685 10.952 -6.856 1.00 87.00 698 ASP A C 1
ATOM 5533 O O . ASP A 1 698 ? 1.480 10.811 -6.640 1.00 87.00 698 ASP A O 1
ATOM 5537 N N . ASP A 1 699 ? 3.487 9.897 -7.052 1.00 83.56 699 ASP A N 1
ATOM 5538 C CA . ASP A 1 699 ? 3.046 8.493 -6.997 1.00 83.56 699 ASP A CA 1
ATOM 5539 C C . ASP A 1 699 ? 2.700 8.036 -5.558 1.00 83.56 699 ASP A C 1
ATOM 5541 O O . ASP A 1 699 ? 2.009 7.027 -5.377 1.00 83.56 699 ASP A O 1
ATOM 5545 N N . TYR A 1 700 ? 3.197 8.747 -4.534 1.00 84.19 700 TYR A N 1
ATOM 5546 C CA . TYR A 1 700 ? 3.139 8.380 -3.112 1.00 84.19 700 TYR A CA 1
ATOM 5547 C C . TYR A 1 700 ? 2.837 9.584 -2.192 1.00 84.19 700 TYR A C 1
ATOM 5549 O O . TYR A 1 700 ? 2.651 10.702 -2.663 1.00 84.19 700 TYR A O 1
ATOM 5557 N N . ASP A 1 701 ? 2.714 9.359 -0.876 1.00 78.06 701 ASP A N 1
ATOM 5558 C CA . ASP A 1 701 ? 2.504 10.422 0.124 1.00 78.06 701 ASP A CA 1
ATOM 5559 C C . ASP A 1 701 ? 3.822 10.841 0.804 1.00 78.06 701 ASP A C 1
ATOM 5561 O O . ASP A 1 701 ? 4.532 11.724 0.320 1.00 78.06 701 ASP A O 1
ATOM 5565 N N . ASN A 1 702 ? 4.187 10.179 1.904 1.00 76.06 702 ASN A N 1
ATOM 5566 C CA . ASN A 1 702 ? 5.286 10.579 2.778 1.00 76.06 702 ASN A CA 1
ATOM 5567 C C . ASN A 1 702 ? 6.416 9.539 2.869 1.00 76.06 702 ASN A C 1
ATOM 5569 O O . ASN A 1 702 ? 7.580 9.942 2.986 1.00 76.06 702 ASN A O 1
ATOM 5573 N N . GLN A 1 703 ? 6.145 8.234 2.752 1.00 79.00 703 GLN A N 1
ATOM 5574 C CA . GLN A 1 703 ? 7.194 7.218 2.636 1.00 79.00 703 GLN A CA 1
ATOM 5575 C C . GLN A 1 703 ? 7.531 6.945 1.168 1.00 79.00 703 GLN A C 1
ATOM 5577 O O . GLN A 1 703 ? 6.750 6.361 0.417 1.00 79.00 703 GLN A O 1
ATOM 5582 N N . LYS A 1 704 ? 8.766 7.281 0.771 1.00 83.12 704 LYS A N 1
ATOM 5583 C CA . LYS A 1 704 ? 9.288 6.928 -0.556 1.00 83.12 704 LYS A CA 1
ATOM 5584 C C . LYS A 1 704 ? 9.115 5.413 -0.825 1.00 83.12 704 LYS A C 1
ATOM 5586 O O . LYS A 1 704 ? 9.484 4.604 0.036 1.00 83.12 704 LYS A O 1
ATOM 5591 N N . PRO A 1 705 ? 8.619 5.010 -2.010 1.00 85.00 705 PRO A N 1
ATOM 5592 C CA . PRO A 1 705 ? 8.556 3.623 -2.448 1.00 85.00 705 PRO A CA 1
ATOM 5593 C C . PRO A 1 705 ? 9.912 2.925 -2.380 1.00 85.00 705 PRO A C 1
ATOM 5595 O O . PRO A 1 705 ? 10.911 3.444 -2.886 1.00 85.00 705 PRO A O 1
ATOM 5598 N N . SER A 1 706 ? 9.920 1.743 -1.763 1.00 86.38 706 SER A N 1
ATOM 5599 C CA . SER A 1 706 ? 11.130 0.948 -1.557 1.00 86.38 706 SER A CA 1
ATOM 5600 C C . SER A 1 706 ? 11.922 0.691 -2.843 1.00 86.38 706 SER A C 1
ATOM 5602 O O . SER A 1 706 ? 11.349 0.327 -3.872 1.00 86.38 706 SER A O 1
ATOM 5604 N N . GLU A 1 707 ? 13.251 0.788 -2.763 1.00 91.19 707 GLU A N 1
ATOM 5605 C CA . GLU A 1 707 ? 14.136 0.357 -3.849 1.00 91.19 707 GLU A CA 1
ATOM 5606 C C . GLU A 1 707 ? 14.243 -1.170 -3.847 1.00 91.19 707 GLU A C 1
ATOM 5608 O O . GLU A 1 707 ? 14.708 -1.768 -2.876 1.00 91.19 707 GLU A O 1
ATOM 5613 N N . ILE A 1 708 ? 13.858 -1.806 -4.951 1.00 94.44 708 ILE A N 1
ATOM 5614 C CA . ILE A 1 708 ? 14.012 -3.249 -5.161 1.00 94.44 708 ILE A CA 1
ATOM 5615 C C . ILE A 1 708 ? 15.287 -3.487 -5.961 1.00 94.44 708 ILE A C 1
ATOM 5617 O O . ILE A 1 708 ? 15.491 -2.837 -6.985 1.00 94.44 708 ILE A O 1
ATOM 5621 N N . LYS A 1 709 ? 16.108 -4.463 -5.565 1.00 95.44 709 LYS A N 1
ATOM 5622 C CA . LYS A 1 709 ? 17.286 -4.881 -6.333 1.00 95.44 709 LYS A CA 1
ATOM 5623 C C . LYS A 1 709 ? 17.376 -6.396 -6.478 1.00 95.44 709 LYS A C 1
ATOM 5625 O O . LYS A 1 709 ? 17.382 -7.132 -5.494 1.00 95.44 709 LYS A O 1
ATOM 5630 N N . LEU A 1 710 ? 17.511 -6.844 -7.720 1.00 96.06 710 LEU A N 1
ATOM 5631 C CA . LEU A 1 710 ? 17.715 -8.234 -8.123 1.00 96.06 710 LEU A CA 1
ATOM 5632 C C . LEU A 1 710 ? 19.126 -8.400 -8.690 1.00 96.06 710 LEU A C 1
ATOM 5634 O O . LEU A 1 710 ? 19.635 -7.492 -9.349 1.00 96.06 710 LEU A O 1
ATOM 5638 N N . ILE A 1 711 ? 19.758 -9.555 -8.468 1.00 94.31 711 ILE A N 1
ATOM 5639 C CA . ILE A 1 711 ? 21.050 -9.900 -9.086 1.00 94.31 711 ILE A CA 1
ATOM 5640 C C . ILE A 1 711 ? 20.948 -11.267 -9.758 1.00 94.31 711 ILE A C 1
ATOM 5642 O O . ILE A 1 711 ? 20.801 -12.285 -9.076 1.00 94.31 711 ILE A O 1
ATOM 5646 N N . LEU A 1 712 ? 21.083 -11.275 -11.084 1.00 93.25 712 LEU A N 1
ATOM 5647 C CA . LEU A 1 712 ? 21.202 -12.483 -11.890 1.00 93.25 712 LEU A CA 1
ATOM 5648 C C . LEU A 1 712 ? 22.680 -12.862 -12.020 1.00 93.25 712 LEU A C 1
ATOM 5650 O O . LEU A 1 712 ? 23.526 -11.975 -12.167 1.00 93.25 712 LEU A O 1
ATOM 5654 N N . LYS A 1 713 ? 22.996 -14.162 -12.009 1.00 92.12 713 LYS A N 1
ATOM 5655 C CA . LYS A 1 713 ? 24.363 -14.661 -12.248 1.00 92.12 713 LYS A CA 1
ATOM 5656 C C . LYS A 1 713 ? 24.403 -15.849 -13.189 1.00 92.12 713 LYS A C 1
ATOM 5658 O O . LYS A 1 713 ? 23.505 -16.687 -13.178 1.00 92.12 713 LYS A O 1
ATOM 5663 N N . ALA A 1 714 ? 25.487 -15.941 -13.955 1.00 87.88 714 ALA A N 1
ATOM 5664 C CA . ALA A 1 714 ? 25.812 -17.147 -14.702 1.00 87.88 714 ALA A CA 1
ATOM 5665 C C . ALA A 1 714 ? 26.140 -18.315 -13.757 1.00 87.88 714 ALA A C 1
ATOM 5667 O O . ALA A 1 714 ? 26.726 -18.126 -12.692 1.00 87.88 714 ALA A O 1
ATOM 5668 N N . ALA A 1 715 ? 25.833 -19.532 -14.199 1.00 85.00 715 ALA A N 1
ATOM 5669 C CA . ALA A 1 715 ? 26.210 -20.774 -13.539 1.00 85.00 715 ALA A CA 1
ATOM 5670 C C . ALA A 1 715 ? 26.695 -21.823 -14.559 1.00 85.00 715 ALA A C 1
ATOM 5672 O O . ALA A 1 715 ? 26.602 -21.647 -15.780 1.00 85.00 715 ALA A O 1
ATOM 5673 N N . GLU A 1 716 ? 27.251 -22.930 -14.062 1.00 82.94 716 GLU A N 1
ATOM 5674 C CA . GLU A 1 716 ? 27.750 -24.015 -14.910 1.00 82.94 716 GLU A CA 1
ATOM 5675 C C . GLU A 1 716 ? 26.658 -24.640 -15.793 1.00 82.94 716 GLU A C 1
ATOM 5677 O O . GLU A 1 716 ? 25.474 -24.665 -15.455 1.00 82.94 716 GLU A O 1
ATOM 5682 N N . GLY A 1 717 ? 27.070 -25.155 -16.956 1.00 82.62 717 GLY A N 1
ATOM 5683 C CA . GLY A 1 717 ? 26.151 -25.719 -17.949 1.00 82.62 717 GLY A CA 1
ATOM 5684 C C . GLY A 1 717 ? 25.368 -24.678 -18.758 1.00 82.62 717 GLY A C 1
ATOM 5685 O O . GLY A 1 717 ? 24.302 -25.012 -19.263 1.00 82.62 717 GLY A O 1
ATOM 5686 N N . ALA A 1 718 ? 25.887 -23.446 -18.879 1.00 84.75 718 ALA A N 1
ATOM 5687 C CA . ALA A 1 718 ? 25.223 -22.308 -19.532 1.00 84.75 718 ALA A CA 1
ATOM 5688 C C . ALA A 1 718 ? 23.849 -21.991 -18.911 1.00 84.75 718 ALA A C 1
ATOM 5690 O O . ALA A 1 718 ? 22.859 -21.784 -19.611 1.00 84.75 718 ALA A O 1
ATOM 5691 N N . LYS A 1 719 ? 23.806 -21.970 -17.575 1.00 87.62 719 LYS A N 1
ATOM 5692 C CA . LYS A 1 719 ? 22.630 -21.582 -16.794 1.00 87.62 719 LYS A CA 1
ATOM 5693 C C . LYS A 1 719 ? 22.720 -20.130 -16.326 1.00 87.62 719 LYS A C 1
ATOM 5695 O O . LYS A 1 719 ? 23.815 -19.576 -16.226 1.00 87.62 719 LYS A O 1
ATOM 5700 N N . ILE A 1 720 ? 21.576 -19.551 -15.984 1.00 90.50 720 ILE A N 1
ATOM 5701 C CA . ILE A 1 720 ? 21.458 -18.266 -15.286 1.00 90.50 720 ILE A CA 1
ATOM 5702 C C . ILE A 1 720 ? 20.314 -18.335 -14.270 1.00 90.50 720 ILE A C 1
ATOM 5704 O O . ILE A 1 720 ? 19.336 -19.038 -14.514 1.00 90.50 720 ILE A O 1
ATOM 5708 N N . ASP A 1 721 ? 20.451 -17.648 -13.134 1.00 93.56 721 ASP A N 1
ATOM 5709 C CA . ASP A 1 721 ? 19.445 -17.643 -12.059 1.00 93.56 721 ASP A CA 1
ATOM 5710 C C . ASP A 1 721 ? 19.473 -16.339 -11.234 1.00 93.56 721 ASP A C 1
ATOM 5712 O O . ASP A 1 721 ? 20.487 -15.629 -11.224 1.00 93.56 721 ASP A O 1
ATOM 5716 N N . ILE A 1 722 ? 18.385 -16.035 -10.517 1.00 94.62 722 ILE A N 1
ATOM 5717 C CA . ILE A 1 722 ? 18.300 -14.926 -9.550 1.00 94.62 722 ILE A CA 1
ATOM 5718 C C . ILE A 1 722 ? 18.980 -15.364 -8.245 1.00 94.62 722 ILE A C 1
ATOM 5720 O O . ILE A 1 722 ? 18.416 -16.107 -7.447 1.00 94.62 722 ILE A O 1
ATOM 5724 N N . THR A 1 723 ? 20.191 -14.867 -7.983 1.00 92.25 723 THR A N 1
ATOM 5725 C CA . THR A 1 723 ? 20.973 -15.257 -6.789 1.00 92.25 723 THR A CA 1
ATOM 5726 C C . THR A 1 723 ? 20.787 -14.339 -5.582 1.00 92.25 723 THR A C 1
ATOM 5728 O O . THR A 1 723 ? 21.295 -14.635 -4.503 1.00 92.25 723 THR A O 1
ATOM 5731 N N . SER A 1 724 ? 20.132 -13.190 -5.761 1.00 93.31 724 SER A N 1
ATOM 5732 C CA . SER A 1 724 ? 19.895 -12.227 -4.684 1.00 93.31 724 SER A CA 1
ATOM 5733 C C . SER A 1 724 ? 18.656 -11.381 -4.954 1.00 93.31 724 SER A C 1
ATOM 5735 O O . SER A 1 724 ? 18.462 -10.905 -6.076 1.00 93.31 724 SER A O 1
ATOM 5737 N N . PHE A 1 725 ? 17.879 -11.157 -3.897 1.00 93.81 725 PHE A N 1
ATOM 5738 C CA . PHE A 1 725 ? 16.828 -10.153 -3.808 1.00 93.81 725 PHE A CA 1
ATOM 5739 C C . PHE A 1 725 ? 17.100 -9.264 -2.586 1.00 93.81 725 PHE A C 1
ATOM 5741 O O . PHE A 1 725 ? 17.320 -9.765 -1.477 1.00 93.81 725 PHE A O 1
ATOM 5748 N N . ALA A 1 726 ? 17.047 -7.949 -2.785 1.00 91.50 726 ALA A N 1
ATOM 5749 C CA . ALA A 1 726 ? 17.116 -6.951 -1.730 1.00 91.50 726 ALA A CA 1
ATOM 5750 C C . ALA A 1 726 ? 15.994 -5.915 -1.871 1.00 91.50 726 ALA A C 1
ATOM 5752 O O . ALA A 1 726 ? 15.577 -5.592 -2.984 1.00 91.50 726 ALA A O 1
ATOM 5753 N N . MET A 1 727 ? 15.562 -5.356 -0.740 1.00 88.94 727 MET A N 1
ATOM 5754 C CA . MET A 1 727 ? 14.651 -4.216 -0.678 1.00 88.94 727 MET A CA 1
ATOM 5755 C C . MET A 1 727 ? 15.188 -3.185 0.318 1.00 88.94 727 MET A C 1
ATOM 5757 O O . MET A 1 727 ? 15.500 -3.530 1.459 1.00 88.94 727 MET A O 1
ATOM 5761 N N . ASP A 1 728 ? 15.351 -1.936 -0.115 1.00 85.06 728 ASP A N 1
ATOM 5762 C CA . ASP A 1 728 ? 15.996 -0.857 0.653 1.00 85.06 728 ASP A CA 1
ATOM 5763 C C . ASP A 1 728 ? 17.400 -1.248 1.159 1.00 85.06 728 ASP A C 1
ATOM 5765 O O . ASP A 1 728 ? 17.782 -0.988 2.298 1.00 85.06 728 ASP A O 1
ATOM 5769 N N . GLY A 1 729 ? 18.152 -1.976 0.325 1.00 85.38 729 GLY A N 1
ATOM 5770 C CA . GLY A 1 729 ? 19.465 -2.546 0.656 1.00 85.38 729 GLY A CA 1
ATOM 5771 C C . GLY A 1 729 ? 19.441 -3.779 1.575 1.00 85.38 729 GLY A C 1
ATOM 5772 O O . GLY A 1 729 ? 20.460 -4.457 1.702 1.00 85.38 729 GLY A O 1
ATOM 5773 N N . ASN A 1 730 ? 18.298 -4.120 2.178 1.00 85.88 730 ASN A N 1
ATOM 5774 C CA . ASN A 1 730 ? 18.151 -5.276 3.062 1.00 85.88 730 ASN A CA 1
ATOM 5775 C C . ASN A 1 730 ? 17.891 -6.551 2.250 1.00 85.88 730 ASN A C 1
ATOM 5777 O O . ASN A 1 730 ? 16.982 -6.594 1.424 1.00 85.88 730 ASN A O 1
ATOM 5781 N N . LEU A 1 731 ? 18.670 -7.607 2.493 1.00 85.44 731 LEU A N 1
ATOM 5782 C CA . LEU A 1 731 ? 18.516 -8.902 1.821 1.00 85.44 731 LEU A CA 1
ATOM 5783 C C . LEU A 1 731 ? 17.321 -9.691 2.376 1.00 85.44 731 LEU A C 1
ATOM 5785 O O . LEU A 1 731 ? 17.070 -9.673 3.579 1.00 85.44 731 LEU A O 1
ATOM 5789 N N . ASN A 1 732 ? 16.653 -10.465 1.514 1.00 77.31 732 ASN A N 1
ATOM 5790 C CA . ASN A 1 732 ? 15.652 -11.475 1.898 1.00 77.31 732 ASN A CA 1
ATOM 5791 C C . ASN A 1 732 ? 14.474 -10.940 2.752 1.00 77.31 732 ASN A C 1
ATOM 5793 O O . ASN A 1 732 ? 14.000 -11.604 3.676 1.00 77.31 732 ASN A O 1
ATOM 5797 N N . THR A 1 733 ? 13.963 -9.747 2.432 1.00 83.50 733 THR A N 1
ATOM 5798 C CA . THR A 1 733 ? 12.816 -9.127 3.131 1.00 83.50 733 THR A CA 1
ATOM 5799 C C . THR A 1 733 ? 11.448 -9.732 2.777 1.00 83.50 733 THR A C 1
ATOM 5801 O O . THR A 1 733 ? 10.431 -9.301 3.312 1.00 83.50 733 THR A O 1
ATOM 5804 N N . LEU A 1 734 ? 11.380 -10.737 1.898 1.00 90.75 734 LEU A N 1
ATOM 5805 C CA . LEU A 1 734 ? 10.133 -11.429 1.552 1.00 90.75 734 LEU A CA 1
ATOM 5806 C C . LEU A 1 734 ? 9.809 -12.550 2.557 1.00 90.75 734 LEU A C 1
ATOM 5808 O O . LEU A 1 734 ? 10.699 -13.223 3.074 1.00 90.75 734 LEU A O 1
ATOM 5812 N N . ILE A 1 735 ? 8.518 -12.782 2.801 1.00 91.75 735 ILE A N 1
ATOM 5813 C CA . ILE A 1 735 ? 8.000 -13.838 3.679 1.00 91.75 735 ILE A CA 1
ATOM 5814 C C . ILE A 1 735 ? 7.676 -15.081 2.846 1.00 91.75 735 ILE A C 1
ATOM 5816 O O . ILE A 1 735 ? 6.876 -15.004 1.916 1.00 91.75 735 ILE A O 1
ATOM 5820 N N . THR A 1 736 ? 8.253 -16.229 3.204 1.00 92.12 736 THR A N 1
ATOM 5821 C CA . THR A 1 736 ? 7.890 -17.544 2.640 1.00 92.12 736 THR A CA 1
ATOM 5822 C C . THR A 1 736 ? 6.843 -18.216 3.542 1.00 92.12 736 THR A C 1
ATOM 5824 O O . THR A 1 736 ? 7.149 -18.449 4.716 1.00 92.12 736 THR A O 1
ATOM 5827 N N . PRO A 1 737 ? 5.620 -18.525 3.067 1.00 88.81 737 PRO A N 1
ATOM 5828 C CA . PRO A 1 737 ? 4.631 -19.265 3.849 1.00 88.81 737 PRO A CA 1
ATOM 5829 C C . PRO A 1 737 ? 5.087 -20.706 4.108 1.00 88.81 737 PRO A C 1
ATOM 5831 O O . PRO A 1 737 ? 5.686 -21.350 3.248 1.00 88.81 737 PRO A O 1
ATOM 5834 N N . VAL A 1 738 ? 4.755 -21.261 5.277 1.00 84.50 738 VAL A N 1
ATOM 5835 C CA . VAL A 1 738 ? 5.169 -22.628 5.668 1.00 84.50 738 VAL A CA 1
ATOM 5836 C C . VAL A 1 738 ? 4.564 -23.701 4.745 1.00 84.50 738 VAL A C 1
ATOM 5838 O O . VAL A 1 738 ? 5.154 -24.760 4.543 1.00 84.50 738 VAL A O 1
ATOM 5841 N N . ASN A 1 739 ? 3.400 -23.416 4.158 1.00 86.81 739 ASN A N 1
ATOM 5842 C CA . ASN A 1 739 ? 2.705 -24.254 3.181 1.00 86.81 739 ASN A CA 1
ATOM 5843 C C . ASN A 1 739 ? 3.180 -24.052 1.727 1.00 86.81 739 ASN A C 1
ATOM 5845 O O . ASN A 1 739 ? 2.844 -24.872 0.875 1.00 86.81 739 ASN A O 1
ATOM 5849 N N . GLU A 1 740 ? 3.949 -22.999 1.435 1.00 90.19 740 GLU A N 1
ATOM 5850 C CA . GLU A 1 740 ? 4.407 -22.628 0.085 1.00 90.19 740 GLU A CA 1
ATOM 5851 C C . GLU A 1 740 ? 5.929 -22.361 0.082 1.00 90.19 740 GLU A C 1
ATOM 5853 O O . GLU A 1 740 ? 6.376 -21.254 -0.211 1.00 90.19 740 GLU A O 1
ATOM 5858 N N . PRO A 1 741 ? 6.772 -23.373 0.384 1.00 91.12 741 PRO A N 1
ATOM 5859 C CA . PRO A 1 741 ? 8.212 -23.200 0.630 1.00 91.12 741 PRO A CA 1
ATOM 5860 C C . PRO A 1 741 ? 9.042 -22.755 -0.591 1.00 91.12 741 PRO A C 1
ATOM 5862 O O . PRO A 1 741 ? 10.247 -22.560 -0.468 1.00 91.12 741 PRO A O 1
ATOM 5865 N N . THR A 1 742 ? 8.416 -22.626 -1.762 1.00 94.25 742 THR A N 1
ATOM 5866 C CA . THR A 1 742 ? 9.023 -22.153 -3.019 1.00 94.25 742 THR A CA 1
ATOM 5867 C C . THR A 1 742 ? 8.492 -20.784 -3.452 1.00 94.25 742 THR A C 1
ATOM 5869 O O . THR A 1 742 ? 8.814 -20.339 -4.547 1.00 94.25 742 THR A O 1
ATOM 5872 N N . ILE A 1 743 ? 7.674 -20.109 -2.633 1.00 94.69 743 ILE A N 1
ATOM 5873 C CA . ILE A 1 743 ? 7.085 -18.801 -2.947 1.00 94.69 743 ILE A CA 1
ATOM 5874 C C . ILE A 1 743 ? 7.350 -17.848 -1.782 1.00 94.69 743 ILE A C 1
ATOM 5876 O O . ILE A 1 743 ? 6.838 -18.034 -0.683 1.00 94.69 743 ILE A O 1
ATOM 5880 N N . ALA A 1 744 ? 8.111 -16.784 -2.025 1.00 94.81 744 ALA A N 1
ATOM 5881 C CA . ALA A 1 744 ? 8.306 -15.693 -1.079 1.00 94.81 744 ALA A CA 1
ATOM 5882 C C . ALA A 1 744 ? 7.541 -14.449 -1.554 1.00 94.81 744 ALA A C 1
ATOM 5884 O O . ALA A 1 744 ? 7.629 -14.069 -2.719 1.00 94.81 744 ALA A O 1
ATOM 5885 N N . SER A 1 745 ? 6.776 -13.803 -0.673 1.00 94.38 745 SER A N 1
ATOM 5886 C CA . SER A 1 745 ? 5.935 -12.640 -1.000 1.00 94.38 745 SER A CA 1
ATOM 5887 C C . SER A 1 745 ? 6.109 -11.479 -0.020 1.00 94.38 745 SER A C 1
ATOM 5889 O O . SER A 1 745 ? 6.560 -11.652 1.111 1.00 94.38 745 SER A O 1
ATOM 5891 N N . GLY A 1 746 ? 5.711 -10.287 -0.455 1.00 91.94 746 GLY A N 1
ATOM 5892 C CA . GLY A 1 746 ? 5.672 -9.071 0.355 1.00 91.94 746 GLY A CA 1
ATOM 5893 C C . GLY A 1 746 ? 5.036 -7.920 -0.419 1.00 91.94 746 GLY A C 1
ATOM 5894 O O . GLY A 1 746 ? 4.520 -8.124 -1.517 1.00 91.94 746 GLY A O 1
ATOM 5895 N N . TYR A 1 747 ? 5.107 -6.712 0.128 1.00 91.38 747 TYR A N 1
ATOM 5896 C CA . TYR A 1 747 ? 4.722 -5.473 -0.547 1.00 91.38 747 TYR A CA 1
ATOM 5897 C C . TYR A 1 747 ? 5.821 -4.408 -0.425 1.00 91.38 747 TYR A C 1
ATOM 5899 O O . TYR A 1 747 ? 6.627 -4.445 0.507 1.00 91.38 747 TYR A O 1
ATOM 5907 N N . THR A 1 748 ? 5.850 -3.450 -1.348 1.00 89.69 748 THR A N 1
ATOM 5908 C CA . THR A 1 748 ? 6.567 -2.175 -1.163 1.00 89.69 748 THR A CA 1
ATOM 5909 C C . THR A 1 748 ? 5.736 -1.206 -0.311 1.00 89.69 748 THR A C 1
ATOM 5911 O O . THR A 1 748 ? 4.539 -1.426 -0.124 1.00 89.69 748 THR A O 1
ATOM 5914 N N . SER A 1 749 ? 6.321 -0.094 0.151 1.00 85.88 749 SER A N 1
ATOM 5915 C CA . SER A 1 749 ? 5.576 1.027 0.770 1.00 85.88 749 SER A CA 1
ATOM 5916 C C . SER A 1 749 ? 4.519 1.657 -0.157 1.00 85.88 749 SER A C 1
ATOM 5918 O O . SER A 1 749 ? 3.533 2.221 0.315 1.00 85.88 749 SER A O 1
ATOM 5920 N N . LEU A 1 750 ? 4.650 1.458 -1.476 1.00 89.56 750 LEU A N 1
ATOM 5921 C CA . LEU A 1 750 ? 3.632 1.797 -2.480 1.00 89.56 750 LEU A CA 1
ATOM 5922 C C . LEU A 1 750 ? 2.418 0.832 -2.462 1.00 89.56 750 LEU A C 1
ATOM 5924 O O . LEU A 1 750 ? 1.437 1.043 -3.169 1.00 89.56 750 LEU A O 1
ATOM 5928 N N . GLY A 1 751 ? 2.479 -0.264 -1.697 1.00 90.94 751 GLY A N 1
ATOM 5929 C CA . GLY A 1 751 ? 1.447 -1.307 -1.633 1.00 90.94 751 GLY A CA 1
ATOM 5930 C C . GLY A 1 751 ? 1.353 -2.196 -2.885 1.00 90.94 751 GLY A C 1
ATOM 5931 O O . GLY A 1 751 ? 0.401 -2.973 -3.033 1.00 90.94 751 GLY A O 1
ATOM 5932 N N . GLY A 1 752 ? 2.343 -2.123 -3.780 1.00 92.75 752 GLY A N 1
ATOM 5933 C CA . GLY A 1 752 ? 2.508 -3.056 -4.897 1.00 92.75 752 GLY A CA 1
ATOM 5934 C C . GLY A 1 752 ? 3.037 -4.409 -4.418 1.00 92.75 752 GLY A C 1
ATOM 5935 O O . GLY A 1 752 ? 3.911 -4.456 -3.548 1.00 92.75 752 GLY A O 1
ATOM 5936 N N . LYS A 1 753 ? 2.493 -5.519 -4.936 1.00 93.94 753 LYS A N 1
ATOM 5937 C CA . LYS A 1 753 ? 2.814 -6.868 -4.436 1.00 93.94 753 LYS A CA 1
ATOM 5938 C C . LYS A 1 753 ? 4.071 -7.428 -5.096 1.00 93.94 753 LYS A C 1
ATOM 5940 O O . LYS A 1 753 ? 4.169 -7.471 -6.317 1.00 93.94 753 LYS A O 1
ATOM 5945 N N . LEU A 1 754 ? 4.983 -7.929 -4.274 1.00 95.06 754 LEU A N 1
ATOM 5946 C CA . LEU A 1 754 ? 6.197 -8.641 -4.657 1.00 95.06 754 LEU A CA 1
ATOM 5947 C C . LEU A 1 754 ? 5.981 -10.149 -4.530 1.00 95.06 754 LEU A C 1
ATOM 5949 O O . LEU A 1 754 ? 5.380 -10.622 -3.560 1.00 95.06 754 LEU A O 1
ATOM 5953 N N . THR A 1 755 ? 6.491 -10.926 -5.482 1.00 96.06 755 THR A N 1
ATOM 5954 C CA . THR A 1 755 ? 6.507 -12.393 -5.418 1.00 96.06 755 THR A CA 1
ATOM 5955 C C . THR A 1 755 ? 7.757 -12.937 -6.107 1.00 96.06 755 THR A C 1
ATOM 5957 O O . THR A 1 755 ? 7.987 -12.668 -7.281 1.00 96.06 755 THR A O 1
ATOM 5960 N N . LEU A 1 756 ? 8.554 -13.716 -5.377 1.00 96.62 756 LEU A N 1
ATOM 5961 C CA . LEU A 1 756 ? 9.722 -14.449 -5.864 1.00 96.62 756 LEU A CA 1
ATOM 5962 C C . LEU A 1 756 ? 9.429 -15.948 -5.740 1.00 96.62 756 LEU A C 1
ATOM 5964 O O . LEU A 1 756 ? 9.139 -16.429 -4.646 1.00 96.62 756 LEU A O 1
ATOM 5968 N N . THR A 1 757 ? 9.498 -16.678 -6.850 1.00 96.62 757 THR A N 1
ATOM 5969 C CA . THR A 1 757 ? 9.259 -18.126 -6.908 1.00 96.62 757 THR A CA 1
ATOM 5970 C C . THR A 1 757 ? 10.579 -18.845 -7.147 1.00 96.62 757 THR A C 1
ATOM 5972 O O . THR A 1 757 ? 11.252 -18.548 -8.127 1.00 96.62 757 THR A O 1
ATOM 5975 N N . THR A 1 758 ? 10.945 -19.790 -6.284 1.00 94.62 758 THR A N 1
ATOM 5976 C CA . THR A 1 758 ? 12.219 -20.532 -6.289 1.00 94.62 758 THR A CA 1
ATOM 5977 C C . THR A 1 758 ? 11.973 -22.046 -6.423 1.00 94.62 758 THR A C 1
ATOM 5979 O O . THR A 1 758 ? 12.022 -22.782 -5.433 1.00 94.62 758 THR A O 1
ATOM 5982 N N . PRO A 1 759 ? 11.655 -22.548 -7.633 1.00 90.94 759 PRO A N 1
ATOM 5983 C CA . PRO A 1 759 ? 11.434 -23.974 -7.864 1.00 90.94 759 PRO A CA 1
ATOM 5984 C C . PRO A 1 759 ? 12.753 -24.767 -7.815 1.00 90.94 759 PRO A C 1
ATOM 5986 O O . PRO A 1 759 ? 13.828 -24.232 -8.052 1.00 90.94 759 PRO A O 1
ATOM 5989 N N . GLN A 1 760 ? 12.681 -26.071 -7.525 1.00 87.44 760 GLN A N 1
ATOM 5990 C CA . GLN A 1 760 ? 13.878 -26.900 -7.302 1.00 87.44 760 GLN A CA 1
ATOM 5991 C C . GLN A 1 760 ? 14.726 -27.133 -8.570 1.00 87.44 760 GLN A C 1
ATOM 5993 O O . GLN A 1 760 ? 15.953 -27.140 -8.502 1.00 87.44 760 GLN A O 1
ATOM 5998 N N . ASP A 1 761 ? 14.073 -27.361 -9.713 1.00 87.06 761 ASP A N 1
ATOM 5999 C CA . ASP A 1 761 ? 14.705 -27.859 -10.946 1.00 87.06 761 ASP A CA 1
ATOM 6000 C C . ASP A 1 761 ? 14.584 -26.865 -12.124 1.00 87.06 761 ASP A C 1
ATOM 6002 O O . ASP A 1 761 ? 14.670 -27.239 -13.296 1.00 87.06 761 ASP A O 1
ATOM 6006 N N . SER A 1 762 ? 14.346 -25.582 -11.840 1.00 90.12 762 SER A N 1
ATOM 6007 C CA . SER A 1 762 ? 14.209 -24.497 -12.828 1.00 90.12 762 SER A CA 1
ATOM 6008 C C . SER A 1 762 ? 14.653 -23.159 -12.214 1.00 90.12 762 SER A C 1
ATOM 6010 O O . SER A 1 762 ? 14.712 -23.079 -10.990 1.00 90.12 762 SER A O 1
ATOM 6012 N N . PRO A 1 763 ? 14.984 -22.125 -13.011 1.00 93.25 763 PRO A N 1
ATOM 6013 C CA . PRO A 1 763 ? 15.398 -20.831 -12.473 1.00 93.25 763 PRO A CA 1
ATOM 6014 C C . PRO A 1 763 ? 14.266 -20.138 -11.711 1.00 93.25 763 PRO A C 1
ATOM 6016 O O . PRO A 1 763 ? 13.083 -20.395 -11.956 1.00 93.25 763 PRO A O 1
ATOM 6019 N N . ALA A 1 764 ? 14.628 -19.228 -10.813 1.00 95.75 764 ALA A N 1
ATOM 6020 C CA . ALA A 1 764 ? 13.667 -18.446 -10.055 1.00 95.75 764 ALA A CA 1
ATOM 6021 C C . ALA A 1 764 ? 12.969 -17.387 -10.927 1.00 95.75 764 ALA A C 1
ATOM 6023 O O . ALA A 1 764 ? 13.604 -16.748 -11.767 1.00 95.75 764 ALA A O 1
ATOM 6024 N N . GLU A 1 765 ? 11.679 -17.146 -10.691 1.00 97.12 765 GLU A N 1
ATOM 6025 C CA . GLU A 1 765 ? 10.918 -16.063 -11.330 1.00 97.12 765 GLU A CA 1
ATOM 6026 C C . GLU A 1 765 ? 10.535 -14.985 -10.316 1.00 97.12 765 GLU A C 1
ATOM 6028 O O . GLU A 1 765 ? 10.187 -15.293 -9.176 1.00 97.12 765 GLU A O 1
ATOM 6033 N N . PHE A 1 766 ? 10.536 -13.722 -10.737 1.00 98.00 766 PHE A N 1
ATOM 6034 C CA . PHE A 1 766 ? 10.126 -12.589 -9.908 1.00 98.00 766 PHE A CA 1
ATOM 6035 C C . PHE A 1 766 ? 9.014 -11.783 -10.583 1.00 98.00 766 PHE A C 1
ATOM 6037 O O . PHE A 1 766 ? 9.094 -11.498 -11.774 1.00 98.00 766 PHE A O 1
ATOM 6044 N N . ILE A 1 767 ? 8.005 -11.381 -9.811 1.00 98.06 767 ILE A N 1
ATOM 6045 C CA . ILE A 1 767 ? 6.914 -10.491 -10.220 1.00 98.06 767 ILE A CA 1
ATOM 6046 C C . ILE A 1 767 ? 6.818 -9.344 -9.209 1.00 98.06 767 ILE A C 1
ATOM 6048 O O . ILE A 1 767 ? 6.778 -9.580 -7.998 1.00 98.06 767 ILE A O 1
ATOM 6052 N N . TYR A 1 768 ? 6.714 -8.115 -9.712 1.00 97.44 768 TYR A N 1
ATOM 6053 C CA . TYR A 1 768 ? 6.262 -6.951 -8.958 1.00 97.44 768 TYR A CA 1
ATOM 6054 C C . TYR A 1 768 ? 5.034 -6.354 -9.643 1.00 97.44 768 TYR A C 1
ATOM 6056 O O . TYR A 1 768 ? 5.145 -5.790 -10.727 1.00 97.44 768 TYR A O 1
ATOM 6064 N N . GLY A 1 769 ? 3.870 -6.476 -9.004 1.00 96.56 769 GLY A N 1
ATOM 6065 C CA . GLY A 1 769 ? 2.658 -5.770 -9.411 1.00 96.56 769 GLY A CA 1
ATOM 6066 C C . GLY A 1 769 ? 2.742 -4.313 -8.963 1.00 96.56 769 GLY A C 1
ATOM 6067 O O . GLY A 1 769 ? 2.307 -3.994 -7.852 1.00 96.56 769 GLY A O 1
ATOM 6068 N N . TYR A 1 770 ? 3.335 -3.457 -9.798 1.00 95.19 770 TYR A N 1
ATOM 6069 C CA . TYR A 1 770 ? 3.447 -2.015 -9.568 1.00 95.19 770 TYR A CA 1
ATOM 6070 C C . TYR A 1 770 ? 2.084 -1.356 -9.807 1.00 95.19 770 TYR A C 1
ATOM 6072 O O . TYR A 1 770 ? 1.525 -1.530 -10.893 1.00 95.19 770 TYR A O 1
ATOM 6080 N N . PRO A 1 771 ? 1.502 -0.646 -8.830 1.00 95.06 771 PRO A N 1
ATOM 6081 C CA . PRO A 1 771 ? 0.181 -0.065 -8.986 1.00 95.06 771 PRO A CA 1
ATOM 6082 C C . PRO A 1 771 ? 0.229 1.305 -9.676 1.00 95.06 771 PRO A C 1
ATOM 6084 O O . PRO A 1 771 ? 1.194 2.043 -9.530 1.00 95.06 771 PRO A O 1
ATOM 6087 N N . GLU A 1 772 ? -0.853 1.669 -10.366 1.00 93.19 772 GLU A N 1
ATOM 6088 C CA . GLU A 1 772 ? -1.050 2.989 -10.999 1.00 93.19 772 GLU A CA 1
ATOM 6089 C C . GLU A 1 772 ? -0.940 4.148 -9.989 1.00 93.19 772 GLU A C 1
ATOM 6091 O O . GLU A 1 772 ? -0.619 5.276 -10.352 1.00 93.19 772 GLU A O 1
ATOM 6096 N N . LYS A 1 773 ? -1.260 3.870 -8.718 1.00 90.69 773 LYS A N 1
ATOM 6097 C CA . LYS A 1 773 ? -1.236 4.791 -7.576 1.00 90.69 773 LYS A CA 1
ATOM 6098 C C . LYS A 1 773 ? -0.906 4.011 -6.305 1.00 90.69 773 LYS A C 1
ATOM 6100 O O . LYS A 1 773 ? -1.147 2.805 -6.246 1.00 90.69 773 LYS A O 1
ATOM 6105 N N . GLN A 1 774 ? -0.421 4.681 -5.261 1.00 90.88 774 GLN A N 1
ATOM 6106 C CA . GLN A 1 774 ? -0.195 4.049 -3.958 1.00 90.88 774 GLN A CA 1
ATOM 6107 C C . GLN A 1 774 ? -1.432 3.282 -3.449 1.00 90.88 774 GLN A C 1
ATOM 6109 O O . GLN A 1 774 ? -2.523 3.840 -3.330 1.00 90.88 774 GLN A O 1
ATOM 6114 N N . ARG A 1 775 ? -1.255 1.999 -3.109 1.00 91.44 775 ARG A N 1
ATOM 6115 C CA . ARG A 1 775 ? -2.308 1.136 -2.556 1.00 91.44 775 ARG A CA 1
ATOM 6116 C C . ARG A 1 775 ? -2.370 1.263 -1.040 1.00 91.44 775 ARG A C 1
ATOM 6118 O O . ARG A 1 775 ? -1.507 0.748 -0.332 1.00 91.44 775 ARG A O 1
ATOM 6125 N N . LEU A 1 776 ? -3.416 1.921 -0.549 1.00 90.25 776 LEU A N 1
ATOM 6126 C CA . LEU A 1 776 ? -3.491 2.406 0.830 1.00 90.25 776 LEU A CA 1
ATOM 6127 C C . LEU A 1 776 ? -4.240 1.438 1.759 1.00 90.25 776 LEU A C 1
ATOM 6129 O O . LEU A 1 776 ? -5.378 1.063 1.469 1.00 90.25 776 LEU A O 1
ATOM 6133 N N . PRO A 1 777 ? -3.657 1.047 2.899 1.00 91.81 777 PRO A N 1
ATOM 6134 C CA . PRO A 1 777 ? -4.380 0.433 4.004 1.00 91.81 777 PRO A CA 1
ATOM 6135 C C . PRO A 1 777 ? -5.581 1.251 4.510 1.00 91.81 777 PRO A C 1
ATOM 6137 O O . PRO A 1 777 ? -5.440 2.353 5.036 1.00 91.81 777 PRO A O 1
ATOM 6140 N N . LYS A 1 778 ? -6.782 0.669 4.434 1.00 91.81 778 LYS A N 1
ATOM 6141 C CA . LYS A 1 778 ? -8.010 1.256 4.987 1.00 91.81 778 LYS A CA 1
ATOM 6142 C C . LYS A 1 778 ? -8.193 0.798 6.432 1.00 91.81 778 LYS A C 1
ATOM 6144 O O . LYS A 1 778 ? -8.643 -0.323 6.679 1.00 91.81 778 LYS A O 1
ATOM 6149 N N . VAL A 1 779 ? -7.858 1.652 7.393 1.00 92.81 779 VAL A N 1
ATOM 6150 C CA . VAL A 1 779 ? -8.121 1.410 8.821 1.00 92.81 779 VAL A CA 1
ATOM 6151 C C . VAL A 1 779 ? -9.255 2.312 9.291 1.00 92.81 779 VAL A C 1
ATOM 6153 O O . VAL A 1 779 ? -9.294 3.500 8.970 1.00 92.81 779 VAL A O 1
ATOM 6156 N N . LYS A 1 780 ? -10.177 1.738 10.063 1.00 92.31 780 LYS A N 1
ATOM 6157 C CA . LYS A 1 780 ? -11.325 2.432 10.642 1.00 92.31 780 LYS A CA 1
ATOM 6158 C C . LYS A 1 780 ? -11.354 2.265 12.150 1.00 92.31 780 LYS A C 1
ATOM 6160 O O . LYS A 1 780 ? -11.199 1.154 12.652 1.00 92.31 780 LYS A O 1
ATOM 6165 N N . ILE A 1 781 ? -11.650 3.349 12.855 1.00 93.44 781 ILE A N 1
ATOM 6166 C CA . ILE A 1 781 ? -12.102 3.286 14.244 1.00 93.44 781 ILE A CA 1
ATOM 6167 C C . ILE A 1 781 ? -13.618 3.384 14.196 1.00 93.44 781 ILE A C 1
ATOM 6169 O O . ILE A 1 781 ? -14.171 4.408 13.793 1.00 93.44 781 ILE A O 1
ATOM 6173 N N . ILE A 1 782 ? -14.277 2.283 14.542 1.00 93.06 782 ILE A N 1
ATOM 6174 C CA . ILE A 1 782 ? -15.732 2.153 14.497 1.00 93.06 782 ILE A CA 1
ATOM 6175 C C . ILE A 1 782 ? -16.308 2.362 15.897 1.00 93.06 782 ILE A C 1
ATOM 6177 O O . ILE A 1 782 ? -15.685 1.985 16.887 1.00 93.06 782 ILE A O 1
ATOM 6181 N N . ALA A 1 783 ? -17.502 2.936 15.984 1.00 91.12 783 ALA A N 1
ATOM 6182 C CA . ALA A 1 783 ? -18.257 3.098 17.219 1.00 91.12 783 ALA A CA 1
ATOM 6183 C C . ALA A 1 783 ? -19.755 2.885 16.970 1.00 91.12 783 ALA A C 1
ATOM 6185 O O . ALA A 1 783 ? -20.221 2.885 15.827 1.00 91.12 783 ALA A O 1
ATOM 6186 N N . PHE A 1 784 ? -20.522 2.693 18.042 1.00 81.56 784 PHE A N 1
ATOM 6187 C CA . PHE A 1 784 ? -21.961 2.440 17.955 1.00 81.56 784 PHE A CA 1
ATOM 6188 C C . PHE A 1 784 ? -22.733 3.438 18.828 1.00 81.56 784 PHE A C 1
ATOM 6190 O O . PHE A 1 784 ? -22.501 3.516 20.032 1.00 81.56 784 PHE A O 1
ATOM 6197 N N . SER A 1 785 ? -23.631 4.220 18.220 1.00 63.00 785 SER A N 1
ATOM 6198 C CA . SER A 1 785 ? -24.185 5.449 18.834 1.00 63.00 785 SER A CA 1
ATOM 6199 C C . SER A 1 785 ? -25.372 5.254 19.789 1.00 63.00 785 SER A C 1
ATOM 6201 O O . SER A 1 785 ? -26.090 4.237 19.646 1.00 63.00 785 SER A O 1
#

pLDDT: mean 85.45, std 13.99, range [33.12, 98.62]

=== Feature glossary ===
Legend for the data blocks above and below:

— What the protein is —

The amino-acid sequence is the protein's primary structure: the linear order of residues from the N-terminus to the C-terminus, written in one-letter code. Everything else here — the 3D coordinates, the secondary structure, the domain annotations — is ultimately a consequence of this string.

Functional annotations link the protein to curated databases. InterPro entries identify conserved domains and families by matching the sequence against member-database signatures (Pfam, PROSITE, CDD, …). Gene Ontology (GO) terms describe molecular function, biological process, and cellular component in a controlled vocabulary. CATH places the structure in a hierarchical fold classification (Class/Architecture/Topology/Homologous-superfamily). The organism is the source species.

— Where its atoms are —

Atomic coordinates in PDBx/mmCIF format — the same representation the Protein Data Bank distributes. Each line of the _atom_site loop places one backbone atom in Cartesian space (units: ångströms, origin: arbitrary).

The six renders are orthographic views along the three Cartesian axes in both directions. Representation (cartoon, sticks, or surface) and color scheme (sequence-rainbow or by-chain) vary across proteins so the training set covers all the common visualization conventions.

— Local backbone conformation —

Eight-state secondary structure (DSSP): H is the canonical α-helix, G the tighter 3₁₀-helix, I the wider π-helix; E/B are β-structure, T and S are turns and bends, and '-' is everything else. DSSP derives these from the pattern of main-chain N–H···O=C hydrogen bonds, not from the sequence.

Three-state secondary structure (P-SEA) collapses the eight DSSP classes into helix (a), strand (b), and coil (c). P-SEA assigns these from Cα geometry alone — distances and angles — without requiring backbone oxygens, so it works on any Cα trace.

φ (phi) and ψ (psi) are the two rotatable backbone dihedrals per residue: φ is the C(i-1)–N–Cα–C torsion, ψ is the N–Cα–C–N(i+1) torsion, both in degrees on (−180°, 180°]. α-helical residues cluster near (−60°, −45°); β-strand residues near (−120°, +130°). A Ramachandran plot is simply a scatter of (φ, ψ) for every residue.

— Global shape and packing —

The geometric summary reports three shape descriptors. Rg (radius of gyration) measures how spread out the Cα atoms are about their centre of mass; compact globular proteins have small Rg, elongated or unfolded ones large. Cα contacts (<8 Å, |i−j|>4) count long-range residue pairs in spatial proximity — high for tightly packed folds, near zero for rods or random coil. The bounding-box extents give the protein's footprint along x, y, z in Å.

SASA measures how much of the protein is reachable by solvent. It is computed by rolling a water-sized probe over the atomic surface and summing the exposed area (Å²). Per-residue SASA distinguishes core (buried, low SASA) from surface (exposed, high SASA) residues; total SASA is a whole-molecule size measure.

Plot images: a contact map (which residues are close in 3D, as an N×N binary image), a Ramachandran scatter (backbone torsion angles, revealing secondary-structure composition at a glance), and — for AlphaFold structures — a PAE heatmap (pairwise prediction confidence).

— Structural neighborhood —

A 3Di character summarizes, for each residue, the relative orientation of the Cα frame of its nearest spatial neighbor. Because it encodes fold topology rather than chemistry, 3Di alignments detect remote structural similarity that sequence alignment misses.

The Foldseek neighbor list gives the closest experimentally determined structures in the PDB, ranked by structural alignment. TM-score near 1 means near-identical fold; near 0.3 means only rough topology match. This is how one finds what a novel AlphaFold prediction most resembles in the solved-structure universe.

— Confidence and disorder —

For AlphaFold models, the B-factor field carries pLDDT — the model's own estimate of local accuracy on a 0–100 scale. Regions with pLDDT<50 should be treated as essentially unmodeled; they often correspond to intrinsically disordered segments.

Crystallographic B-factors measure how much each atom's electron density is smeared out, in Å². They rise in mobile loops and surface residues and fall in the buried interior. In AlphaFold models this column is repurposed to hold pLDDT instead.

Predicted Aligned Error (PAE) is an AlphaFold confidence matrix: entry (i, j) is the expected error in the position of residue j, in ångströms, when the prediction is superimposed on the true structure at residue i. Low PAE within a block of residues means that block is internally rigid and well-predicted; high PAE between two blocks means their relative placement is uncertain even if each block individually is confident.